Protein 3OS4 (pdb70)

Sequence (746 aa):
QDASPILTSLLDTDAYKLHQQAVFHHYRHITVAAEFRCRSDELLGVVYADEIRRHQVTLLGQLALTSSDEFIYLSSLPFFQDDYLHWLRDFRFKPEEQVSSVAVHHDGKLDDIRIAGLWCEVIWEVPLLAVISSEIVHRRRSTQVTTDDQAVQQQLRTKLEQFNALSADIDITTHFKLDFGTRRRRRFSRREEIQHTVVVSSTLKDEFPYLVGTSNYDLARTLALAPVGTTQQAHEWFQAHQQIISSPTLANNSQRRVALQVWLDEYPNNQQLGIALTDCIITDAFLRDFDLAFANRRYQGLRRHDSGDPIEEWGEKAIAHYEKKLGIDPKKVVLVFSDNNLDLEKALFLYRRHFYQQRIKLVFGIIGTTRRLTCDDIPDVKPLNIVIKLLVECNDKPVAKLLSDSSPGKTICQDPAFVDQLRRKAFALPDASPILTSLLDTDAYKKLHQQAVFHHYRHITVAAEFRCRRSSDEELLGVYADEEIRRHQVTLGQLALTSSDEFIYLSSSLLPFFQDDYLHWLRRDFRFKPEQVSSVAVHDGKLDDIRRIAGLWCEVVIWEVPLLAVISSEIVHRRRRSTQVTTTDQAVQQLRTKLEQQFNALSADIDITHFKLDFGTTRRRRRFSRREIQHTVVVSSTLKDEFPYLVGTSNYDLARTLALAPVGTTQAHEEWFQAHQQISPTTLANNSQRVALQVWLDEYPNQLGIALTDDCCITDAFLRRDDFDLAFANRYQGLRRHDDSGDPIEWGEKAIAHYEKLGIDPKKVVLVFSDNNLDLEKALFLYRHFYQRIKLVFGIIGTTRRLTCDIPDVKPLNIVIKKLVEECNDDKPVA

Nearest PDB structures (foldseek):
  3os4-assembly2_B  TM=1.002E+00  e=4.885E-74  Yersinia pestis CO92
  3os4-assembly1_A  TM=9.923E-01  e=3.503E-67  Yersinia pestis CO92
  4hl7-assembly1_A  TM=9.497E-01  e=8.855E-38  Vibrio cholerae O1 biovar El Tor str. N16961
  4hl7-assembly2_B  TM=9.315E-01  e=1.554E-36  Vibrio cholerae O1 biovar El Tor str. N16961
  2im5-assembly4_D  TM=9.355E-01  e=1.219E-33  Porphyromonas gingivalis

B-factor: mean 22.82, std 11.82, range [1.44, 87.6]

CATH classification: 3.20.140.10

Foldseek 3Di:
DLLDAQDAAPLQFFQQLLLLQLCVVPPQAWKFKKKKDFQDPDQLLVCQVVLLSNLVVLPHAQDPLNLVVVVPDPSDDPVSSVVRRVDTQDSVQWDWDADPRHIIIMGIDGCSRRSCWQVSLLSSLQSVLCVVPVPDDLVLLLVLLVVVVVVLCVVCVPDDCVLAAEAEARRQFNGPVNVLSLVLSCVVPPPRYQAYRRRVCCVPSVHDRDDAHDLVLLQLLCVVDPANLCSNLVSLVSSCVSVQQPSQEAEQFLPEVLSLVSCDLVSVVRGQYYEDAADDPVVVVVVRLVSCVVSVHQLNHEYEYEHQDASVVSVVVCVVPVVGHRYYYYHYCNRRPPGPPDDTTRMGMGIATMNRHGTWGCGPHPPPTPHPPVVVVVVSCVSSVHD/DDDAQDAAPLQFFQQLLLLQLCVVPVQAKKFKWKKDFPDDDQLLVCQVVLLVNLVVLPHAQDPLNLVVVVPDPSDDPVSSVVRRPQTQDSVQWDWDDDPRHIIIMGIDGCSRRSCWQVSLLVSLQSVCVPPNDDDDLVQLLVVLVVQVVVLCVVCVPDDCVLAAEEAARRQFNGPVLVLSLVLSCVVPPPRYQAYRRRVCCSVVVHDHDDAHDVQLLQQLVPPPPPPDDSLLVSLVSSCVSPVAPSQEAEDDPVCVVNLVSCALVSVVRGQYYEYADDDPLVVVVVRLVSCVVRVHQLNHEYEYEHQDDSVRSVVVCVVPVVRHRYYYYHYCCRRPPGPPGDTTRMGIGIQTMSRHGTD

Radius of gyration: 32.19 Å; Cα contacts (8 Å, |Δi|>4): 1440; chains: 2; bounding box: 58×78×98 Å

InterPro domains:
  IPR006406 Nicotinate phosphoribosyltransferase [MF_00570] (5-396)
  IPR006406 Nicotinate phosphoribosyltransferase [NF003704] (2-399)
  IPR006406 Nicotinate phosphoribosyltransferase [TIGR01514] (8-395)
  IPR006406 Nicotinate phosphoribosyltransferase [cd01401] (11-377)
  IPR007229 Nicotinate phosphoribosyltransferase family [PIRSF000484] (3-377)
  IPR007229 Nicotinate phosphoribosyltransferase family [PTHR11098] (7-390)
  IPR036068 Nicotinate phosphoribosyltransferase-like, C-terminal [SSF51690] (120-392)
  IPR040727 Nicotinate phosphoribosyltransferase, N-terminal domain [PF17767] (13-130)
  IPR041525 Nicotinate/nicotinamide phosphoribosyltransferase [PF04095] (169-395)

Organism: Yersinia pestis (NCBI:txid632)

Secondary structure (DSSP, 8-state):
-TTS-S---TTSSBHHHH--HHHHHH-TT-EEEEEEEE-SS---GGGHHHHHHHHH-------HHHHHHHHTSSS--HHHHHHHHH----GGGEEEEEETTEEEEEEEEEHHHH--HHHHHHHHHHHHHHHH-TT--HHHHHHHHHHHHHHHHHHTTTS--TT------STT-S-HHHHHHHHHHHHHH-TT---BSBHHHHHHHT--B-----HHHHHHHTTTSSSGGGHHHHHHHHHHHH-SSSS-EEE--S---HHHHH--HHHHHHS-EEEE-SS-HHHHHHHHHHHHHHTT-----EEEE-SS--HHHHHHHHHHHTTTSEEEE---HHHHS--TT-PPP-EEEEEEEETTEE-----SSTT------HHHHHHHHHHTT--/-PPPS---TTSSBHHHH--HHHHHH-TT-EEEEEEEE-SS---GGGHHHHHHHHH-------HHHHHHHHTSTT--HHHHHHHHT----GGGEEEEEETTEEEEEEEEEHHHH--HHHHHHHHHHHHHHHHSPP--HHHHHHHHHHHHHHHHHHHTTS--TT-----TTSS-S-HHHHHHHHHHHHHH-TT---BSBHHHHHHHT--B-----HHHHHHHHHHS-TTS-HHHHHHHHHHHH-TTSS-EEE--TT--HHHHH--HHHHHHS-EEEE-SS-HHHHHHHHHHHHHHHT-----EEEE-SS--HHHHHHHHHHHTTTSEEEE---HHHHS--TT-PPP-EEEEEEEETTEE--

Structure (mmCIF, N/CA/C/O backbone):
data_3OS4
#
_entry.id   3OS4
#
_cell.length_a   47.394
_cell.length_b   50.681
_cell.length_c   87.184
_cell.angle_alpha   81.95
_cell.angle_beta   83.39
_cell.angle_gamma   71.95
#
_symmetry.space_group_name_H-M   'P 1'
#
loop_
_entity.id
_entity.type
_entity.pdbx_description
1 polymer 'Nicotinate phosphoribosyltransferase'
2 non-polymer 'MAGNESIUM ION'
3 non-polymer GLYCEROL
4 non-polymer DI(HYDROXYETHYL)ETHER
5 non-polymer 'FORMIC ACID'
6 non-polymer 'ACETIC ACID'
7 non-polymer 'CHLORIDE ION'
8 water water
#
loop_
_atom_site.group_PDB
_atom_site.id
_atom_site.type_symbol
_atom_site.label_atom_id
_atom_site.label_alt_id
_atom_site.label_comp_id
_atom_site.label_asym_id
_atom_site.label_entity_id
_atom_site.label_seq_id
_atom_site.pdbx_PDB_ins_code
_atom_site.Cartn_x
_atom_site.Cartn_y
_atom_site.Cartn_z
_atom_site.occupancy
_atom_site.B_iso_or_equiv
_atom_site.auth_seq_id
_atom_site.auth_comp_id
_atom_site.auth_asym_id
_atom_site.auth_atom_id
_atom_site.pdbx_PDB_model_num
ATOM 1 N N . GLN A 1 3 ? 43.012 3.010 -17.520 1.00 43.03 3 GLN A N 1
ATOM 2 C CA . GLN A 1 3 ? 43.680 2.083 -16.594 1.00 39.50 3 GLN A CA 1
ATOM 3 C C . GLN A 1 3 ? 43.184 2.366 -15.156 1.00 43.84 3 GLN A C 1
ATOM 4 O O . GLN A 1 3 ? 43.214 3.516 -14.710 1.00 33.04 3 GLN A O 1
ATOM 10 N N . ASP A 1 4 ? 42.672 1.331 -14.475 1.00 45.55 4 ASP A N 1
ATOM 11 C CA . ASP A 1 4 ? 42.163 1.409 -13.084 1.00 38.07 4 ASP A CA 1
ATOM 12 C C . ASP A 1 4 ? 42.872 2.452 -12.206 1.00 27.80 4 ASP A C 1
ATOM 13 O O . ASP A 1 4 ? 42.273 3.415 -11.719 1.00 28.28 4 ASP A O 1
ATOM 18 N N . ALA A 1 5 ? 44.165 2.235 -11.994 1.00 19.72 5 ALA A N 1
ATOM 19 C CA . ALA A 1 5 ? 44.950 3.060 -11.077 1.00 16.49 5 ALA A CA 1
ATOM 20 C C . ALA A 1 5 ? 45.549 4.302 -11.714 1.00 15.54 5 ALA A C 1
ATOM 21 O O . ALA A 1 5 ? 46.280 5.029 -11.046 1.00 14.44 5 ALA A O 1
ATOM 23 N N . SER A 1 6 ? 45.285 4.542 -13.000 1.00 15.42 6 SER A N 1
ATOM 24 C CA . SER A 1 6 ? 45.899 5.682 -13.661 1.00 11.84 6 SER A CA 1
ATOM 25 C C . SER A 1 6 ? 45.266 7.005 -13.182 1.00 9.81 6 SER A C 1
ATOM 26 O O . SER A 1 6 ? 44.140 7.025 -12.695 1.00 14.09 6 SER A O 1
ATOM 29 N N . PRO A 1 7 ? 46.000 8.103 -13.342 1.00 12.72 7 PRO A N 1
ATOM 30 C CA . PRO A 1 7 ? 45.400 9.377 -12.888 1.00 13.77 7 PRO A CA 1
ATOM 31 C C . PRO A 1 7 ? 44.185 9.834 -13.699 1.00 10.80 7 PRO A C 1
ATOM 32 O O . PRO A 1 7 ? 44.174 9.801 -14.940 1.00 12.95 7 PRO A O 1
ATOM 36 N N . ILE A 1 8 ? 43.190 10.311 -12.962 1.00 10.90 8 ILE A N 1
ATOM 37 C CA . ILE A 1 8 ? 42.042 11.000 -13.540 1.00 9.24 8 ILE A CA 1
ATOM 38 C C . ILE A 1 8 ? 42.418 12.388 -14.067 1.00 11.30 8 ILE A C 1
ATOM 39 O O . ILE A 1 8 ? 42.003 12.739 -15.166 1.00 12.94 8 ILE A O 1
ATOM 44 N N . LEU A 1 9 ? 43.289 13.100 -13.331 1.00 8.89 9 LEU A N 1
ATOM 45 C CA . LEU A 1 9 ? 43.731 14.446 -13.704 1.00 11.42 9 LEU A CA 1
ATOM 46 C C . LEU A 1 9 ? 45.147 14.359 -14.228 1.00 11.94 9 LEU A C 1
ATOM 47 O O . LEU A 1 9 ? 45.993 13.691 -13.638 1.00 14.79 9 LEU A O 1
ATOM 52 N N . THR A 1 10 ? 45.401 15.070 -15.314 1.00 12.22 10 THR A N 1
ATOM 53 C CA . THR A 1 10 ? 46.740 15.163 -15.864 1.00 10.79 10 THR A CA 1
ATOM 54 C C . THR A 1 10 ? 47.253 16.603 -16.054 1.00 13.36 10 THR A C 1
ATOM 55 O O . THR A 1 10 ? 48.440 16.786 -16.339 1.00 15.08 10 THR A O 1
ATOM 59 N N . SER A 1 11 ? 46.390 17.604 -15.867 1.00 10.75 11 SER A N 1
ATOM 60 C CA . SER A 1 11 ? 46.783 19.018 -15.932 1.00 11.74 11 SER A CA 1
ATOM 61 C C . SER A 1 11 ? 46.494 19.789 -14.661 1.00 12.18 11 SER A C 1
ATOM 62 O O . SER A 1 11 ? 45.395 19.680 -14.107 1.00 10.20 11 SER A O 1
ATOM 65 N N . LEU A 1 12 ? 47.453 20.607 -14.218 1.00 10.49 12 LEU A N 1
ATOM 66 C CA . LEU A 1 12 ? 47.224 21.506 -13.086 1.00 9.29 12 LEU A CA 1
ATOM 67 C C . LEU A 1 12 ? 46.179 22.574 -13.445 1.00 9.27 12 LEU A C 1
ATOM 68 O O . LEU A 1 12 ? 45.567 23.155 -12.574 1.00 9.54 12 LEU A O 1
ATOM 73 N N . LEU A 1 13 ? 45.975 22.813 -14.751 1.00 11.29 13 LEU A N 1
ATOM 74 C CA . LEU A 1 13 ? 44.940 23.758 -15.187 1.00 7.93 13 LEU A CA 1
ATOM 75 C C . LEU A 1 13 ? 43.532 23.155 -15.323 1.00 10.14 13 LEU A C 1
ATOM 76 O O . LEU A 1 13 ? 42.598 23.906 -15.599 1.00 10.29 13 LEU A O 1
ATOM 81 N N . ASP A 1 14 ? 43.381 21.857 -15.088 1.00 10.17 14 ASP A N 1
ATOM 82 C CA . ASP A 1 14 ? 42.043 21.235 -15.133 1.00 9.30 14 ASP A CA 1
ATOM 83 C C . ASP A 1 14 ? 41.382 21.581 -13.801 1.00 10.75 14 ASP A C 1
ATOM 84 O O . ASP A 1 14 ? 41.315 20.763 -12.916 1.00 10.29 14 ASP A O 1
ATOM 89 N N . THR A 1 15 ? 40.916 22.836 -13.665 1.00 9.13 15 THR A N 1
ATOM 90 C CA . THR A 1 15 ? 40.340 23.384 -12.441 1.00 11.09 15 THR A CA 1
ATOM 91 C C . THR A 1 15 ? 39.686 24.677 -12.889 1.00 12.42 15 THR A C 1
ATOM 92 O O . THR A 1 15 ? 39.814 25.044 -14.075 1.00 11.07 15 THR A O 1
ATOM 96 N N . ASP A 1 16 ? 39.021 25.366 -11.968 1.00 9.70 16 ASP A N 1
ATOM 97 C CA . ASP A 1 16 ? 38.288 26.579 -12.331 1.00 8.52 16 ASP A CA 1
ATOM 98 C C . ASP A 1 16 ? 39.177 27.784 -12.188 1.00 10.96 16 ASP A C 1
ATOM 99 O O . ASP A 1 16 ? 40.020 27.851 -11.283 1.00 10.28 16 ASP A O 1
ATOM 104 N N . ALA A 1 17 ? 38.994 28.722 -13.117 1.00 10.24 17 ALA A N 1
ATOM 105 C CA . ALA A 1 17 ? 39.810 29.934 -13.158 1.00 10.97 17 ALA A CA 1
ATOM 106 C C . ALA A 1 17 ? 39.818 30.696 -11.822 1.00 10.73 17 ALA A C 1
ATOM 107 O O . ALA A 1 17 ? 40.866 31.192 -11.434 1.00 11.74 17 ALA A O 1
ATOM 109 N N . TYR A 1 18 ? 38.684 30.769 -11.132 1.00 11.39 18 TYR A N 1
ATOM 110 C CA . TYR A 1 18 ? 38.610 31.478 -9.867 1.00 13.32 18 TYR A CA 1
ATOM 111 C C . TYR A 1 18 ? 39.595 30.911 -8.849 1.00 12.53 18 TYR A C 1
ATOM 112 O O . TYR A 1 18 ? 39.980 31.619 -7.943 1.00 13.07 18 TYR A O 1
ATOM 121 N N . LYS A 1 19 ? 39.978 29.631 -8.976 1.00 8.92 19 LYS A N 1
ATOM 122 C CA . LYS A 1 19 ? 40.923 29.071 -8.007 1.00 9.37 19 LYS A CA 1
ATOM 123 C C . LYS A 1 19 ? 42.296 29.736 -8.180 1.00 9.13 19 LYS A C 1
ATOM 124 O O . LYS A 1 19 ? 42.914 30.089 -7.176 1.00 10.78 19 LYS A O 1
ATOM 130 N N . LEU A 1 20 ? 42.764 29.898 -9.421 1.00 9.32 20 LEU A N 1
ATOM 131 C CA . LEU A 1 20 ? 44.065 30.526 -9.688 1.00 8.83 20 LEU A CA 1
ATOM 132 C C . LEU A 1 20 ? 43.953 32.006 -9.396 1.00 8.94 20 LEU A C 1
ATOM 133 O O . LEU A 1 20 ? 44.865 32.590 -8.855 1.00 10.22 20 LEU A O 1
ATOM 138 N N . HIS A 1 21 ? 42.825 32.610 -9.746 1.00 10.17 21 HIS A N 1
ATOM 139 C CA . HIS A 1 21 ? 42.682 34.067 -9.521 1.00 12.48 21 HIS A CA 1
ATOM 140 C C . HIS A 1 21 ? 42.736 34.374 -8.039 1.00 11.47 21 HIS A C 1
ATOM 141 O O . HIS A 1 21 ? 43.402 35.316 -7.615 1.00 10.86 21 HIS A O 1
ATOM 164 N N . GLN A 1 23 ? 44.037 32.233 -5.794 1.00 8.40 23 GLN A N 1
ATOM 165 C CA . GLN A 1 23 ? 45.337 31.783 -5.295 1.00 7.57 23 GLN A CA 1
ATOM 166 C C . GLN A 1 23 ? 46.374 32.903 -5.412 1.00 8.87 23 GLN A C 1
ATOM 167 O O . GLN A 1 23 ? 47.144 33.124 -4.474 1.00 9.14 23 GLN A O 1
ATOM 173 N N . GLN A 1 24 ? 46.387 33.592 -6.548 1.00 10.13 24 GLN A N 1
ATOM 174 C CA . GLN A 1 24 ? 47.337 34.697 -6.750 1.00 7.78 24 GLN A CA 1
ATOM 175 C C . GLN A 1 24 ? 47.090 35.811 -5.731 1.00 12.30 24 GLN A C 1
ATOM 176 O O . GLN A 1 24 ? 48.053 36.349 -5.161 1.00 9.84 24 GLN A O 1
ATOM 182 N N . ALA A 1 25 ? 45.830 36.178 -5.511 1.00 10.32 25 ALA A N 1
ATOM 183 C CA . ALA A 1 25 ? 45.539 37.193 -4.486 1.00 10.44 25 ALA A CA 1
ATOM 184 C C . ALA A 1 25 ? 46.036 36.780 -3.103 1.00 9.67 25 ALA A C 1
ATOM 185 O O . ALA A 1 25 ? 46.631 37.568 -2.369 1.00 10.47 25 ALA A O 1
ATOM 187 N N . VAL A 1 26 ? 45.844 35.513 -2.752 1.00 9.16 26 VAL A N 1
ATOM 188 C CA . VAL A 1 26 ? 46.286 35.005 -1.469 1.00 9.72 26 VAL A CA 1
ATOM 189 C C . VAL A 1 26 ? 47.810 34.956 -1.393 1.00 11.65 26 VAL A C 1
ATOM 190 O O . VAL A 1 26 ? 48.383 35.288 -0.353 1.00 11.67 26 VAL A O 1
ATOM 194 N N . PHE A 1 27 ? 48.458 34.570 -2.497 1.00 12.39 27 PHE A N 1
ATOM 195 C CA . PHE A 1 27 ? 49.920 34.536 -2.559 1.00 9.71 27 PHE A CA 1
ATOM 196 C C . PHE A 1 27 ? 50.487 35.948 -2.341 1.00 11.74 27 PHE A C 1
ATOM 197 O O . PHE A 1 27 ? 51.487 36.119 -1.630 1.00 12.55 27 PHE A O 1
ATOM 205 N N . HIS A 1 28 ? 49.846 36.957 -2.931 1.00 10.84 28 HIS A N 1
ATOM 206 C CA . HIS A 1 28 ? 50.348 38.350 -2.781 1.00 12.90 28 HIS A CA 1
ATOM 207 C C . HIS A 1 28 ? 50.042 38.990 -1.421 1.00 14.54 28 HIS A C 1
ATOM 208 O O . HIS A 1 28 ? 50.882 39.715 -0.888 1.00 15.90 28 HIS A O 1
ATOM 215 N N . HIS A 1 29 ? 48.884 38.684 -0.831 1.00 11.25 29 HIS A N 1
ATOM 216 C CA . HIS A 1 29 ? 48.398 39.392 0.361 1.00 10.28 29 HIS A CA 1
ATOM 217 C C . HIS A 1 29 ? 48.450 38.601 1.643 1.00 12.73 29 HIS A C 1
ATOM 218 O O . HIS A 1 29 ? 48.608 39.195 2.727 1.00 14.76 29 HIS A O 1
ATOM 225 N N . TYR A 1 30 ? 48.295 37.276 1.546 1.00 9.94 30 TYR A N 1
ATOM 226 C CA . TYR A 1 30 ? 47.998 36.437 2.713 1.00 9.52 30 TYR A CA 1
ATOM 227 C C . TYR A 1 30 ? 48.789 35.136 2.689 1.00 13.18 30 TYR A C 1
ATOM 228 O O . TYR A 1 30 ? 48.268 34.063 3.013 1.00 12.88 30 TYR A O 1
ATOM 237 N N . ARG A 1 31 ? 50.064 35.267 2.324 1.00 13.57 31 ARG A N 1
ATOM 238 C CA . ARG A 1 31 ? 50.952 34.121 2.060 1.00 15.55 31 ARG A CA 1
ATOM 239 C C . ARG A 1 31 ? 51.125 33.161 3.253 1.00 15.98 31 ARG A C 1
ATOM 240 O O . ARG A 1 31 ? 51.446 31.980 3.066 1.00 18.96 31 ARG A O 1
ATOM 248 N N . HIS A 1 32 ? 50.913 33.648 4.469 1.00 15.35 32 HIS A N 1
ATOM 249 C CA . HIS A 1 32 ? 51.127 32.831 5.665 1.00 21.07 32 HIS A CA 1
ATOM 250 C C . HIS A 1 32 ? 49.856 32.433 6.419 1.00 17.03 32 HIS A C 1
ATOM 251 O O . HIS A 1 32 ? 49.928 31.743 7.428 1.00 18.04 32 HIS A O 1
ATOM 258 N N . ILE A 1 33 ? 48.692 32.817 5.905 1.00 14.29 33 ILE A N 1
ATOM 259 C CA . ILE A 1 33 ? 47.432 32.490 6.559 1.00 13.81 33 ILE A CA 1
ATOM 260 C C . ILE A 1 33 ? 47.112 31.027 6.332 1.00 14.87 33 ILE A C 1
ATOM 261 O O . ILE A 1 33 ? 47.302 30.521 5.224 1.00 14.25 33 ILE A O 1
ATOM 266 N N . THR A 1 34 ? 46.616 30.362 7.369 1.00 13.50 34 THR A N 1
ATOM 267 C CA . THR A 1 34 ? 46.169 28.978 7.229 1.00 15.18 34 THR A CA 1
ATOM 268 C C . THR A 1 34 ? 44.645 28.893 7.259 1.00 19.84 34 THR A C 1
ATOM 269 O O . THR A 1 34 ? 43.945 29.791 7.806 1.00 19.59 34 THR A O 1
ATOM 273 N N . VAL A 1 35 ? 44.133 27.798 6.696 1.00 13.78 35 VAL A N 1
ATOM 274 C CA . VAL A 1 35 ? 42.706 27.526 6.649 1.00 13.04 35 VAL A CA 1
ATOM 275 C C . VAL A 1 35 ? 42.431 26.038 6.876 1.00 11.57 35 VAL A C 1
ATOM 276 O O . VAL A 1 35 ? 43.368 25.213 6.882 1.00 14.44 35 VAL A O 1
ATOM 280 N N . ALA A 1 36 ? 41.153 25.707 7.085 1.00 11.18 36 ALA A N 1
ATOM 281 C CA . ALA A 1 36 ? 40.689 24.313 6.983 1.00 11.14 36 ALA A CA 1
ATOM 282 C C . ALA A 1 36 ? 39.399 24.296 6.207 1.00 15.11 36 ALA A C 1
ATOM 283 O O . ALA A 1 36 ? 38.591 25.241 6.274 1.00 14.92 36 ALA A O 1
ATOM 285 N N . ALA A 1 37 ? 39.218 23.229 5.438 1.00 14.63 37 ALA A N 1
ATOM 286 C CA . ALA A 1 37 ? 38.057 23.070 4.595 1.00 13.19 37 ALA A CA 1
ATOM 287 C C . ALA A 1 37 ? 37.546 21.655 4.782 1.00 16.20 37 ALA A C 1
ATOM 288 O O . ALA A 1 37 ? 38.316 20.766 5.147 1.00 14.83 37 ALA A O 1
ATOM 290 N N . GLU A 1 38 ? 36.258 21.450 4.531 1.00 12.02 38 GLU A N 1
ATOM 291 C CA . GLU A 1 38 ? 35.650 20.113 4.689 1.00 12.80 38 GLU A CA 1
ATOM 292 C C . GLU A 1 38 ? 34.718 19.763 3.547 1.00 13.27 38 GLU A C 1
ATOM 293 O O . GLU A 1 38 ? 34.065 20.621 2.959 1.00 14.14 38 GLU A O 1
ATOM 299 N N . PHE A 1 39 ? 34.691 18.472 3.233 1.00 14.36 39 PHE A N 1
ATOM 300 C CA . PHE A 1 39 ? 33.762 17.891 2.267 1.00 14.41 39 PHE A CA 1
ATOM 301 C C . PHE A 1 39 ? 32.386 17.700 2.886 1.00 17.93 39 PHE A C 1
ATOM 302 O O . PHE A 1 39 ? 32.270 17.315 4.047 1.00 17.95 39 PHE A O 1
ATOM 310 N N . ARG A 1 40 ? 31.343 17.940 2.098 1.00 13.29 40 ARG A N 1
ATOM 311 C CA . ARG A 1 40 ? 29.991 17.555 2.476 1.00 14.52 40 ARG A CA 1
ATOM 312 C C . ARG A 1 40 ? 29.322 16.959 1.271 1.00 14.65 40 ARG A C 1
ATOM 313 O O . ARG A 1 40 ? 29.472 17.461 0.155 1.00 15.15 40 ARG A O 1
ATOM 321 N N . CYS A 1 41 ? 28.570 15.871 1.486 1.00 16.09 41 CYS A N 1
ATOM 322 C CA . CYS A 1 41 ? 27.656 15.376 0.474 1.00 19.85 41 CYS A CA 1
ATOM 323 C C . CYS A 1 41 ? 26.258 15.862 0.851 1.00 30.55 41 CYS A C 1
ATOM 324 O O . CYS A 1 41 ? 25.717 15.481 1.886 1.00 29.73 41 CYS A O 1
ATOM 327 N N . ARG A 1 42 ? 25.707 16.751 0.032 1.00 37.85 42 ARG A N 1
ATOM 328 C CA . ARG A 1 42 ? 24.458 17.430 0.362 1.00 47.67 42 ARG A CA 1
ATOM 329 C C . ARG A 1 42 ? 23.258 16.496 0.339 1.00 54.38 42 ARG A C 1
ATOM 330 O O . ARG A 1 42 ? 22.275 16.731 1.032 1.00 59.80 42 ARG A O 1
ATOM 338 N N . SER A 1 43 ? 23.339 15.442 -0.461 1.00 56.02 43 SER A N 1
ATOM 339 C CA . SER A 1 43 ? 22.227 14.520 -0.603 1.00 60.61 43 SER A CA 1
ATOM 340 C C . SER A 1 43 ? 22.241 13.431 0.462 1.00 64.55 43 SER A C 1
ATOM 341 O O . SER A 1 43 ? 23.113 13.386 1.336 1.00 60.35 43 SER A O 1
ATOM 344 N N . ASP A 1 44 ? 21.238 12.565 0.369 1.00 71.23 44 ASP A N 1
ATOM 345 C CA . ASP A 1 44 ? 21.148 11.351 1.157 1.00 75.23 44 ASP A CA 1
ATOM 346 C C . ASP A 1 44 ? 21.929 10.299 0.395 1.00 72.17 44 ASP A C 1
ATOM 347 O O . ASP A 1 44 ? 21.368 9.378 -0.189 1.00 76.20 44 ASP A O 1
ATOM 352 N N . GLU A 1 45 ? 23.238 10.456 0.365 1.00 62.44 45 GLU A N 1
ATOM 353 C CA . GLU A 1 45 ? 24.045 9.515 -0.367 1.00 53.40 45 GLU A CA 1
ATOM 354 C C . GLU A 1 45 ? 25.144 9.075 0.534 1.00 44.47 45 GLU A C 1
ATOM 355 O O . GLU A 1 45 ? 25.649 9.871 1.325 1.00 46.62 45 GLU A O 1
ATOM 361 N N . LEU A 1 46 ? 25.528 7.811 0.433 1.00 36.34 46 LEU A N 1
ATOM 362 C CA . LEU A 1 46 ? 26.685 7.358 1.183 1.00 38.47 46 LEU A CA 1
ATOM 363 C C . LEU A 1 46 ? 27.813 7.044 0.212 1.00 32.85 46 LEU A C 1
ATOM 364 O O . LEU A 1 46 ? 27.665 6.202 -0.689 1.00 31.28 46 LEU A O 1
ATOM 369 N N . LEU A 1 47 ? 28.934 7.745 0.375 1.00 19.88 47 LEU A N 1
ATOM 370 C CA . LEU A 1 47 ? 30.058 7.582 -0.551 1.00 18.24 47 LEU A CA 1
ATOM 371 C C . LEU A 1 47 ? 31.285 6.924 0.090 1.00 20.60 47 LEU A C 1
ATOM 372 O O . LEU A 1 47 ? 32.362 6.871 -0.506 1.00 16.40 47 LEU A O 1
ATOM 377 N N . GLY A 1 48 ? 31.135 6.439 1.313 1.00 19.95 48 GLY A N 1
ATOM 378 C CA . GLY A 1 48 ? 32.256 5.811 1.987 1.00 17.85 48 GLY A CA 1
ATOM 379 C C . GLY A 1 48 ? 32.960 4.723 1.200 1.00 15.77 48 GLY A C 1
ATOM 380 O O . GLY A 1 48 ? 34.180 4.574 1.290 1.00 17.49 48 GLY A O 1
ATOM 381 N N A VAL A 1 49 ? 32.191 3.988 0.399 0.44 17.68 49 VAL A N 1
ATOM 382 N N B VAL A 1 49 ? 32.207 3.939 0.423 0.56 17.61 49 VAL A N 1
ATOM 383 C CA A VAL A 1 49 ? 32.711 2.864 -0.369 0.44 17.98 49 VAL A CA 1
ATOM 384 C CA B VAL A 1 49 ? 32.823 2.832 -0.305 0.56 16.78 49 VAL A CA 1
ATOM 385 C C A VAL A 1 49 ? 33.756 3.286 -1.410 0.44 15.04 49 VAL A C 1
ATOM 386 C C B VAL A 1 49 ? 33.900 3.319 -1.275 0.56 14.96 49 VAL A C 1
ATOM 387 O O A VAL A 1 49 ? 34.497 2.454 -1.946 0.44 15.38 49 VAL A O 1
ATOM 388 O O B VAL A 1 49 ? 34.807 2.568 -1.622 0.56 14.19 49 VAL A O 1
ATOM 395 N N . TYR A 1 50 ? 33.819 4.587 -1.689 1.00 15.18 50 TYR A N 1
ATOM 396 C CA . TYR A 1 50 ? 34.770 5.117 -2.673 1.00 16.09 50 TYR A CA 1
ATOM 397 C C . TYR A 1 50 ? 36.052 5.649 -2.047 1.00 12.14 50 TYR A C 1
ATOM 398 O O . TYR A 1 50 ? 36.949 6.095 -2.768 1.00 14.30 50 TYR A O 1
ATOM 407 N N . ALA A 1 51 ? 36.135 5.610 -0.722 1.00 12.27 51 ALA A N 1
ATOM 408 C CA . ALA A 1 51 ? 37.251 6.237 0.002 1.00 12.91 51 ALA A CA 1
ATOM 409 C C . ALA A 1 51 ? 38.645 5.812 -0.454 1.00 15.68 51 ALA A C 1
ATOM 410 O O . ALA A 1 51 ? 39.525 6.658 -0.667 1.00 13.90 51 ALA A O 1
ATOM 412 N N . ASP A 1 52 ? 38.872 4.513 -0.596 1.00 16.10 52 ASP A N 1
ATOM 413 C CA . ASP A 1 52 ? 40.210 4.061 -0.964 1.00 13.87 52 ASP A CA 1
ATOM 414 C C . ASP A 1 52 ? 40.629 4.566 -2.346 1.00 10.88 52 ASP A C 1
ATOM 415 O O . ASP A 1 52 ? 41.789 4.933 -2.554 1.00 14.26 52 ASP A O 1
ATOM 420 N N . GLU A 1 53 ? 39.700 4.565 -3.290 1.00 13.62 53 GLU A N 1
ATOM 421 C CA . GLU A 1 53 ? 40.037 5.050 -4.602 1.00 13.02 53 GLU A CA 1
ATOM 422 C C . GLU A 1 53 ? 40.276 6.587 -4.575 1.00 11.12 53 GLU A C 1
ATOM 423 O O . GLU A 1 53 ? 41.150 7.115 -5.277 1.00 11.49 53 GLU A O 1
ATOM 429 N N . ILE A 1 54 ? 39.465 7.288 -3.799 1.00 13.12 54 ILE A N 1
ATOM 430 C CA . ILE A 1 54 ? 39.679 8.737 -3.661 1.00 11.55 54 ILE A CA 1
ATOM 431 C C . ILE A 1 54 ? 41.082 9.017 -3.072 1.00 11.17 54 ILE A C 1
ATOM 432 O O . ILE A 1 54 ? 41.810 9.915 -3.543 1.00 12.28 54 ILE A O 1
ATOM 437 N N A ARG A 1 55 ? 41.445 8.264 -2.038 0.51 12.47 55 ARG A N 1
ATOM 438 N N B ARG A 1 55 ? 41.465 8.259 -2.054 0.49 12.39 55 ARG A N 1
ATOM 439 C CA A ARG A 1 55 ? 42.745 8.404 -1.385 0.51 13.10 55 ARG A CA 1
ATOM 440 C CA B ARG A 1 55 ? 42.754 8.472 -1.405 0.49 12.57 55 ARG A CA 1
ATOM 441 C C A ARG A 1 55 ? 43.884 8.222 -2.398 0.51 13.47 55 ARG A C 1
ATOM 442 C C B ARG A 1 55 ? 43.917 8.201 -2.376 0.49 13.31 55 ARG A C 1
ATOM 443 O O A ARG A 1 55 ? 44.855 8.990 -2.422 0.51 10.96 55 ARG A O 1
ATOM 444 O O B ARG A 1 55 ? 44.938 8.901 -2.355 0.49 11.06 55 ARG A O 1
ATOM 459 N N . HIS A 1 56 ? 43.752 7.201 -3.240 1.00 13.02 56 HIS A N 1
ATOM 460 C CA . HIS A 1 56 ? 44.763 6.915 -4.268 1.00 10.66 56 HIS A CA 1
ATOM 461 C C . HIS A 1 56 ? 44.878 8.085 -5.236 1.00 11.24 56 HIS A C 1
ATOM 462 O O . HIS A 1 56 ? 45.977 8.569 -5.478 1.00 10.97 56 HIS A O 1
ATOM 469 N N . GLN A 1 57 ? 43.750 8.639 -5.699 1.00 10.36 57 GLN A N 1
ATOM 470 C CA . GLN A 1 57 ? 43.802 9.789 -6.605 1.00 9.64 57 GLN A CA 1
ATOM 471 C C . GLN A 1 57 ? 44.376 11.041 -5.971 1.00 11.46 57 GLN A C 1
ATOM 472 O O . GLN A 1 57 ? 45.063 11.809 -6.656 1.00 9.71 57 GLN A O 1
ATOM 478 N N . VAL A 1 58 ? 44.103 11.241 -4.678 1.00 10.51 58 VAL A N 1
ATOM 479 C CA . VAL A 1 58 ? 44.686 12.363 -3.948 1.00 10.47 58 VAL A CA 1
ATOM 480 C C . VAL A 1 58 ? 46.211 12.291 -3.974 1.00 9.57 58 VAL A C 1
ATOM 481 O O . VAL A 1 58 ? 46.870 13.278 -4.235 1.00 9.42 58 VAL A O 1
ATOM 485 N N . THR A 1 59 ? 46.770 11.109 -3.740 1.00 11.23 59 THR A N 1
ATOM 486 C CA . THR A 1 59 ? 48.208 10.916 -3.854 1.00 10.29 59 THR A CA 1
ATOM 487 C C . THR A 1 59 ? 48.693 11.221 -5.271 1.00 7.81 59 THR A C 1
ATOM 488 O O . THR A 1 59 ? 49.702 11.905 -5.457 1.00 10.29 59 THR A O 1
ATOM 492 N N A LEU A 1 60 ? 47.968 10.745 -6.282 0.39 9.46 60 LEU A N 1
ATOM 493 N N B LEU A 1 60 ? 47.958 10.723 -6.261 0.61 9.48 60 LEU A N 1
ATOM 494 C CA A LEU A 1 60 ? 48.369 10.990 -7.673 0.39 9.66 60 LEU A CA 1
ATOM 495 C CA B LEU A 1 60 ? 48.328 10.959 -7.647 0.61 9.08 60 LEU A CA 1
ATOM 496 C C A LEU A 1 60 ? 48.311 12.469 -8.086 0.39 10.86 60 LEU A C 1
ATOM 497 C C B LEU A 1 60 ? 48.416 12.464 -7.964 0.61 10.46 60 LEU A C 1
ATOM 498 O O A LEU A 1 60 ? 48.929 12.881 -9.081 0.39 9.66 60 LEU A O 1
ATOM 499 O O B LEU A 1 60 ? 49.255 12.885 -8.768 0.61 10.79 60 LEU A O 1
ATOM 516 N N . GLY A 1 62 ? 49.589 14.704 -6.373 1.00 11.81 62 GLY A N 1
ATOM 517 C CA . GLY A 1 62 ? 50.944 15.139 -6.037 1.00 13.42 62 GLY A CA 1
ATOM 518 C C . GLY A 1 62 ? 51.881 15.229 -7.233 1.00 13.15 62 GLY A C 1
ATOM 519 O O . GLY A 1 62 ? 52.926 15.880 -7.138 1.00 16.10 62 GLY A O 1
ATOM 520 N N . GLN A 1 63 ? 51.524 14.609 -8.363 1.00 12.20 63 GLN A N 1
ATOM 521 C CA . GLN A 1 63 ? 52.365 14.647 -9.567 1.00 13.63 63 GLN A CA 1
ATOM 522 C C . GLN A 1 63 ? 52.022 15.784 -10.542 1.00 14.43 63 GLN A C 1
ATOM 523 O O . GLN A 1 63 ? 52.781 16.050 -11.478 1.00 16.55 63 GLN A O 1
ATOM 529 N N . LEU A 1 64 ? 50.873 16.436 -10.346 1.00 9.04 64 LEU A N 1
ATOM 530 C CA . LEU A 1 64 ? 50.453 17.476 -11.283 1.00 11.04 64 LEU A CA 1
ATOM 531 C C . LEU A 1 64 ? 51.468 18.609 -11.302 1.00 9.35 64 LEU A C 1
ATOM 532 O O . LEU A 1 64 ? 51.917 19.062 -10.254 1.00 13.09 64 LEU A O 1
ATOM 537 N N . ALA A 1 65 ? 51.800 19.101 -12.493 1.00 10.81 65 ALA A N 1
ATOM 538 C CA . ALA A 1 65 ? 52.764 20.200 -12.560 1.00 10.40 65 ALA A CA 1
ATOM 539 C C . ALA A 1 65 ? 52.528 21.046 -13.788 1.00 9.63 65 ALA A C 1
ATOM 540 O O . ALA A 1 65 ? 52.320 20.507 -14.880 1.00 12.20 65 ALA A O 1
ATOM 542 N N . LEU A 1 66 ? 52.560 22.376 -13.611 1.00 9.97 66 LEU A N 1
ATOM 543 C CA . LEU A 1 66 ? 52.363 23.301 -14.719 1.00 12.54 66 LEU A CA 1
ATOM 544 C C . LEU A 1 66 ? 53.356 23.010 -15.846 1.00 13.57 66 LEU A C 1
ATOM 545 O O . LEU A 1 66 ? 54.551 22.873 -15.593 1.00 16.60 66 LEU A O 1
ATOM 550 N N . THR A 1 67 ? 52.875 22.932 -17.081 1.00 11.63 67 THR A N 1
ATOM 551 C CA . THR A 1 67 ? 53.797 22.674 -18.196 1.00 10.78 67 THR A CA 1
ATOM 552 C C . THR A 1 67 ? 54.287 23.991 -18.766 1.00 14.49 67 THR A C 1
ATOM 553 O O . THR A 1 67 ? 53.754 25.044 -18.452 1.00 13.20 67 THR A O 1
ATOM 557 N N A SER A 1 68 ? 55.307 23.944 -19.615 0.58 15.38 68 SER A N 1
ATOM 558 N N B SER A 1 68 ? 55.315 23.934 -19.606 0.42 15.19 68 SER A N 1
ATOM 559 C CA A SER A 1 68 ? 55.817 25.185 -20.195 0.58 15.34 68 SER A CA 1
ATOM 560 C CA B SER A 1 68 ? 55.853 25.152 -20.205 0.42 15.62 68 SER A CA 1
ATOM 561 C C A SER A 1 68 ? 54.784 25.842 -21.098 0.58 14.44 68 SER A C 1
ATOM 562 C C B SER A 1 68 ? 54.799 25.828 -21.085 0.42 14.65 68 SER A C 1
ATOM 563 O O A SER A 1 68 ? 54.666 27.070 -21.122 0.58 13.84 68 SER A O 1
ATOM 564 O O B SER A 1 68 ? 54.679 27.056 -21.079 0.42 13.76 68 SER A O 1
ATOM 569 N N . ASP A 1 69 ? 54.051 25.030 -21.840 1.00 15.43 69 ASP A N 1
ATOM 570 C CA . ASP A 1 69 ? 52.989 25.579 -22.686 1.00 18.08 69 ASP A CA 1
ATOM 571 C C . ASP A 1 69 ? 51.911 26.263 -21.850 1.00 15.42 69 ASP A C 1
ATOM 572 O O . ASP A 1 69 ? 51.401 27.335 -22.221 1.00 14.19 69 ASP A O 1
ATOM 577 N N . GLU A 1 70 ? 51.612 25.658 -20.705 1.00 15.25 70 GLU A N 1
ATOM 578 C CA . GLU A 1 70 ? 50.658 26.257 -19.768 1.00 15.74 70 GLU A CA 1
ATOM 579 C C . GLU A 1 70 ? 51.166 27.587 -19.178 1.00 11.92 70 GLU A C 1
ATOM 580 O O . GLU A 1 70 ? 50.416 28.554 -19.067 1.00 12.11 70 GLU A O 1
ATOM 586 N N . PHE A 1 71 ? 52.446 27.617 -18.794 1.00 11.83 71 PHE A N 1
ATOM 587 C CA . PHE A 1 71 ? 53.065 28.844 -18.302 1.00 11.57 71 PHE A CA 1
ATOM 588 C C . PHE A 1 71 ? 52.951 29.957 -19.352 1.00 11.04 71 PHE A C 1
ATOM 589 O O . PHE A 1 71 ? 52.576 31.099 -19.034 1.00 13.25 71 PHE A O 1
ATOM 597 N N . ILE A 1 72 ? 53.296 29.623 -20.596 1.00 14.01 72 ILE A N 1
ATOM 598 C CA . ILE A 1 72 ? 53.306 30.624 -21.651 1.00 15.59 72 ILE A CA 1
ATOM 599 C C . ILE A 1 72 ? 51.879 31.134 -21.867 1.00 14.40 72 ILE A C 1
ATOM 600 O O . ILE A 1 72 ? 51.659 32.329 -22.016 1.00 16.24 72 ILE A O 1
ATOM 605 N N . TYR A 1 73 ? 50.925 30.205 -21.879 1.00 14.64 73 TYR A N 1
ATOM 606 C CA . TYR A 1 73 ? 49.515 30.580 -21.985 1.00 12.33 73 TYR A CA 1
ATOM 607 C C . TYR A 1 73 ? 49.076 31.542 -20.876 1.00 11.91 73 TYR A C 1
ATOM 608 O O . TYR A 1 73 ? 48.484 32.606 -21.141 1.00 14.17 73 TYR A O 1
ATOM 617 N N . LEU A 1 74 ? 49.368 31.200 -19.622 1.00 12.94 74 LEU A N 1
ATOM 618 C CA . LEU A 1 74 ? 48.951 32.060 -18.533 1.00 13.16 74 LEU A CA 1
ATOM 619 C C . LEU A 1 74 ? 49.628 33.433 -18.626 1.00 11.49 74 LEU A C 1
ATOM 620 O O . LEU A 1 74 ? 49.008 34.453 -18.303 1.00 14.16 74 LEU A O 1
ATOM 625 N N . SER A 1 75 ? 50.901 33.436 -19.069 1.00 13.39 75 SER A N 1
ATOM 626 C CA . SER A 1 75 ? 51.656 34.690 -19.217 1.00 14.83 75 SER A CA 1
ATOM 627 C C . SER A 1 75 ? 51.035 35.592 -20.270 1.00 17.75 75 SER A C 1
ATOM 628 O O . SER A 1 75 ? 51.190 36.816 -20.201 1.00 19.80 75 SER A O 1
ATOM 631 N N . SER A 1 76 ? 50.338 35.005 -21.238 1.00 15.17 76 SER A N 1
ATOM 632 C CA . SER A 1 76 ? 49.659 35.803 -22.263 1.00 16.35 76 SER A CA 1
ATOM 633 C C . SER A 1 76 ? 48.415 36.549 -21.795 1.00 18.58 76 SER A C 1
ATOM 634 O O . SER A 1 76 ? 47.943 37.453 -22.491 1.00 20.03 76 SER A O 1
ATOM 637 N N . LEU A 1 77 ? 47.895 36.198 -20.616 1.00 15.59 77 LEU A N 1
ATOM 638 C CA . LEU A 1 77 ? 46.620 36.747 -20.176 1.00 16.30 77 LEU A CA 1
ATOM 639 C C . LEU A 1 77 ? 46.868 38.014 -19.362 1.00 19.03 77 LEU A C 1
ATOM 640 O O . LEU A 1 77 ? 47.955 38.222 -18.850 1.00 23.68 77 LEU A O 1
ATOM 645 N N . PRO A 1 78 ? 45.845 38.851 -19.193 1.00 19.86 78 PRO A N 1
ATOM 646 C CA . PRO A 1 78 ? 46.089 40.062 -18.420 1.00 17.73 78 PRO A CA 1
ATOM 647 C C . PRO A 1 78 ? 46.062 39.864 -16.893 1.00 18.02 78 PRO A C 1
ATOM 648 O O . PRO A 1 78 ? 46.296 40.830 -16.181 1.00 27.20 78 PRO A O 1
ATOM 652 N N . PHE A 1 79 ? 45.841 38.643 -16.411 1.00 14.74 79 PHE A N 1
ATOM 653 C CA . PHE A 1 79 ? 45.509 38.457 -14.981 1.00 16.30 79 PHE A CA 1
ATOM 654 C C . PHE A 1 79 ? 46.713 38.315 -14.071 1.00 12.93 79 PHE A C 1
ATOM 655 O O . PHE A 1 79 ? 46.624 38.611 -12.876 1.00 12.43 79 PHE A O 1
ATOM 663 N N . PHE A 1 80 ? 47.816 37.798 -14.620 1.00 12.04 80 PHE A N 1
ATOM 664 C CA . PHE A 1 80 ? 48.846 37.214 -13.772 1.00 12.08 80 PHE A CA 1
ATOM 665 C C . PHE A 1 80 ? 50.148 37.994 -13.761 1.00 11.36 80 PHE A C 1
ATOM 666 O O . PHE A 1 80 ? 50.626 38.448 -14.814 1.00 16.10 80 PHE A O 1
ATOM 674 N N . GLN A 1 81 ? 50.706 38.146 -12.566 1.00 9.60 81 GLN A N 1
ATOM 675 C CA . GLN A 1 81 ? 52.054 38.660 -12.415 1.00 7.98 81 GLN A CA 1
ATOM 676 C C . GLN A 1 81 ? 53.065 37.517 -12.466 1.00 12.73 81 GLN A C 1
ATOM 677 O O . GLN A 1 81 ? 52.775 36.364 -12.074 1.00 11.54 81 GLN A O 1
ATOM 683 N N . ASP A 1 82 ? 54.277 37.844 -12.911 1.00 11.83 82 ASP A N 1
ATOM 684 C CA . ASP A 1 82 ? 55.308 36.815 -13.060 1.00 10.57 82 ASP A CA 1
ATOM 685 C C . ASP A 1 82 ? 55.824 36.234 -11.751 1.00 11.08 82 ASP A C 1
ATOM 686 O O . ASP A 1 82 ? 56.234 35.070 -11.732 1.00 11.13 82 ASP A O 1
ATOM 691 N N . ASP A 1 83 ? 55.830 36.999 -10.658 1.00 10.17 83 ASP A N 1
ATOM 692 C CA . ASP A 1 83 ? 56.242 36.377 -9.403 1.00 9.76 83 ASP A CA 1
ATOM 693 C C . ASP A 1 83 ? 55.344 35.194 -9.028 1.00 9.64 83 ASP A C 1
ATOM 694 O O . ASP A 1 83 ? 55.830 34.124 -8.681 1.00 12.38 83 ASP A O 1
ATOM 699 N N . TYR A 1 84 ? 54.043 35.378 -9.199 1.00 10.80 84 TYR A N 1
ATOM 700 C CA . TYR A 1 84 ? 53.094 34.305 -8.973 1.00 8.91 84 TYR A CA 1
ATOM 701 C C . TYR A 1 84 ? 53.282 33.161 -9.959 1.00 8.92 84 TYR A C 1
ATOM 702 O O . TYR A 1 84 ? 53.287 31.981 -9.548 1.00 9.77 84 TYR A O 1
ATOM 711 N N . LEU A 1 85 ? 53.428 33.474 -11.245 1.00 9.18 85 LEU A N 1
ATOM 712 C CA . LEU A 1 85 ? 53.556 32.403 -12.245 1.00 10.90 85 LEU A CA 1
ATOM 713 C C . LEU A 1 85 ? 54.808 31.569 -12.014 1.00 9.52 85 LEU A C 1
ATOM 714 O O . LEU A 1 85 ? 54.757 30.362 -12.177 1.00 10.39 85 LEU A O 1
ATOM 719 N N . HIS A 1 86 ? 55.912 32.203 -11.611 1.00 10.01 86 HIS A N 1
ATOM 720 C CA . HIS A 1 86 ? 57.117 31.429 -11.317 1.00 13.40 86 HIS A CA 1
ATOM 721 C C . HIS A 1 86 ? 56.907 30.506 -10.118 1.00 12.80 86 HIS A C 1
ATOM 722 O O . HIS A 1 86 ? 57.358 29.344 -10.124 1.00 13.45 86 HIS A O 1
ATOM 729 N N . TRP A 1 87 ? 56.190 30.987 -9.106 1.00 11.48 87 TRP A N 1
ATOM 730 C CA . TRP A 1 87 ? 55.871 30.182 -7.936 1.00 9.79 87 TRP A CA 1
ATOM 731 C C . TRP A 1 87 ? 54.903 29.045 -8.317 1.00 12.03 87 TRP A C 1
ATOM 732 O O . TRP A 1 87 ? 55.060 27.901 -7.881 1.00 12.79 87 TRP A O 1
ATOM 743 N N . LEU A 1 88 ? 53.916 29.352 -9.149 1.00 11.01 88 LEU A N 1
ATOM 744 C CA . LEU A 1 88 ? 52.978 28.324 -9.620 1.00 10.65 88 LEU A CA 1
ATOM 745 C C . LEU A 1 88 ? 53.669 27.180 -10.400 1.00 9.87 88 LEU A C 1
ATOM 746 O O . LEU A 1 88 ? 53.266 25.998 -10.297 1.00 10.40 88 LEU A O 1
ATOM 751 N N . ARG A 1 89 ? 54.708 27.513 -11.156 1.00 10.89 89 ARG A N 1
ATOM 752 C CA . ARG A 1 89 ? 55.444 26.517 -11.890 1.00 11.40 89 ARG A CA 1
ATOM 753 C C . ARG A 1 89 ? 56.077 25.502 -10.925 1.00 11.40 89 ARG A C 1
ATOM 754 O O . ARG A 1 89 ? 56.207 24.334 -11.259 1.00 13.28 89 ARG A O 1
ATOM 762 N N . ASP A 1 90 ? 56.418 25.930 -9.715 1.00 12.54 90 ASP A N 1
ATOM 763 C CA . ASP A 1 90 ? 56.976 25.023 -8.707 1.00 16.24 90 ASP A CA 1
ATOM 764 C C . ASP A 1 90 ? 55.935 24.356 -7.810 1.00 13.77 90 ASP A C 1
ATOM 765 O O . ASP A 1 90 ? 56.269 23.494 -6.986 1.00 15.78 90 ASP A O 1
ATOM 770 N N . PHE A 1 91 ? 54.676 24.799 -7.915 1.00 11.46 91 PHE A N 1
ATOM 771 C CA . PHE A 1 91 ? 53.634 24.303 -7.039 1.00 11.40 91 PHE A CA 1
ATOM 772 C C . PHE A 1 91 ? 53.383 22.804 -7.252 1.00 11.91 91 PHE A C 1
ATOM 773 O O . PHE A 1 91 ? 53.262 22.330 -8.391 1.00 11.71 91 PHE A O 1
ATOM 781 N N . ARG A 1 92 ? 53.277 22.071 -6.141 1.00 12.35 92 ARG A N 1
ATOM 782 C CA . ARG A 1 92 ? 52.762 20.699 -6.170 1.00 11.45 92 ARG A CA 1
ATOM 783 C C . ARG A 1 92 ? 51.805 20.525 -5.028 1.00 10.56 92 ARG A C 1
ATOM 784 O O . ARG A 1 92 ? 52.051 21.014 -3.916 1.00 13.92 92 ARG A O 1
ATOM 792 N N . PHE A 1 93 ? 50.692 19.856 -5.309 1.00 10.50 93 PHE A N 1
ATOM 793 C CA . PHE A 1 93 ? 49.791 19.424 -4.276 1.00 11.48 93 PHE A CA 1
ATOM 794 C C . PHE A 1 93 ? 50.549 18.584 -3.250 1.00 11.64 93 PHE A C 1
ATOM 795 O O . PHE A 1 93 ? 51.362 17.739 -3.608 1.00 12.92 93 PHE A O 1
ATOM 803 N N . LYS A 1 94 ? 50.227 18.796 -1.980 1.00 12.60 94 LYS A N 1
ATOM 804 C CA . LYS A 1 94 ? 50.811 18.039 -0.885 1.00 11.58 94 LYS A CA 1
ATOM 805 C C . LYS A 1 94 ? 49.690 17.156 -0.298 1.00 9.01 94 LYS A C 1
ATOM 806 O O . LYS A 1 94 ? 48.869 17.601 0.499 1.00 12.43 94 LYS A O 1
ATOM 812 N N . PRO A 1 95 ? 49.670 15.882 -0.723 1.00 12.59 95 PRO A N 1
ATOM 813 C CA . PRO A 1 95 ? 48.606 14.959 -0.299 1.00 13.16 95 PRO A CA 1
ATOM 814 C C . PRO A 1 95 ? 48.428 14.837 1.215 1.00 12.12 95 PRO A C 1
ATOM 815 O O . PRO A 1 95 ? 47.335 14.494 1.664 1.00 14.09 95 PRO A O 1
ATOM 819 N N A GLU A 1 96 ? 49.461 15.120 2.002 0.54 14.80 96 GLU A N 1
ATOM 820 N N B GLU A 1 96 ? 49.477 15.167 1.970 0.46 14.66 96 GLU A N 1
ATOM 821 C CA A GLU A 1 96 ? 49.323 15.014 3.454 0.54 14.85 96 GLU A CA 1
ATOM 822 C CA B GLU A 1 96 ? 49.467 15.116 3.433 0.46 16.07 96 GLU A CA 1
ATOM 823 C C A GLU A 1 96 ? 48.280 15.998 3.997 0.54 17.62 96 GLU A C 1
ATOM 824 C C B GLU A 1 96 ? 48.522 16.148 4.065 0.46 17.26 96 GLU A C 1
ATOM 825 O O A GLU A 1 96 ? 47.703 15.787 5.068 0.54 16.46 96 GLU A O 1
ATOM 826 O O B GLU A 1 96 ? 48.259 16.124 5.269 0.46 16.12 96 GLU A O 1
ATOM 837 N N . GLN A 1 97 ? 48.022 17.066 3.250 1.00 16.52 97 GLN A N 1
ATOM 838 C CA . GLN A 1 97 ? 47.076 18.080 3.698 1.00 14.52 97 GLN A CA 1
ATOM 839 C C . GLN A 1 97 ? 45.648 17.565 3.754 1.00 13.96 97 GLN A C 1
ATOM 840 O O . GLN A 1 97 ? 44.781 18.222 4.309 1.00 16.47 97 GLN A O 1
ATOM 846 N N . VAL A 1 98 ? 45.398 16.410 3.135 1.00 13.33 98 VAL A N 1
ATOM 847 C CA . VAL A 1 98 ? 44.049 15.928 2.925 1.00 12.36 98 VAL A CA 1
ATOM 848 C C . VAL A 1 98 ? 43.899 14.651 3.720 1.00 15.39 98 VAL A C 1
ATOM 849 O O . VAL A 1 98 ? 44.673 13.716 3.535 1.00 18.33 98 VAL A O 1
ATOM 853 N N A SER A 1 99 ? 42.913 14.627 4.609 0.68 14.11 99 SER A N 1
ATOM 854 N N B SER A 1 99 ? 42.915 14.604 4.606 0.32 15.50 99 SER A N 1
ATOM 855 C CA A SER A 1 99 ? 42.618 13.418 5.375 0.68 18.10 99 SER A CA 1
ATOM 856 C CA B SER A 1 99 ? 42.662 13.381 5.358 0.32 17.62 99 SER A CA 1
ATOM 857 C C A SER A 1 99 ? 41.295 12.839 4.903 0.68 18.38 99 SER A C 1
ATOM 858 C C B SER A 1 99 ? 41.307 12.812 4.967 0.32 18.45 99 SER A C 1
ATOM 859 O O A SER A 1 99 ? 40.277 13.525 4.943 0.68 18.42 99 SER A O 1
ATOM 860 O O B SER A 1 99 ? 40.281 13.477 5.119 0.32 18.14 99 SER A O 1
ATOM 865 N N . VAL A 1 100 ? 41.317 11.579 4.466 1.00 17.20 100 VAL A N 1
ATOM 866 C CA . VAL A 1 100 ? 40.111 10.910 3.988 1.00 18.45 100 VAL A CA 1
ATOM 867 C C . VAL A 1 100 ? 39.799 9.782 4.958 1.00 22.33 100 VAL A C 1
ATOM 868 O O . VAL A 1 100 ? 40.632 8.915 5.177 1.00 24.95 100 VAL A O 1
ATOM 872 N N . ALA A 1 101 ? 38.612 9.822 5.535 1.00 25.03 101 ALA A N 1
ATOM 873 C CA . ALA A 1 101 ? 38.170 8.824 6.502 1.00 26.35 101 ALA A CA 1
ATOM 874 C C . ALA A 1 101 ? 36.741 8.414 6.188 1.00 25.09 101 ALA A C 1
ATOM 875 O O . ALA A 1 101 ? 36.057 9.019 5.357 1.00 22.85 101 ALA A O 1
ATOM 877 N N . VAL A 1 102 ? 36.285 7.363 6.852 1.00 22.27 102 VAL A N 1
ATOM 878 C CA . VAL A 1 102 ? 34.924 6.907 6.679 1.00 24.19 102 VAL A CA 1
ATOM 879 C C . VAL A 1 102 ? 34.365 6.656 8.063 1.00 32.66 102 VAL A C 1
ATOM 880 O O . VAL A 1 102 ? 35.021 6.041 8.906 1.00 28.04 102 VAL A O 1
ATOM 884 N N A HIS A 1 103 ? 33.150 7.126 8.292 0.62 39.81 103 HIS A N 1
ATOM 885 N N B HIS A 1 103 ? 33.168 7.167 8.312 0.38 40.29 103 HIS A N 1
ATOM 886 C CA A HIS A 1 103 ? 32.480 6.894 9.560 0.62 46.58 103 HIS A CA 1
ATOM 887 C CA B HIS A 1 103 ? 32.473 6.874 9.555 0.38 44.95 103 HIS A CA 1
ATOM 888 C C A HIS A 1 103 ? 31.013 6.617 9.278 0.62 43.94 103 HIS A C 1
ATOM 889 C C B HIS A 1 103 ? 31.018 6.591 9.239 0.38 44.31 103 HIS A C 1
ATOM 890 O O A HIS A 1 103 ? 30.337 7.435 8.660 0.62 43.56 103 HIS A O 1
ATOM 891 O O B HIS A 1 103 ? 30.352 7.380 8.572 0.38 43.73 103 HIS A O 1
ATOM 904 N N . ASP A 1 104 ? 30.539 5.445 9.702 1.00 45.59 104 ASP A N 1
ATOM 905 C CA . ASP A 1 104 ? 29.161 5.033 9.461 1.00 51.04 104 ASP A CA 1
ATOM 906 C C . ASP A 1 104 ? 28.792 5.043 7.980 1.00 44.48 104 ASP A C 1
ATOM 907 O O . ASP A 1 104 ? 27.649 5.333 7.626 1.00 40.06 104 ASP A O 1
ATOM 912 N N . GLY A 1 105 ? 29.763 4.731 7.122 1.00 38.65 105 GLY A N 1
ATOM 913 C CA . GLY A 1 105 ? 29.519 4.653 5.693 1.00 35.84 105 GLY A CA 1
ATOM 914 C C . GLY A 1 105 ? 29.575 6.005 4.995 1.00 28.63 105 GLY A C 1
ATOM 915 O O . GLY A 1 105 ? 29.362 6.100 3.788 1.00 27.58 105 GLY A O 1
ATOM 916 N N . LYS A 1 106 ? 29.833 7.054 5.765 1.00 30.15 106 LYS A N 1
ATOM 917 C CA . LYS A 1 106 ? 29.891 8.399 5.225 1.00 30.48 106 LYS A CA 1
ATOM 918 C C . LYS A 1 106 ? 31.338 8.765 4.956 1.00 26.71 106 LYS A C 1
ATOM 919 O O . LYS A 1 106 ? 32.230 8.463 5.747 1.00 24.36 106 LYS A O 1
ATOM 925 N N . LEU A 1 107 ? 31.552 9.437 3.836 1.00 25.01 107 LEU A N 1
ATOM 926 C CA . LEU A 1 107 ? 32.866 9.936 3.481 1.00 23.63 107 LEU A CA 1
ATOM 927 C C . LEU A 1 107 ? 33.172 11.225 4.245 1.00 22.51 107 LEU A C 1
ATOM 928 O O . LEU A 1 107 ? 32.383 12.167 4.233 1.00 22.73 107 LEU A O 1
ATOM 933 N N A ASP A 1 108 ? 34.331 11.259 4.897 0.47 20.17 108 ASP A N 1
ATOM 934 N N B ASP A 1 108 ? 34.300 11.249 4.942 0.53 20.15 108 ASP A N 1
ATOM 935 C CA A ASP A 1 108 ? 34.769 12.413 5.674 0.47 23.92 108 ASP A CA 1
ATOM 936 C CA B ASP A 1 108 ? 34.728 12.457 5.628 0.53 23.12 108 ASP A CA 1
ATOM 937 C C A ASP A 1 108 ? 36.086 12.910 5.078 0.47 22.76 108 ASP A C 1
ATOM 938 C C B ASP A 1 108 ? 36.053 12.898 5.031 0.53 22.81 108 ASP A C 1
ATOM 939 O O A ASP A 1 108 ? 37.074 12.186 5.097 0.47 23.18 108 ASP A O 1
ATOM 940 O O B ASP A 1 108 ? 37.007 12.130 5.010 0.53 22.67 108 ASP A O 1
ATOM 949 N N . ILE A 1 109 ? 36.118 14.128 4.540 1.00 16.30 109 ILE A N 1
ATOM 950 C CA . ILE A 1 109 ? 37.382 14.646 4.030 1.00 13.91 109 ILE A CA 1
ATOM 951 C C . ILE A 1 109 ? 37.661 16.015 4.629 1.00 15.22 109 ILE A C 1
ATOM 952 O O . ILE A 1 109 ? 36.839 16.937 4.538 1.00 18.16 109 ILE A O 1
ATOM 957 N N . ARG A 1 110 ? 38.803 16.144 5.278 1.00 13.74 110 ARG A N 1
ATOM 958 C CA . ARG A 1 110 ? 39.209 17.431 5.795 1.00 15.96 110 ARG A CA 1
ATOM 959 C C . ARG A 1 110 ? 40.554 17.820 5.226 1.00 15.84 110 ARG A C 1
ATOM 960 O O . ARG A 1 110 ? 41.452 16.994 5.099 1.00 14.84 110 ARG A O 1
ATOM 968 N N . ILE A 1 111 ? 40.685 19.107 4.912 1.00 12.57 111 ILE A N 1
ATOM 969 C CA . ILE A 1 111 ? 41.894 19.629 4.290 1.00 13.10 111 ILE A CA 1
ATOM 970 C C . ILE A 1 111 ? 42.377 20.822 5.115 1.00 14.32 111 ILE A C 1
ATOM 971 O O . ILE A 1 111 ? 41.583 21.706 5.458 1.00 14.93 111 ILE A O 1
ATOM 976 N N . ALA A 1 112 ? 43.667 20.849 5.431 1.00 11.87 112 ALA A N 1
ATOM 977 C CA . ALA A 1 112 ? 44.199 21.932 6.259 1.00 15.70 112 ALA A CA 1
ATOM 978 C C . ALA A 1 112 ? 45.614 22.305 5.865 1.00 11.51 112 ALA A C 1
ATOM 979 O O . ALA A 1 112 ? 46.432 21.438 5.481 1.00 13.38 112 ALA A O 1
ATOM 981 N N . GLY A 1 113 ? 45.937 23.596 5.932 1.00 12.26 113 GLY A N 1
ATOM 982 C CA . GLY A 1 113 ? 47.293 24.054 5.652 1.00 13.02 113 GLY A CA 1
ATOM 983 C C . GLY A 1 113 ? 47.252 25.509 5.245 1.00 10.19 113 GLY A C 1
ATOM 984 O O . GLY A 1 113 ? 46.227 26.160 5.457 1.00 13.04 113 GLY A O 1
ATOM 985 N N . LEU A 1 114 ? 48.338 26.007 4.651 1.00 11.66 114 LEU A N 1
ATOM 986 C CA . LEU A 1 114 ? 48.382 27.383 4.168 1.00 11.73 114 LEU A CA 1
ATOM 987 C C . LEU A 1 114 ? 47.300 27.590 3.141 1.00 12.21 114 LEU A C 1
ATOM 988 O O . LEU A 1 114 ? 47.158 26.783 2.234 1.00 12.11 114 LEU A O 1
ATOM 993 N N . TRP A 1 115 ? 46.537 28.672 3.274 1.00 10.77 115 TRP A N 1
ATOM 994 C CA . TRP A 1 115 ? 45.473 28.955 2.319 1.00 8.64 115 TRP A CA 1
ATOM 995 C C . TRP A 1 115 ? 46.005 28.982 0.875 1.00 9.72 115 TRP A C 1
ATOM 996 O O . TRP A 1 115 ? 45.347 28.484 -0.044 1.00 11.70 115 TRP A O 1
ATOM 1007 N N . CYS A 1 116 ? 47.185 29.548 0.651 1.00 10.22 116 CYS A N 1
ATOM 1008 C CA . CYS A 1 116 ? 47.652 29.681 -0.732 1.00 10.92 116 CYS A CA 1
ATOM 1009 C C . CYS A 1 116 ? 47.940 28.303 -1.370 1.00 12.29 116 CYS A C 1
ATOM 1010 O O . CYS A 1 116 ? 48.025 28.181 -2.589 1.00 10.84 116 CYS A O 1
ATOM 1013 N N . GLU A 1 117 ? 48.046 27.277 -0.546 1.00 11.45 117 GLU A N 1
ATOM 1014 C CA . GLU A 1 117 ? 48.202 25.908 -1.053 1.00 15.17 117 GLU A CA 1
ATOM 1015 C C . GLU A 1 117 ? 46.879 25.157 -1.099 1.00 15.09 117 GLU A C 1
ATOM 1016 O O . GLU A 1 117 ? 46.477 24.622 -2.159 1.00 15.60 117 GLU A O 1
ATOM 1022 N N . VAL A 1 118 ? 46.192 25.143 0.044 1.00 11.01 118 VAL A N 1
ATOM 1023 C CA . VAL A 1 118 ? 44.955 24.407 0.245 1.00 11.74 118 VAL A CA 1
ATOM 1024 C C . VAL A 1 118 ? 43.877 24.864 -0.746 1.00 11.19 118 VAL A C 1
ATOM 1025 O O . VAL A 1 118 ? 43.018 24.075 -1.127 1.00 11.21 118 VAL A O 1
ATOM 1029 N N . ILE A 1 119 ? 43.912 26.146 -1.130 1.00 10.01 119 ILE A N 1
ATOM 1030 C CA . ILE A 1 119 ? 42.893 26.674 -2.020 1.00 8.93 119 ILE A CA 1
ATOM 1031 C C . ILE A 1 119 ? 42.747 25.877 -3.347 1.00 9.35 119 ILE A C 1
ATOM 1032 O O . ILE A 1 119 ? 41.682 25.900 -3.968 1.00 11.06 119 ILE A O 1
ATOM 1053 N N . TRP A 1 121 ? 42.768 22.613 -3.865 1.00 8.58 121 TRP A N 1
ATOM 1054 C CA . TRP A 1 121 ? 42.140 21.274 -3.810 1.00 8.30 121 TRP A CA 1
ATOM 1055 C C . TRP A 1 121 ? 40.691 21.214 -4.276 1.00 9.19 121 TRP A C 1
ATOM 1056 O O . TRP A 1 121 ? 40.296 20.230 -4.906 1.00 10.08 121 TRP A O 1
ATOM 1067 N N . GLU A 1 122 ? 39.884 22.207 -3.895 1.00 8.82 122 GLU A N 1
ATOM 1068 C CA . GLU A 1 122 ? 38.414 22.075 -3.969 1.00 8.86 122 GLU A CA 1
ATOM 1069 C C . GLU A 1 122 ? 37.909 21.523 -5.303 1.00 9.28 122 GLU A C 1
ATOM 1070 O O . GLU A 1 122 ? 37.212 20.502 -5.351 1.00 10.03 122 GLU A O 1
ATOM 1076 N N . VAL A 1 123 ? 38.236 22.218 -6.378 1.00 7.75 123 VAL A N 1
ATOM 1077 C CA . VAL A 1 123 ? 37.616 21.880 -7.666 1.00 5.79 123 VAL A CA 1
ATOM 1078 C C . VAL A 1 123 ? 38.129 20.530 -8.228 1.00 7.98 123 VAL A C 1
ATOM 1079 O O . VAL A 1 123 ? 37.335 19.657 -8.524 1.00 9.01 123 VAL A O 1
ATOM 1083 N N . PRO A 1 124 ? 39.455 20.359 -8.345 1.00 9.02 124 PRO A N 1
ATOM 1084 C CA . PRO A 1 124 ? 39.940 19.082 -8.882 1.00 11.42 124 PRO A CA 1
ATOM 1085 C C . PRO A 1 124 ? 39.572 17.907 -7.999 1.00 10.18 124 PRO A C 1
ATOM 1086 O O . PRO A 1 124 ? 39.244 16.829 -8.533 1.00 9.53 124 PRO A O 1
ATOM 1090 N N . LEU A 1 125 ? 39.594 18.076 -6.681 1.00 8.93 125 LEU A N 1
ATOM 1091 C CA . LEU A 1 125 ? 39.191 16.944 -5.821 1.00 9.28 125 LEU A CA 1
ATOM 1092 C C . LEU A 1 125 ? 37.707 16.580 -5.988 1.00 10.03 125 LEU A C 1
ATOM 1093 O O . LEU A 1 125 ? 37.354 15.407 -6.077 1.00 9.32 125 LEU A O 1
ATOM 1098 N N . LEU A 1 126 ? 36.834 17.578 -6.039 1.00 9.39 126 LEU A N 1
ATOM 1099 C CA . LEU A 1 126 ? 35.438 17.306 -6.368 1.00 8.45 126 LEU A CA 1
ATOM 1100 C C . LEU A 1 126 ? 35.277 16.615 -7.757 1.00 8.23 126 LEU A C 1
ATOM 1101 O O . LEU A 1 126 ? 34.497 15.675 -7.916 1.00 9.18 126 LEU A O 1
ATOM 1106 N N . ALA A 1 127 ? 36.023 17.077 -8.749 1.00 10.75 127 ALA A N 1
ATOM 1107 C CA . ALA A 1 127 ? 35.913 16.500 -10.077 1.00 10.49 127 ALA A CA 1
ATOM 1108 C C . ALA A 1 127 ? 36.396 15.033 -10.066 1.00 9.39 127 ALA A C 1
ATOM 1109 O O . ALA A 1 127 ? 35.824 14.164 -10.720 1.00 9.71 127 ALA A O 1
ATOM 1111 N N . VAL A 1 128 ? 37.400 14.765 -9.250 1.00 9.01 128 VAL A N 1
ATOM 1112 C CA . VAL A 1 128 ? 37.924 13.393 -9.126 1.00 8.61 128 VAL A CA 1
ATOM 1113 C C . VAL A 1 128 ? 36.887 12.506 -8.423 1.00 12.56 128 VAL A C 1
ATOM 1114 O O . VAL A 1 128 ? 36.630 11.382 -8.860 1.00 10.02 128 VAL A O 1
ATOM 1118 N N . ILE A 1 129 ? 36.272 13.011 -7.354 1.00 9.88 129 ILE A N 1
ATOM 1119 C CA . ILE A 1 129 ? 35.245 12.232 -6.651 1.00 10.78 129 ILE A CA 1
ATOM 1120 C C . ILE A 1 129 ? 34.074 11.959 -7.613 1.00 12.00 129 ILE A C 1
ATOM 1121 O O . ILE A 1 129 ? 33.612 10.835 -7.751 1.00 10.86 129 ILE A O 1
ATOM 1126 N N A SER A 1 130 ? 33.606 13.007 -8.278 0.61 10.85 130 SER A N 1
ATOM 1127 N N B SER A 1 130 ? 33.603 13.004 -8.288 0.39 11.38 130 SER A N 1
ATOM 1128 C CA A SER A 1 130 ? 32.553 12.855 -9.286 0.61 12.22 130 SER A CA 1
ATOM 1129 C CA B SER A 1 130 ? 32.554 12.841 -9.302 0.39 12.11 130 SER A CA 1
ATOM 1130 C C A SER A 1 130 ? 32.869 11.798 -10.355 0.61 11.34 130 SER A C 1
ATOM 1131 C C B SER A 1 130 ? 32.888 11.758 -10.323 0.39 11.78 130 SER A C 1
ATOM 1132 O O A SER A 1 130 ? 32.053 10.924 -10.644 0.61 12.22 130 SER A O 1
ATOM 1133 O O B SER A 1 130 ? 32.098 10.843 -10.557 0.39 11.80 130 SER A O 1
ATOM 1138 N N . GLU A 1 131 ? 34.072 11.850 -10.919 1.00 10.42 131 GLU A N 1
ATOM 1139 C CA . GLU A 1 131 ? 34.443 10.912 -11.964 1.00 9.51 131 GLU A CA 1
ATOM 1140 C C . GLU A 1 131 ? 34.541 9.475 -11.440 1.00 10.50 131 GLU A C 1
ATOM 1141 O O . GLU A 1 131 ? 34.106 8.543 -12.118 1.00 12.11 131 GLU A O 1
ATOM 1147 N N . ILE A 1 132 ? 35.047 9.314 -10.224 1.00 12.22 132 ILE A N 1
ATOM 1148 C CA . ILE A 1 132 ? 35.162 7.988 -9.609 1.00 16.17 132 ILE A CA 1
ATOM 1149 C C . ILE A 1 132 ? 33.794 7.361 -9.390 1.00 15.42 132 ILE A C 1
ATOM 1150 O O . ILE A 1 132 ? 33.581 6.181 -9.712 1.00 16.39 132 ILE A O 1
ATOM 1155 N N . VAL A 1 133 ? 32.876 8.157 -8.859 1.00 13.35 133 VAL A N 1
ATOM 1156 C CA . VAL A 1 133 ? 31.548 7.651 -8.526 1.00 15.42 133 VAL A CA 1
ATOM 1157 C C . VAL A 1 133 ? 30.789 7.333 -9.810 1.00 15.12 133 VAL A C 1
ATOM 1158 O O . VAL A 1 133 ? 30.236 6.241 -9.951 1.00 14.54 133 VAL A O 1
ATOM 1162 N N . HIS A 1 134 ? 30.776 8.260 -10.766 1.00 12.58 134 HIS A N 1
ATOM 1163 C CA . HIS A 1 134 ? 30.036 8.025 -12.017 1.00 11.82 134 HIS A CA 1
ATOM 1164 C C . HIS A 1 134 ? 30.571 6.867 -12.886 1.00 15.04 134 HIS A C 1
ATOM 1165 O O . HIS A 1 134 ? 29.792 6.143 -13.554 1.00 14.67 134 HIS A O 1
ATOM 1172 N N . ARG A 1 135 ? 31.884 6.659 -12.901 1.00 12.88 135 ARG A N 1
ATOM 1173 C CA . ARG A 1 135 ? 32.412 5.677 -13.840 1.00 15.99 135 ARG A CA 1
ATOM 1174 C C . ARG A 1 135 ? 32.177 4.310 -13.254 1.00 18.10 135 ARG A C 1
ATOM 1175 O O . ARG A 1 135 ? 32.169 3.318 -13.983 1.00 18.23 135 ARG A O 1
ATOM 1183 N N . ARG A 1 136 ? 31.957 4.266 -11.947 1.00 18.61 136 ARG A N 1
ATOM 1184 C CA . ARG A 1 136 ? 31.570 3.001 -11.310 1.00 23.35 136 ARG A CA 1
ATOM 1185 C C . ARG A 1 136 ? 30.093 2.702 -11.474 1.00 22.85 136 ARG A C 1
ATOM 1186 O O . ARG A 1 136 ? 29.745 1.595 -11.890 1.00 24.90 136 ARG A O 1
ATOM 1194 N N . ARG A 1 137 ? 29.234 3.684 -11.162 1.00 17.95 137 ARG A N 1
ATOM 1195 C CA . ARG A 1 137 ? 27.758 3.505 -11.208 1.00 18.19 137 ARG A CA 1
ATOM 1196 C C . ARG A 1 137 ? 27.121 3.497 -12.584 1.00 20.57 137 ARG A C 1
ATOM 1197 O O . ARG A 1 137 ? 26.042 2.916 -12.765 1.00 23.95 137 ARG A O 1
ATOM 1205 N N . SER A 1 138 ? 27.750 4.155 -13.549 1.00 15.52 138 SER A N 1
ATOM 1206 C CA . SER A 1 138 ? 27.116 4.395 -14.831 1.00 12.85 138 SER A CA 1
ATOM 1207 C C . SER A 1 138 ? 28.062 3.996 -15.945 1.00 19.05 138 SER A C 1
ATOM 1208 O O . SER A 1 138 ? 28.533 4.829 -16.733 1.00 22.00 138 SER A O 1
ATOM 1211 N N . THR A 1 139 ? 28.325 2.698 -16.014 1.00 21.07 139 THR A N 1
ATOM 1212 C CA . THR A 1 139 ? 29.335 2.163 -16.904 1.00 22.71 139 THR A CA 1
ATOM 1213 C C . THR A 1 139 ? 28.936 2.193 -18.390 1.00 24.84 139 THR A C 1
ATOM 1214 O O . THR A 1 139 ? 29.786 2.034 -19.263 1.00 28.72 139 THR A O 1
ATOM 1218 N N . GLN A 1 140 ? 27.661 2.415 -18.685 1.00 28.19 140 GLN A N 1
ATOM 1219 C CA . GLN A 1 140 ? 27.200 2.395 -20.078 1.00 36.09 140 GLN A CA 1
ATOM 1220 C C . GLN A 1 140 ? 27.147 3.759 -20.789 1.00 33.01 140 GLN A C 1
ATOM 1221 O O . GLN A 1 140 ? 26.805 3.843 -21.966 1.00 29.12 140 GLN A O 1
ATOM 1227 N N . VAL A 1 141 ? 27.521 4.823 -20.089 1.00 26.23 141 VAL A N 1
ATOM 1228 C CA . VAL A 1 141 ? 27.451 6.157 -20.672 1.00 24.30 141 VAL A CA 1
ATOM 1229 C C . VAL A 1 141 ? 28.461 6.440 -21.788 1.00 24.42 141 VAL A C 1
ATOM 1230 O O . VAL A 1 141 ? 29.653 6.185 -21.644 1.00 28.20 141 VAL A O 1
ATOM 1234 N N . THR A 1 142 ? 27.982 7.015 -22.887 1.00 20.72 142 THR A N 1
ATOM 1235 C CA . THR A 1 142 ? 28.860 7.368 -24.003 1.00 22.34 142 THR A CA 1
ATOM 1236 C C . THR A 1 142 ? 28.877 8.879 -24.192 1.00 20.62 142 THR A C 1
ATOM 1237 O O . THR A 1 142 ? 27.926 9.582 -23.794 1.00 21.66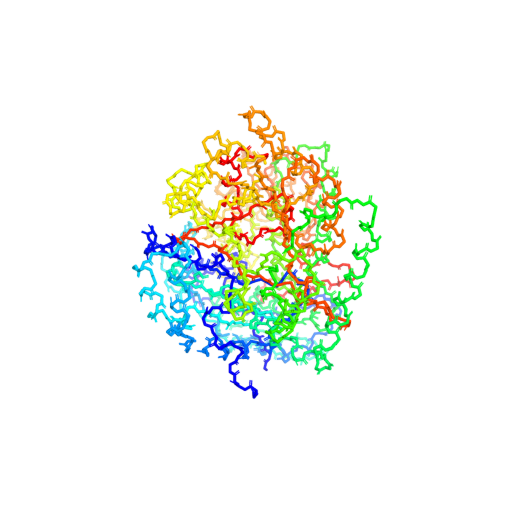 142 THR A O 1
ATOM 1241 N N . THR A 1 143 ? 29.932 9.368 -24.832 1.00 20.42 143 THR A N 1
ATOM 1242 C CA . THR A 1 143 ? 29.969 10.769 -25.223 1.00 23.48 143 THR A CA 1
ATOM 1243 C C . THR A 1 143 ? 28.784 11.126 -26.117 1.00 24.94 143 THR A C 1
ATOM 1244 O O . THR A 1 143 ? 28.240 12.239 -26.042 1.00 22.96 143 THR A O 1
ATOM 1248 N N A ASP A 1 144 ? 28.350 10.200 -26.966 0.45 24.30 144 ASP A N 1
ATOM 1249 N N B ASP A 1 144 ? 28.373 10.177 -26.952 0.55 24.28 144 ASP A N 1
ATOM 1250 C CA A ASP A 1 144 ? 27.234 10.539 -27.843 0.45 23.33 144 ASP A CA 1
ATOM 1251 C CA B ASP A 1 144 ? 27.243 10.400 -27.845 0.55 24.60 144 ASP A CA 1
ATOM 1252 C C A ASP A 1 144 ? 25.929 10.767 -27.090 0.45 19.95 144 ASP A C 1
ATOM 1253 C C B ASP A 1 144 ? 25.963 10.737 -27.102 0.55 20.29 144 ASP A C 1
ATOM 1254 O O A ASP A 1 144 ? 25.114 11.594 -27.497 0.45 21.98 144 ASP A O 1
ATOM 1255 O O B ASP A 1 144 ? 25.209 11.613 -27.519 0.55 22.00 144 ASP A O 1
ATOM 1264 N N . GLN A 1 145 ? 25.720 10.046 -25.994 1.00 16.61 145 GLN A N 1
ATOM 1265 C CA . GLN A 1 145 ? 24.512 10.251 -25.212 1.00 17.87 145 GLN A CA 1
ATOM 1266 C C . GLN A 1 145 ? 24.510 11.678 -24.657 1.00 20.25 145 GLN A C 1
ATOM 1267 O O . GLN A 1 145 ? 23.472 12.335 -24.610 1.00 18.73 145 GLN A O 1
ATOM 1273 N N . ALA A 1 146 ? 25.691 12.137 -24.244 1.00 22.30 146 ALA A N 1
ATOM 1274 C CA . ALA A 1 146 ? 25.831 13.456 -23.660 1.00 17.30 146 ALA A CA 1
ATOM 1275 C C . ALA A 1 146 ? 25.590 14.525 -24.713 1.00 14.07 146 ALA A C 1
ATOM 1276 O O . ALA A 1 146 ? 24.868 15.505 -24.473 1.00 17.53 146 ALA A O 1
ATOM 1278 N N . VAL A 1 147 ? 26.173 14.315 -25.886 1.00 16.39 147 VAL A N 1
ATOM 1279 C CA . VAL A 1 147 ? 26.025 15.234 -27.010 1.00 19.02 147 VAL A CA 1
ATOM 1280 C C . VAL A 1 147 ? 24.568 15.326 -27.470 1.00 19.46 147 VAL A C 1
ATOM 1281 O O . VAL A 1 147 ? 24.064 16.416 -27.725 1.00 19.36 147 VAL A O 1
ATOM 1285 N N . GLN A 1 148 ? 23.890 14.191 -27.579 1.00 20.32 148 GLN A N 1
ATOM 1286 C CA . GLN A 1 148 ? 22.503 14.229 -28.014 1.00 23.39 148 GLN A CA 1
ATOM 1287 C C . GLN A 1 148 ? 21.600 14.962 -27.021 1.00 24.83 148 GLN A C 1
ATOM 1288 O O . GLN A 1 148 ? 20.693 15.688 -27.422 1.00 23.55 148 GLN A O 1
ATOM 1294 N N A GLN A 1 149 ? 21.812 14.752 -25.725 0.62 20.83 149 GLN A N 1
ATOM 1295 N N B GLN A 1 149 ? 21.853 14.756 -25.732 0.38 21.31 149 GLN A N 1
ATOM 1296 C CA A GLN A 1 149 ? 21.022 15.476 -24.733 0.62 20.74 149 GLN A CA 1
ATOM 1297 C CA B GLN A 1 149 ? 21.101 15.431 -24.681 0.38 20.67 149 GLN A CA 1
ATOM 1298 C C A GLN A 1 149 ? 21.264 16.970 -24.905 0.62 18.70 149 GLN A C 1
ATOM 1299 C C B GLN A 1 149 ? 21.287 16.939 -24.802 0.38 19.24 149 GLN A C 1
ATOM 1300 O O A GLN A 1 149 ? 20.327 17.758 -24.947 0.62 18.32 149 GLN A O 1
ATOM 1301 O O B GLN A 1 149 ? 20.331 17.704 -24.692 0.38 18.25 149 GLN A O 1
ATOM 1312 N N . LEU A 1 150 ? 22.527 17.358 -25.030 1.00 16.83 150 LEU A N 1
ATOM 1313 C CA . LEU A 1 150 ? 22.853 18.771 -25.225 1.00 17.33 150 LEU A CA 1
ATOM 1314 C C . LEU A 1 150 ? 22.163 19.327 -26.466 1.00 18.93 150 LEU A C 1
ATOM 1315 O O . LEU A 1 150 ? 21.545 20.384 -26.413 1.00 17.97 150 LEU A O 1
ATOM 1320 N N . ARG A 1 151 ? 22.257 18.613 -27.583 1.00 18.66 151 ARG A N 1
ATOM 1321 C CA . ARG A 1 151 ? 21.588 19.079 -28.795 1.00 19.32 151 ARG A CA 1
ATOM 1322 C C . ARG A 1 151 ? 20.070 19.237 -28.628 1.00 22.11 151 ARG A C 1
ATOM 1323 O O . ARG A 1 151 ? 19.489 20.212 -29.126 1.00 23.11 151 ARG A O 1
ATOM 1331 N N . THR A 1 152 ? 19.418 18.317 -27.915 1.00 22.08 152 THR A N 1
ATOM 1332 C CA . THR A 1 152 ? 17.986 18.477 -27.645 1.00 18.84 152 THR A CA 1
ATOM 1333 C C . THR A 1 152 ? 17.684 19.742 -26.863 1.00 25.26 152 THR A C 1
ATOM 1334 O O . THR A 1 152 ? 16.706 20.456 -27.140 1.00 24.92 152 THR A O 1
ATOM 1338 N N . LYS A 1 153 ? 18.520 20.042 -25.875 1.00 19.67 153 LYS A N 1
ATOM 1339 C CA . LYS A 1 153 ? 18.303 21.250 -25.111 1.00 20.51 153 LYS A CA 1
ATOM 1340 C C . LYS A 1 153 ? 18.558 22.488 -25.948 1.00 17.28 153 LYS A C 1
ATOM 1341 O O . LYS A 1 153 ? 17.927 23.532 -25.727 1.00 19.90 153 LYS A O 1
ATOM 1347 N N . LEU A 1 154 ? 19.498 22.415 -26.884 1.00 15.62 154 LEU A N 1
ATOM 1348 C CA . LEU A 1 154 ? 19.798 23.607 -27.666 1.00 16.13 154 LEU A CA 1
ATOM 1349 C C . LEU A 1 154 ? 18.634 23.853 -28.605 1.00 20.62 154 LEU A C 1
ATOM 1350 O O . LEU A 1 154 ? 18.297 24.999 -28.883 1.00 22.65 154 LEU A O 1
ATOM 1355 N N . GLU A 1 155 ? 18.012 22.771 -29.071 1.00 22.45 155 GLU A N 1
ATOM 1356 C CA . GLU A 1 155 ? 16.804 22.914 -29.905 1.00 24.59 155 GLU A CA 1
ATOM 1357 C C . GLU A 1 155 ? 15.655 23.523 -29.117 1.00 23.20 155 GLU A C 1
ATOM 1358 O O . GLU A 1 155 ? 14.950 24.403 -29.613 1.00 24.71 155 GLU A O 1
ATOM 1364 N N . GLN A 1 156 ? 15.446 23.054 -27.892 1.00 23.63 156 GLN A N 1
ATOM 1365 C CA . GLN A 1 156 ? 14.406 23.625 -27.054 1.00 20.92 156 GLN A CA 1
ATOM 1366 C C . GLN A 1 156 ? 14.688 25.111 -26.804 1.00 25.30 156 GLN A C 1
ATOM 1367 O O . GLN A 1 156 ? 13.776 25.948 -26.854 1.00 22.38 156 GLN A O 1
ATOM 1373 N N . PHE A 1 157 ? 15.959 25.447 -26.569 1.00 21.58 157 PHE A N 1
ATOM 1374 C CA . PHE A 1 157 ? 16.324 26.847 -26.361 1.00 19.75 157 PHE A CA 1
ATOM 1375 C C . PHE A 1 157 ? 15.979 27.719 -27.564 1.00 24.28 157 PHE A C 1
ATOM 1376 O O . PHE A 1 157 ? 15.449 28.825 -27.415 1.00 23.46 157 PHE A O 1
ATOM 1384 N N . ASN A 1 158 ? 16.280 27.221 -28.759 1.00 28.34 158 ASN A N 1
ATOM 1385 C CA . ASN A 1 158 ? 16.069 28.001 -29.969 1.00 30.97 158 ASN A CA 1
ATOM 1386 C C . ASN A 1 158 ? 14.591 28.216 -30.207 1.00 27.99 158 ASN A C 1
ATOM 1387 O O . ASN A 1 158 ? 14.158 29.304 -30.588 1.00 26.97 158 ASN A O 1
ATOM 1392 N N . ALA A 1 159 ? 13.821 27.169 -29.959 1.00 25.17 159 ALA A N 1
ATOM 1393 C CA . ALA A 1 159 ? 12.371 27.248 -30.084 1.00 28.91 159 ALA A CA 1
ATOM 1394 C C . ALA A 1 159 ? 11.747 28.286 -29.143 1.00 34.33 159 ALA A C 1
ATOM 1395 O O . ALA A 1 159 ? 10.870 29.049 -29.553 1.00 32.33 159 ALA A O 1
ATOM 1397 N N . LEU A 1 160 ? 12.196 28.316 -27.886 1.00 25.95 160 LEU A N 1
ATOM 1398 C CA . LEU A 1 160 ? 11.610 29.194 -26.875 1.00 24.46 160 LEU A CA 1
ATOM 1399 C C . LEU A 1 160 ? 12.084 30.651 -26.975 1.00 24.50 160 LEU A C 1
ATOM 1400 O O . LEU A 1 160 ? 11.526 31.515 -26.314 1.00 29.44 160 LEU A O 1
ATOM 1405 N N . SER A 1 161 ? 13.086 30.907 -27.811 1.00 21.66 161 SER A N 1
ATOM 1406 C CA . SER A 1 161 ? 13.659 32.247 -27.969 1.00 25.12 161 SER A CA 1
ATOM 1407 C C . SER A 1 161 ? 13.415 32.862 -29.348 1.00 27.40 161 SER A C 1
ATOM 1408 O O . SER A 1 161 ? 13.950 33.926 -29.662 1.00 29.24 161 SER A O 1
ATOM 1411 N N . ALA A 1 162 ? 12.628 32.191 -30.180 1.00 32.73 162 ALA A N 1
ATOM 1412 C CA . ALA A 1 162 ? 12.458 32.629 -31.566 1.00 32.73 162 ALA A CA 1
ATOM 1413 C C . ALA A 1 162 ? 11.808 34.009 -31.672 1.00 31.91 162 ALA A C 1
ATOM 1414 O O . ALA A 1 162 ? 12.011 34.721 -32.661 1.00 39.16 162 ALA A O 1
ATOM 1416 N N . ASP A 1 163 ? 11.035 34.378 -30.658 1.00 26.77 163 ASP A N 1
ATOM 1417 C CA . ASP A 1 163 ? 10.281 35.632 -30.683 1.00 31.74 163 ASP A CA 1
ATOM 1418 C C . ASP A 1 163 ? 10.973 36.840 -30.031 1.00 33.49 163 ASP A C 1
ATOM 1419 O O . ASP A 1 163 ? 10.341 37.890 -29.847 1.00 33.64 163 ASP A O 1
ATOM 1424 N N . ILE A 1 164 ? 12.247 36.704 -29.660 1.00 27.12 164 ILE A N 1
ATOM 1425 C CA . ILE A 1 164 ? 12.964 37.817 -29.022 1.00 31.47 164 ILE A CA 1
ATOM 1426 C C . ILE A 1 164 ? 14.372 38.005 -29.578 1.00 29.17 164 ILE A C 1
ATOM 1427 O O . ILE A 1 164 ? 14.899 37.117 -30.256 1.00 27.60 164 ILE A O 1
ATOM 1432 N N . ASP A 1 165 ? 14.975 39.162 -29.281 1.00 24.49 165 ASP A N 1
ATOM 1433 C CA . ASP A 1 165 ? 16.348 39.431 -29.656 1.00 20.61 165 ASP A CA 1
ATOM 1434 C C . ASP A 1 165 ? 17.157 38.638 -28.621 1.00 21.61 165 ASP A C 1
ATOM 1435 O O . ASP A 1 165 ? 17.294 39.042 -27.471 1.00 17.52 165 ASP A O 1
ATOM 1440 N N . ILE A 1 166 ? 17.623 37.461 -29.031 1.00 22.32 166 ILE A N 1
ATOM 1441 C CA . ILE A 1 166 ? 18.387 36.585 -28.157 1.00 19.38 166 ILE A CA 1
ATOM 1442 C C . ILE A 1 166 ? 19.875 36.888 -28.306 1.00 17.62 166 ILE A C 1
ATOM 1443 O O . ILE A 1 166 ? 20.712 36.230 -27.686 1.00 15.71 166 ILE A O 1
ATOM 1448 N N A THR A 1 167 ? 20.207 37.873 -29.133 0.10 18.05 167 THR A N 1
ATOM 1449 N N B THR A 1 167 ? 20.219 37.891 -29.120 0.90 17.55 167 THR A N 1
ATOM 1450 C CA A THR A 1 167 ? 21.598 38.106 -29.509 0.10 18.33 167 THR A CA 1
ATOM 1451 C CA B THR A 1 167 ? 21.615 38.087 -29.488 0.90 18.41 167 THR A CA 1
ATOM 1452 C C A THR A 1 167 ? 22.496 38.563 -28.350 0.10 16.89 167 THR A C 1
ATOM 1453 C C B THR A 1 167 ? 22.496 38.564 -28.351 0.90 15.55 167 THR A C 1
ATOM 1454 O O A THR A 1 167 ? 23.719 38.551 -28.468 0.10 17.80 167 THR A O 1
ATOM 1455 O O B THR A 1 167 ? 23.705 38.588 -28.496 0.90 19.70 167 THR A O 1
ATOM 1462 N N . HIS A 1 168 ? 21.892 38.941 -27.227 1.00 12.79 168 HIS A N 1
ATOM 1463 C CA . HIS A 1 168 ? 22.669 39.379 -26.053 1.00 11.83 168 HIS A CA 1
ATOM 1464 C C . HIS A 1 168 ? 22.787 38.279 -24.998 1.00 12.02 168 HIS A C 1
ATOM 1465 O O . HIS A 1 168 ? 23.246 38.523 -23.874 1.00 11.51 168 HIS A O 1
ATOM 1472 N N . PHE A 1 169 ? 22.362 37.072 -25.357 1.00 11.91 169 PHE A N 1
ATOM 1473 C CA . PHE A 1 169 ? 22.480 35.924 -24.475 1.00 11.72 169 PHE A CA 1
ATOM 1474 C C . PHE A 1 169 ? 23.939 35.479 -24.369 1.00 11.70 169 PHE A C 1
ATOM 1475 O O . PHE A 1 169 ? 24.648 35.405 -25.369 1.00 12.77 169 PHE A O 1
ATOM 1483 N N . LYS A 1 170 ? 24.391 35.238 -23.128 1.00 10.23 170 LYS A N 1
ATOM 1484 C CA . LYS A 1 170 ? 25.770 34.828 -22.854 1.00 10.70 170 LYS A CA 1
ATOM 1485 C C . LYS A 1 170 ? 25.797 33.643 -21.897 1.00 12.60 170 LYS A C 1
ATOM 1486 O O . LYS A 1 170 ? 25.234 33.725 -20.807 1.00 12.07 170 LYS A O 1
ATOM 1492 N N . LEU A 1 171 ? 26.468 32.556 -22.291 1.00 9.25 171 LEU A N 1
ATOM 1493 C CA . LEU A 1 171 ? 26.509 31.352 -21.474 1.00 8.83 171 LEU A CA 1
ATOM 1494 C C . LEU A 1 171 ? 27.945 31.072 -21.115 1.00 10.71 171 LEU A C 1
ATOM 1495 O O . LEU A 1 171 ? 28.798 31.122 -21.979 1.00 12.59 171 LEU A O 1
ATOM 1516 N N . ASP A 1 173 ? 30.391 28.040 -19.203 1.00 8.48 173 ASP A N 1
ATOM 1517 C CA . ASP A 1 173 ? 30.476 26.734 -18.604 1.00 8.03 173 ASP A CA 1
ATOM 1518 C C . ASP A 1 173 ? 31.149 26.897 -17.256 1.00 9.96 173 ASP A C 1
ATOM 1519 O O . ASP A 1 173 ? 32.277 27.365 -17.199 1.00 12.63 173 ASP A O 1
ATOM 1524 N N . PHE A 1 174 ? 30.461 26.475 -16.201 1.00 8.90 174 PHE A N 1
ATOM 1525 C CA . PHE A 1 174 ? 30.966 26.493 -14.808 1.00 7.76 174 PHE A CA 1
ATOM 1526 C C . PHE A 1 174 ? 30.950 25.084 -14.182 1.00 11.01 174 PHE A C 1
ATOM 1527 O O . PHE A 1 174 ? 30.943 24.939 -12.956 1.00 14.61 174 PHE A O 1
ATOM 1535 N N . GLY A 1 175 ? 30.951 24.057 -15.006 1.00 9.88 175 GLY A N 1
ATOM 1536 C CA . GLY A 1 175 ? 30.607 22.709 -14.560 1.00 9.75 175 GLY A CA 1
ATOM 1537 C C . GLY A 1 175 ? 31.749 21.739 -14.278 1.00 10.34 175 GLY A C 1
ATOM 1538 O O . GLY A 1 175 ? 31.545 20.535 -14.238 1.00 11.62 175 GLY A O 1
ATOM 1539 N N . THR A 1 176 ? 32.957 22.229 -14.020 1.00 9.90 176 THR A N 1
ATOM 1540 C CA . THR A 1 176 ? 34.063 21.303 -13.739 1.00 8.93 176 THR A CA 1
ATOM 1541 C C . THR A 1 176 ? 33.836 20.411 -12.513 1.00 10.42 176 THR A C 1
ATOM 1542 O O . THR A 1 176 ? 34.081 19.190 -12.576 1.00 8.61 176 THR A O 1
ATOM 1546 N N A ARG A 1 177 ? 33.405 21.022 -11.411 0.56 9.39 177 ARG A N 1
ATOM 1547 N N B ARG A 1 177 ? 33.410 21.017 -11.408 0.44 9.42 177 ARG A N 1
ATOM 1548 C CA A ARG A 1 177 ? 33.394 20.369 -10.106 0.56 9.14 177 ARG A CA 1
ATOM 1549 C CA B ARG A 1 177 ? 33.452 20.358 -10.107 0.44 9.36 177 ARG A CA 1
ATOM 1550 C C A ARG A 1 177 ? 32.614 19.058 -10.045 0.56 9.27 177 ARG A C 1
ATOM 1551 C C B ARG A 1 177 ? 32.507 19.160 -9.973 0.44 8.85 177 ARG A C 1
ATOM 1552 O O A ARG A 1 177 ? 33.097 18.081 -9.489 0.56 10.02 177 ARG A O 1
ATOM 1553 O O B ARG A 1 177 ? 32.791 18.221 -9.226 0.44 10.46 177 ARG A O 1
ATOM 1568 N N A ARG A 1 178 ? 31.422 19.042 -10.624 0.56 9.18 178 ARG A N 1
ATOM 1569 N N B ARG A 1 178 ? 31.403 19.184 -10.713 0.44 7.87 178 ARG A N 1
ATOM 1570 C CA A ARG A 1 178 ? 30.552 17.861 -10.532 0.56 7.54 178 ARG A CA 1
ATOM 1571 C CA B ARG A 1 178 ? 30.427 18.087 -10.646 0.44 9.96 178 ARG A CA 1
ATOM 1572 C C A ARG A 1 178 ? 30.260 17.284 -11.946 0.56 9.87 178 ARG A C 1
ATOM 1573 C C B ARG A 1 178 ? 30.184 17.485 -12.027 0.44 8.90 178 ARG A C 1
ATOM 1574 O O A ARG A 1 178 ? 29.220 16.623 -12.202 0.56 8.18 178 ARG A O 1
ATOM 1575 O O B ARG A 1 178 ? 29.079 17.000 -12.359 0.44 12.16 178 ARG A O 1
ATOM 1590 N N . ARG A 1 179 ? 31.221 17.490 -12.851 1.00 9.78 179 ARG A N 1
ATOM 1591 C CA . ARG A 1 179 ? 31.126 16.910 -14.186 1.00 8.52 179 ARG A CA 1
ATOM 1592 C C . ARG A 1 179 ? 30.973 15.376 -14.115 1.00 9.31 179 ARG A C 1
ATOM 1593 O O . ARG A 1 179 ? 31.449 14.731 -13.191 1.00 11.17 179 ARG A O 1
ATOM 1601 N N . PHE A 1 180 ? 30.306 14.785 -15.105 1.00 9.11 180 PHE A N 1
ATOM 1602 C CA . PHE A 1 180 ? 30.236 13.321 -15.136 1.00 9.26 180 PHE A CA 1
ATOM 1603 C C . PHE A 1 180 ? 31.652 12.740 -15.242 1.00 10.02 180 PHE A C 1
ATOM 1604 O O . PHE A 1 180 ? 31.991 11.782 -14.543 1.00 10.92 180 PHE A O 1
ATOM 1612 N N . SER A 1 181 ? 32.465 13.359 -16.100 1.00 10.06 181 SER A N 1
ATOM 1613 C CA . SER A 1 181 ? 33.871 13.006 -16.232 1.00 10.91 181 SER A CA 1
ATOM 1614 C C . SER A 1 181 ? 34.585 14.107 -16.998 1.00 12.60 181 SER A C 1
ATOM 1615 O O . SER A 1 181 ? 33.950 14.980 -17.581 1.00 10.75 181 SER A O 1
ATOM 1618 N N A ARG A 1 182 ? 35.910 14.033 -17.032 0.67 9.31 182 ARG A N 1
ATOM 1619 N N B ARG A 1 182 ? 35.909 14.072 -16.982 0.33 10.09 182 ARG A N 1
ATOM 1620 C CA A ARG A 1 182 ? 36.716 15.001 -17.769 0.67 9.97 182 ARG A CA 1
ATOM 1621 C CA B ARG A 1 182 ? 36.699 15.045 -17.720 0.33 9.83 182 ARG A CA 1
ATOM 1622 C C A ARG A 1 182 ? 36.328 14.970 -19.256 0.67 10.80 182 ARG A C 1
ATOM 1623 C C B ARG A 1 182 ? 36.335 14.950 -19.201 0.33 10.83 182 ARG A C 1
ATOM 1624 O O A ARG A 1 182 ? 36.135 16.014 -19.890 0.67 11.34 182 ARG A O 1
ATOM 1625 O O B ARG A 1 182 ? 36.180 15.959 -19.895 0.33 11.19 182 ARG A O 1
ATOM 1640 N N A GLU A 1 183 ? 36.200 13.764 -19.800 0.67 11.33 183 GLU A N 1
ATOM 1641 N N B GLU A 1 183 ? 36.187 13.716 -19.665 0.33 10.31 183 GLU A N 1
ATOM 1642 C CA A GLU A 1 183 ? 35.870 13.580 -21.226 0.67 10.96 183 GLU A CA 1
ATOM 1643 C CA B GLU A 1 183 ? 35.830 13.416 -21.051 0.33 10.75 183 GLU A CA 1
ATOM 1644 C C A GLU A 1 183 ? 34.475 14.115 -21.584 0.67 12.84 183 GLU A C 1
ATOM 1645 C C B GLU A 1 183 ? 34.546 14.114 -21.492 0.33 12.21 183 GLU A C 1
ATOM 1646 O O A GLU A 1 183 ? 34.290 14.731 -22.637 0.67 13.12 183 GLU A O 1
ATOM 1647 O O B GLU A 1 183 ? 34.511 14.815 -22.507 0.33 12.71 183 GLU A O 1
ATOM 1658 N N . ILE A 1 184 ? 33.499 13.910 -20.702 1.00 10.19 184 ILE A N 1
ATOM 1659 C CA . ILE A 1 184 ? 32.173 14.443 -20.951 1.00 12.66 184 ILE A CA 1
ATOM 1660 C C . ILE A 1 184 ? 32.214 15.966 -20.938 1.00 11.51 184 ILE A C 1
ATOM 1661 O O . ILE A 1 184 ? 31.628 16.610 -21.811 1.00 11.73 184 ILE A O 1
ATOM 1666 N N . GLN A 1 185 ? 32.930 16.566 -19.988 1.00 10.12 185 GLN A N 1
ATOM 1667 C CA . GLN A 1 185 ? 32.991 18.027 -20.009 1.00 9.70 185 GLN A CA 1
ATOM 1668 C C . GLN A 1 185 ? 33.637 18.523 -21.296 1.00 12.03 185 GLN A C 1
ATOM 1669 O O . GLN A 1 185 ? 33.181 19.502 -21.906 1.00 13.04 185 GLN A O 1
ATOM 1675 N N . HIS A 1 186 ? 34.728 17.872 -21.696 1.00 10.50 186 HIS A N 1
ATOM 1676 C CA . HIS A 1 186 ? 35.427 18.294 -22.896 1.00 12.20 186 HIS A CA 1
ATOM 1677 C C . HIS A 1 186 ? 34.490 18.249 -24.101 1.00 12.75 186 HIS A C 1
ATOM 1678 O O . HIS A 1 186 ? 34.432 19.180 -24.911 1.00 16.00 186 HIS A O 1
ATOM 1685 N N . THR A 1 187 ? 33.774 17.146 -24.209 1.00 12.76 187 THR A N 1
ATOM 1686 C CA . THR A 1 187 ? 32.842 16.914 -25.310 1.00 17.29 187 THR A CA 1
ATOM 1687 C C . THR A 1 187 ? 31.740 17.964 -25.336 1.00 16.90 187 THR A C 1
ATOM 1688 O O . THR A 1 187 ? 31.472 18.573 -26.374 1.00 17.08 187 THR A O 1
ATOM 1692 N N A VAL A 1 188 ? 31.096 18.210 -24.201 0.62 13.52 188 VAL A N 1
ATOM 1693 N N B VAL A 1 188 ? 31.129 18.181 -24.183 0.38 13.38 188 VAL A N 1
ATOM 1694 C CA A VAL A 1 188 ? 29.983 19.177 -24.237 0.62 13.85 188 VAL A CA 1
ATOM 1695 C CA B VAL A 1 188 ? 30.025 19.128 -24.073 0.38 14.45 188 VAL A CA 1
ATOM 1696 C C A VAL A 1 188 ? 30.451 20.617 -24.453 0.62 13.15 188 VAL A C 1
ATOM 1697 C C B VAL A 1 188 ? 30.444 20.564 -24.401 0.38 13.39 188 VAL A C 1
ATOM 1698 O O A VAL A 1 188 ? 29.810 21.380 -25.168 0.62 13.71 188 VAL A O 1
ATOM 1699 O O B VAL A 1 188 ? 29.754 21.269 -25.131 0.38 14.38 188 VAL A O 1
ATOM 1706 N N . VAL A 1 189 ? 31.582 20.996 -23.861 1.00 11.00 189 VAL A N 1
ATOM 1707 C CA . VAL A 1 189 ? 32.062 22.348 -24.083 1.00 11.48 189 VAL A CA 1
ATOM 1708 C C . VAL A 1 189 ? 32.523 22.570 -25.529 1.00 11.06 189 VAL A C 1
ATOM 1709 O O . VAL A 1 189 ? 32.287 23.617 -26.119 1.00 13.70 189 VAL A O 1
ATOM 1713 N N A SER A 1 190 ? 33.190 21.572 -26.098 0.68 11.24 190 SER A N 1
ATOM 1714 N N B SER A 1 190 ? 33.179 21.567 -26.096 0.32 11.62 190 SER A N 1
ATOM 1715 C CA A SER A 1 190 ? 33.609 21.680 -27.490 0.68 12.73 190 SER A CA 1
ATOM 1716 C CA B SER A 1 190 ? 33.610 21.673 -27.481 0.32 13.09 190 SER A CA 1
ATOM 1717 C C A SER A 1 190 ? 32.379 21.717 -28.405 0.68 13.83 190 SER A C 1
ATOM 1718 C C B SER A 1 190 ? 32.395 21.694 -28.415 0.32 13.97 190 SER A C 1
ATOM 1719 O O A SER A 1 190 ? 32.344 22.476 -29.370 0.68 16.43 190 SER A O 1
ATOM 1720 O O B SER A 1 190 ? 32.392 22.409 -29.415 0.32 16.00 190 SER A O 1
ATOM 1725 N N . THR A 1 191 ? 31.355 20.941 -28.070 1.00 12.73 191 THR A N 1
ATOM 1726 C CA . THR A 1 191 ? 30.112 20.950 -28.867 1.00 12.99 191 THR A CA 1
ATOM 1727 C C . THR A 1 191 ? 29.464 22.331 -28.779 1.00 16.77 191 THR A C 1
ATOM 1728 O O . THR A 1 191 ? 29.031 22.898 -29.775 1.00 16.77 191 THR A O 1
ATOM 1732 N N . LEU A 1 192 ? 29.428 22.898 -27.577 1.00 14.22 192 LEU A N 1
ATOM 1733 C CA . LEU A 1 192 ? 28.895 24.250 -27.427 1.00 13.57 192 LEU A CA 1
ATOM 1734 C C . LEU A 1 192 ? 29.693 25.263 -28.252 1.00 12.22 192 LEU A C 1
ATOM 1735 O O . LEU A 1 192 ? 29.114 26.155 -28.881 1.00 14.33 192 LEU A O 1
ATOM 1740 N N . LYS A 1 193 ? 31.023 25.168 -28.242 1.00 10.90 193 LYS A N 1
ATOM 1741 C CA . LYS A 1 193 ? 31.790 26.176 -28.973 1.00 10.48 193 LYS A CA 1
ATOM 1742 C C . LYS A 1 193 ? 31.460 26.115 -30.466 1.00 15.23 193 LYS A C 1
ATOM 1743 O O . LYS A 1 193 ? 31.373 27.127 -31.127 1.00 16.77 193 LYS A O 1
ATOM 1749 N N . ASP A 1 194 ? 31.285 24.913 -30.967 1.00 15.01 194 ASP A N 1
ATOM 1750 C CA . ASP A 1 194 ? 31.080 24.718 -32.401 1.00 17.53 194 ASP A CA 1
ATOM 1751 C C . ASP A 1 194 ? 29.646 24.988 -32.834 1.00 18.18 194 ASP A C 1
ATOM 1752 O O . ASP A 1 194 ? 29.406 25.378 -33.982 1.00 19.97 194 ASP A O 1
ATOM 1757 N N . GLU A 1 195 ? 28.692 24.777 -31.939 1.00 15.24 195 GLU A N 1
ATOM 1758 C CA . GLU A 1 195 ? 27.288 24.800 -32.325 1.00 15.82 195 GLU A CA 1
ATOM 1759 C C . GLU A 1 195 ? 26.425 25.891 -31.688 1.00 18.26 195 GLU A C 1
ATOM 1760 O O . GLU A 1 195 ? 25.337 26.178 -32.181 1.00 20.37 195 GLU A O 1
ATOM 1766 N N . PHE A 1 196 ? 26.905 26.515 -30.614 1.00 14.23 196 PHE A N 1
ATOM 1767 C CA . PHE A 1 196 ? 26.088 27.498 -29.883 1.00 13.70 196 PHE A CA 1
ATOM 1768 C C . PHE A 1 196 ? 26.751 28.867 -29.869 1.00 15.68 196 PHE A C 1
ATOM 1769 O O . PHE A 1 196 ? 27.757 29.072 -29.197 1.00 13.99 196 PHE A O 1
ATOM 1777 N N . PRO A 1 197 ? 26.212 29.832 -30.618 1.00 13.56 197 PRO A N 1
ATOM 1778 C CA . PRO A 1 197 ? 26.898 31.115 -30.780 1.00 13.17 197 PRO A CA 1
ATOM 1779 C C . PRO A 1 197 ? 27.180 31.805 -29.454 1.00 13.10 197 PRO A C 1
ATOM 1780 O O . PRO A 1 197 ? 28.144 32.562 -29.334 1.00 17.54 197 PRO A O 1
ATOM 1784 N N . TYR A 1 198 ? 26.337 31.518 -28.469 1.00 12.98 198 TYR A N 1
ATOM 1785 C CA . TYR A 1 198 ? 26.279 32.348 -27.281 1.00 11.19 198 TYR A CA 1
ATOM 1786 C C . TYR A 1 198 ? 27.166 31.874 -26.160 1.00 13.45 198 TYR A C 1
ATOM 1787 O O . TYR A 1 198 ? 27.178 32.483 -25.094 1.00 11.65 198 TYR A O 1
ATOM 1796 N N . LEU A 1 199 ? 27.962 30.841 -26.404 1.00 12.76 199 LEU A N 1
ATOM 1797 C CA . LEU A 1 199 ? 28.976 30.453 -25.432 1.00 13.19 199 LEU A CA 1
ATOM 1798 C C . LEU A 1 199 ? 30.045 31.549 -25.342 1.00 13.19 199 LEU A C 1
ATOM 1799 O O . LEU A 1 199 ? 30.684 31.887 -26.345 1.00 14.51 199 LEU A O 1
ATOM 1804 N N . VAL A 1 200 ? 30.291 32.107 -24.148 1.00 10.20 200 VAL A N 1
ATOM 1805 C CA . VAL A 1 200 ? 31.293 33.157 -24.042 1.00 11.16 200 VAL A CA 1
ATOM 1806 C C . VAL A 1 200 ? 32.557 32.704 -23.338 1.00 9.95 200 VAL A C 1
ATOM 1807 O O . VAL A 1 200 ? 33.558 33.420 -23.349 1.00 11.69 200 VAL A O 1
ATOM 1811 N N . GLY A 1 201 ? 32.525 31.512 -22.739 1.00 9.69 201 GLY A N 1
ATOM 1812 C CA . GLY A 1 201 ? 33.750 31.018 -22.120 1.00 11.06 201 GLY A CA 1
ATOM 1813 C C . GLY A 1 201 ? 33.532 29.860 -21.181 1.00 10.32 201 GLY A C 1
ATOM 1814 O O . GLY A 1 201 ? 32.400 29.392 -21.042 1.00 10.06 201 GLY A O 1
ATOM 1815 N N . THR A 1 202 ? 34.626 29.403 -20.554 1.00 10.97 202 THR A N 1
ATOM 1816 C CA . THR A 1 202 ? 34.555 28.298 -19.624 1.00 9.25 202 THR A CA 1
ATOM 1817 C C . THR A 1 202 ? 35.397 28.661 -18.421 1.00 10.93 202 THR A C 1
ATOM 1818 O O . THR A 1 202 ? 36.412 29.353 -18.557 1.00 11.74 202 THR A O 1
ATOM 1822 N N . SER A 1 203 ? 34.963 28.220 -17.258 1.00 7.90 203 SER A N 1
ATOM 1823 C CA . SER A 1 203 ? 35.784 28.399 -16.080 1.00 8.46 203 SER A CA 1
ATOM 1824 C C . SER A 1 203 ? 36.989 27.463 -16.097 1.00 8.00 203 SER A C 1
ATOM 1825 O O . SER A 1 203 ? 37.945 27.677 -15.345 1.00 10.31 203 SER A O 1
ATOM 1828 N N . ASN A 1 204 ? 36.954 26.416 -16.893 1.00 8.01 204 ASN A N 1
ATOM 1829 C CA . ASN A 1 204 ? 38.029 25.443 -16.814 1.00 9.04 204 ASN A CA 1
ATOM 1830 C C . ASN A 1 204 ? 39.240 25.934 -17.580 1.00 10.34 204 ASN A C 1
ATOM 1831 O O . ASN A 1 204 ? 39.179 26.098 -18.799 1.00 10.29 204 ASN A O 1
ATOM 1836 N N . TYR A 1 205 ? 40.357 26.142 -16.868 1.00 6.83 205 TYR A N 1
ATOM 1837 C CA . TYR A 1 205 ? 41.533 26.744 -17.504 1.00 10.49 205 TYR A CA 1
ATOM 1838 C C . TYR A 1 205 ? 42.155 25.864 -18.606 1.00 9.00 205 TYR A C 1
ATOM 1839 O O . TYR A 1 205 ? 42.605 26.375 -19.642 1.00 10.41 205 TYR A O 1
ATOM 1848 N N . ASP A 1 206 ? 42.136 24.544 -18.396 1.00 7.76 206 ASP A N 1
ATOM 1849 C CA . ASP A 1 206 ? 42.705 23.601 -19.340 1.00 8.84 206 ASP A CA 1
ATOM 1850 C C . ASP A 1 206 ? 41.867 23.662 -20.625 1.00 11.88 206 ASP A C 1
ATOM 1851 O O . ASP A 1 206 ? 42.422 23.730 -21.736 1.00 11.10 206 ASP A O 1
ATOM 1856 N N . LEU A 1 207 ? 40.529 23.678 -20.487 1.00 10.84 207 LEU A N 1
ATOM 1857 C CA . LEU A 1 207 ? 39.679 23.800 -21.682 1.00 11.75 207 LEU A CA 1
ATOM 1858 C C . LEU A 1 207 ? 39.734 25.186 -22.321 1.00 12.83 207 LEU A C 1
ATOM 1859 O O . LEU A 1 207 ? 39.658 25.315 -23.547 1.00 12.91 207 LEU A O 1
ATOM 1864 N N . ALA A 1 208 ? 39.890 26.230 -21.511 1.00 10.20 208 ALA A N 1
ATOM 1865 C CA . ALA A 1 208 ? 40.068 27.574 -22.068 1.00 10.90 208 ALA A CA 1
ATOM 1866 C C . ALA A 1 208 ? 41.310 27.593 -22.970 1.00 12.67 208 ALA A C 1
ATOM 1867 O O . ALA A 1 208 ? 41.257 28.109 -24.101 1.00 11.97 208 ALA A O 1
ATOM 1869 N N . ARG A 1 209 ? 42.424 27.027 -22.492 1.00 10.80 209 ARG A N 1
ATOM 1870 C CA . ARG A 1 209 ? 43.621 26.944 -23.311 1.00 12.51 209 ARG A CA 1
ATOM 1871 C C . ARG A 1 209 ? 43.441 26.058 -24.556 1.00 15.23 209 ARG A C 1
ATOM 1872 O O . ARG A 1 209 ? 43.698 26.506 -25.685 1.00 14.73 209 ARG A O 1
ATOM 1880 N N . THR A 1 210 ? 42.975 24.826 -24.351 1.00 10.85 210 THR A N 1
ATOM 1881 C CA . THR A 1 210 ? 43.003 23.807 -25.401 1.00 14.63 210 THR A CA 1
ATOM 1882 C C . THR A 1 210 ? 41.862 23.970 -26.421 1.00 16.40 210 THR A C 1
ATOM 1883 O O . THR A 1 210 ? 42.017 23.600 -27.593 1.00 16.04 210 THR A O 1
ATOM 1887 N N . LEU A 1 211 ? 40.744 24.549 -25.988 1.00 16.18 211 LEU A N 1
ATOM 1888 C CA . LEU A 1 211 ? 39.633 24.810 -26.911 1.00 15.26 211 LEU A CA 1
ATOM 1889 C C . LEU A 1 211 ? 39.611 26.232 -27.427 1.00 16.69 211 LEU A C 1
ATOM 1890 O O . LEU A 1 211 ? 38.781 26.559 -28.265 1.00 17.10 211 LEU A O 1
ATOM 1895 N N . ALA A 1 212 ? 40.534 27.061 -26.950 1.00 11.61 212 ALA A N 1
ATOM 1896 C CA . ALA A 1 212 ? 40.624 28.483 -27.281 1.00 14.58 212 ALA A CA 1
ATOM 1897 C C . ALA A 1 212 ? 39.324 29.230 -26.938 1.00 15.15 212 ALA A C 1
ATOM 1898 O O . ALA A 1 212 ? 38.599 29.721 -27.804 1.00 16.25 212 ALA A O 1
ATOM 1900 N N . LEU A 1 213 ? 39.027 29.270 -25.646 1.00 13.46 213 LEU A N 1
ATOM 1901 C CA . LEU A 1 213 ? 37.862 29.969 -25.115 1.00 13.11 213 LEU A CA 1
ATOM 1902 C C . LEU A 1 213 ? 38.313 30.894 -23.997 1.00 12.97 213 LEU A C 1
ATOM 1903 O O . LEU A 1 213 ? 39.349 30.659 -23.374 1.00 12.52 213 LEU A O 1
ATOM 1908 N N . ALA A 1 214 ? 37.568 31.962 -23.767 1.00 12.56 214 ALA A N 1
ATOM 1909 C CA . ALA A 1 214 ? 37.899 32.862 -22.682 1.00 12.15 214 ALA A CA 1
ATOM 1910 C C . ALA A 1 214 ? 37.754 32.145 -21.340 1.00 9.47 214 ALA A C 1
ATOM 1911 O O . ALA A 1 214 ? 36.748 31.472 -21.104 1.00 12.10 214 ALA A O 1
ATOM 1913 N N . PRO A 1 215 ? 38.771 32.271 -20.457 1.00 10.45 215 PRO A N 1
ATOM 1914 C CA . PRO A 1 215 ? 38.613 31.713 -19.102 1.00 12.73 215 PRO A CA 1
ATOM 1915 C C . PRO A 1 215 ? 37.783 32.669 -18.252 1.00 14.09 215 PRO A C 1
ATOM 1916 O O . PRO A 1 215 ? 38.058 33.872 -18.214 1.00 17.66 215 PRO A O 1
ATOM 1920 N N . VAL A 1 216 ? 36.741 32.163 -17.607 1.00 10.08 216 VAL A N 1
ATOM 1921 C CA . VAL A 1 216 ? 35.813 33.023 -16.911 1.00 8.80 216 VAL A CA 1
ATOM 1922 C C . VAL A 1 216 ? 35.714 32.666 -15.419 1.00 12.10 216 VAL A C 1
ATOM 1923 O O . VAL A 1 216 ? 35.962 31.541 -14.999 1.00 13.65 216 VAL A O 1
ATOM 1927 N N . GLY A 1 217 ? 35.280 33.630 -14.643 1.00 21.66 217 GLY A N 1
ATOM 1928 C CA . GLY A 1 217 ? 35.076 33.400 -13.231 1.00 25.97 217 GLY A CA 1
ATOM 1929 C C . GLY A 1 217 ? 35.930 34.368 -12.464 1.00 23.80 217 GLY A C 1
ATOM 1930 O O . GLY A 1 217 ? 37.055 34.683 -12.846 1.00 21.01 217 GLY A O 1
ATOM 1931 N N A THR A 1 218 ? 35.395 34.840 -11.351 0.50 25.41 218 THR A N 1
ATOM 1932 N N B THR A 1 218 ? 35.410 34.853 -11.344 0.50 25.38 218 THR A N 1
ATOM 1933 C CA A THR A 1 218 ? 36.099 35.880 -10.620 0.50 24.80 218 THR A CA 1
ATOM 1934 C CA B THR A 1 218 ? 36.134 35.862 -10.573 0.50 24.94 218 THR A CA 1
ATOM 1935 C C A THR A 1 218 ? 36.510 35.368 -9.258 0.50 24.51 218 THR A C 1
ATOM 1936 C C B THR A 1 218 ? 36.404 35.393 -9.150 0.50 24.71 218 THR A C 1
ATOM 1937 O O A THR A 1 218 ? 37.614 34.853 -9.148 0.50 17.64 218 THR A O 1
ATOM 1938 O O B THR A 1 218 ? 37.489 34.895 -8.872 0.50 22.03 218 THR A O 1
ATOM 1945 N N A GLN A 1 219 ? 35.593 35.469 -8.281 0.50 25.32 219 GLN A N 1
ATOM 1946 N N B GLN A 1 219 ? 35.395 35.541 -8.283 0.50 24.69 219 GLN A N 1
ATOM 1947 C CA A GLN A 1 219 ? 35.814 35.008 -6.897 0.50 24.13 219 GLN A CA 1
ATOM 1948 C CA B GLN A 1 219 ? 35.514 35.242 -6.853 0.50 24.45 219 GLN A CA 1
ATOM 1949 C C A GLN A 1 219 ? 34.666 34.138 -6.389 0.50 19.52 219 GLN A C 1
ATOM 1950 C C B GLN A 1 219 ? 34.717 33.987 -6.462 0.50 18.97 219 GLN A C 1
ATOM 1951 O O A GLN A 1 219 ? 33.628 34.013 -7.019 0.50 16.20 219 GLN A O 1
ATOM 1952 O O B GLN A 1 219 ? 34.027 33.385 -7.283 0.50 16.15 219 GLN A O 1
ATOM 1963 N N . ALA A 1 220 ? 34.833 33.564 -5.209 1.00 13.08 220 ALA A N 1
ATOM 1964 C CA . ALA A 1 220 ? 33.932 32.587 -4.635 1.00 12.41 220 ALA A CA 1
ATOM 1965 C C . ALA A 1 220 ? 33.741 32.949 -3.146 1.00 12.67 220 ALA A C 1
ATOM 1966 O O . ALA A 1 220 ? 34.399 33.864 -2.636 1.00 10.40 220 ALA A O 1
ATOM 1968 N N . HIS A 1 221 ? 32.863 32.216 -2.457 1.00 9.64 221 HIS A N 1
ATOM 1969 C CA . HIS A 1 221 ? 32.566 32.635 -1.074 1.00 10.05 221 HIS A CA 1
ATOM 1970 C C . HIS A 1 221 ? 33.765 32.582 -0.179 1.00 10.94 221 HIS A C 1
ATOM 1971 O O . HIS A 1 221 ? 33.862 33.391 0.722 1.00 11.11 221 HIS A O 1
ATOM 1978 N N . GLU A 1 222 ? 34.674 31.634 -0.394 1.00 9.53 222 GLU A N 1
ATOM 1979 C CA . GLU A 1 222 ? 35.805 31.535 0.549 1.00 10.03 222 GLU A CA 1
ATOM 1980 C C . GLU A 1 222 ? 36.604 32.833 0.672 1.00 10.79 222 GLU A C 1
ATOM 1981 O O . GLU A 1 222 ? 37.158 33.089 1.715 1.00 10.44 222 GLU A O 1
ATOM 1987 N N . TRP A 1 223 ? 36.652 33.652 -0.380 1.00 8.32 223 TRP A N 1
ATOM 1988 C CA . TRP A 1 223 ? 37.389 34.923 -0.319 1.00 10.93 223 TRP A CA 1
ATOM 1989 C C . TRP A 1 223 ? 36.762 35.822 0.755 1.00 13.95 223 TRP A C 1
ATOM 1990 O O . TRP A 1 223 ? 37.456 36.395 1.609 1.00 11.15 223 TRP A O 1
ATOM 2001 N N . PHE A 1 224 ? 35.438 35.913 0.744 1.00 9.54 224 PHE A N 1
ATOM 2002 C CA . PHE A 1 224 ? 34.713 36.687 1.761 1.00 9.25 224 PHE A CA 1
ATOM 2003 C C . PHE A 1 224 ? 34.773 36.031 3.125 1.00 10.86 224 PHE A C 1
ATOM 2004 O O . PHE A 1 224 ? 34.949 36.699 4.137 1.00 13.36 224 PHE A O 1
ATOM 2012 N N . GLN A 1 225 ? 34.637 34.713 3.162 1.00 10.09 225 GLN A N 1
ATOM 2013 C CA . GLN A 1 225 ? 34.606 34.042 4.441 1.00 11.33 225 GLN A CA 1
ATOM 2014 C C . GLN A 1 225 ? 35.920 34.213 5.164 1.00 10.39 225 GLN A C 1
ATOM 2015 O O . GLN A 1 225 ? 35.944 34.495 6.368 1.00 13.75 225 GLN A O 1
ATOM 2021 N N . ALA A 1 226 ? 37.021 33.982 4.460 1.00 9.51 226 ALA A N 1
ATOM 2022 C CA . ALA A 1 226 ? 38.333 34.082 5.098 1.00 12.07 226 ALA A CA 1
ATOM 2023 C C . ALA A 1 226 ? 38.525 35.466 5.715 1.00 12.98 226 ALA A C 1
ATOM 2024 O O . ALA A 1 226 ? 39.141 35.599 6.773 1.00 12.44 226 ALA A O 1
ATOM 2026 N N . HIS A 1 227 ? 37.977 36.499 5.088 1.00 12.31 227 HIS A N 1
ATOM 2027 C CA . HIS A 1 227 ? 38.160 37.840 5.628 1.00 10.73 227 HIS A CA 1
ATOM 2028 C C . HIS A 1 227 ? 37.475 38.083 6.980 1.00 14.48 227 HIS A C 1
ATOM 2029 O O . HIS A 1 227 ? 37.805 39.060 7.665 1.00 13.80 227 HIS A O 1
ATOM 2036 N N . GLN A 1 228 ? 36.548 37.208 7.361 1.00 13.65 228 GLN A N 1
ATOM 2037 C CA . GLN A 1 228 ? 35.913 37.284 8.679 1.00 12.49 228 GLN A CA 1
ATOM 2038 C C . GLN A 1 228 ? 36.941 37.049 9.786 1.00 15.19 228 GLN A C 1
ATOM 2039 O O . GLN A 1 228 ? 36.722 37.471 10.907 1.00 16.04 228 GLN A O 1
ATOM 2045 N N . GLN A 1 229 ? 38.039 36.347 9.478 1.00 11.34 229 GLN A N 1
ATOM 2046 C CA . GLN A 1 229 ? 39.136 36.189 10.449 1.00 12.54 229 GLN A CA 1
ATOM 2047 C C . GLN A 1 229 ? 40.407 36.934 10.056 1.00 19.26 229 GLN A C 1
ATOM 2048 O O . GLN A 1 229 ? 41.480 36.699 10.619 1.00 23.09 229 GLN A O 1
ATOM 2054 N N . ILE A 1 230 ? 40.296 37.844 9.101 1.00 16.32 230 ILE A N 1
ATOM 2055 C CA A ILE A 1 230 ? 41.426 38.663 8.686 0.09 17.00 230 ILE A CA 1
ATOM 2056 C CA B ILE A 1 230 ? 41.431 38.670 8.702 0.91 15.81 230 ILE A CA 1
ATOM 2057 C C . ILE A 1 230 ? 41.246 40.119 9.103 1.00 19.37 230 ILE A C 1
ATOM 2058 O O . ILE A 1 230 ? 42.131 40.708 9.733 1.00 21.01 230 ILE A O 1
ATOM 2067 N N A SER A 1 231 ? 40.119 40.719 8.751 0.58 18.20 231 SER A N 1
ATOM 2068 N N B SER A 1 231 ? 40.114 40.700 8.723 0.42 18.52 231 SER A N 1
ATOM 2069 C CA A SER A 1 231 ? 39.919 42.125 9.059 0.58 18.05 231 SER A CA 1
ATOM 2070 C CA B SER A 1 231 ? 39.779 42.069 9.087 0.42 18.55 231 SER A CA 1
ATOM 2071 C C A SER A 1 231 ? 39.574 42.267 10.542 0.58 17.21 231 SER A C 1
ATOM 2072 C C B SER A 1 231 ? 39.710 42.133 10.615 0.42 16.49 231 SER A C 1
ATOM 2073 O O A SER A 1 231 ? 38.760 41.525 11.073 0.58 14.97 231 SER A O 1
ATOM 2074 O O B SER A 1 231 ? 39.262 41.185 11.249 0.42 14.06 231 SER A O 1
ATOM 2079 N N . PRO A 1 232 ? 40.205 43.228 11.207 1.00 17.90 232 PRO A N 1
ATOM 2080 C CA . PRO A 1 232 ? 39.975 43.440 12.647 1.00 17.55 232 PRO A CA 1
ATOM 2081 C C . PRO A 1 232 ? 38.477 43.585 13.001 1.00 19.10 232 PRO A C 1
ATOM 2082 O O . PRO A 1 232 ? 38.020 43.031 14.010 1.00 16.99 232 PRO A O 1
ATOM 2086 N N . THR A 1 233 ? 37.715 44.283 12.153 1.00 16.55 233 THR A N 1
ATOM 2087 C CA . THR A 1 233 ? 36.294 44.508 12.409 1.00 13.30 233 THR A CA 1
ATOM 2088 C C . THR A 1 233 ? 35.411 43.590 11.578 1.00 13.32 233 THR A C 1
ATOM 2089 O O . THR A 1 233 ? 35.453 43.637 10.348 1.00 14.13 233 THR A O 1
ATOM 2093 N N . LEU A 1 234 ? 34.628 42.763 12.251 1.00 12.66 234 LEU A N 1
ATOM 2094 C CA . LEU A 1 234 ? 33.875 41.717 11.558 1.00 15.31 234 LEU A CA 1
ATOM 2095 C C . LEU A 1 234 ? 32.868 42.342 10.606 1.00 16.20 234 LEU A C 1
ATOM 2096 O O . LEU A 1 234 ? 32.728 41.881 9.460 1.00 14.70 234 LEU A O 1
ATOM 2101 N N . ALA A 1 235 ? 32.202 43.410 11.054 1.00 15.99 235 ALA A N 1
ATOM 2102 C CA . ALA A 1 235 ? 31.190 44.077 10.229 1.00 14.86 235 ALA A CA 1
ATOM 2103 C C . ALA A 1 235 ? 31.804 44.663 8.949 1.00 14.86 235 ALA A C 1
ATOM 2104 O O . ALA A 1 235 ? 31.083 44.985 7.992 1.00 16.37 235 ALA A O 1
ATOM 2106 N N A ASN A 1 236 ? 33.127 44.783 8.941 0.41 13.50 236 ASN A N 1
ATOM 2107 N N B ASN A 1 236 ? 33.123 44.843 8.934 0.59 13.14 236 ASN A N 1
ATOM 2108 C CA A ASN A 1 236 ? 33.857 45.364 7.821 0.41 13.60 236 ASN A CA 1
ATOM 2109 C CA B ASN A 1 236 ? 33.802 45.359 7.739 0.59 12.91 236 ASN A CA 1
ATOM 2110 C C A ASN A 1 236 ? 34.475 44.315 6.892 0.41 12.87 236 ASN A C 1
ATOM 2111 C C B ASN A 1 236 ? 34.440 44.303 6.849 0.59 12.08 236 ASN A C 1
ATOM 2112 O O A ASN A 1 236 ? 35.122 44.667 5.917 0.41 13.17 236 ASN A O 1
ATOM 2113 O O B ASN A 1 236 ? 35.092 44.640 5.879 0.59 13.71 236 ASN A O 1
ATOM 2122 N N . SER A 1 237 ? 34.292 43.035 7.211 1.00 13.80 237 SER A N 1
ATOM 2123 C CA . SER A 1 237 ? 35.028 41.979 6.549 1.00 14.65 237 SER A CA 1
ATOM 2124 C C . SER A 1 237 ? 34.703 41.893 5.052 1.00 10.20 237 SER A C 1
ATOM 2125 O O . SER A 1 237 ? 35.564 41.552 4.234 1.00 11.82 237 SER A O 1
ATOM 2128 N N . GLN A 1 238 ? 33.466 42.216 4.703 1.00 10.84 238 GLN A N 1
ATOM 2129 C CA . GLN A 1 238 ? 33.069 42.110 3.318 1.00 11.21 238 GLN A CA 1
ATOM 2130 C C . GLN A 1 238 ? 33.565 43.332 2.543 1.00 11.85 238 GLN A C 1
ATOM 2131 O O . GLN A 1 238 ? 33.986 43.198 1.383 1.00 10.80 238 GLN A O 1
ATOM 2137 N N A ARG A 1 239 ? 33.543 44.521 3.153 0.57 10.69 239 ARG A N 1
ATOM 2138 N N B ARG A 1 239 ? 33.546 44.503 3.181 0.43 10.85 239 ARG A N 1
ATOM 2139 C CA A ARG A 1 239 ? 34.123 45.683 2.491 0.57 10.45 239 ARG A CA 1
ATOM 2140 C CA B ARG A 1 239 ? 34.107 45.710 2.588 0.43 11.50 239 ARG A CA 1
ATOM 2141 C C A ARG A 1 239 ? 35.622 45.457 2.276 0.57 11.86 239 ARG A C 1
ATOM 2142 C C B ARG A 1 239 ? 35.616 45.557 2.338 0.43 11.55 239 ARG A C 1
ATOM 2143 O O A ARG A 1 239 ? 36.142 45.728 1.201 0.57 9.81 239 ARG A O 1
ATOM 2144 O O B ARG A 1 239 ? 36.132 45.977 1.300 0.43 11.18 239 ARG A O 1
ATOM 2159 N N . VAL A 1 240 ? 36.328 44.956 3.289 1.00 12.12 240 VAL A N 1
ATOM 2160 C CA . VAL A 1 240 ? 37.755 44.679 3.104 1.00 11.95 240 VAL A CA 1
ATOM 2161 C C . VAL A 1 240 ? 37.999 43.678 1.961 1.00 9.55 240 VAL A C 1
ATOM 2162 O O . VAL A 1 240 ? 38.835 43.891 1.093 1.00 10.81 240 VAL A O 1
ATOM 2166 N N . ALA A 1 241 ? 37.201 42.610 1.933 1.00 12.07 241 ALA A N 1
ATOM 2167 C CA . ALA A 1 241 ? 37.328 41.625 0.858 1.00 11.12 241 ALA A CA 1
ATOM 2168 C C . ALA A 1 241 ? 37.104 42.274 -0.506 1.00 8.75 241 ALA A C 1
ATOM 2169 O O . ALA A 1 241 ? 37.833 42.011 -1.440 1.00 8.36 241 ALA A O 1
ATOM 2171 N N . LEU A 1 242 ? 36.128 43.188 -0.606 1.00 8.74 242 LEU A N 1
ATOM 2172 C CA . LEU A 1 242 ? 35.863 43.863 -1.895 1.00 10.16 242 LEU A CA 1
ATOM 2173 C C . LEU A 1 242 ? 37.017 44.794 -2.291 1.00 10.01 242 LEU A C 1
ATOM 2174 O O . LEU A 1 242 ? 37.376 44.875 -3.478 1.00 9.34 242 LEU A O 1
ATOM 2179 N N . GLN A 1 243 ? 37.615 45.460 -1.289 1.00 10.17 243 GLN A N 1
ATOM 2180 C CA . GLN A 1 243 ? 38.715 46.388 -1.539 1.00 10.78 243 GLN A CA 1
ATOM 2181 C C . GLN A 1 243 ? 40.008 45.680 -1.901 1.00 11.33 243 GLN A C 1
ATOM 2182 O O . GLN A 1 243 ? 40.631 46.032 -2.894 1.00 10.96 243 GLN A O 1
ATOM 2188 N N . VAL A 1 244 ? 40.349 44.628 -1.162 1.00 9.70 244 VAL A N 1
ATOM 2189 C CA . VAL A 1 244 ? 41.584 43.875 -1.442 1.00 9.72 244 VAL A CA 1
ATOM 2190 C C . VAL A 1 244 ? 41.514 43.209 -2.814 1.00 10.47 244 VAL A C 1
ATOM 2191 O O . VAL A 1 244 ? 42.521 43.147 -3.533 1.00 12.42 244 VAL A O 1
ATOM 2195 N N . TRP A 1 245 ? 40.320 42.721 -3.211 1.00 8.63 245 TRP A N 1
ATOM 2196 C CA . TRP A 1 245 ? 40.152 42.232 -4.584 1.00 9.53 245 TRP A CA 1
ATOM 2197 C C . TRP A 1 245 ? 40.471 43.273 -5.664 1.00 10.85 245 TRP A C 1
ATOM 2198 O O . TRP A 1 245 ? 41.141 42.949 -6.643 1.00 10.51 245 TRP A O 1
ATOM 2209 N N . LEU A 1 246 ? 39.956 44.497 -5.502 1.00 10.72 246 LEU A N 1
ATOM 2210 C CA . LEU A 1 246 ? 40.285 45.580 -6.427 1.00 10.26 246 LEU A CA 1
ATOM 2211 C C . LEU A 1 246 ? 41.776 45.971 -6.380 1.00 9.99 246 LEU A C 1
ATOM 2212 O O . LEU A 1 246 ? 42.356 46.333 -7.409 1.00 13.23 246 LEU A O 1
ATOM 2217 N N . ASP A 1 247 ? 42.352 45.918 -5.190 1.00 9.65 247 ASP A N 1
ATOM 2218 C CA . ASP A 1 247 ? 43.787 46.188 -5.027 1.00 11.81 247 ASP A CA 1
ATOM 2219 C C . ASP A 1 247 ? 44.582 45.205 -5.883 1.00 15.94 247 ASP A C 1
ATOM 2220 O O . ASP A 1 247 ? 45.543 45.585 -6.570 1.00 15.98 247 ASP A O 1
ATOM 2225 N N . GLU A 1 248 ? 44.193 43.930 -5.845 1.00 12.68 248 GLU A N 1
ATOM 2226 C CA . GLU A 1 248 ? 44.854 42.907 -6.646 1.00 13.95 248 GLU A CA 1
ATOM 2227 C C . GLU A 1 248 ? 44.550 43.006 -8.141 1.00 14.07 248 GLU A C 1
ATOM 2228 O O . GLU A 1 248 ? 45.444 42.867 -8.981 1.00 15.00 248 GLU A O 1
ATOM 2234 N N . TYR A 1 249 ? 43.274 43.273 -8.466 1.00 11.17 249 TYR A N 1
ATOM 2235 C CA . TYR A 1 249 ? 42.738 43.279 -9.820 1.00 9.57 249 TYR A CA 1
ATOM 2236 C C . TYR A 1 249 ? 41.967 44.595 -10.030 1.00 13.02 249 TYR A C 1
ATOM 2237 O O . TYR A 1 249 ? 40.726 44.647 -9.924 1.00 14.50 249 TYR A O 1
ATOM 2246 N N . PRO A 1 250 ? 42.721 45.675 -10.322 1.00 17.17 250 PRO A N 1
ATOM 2247 C CA . PRO A 1 250 ? 42.010 46.955 -10.356 1.00 16.56 250 PRO A CA 1
ATOM 2248 C C . PRO A 1 250 ? 41.042 47.081 -11.534 1.00 19.93 250 PRO A C 1
ATOM 2249 O O . PRO A 1 250 ? 40.023 47.781 -11.381 1.00 23.78 250 PRO A O 1
ATOM 2253 N N . ASN A 1 251 ? 41.293 46.393 -12.647 1.00 18.82 251 ASN A N 1
ATOM 2254 C CA A ASN A 1 251 ? 40.497 46.540 -13.885 0.46 22.08 251 ASN A CA 1
ATOM 2255 C CA B ASN A 1 251 ? 40.528 46.576 -13.874 0.54 23.11 251 ASN A CA 1
ATOM 2256 C C . ASN A 1 251 ? 40.205 45.269 -14.606 1.00 22.65 251 ASN A C 1
ATOM 2257 O O . ASN A 1 251 ? 39.965 45.276 -15.811 1.00 28.92 251 ASN A O 1
ATOM 2266 N N A GLN A 1 252 ? 40.211 44.157 -13.898 0.44 19.20 252 GLN A N 1
ATOM 2267 N N B GLN A 1 252 ? 40.303 44.148 -13.898 0.56 19.34 252 GLN A N 1
ATOM 2268 C CA A GLN A 1 252 ? 39.821 42.913 -14.512 0.44 15.48 252 GLN A CA 1
ATOM 2269 C CA B GLN A 1 252 ? 40.028 42.838 -14.464 0.56 16.21 252 GLN A CA 1
ATOM 2270 C C A GLN A 1 252 ? 39.202 42.101 -13.406 0.44 14.15 252 GLN A C 1
ATOM 2271 C C B GLN A 1 252 ? 39.219 42.100 -13.401 0.56 14.13 252 GLN A C 1
ATOM 2272 O O A GLN A 1 252 ? 39.374 42.410 -12.227 0.44 16.01 252 GLN A O 1
ATOM 2273 O O B GLN A 1 252 ? 39.268 42.477 -12.232 0.56 16.33 252 GLN A O 1
ATOM 2284 N N . LEU A 1 253 ? 38.519 41.042 -13.797 1.00 12.39 253 LEU A N 1
ATOM 2285 C CA . LEU A 1 253 ? 37.829 40.178 -12.837 1.00 10.05 253 LEU A CA 1
ATOM 2286 C C . LEU A 1 253 ? 36.846 40.917 -11.955 1.00 15.51 253 LEU A C 1
ATOM 2287 O O . LEU A 1 253 ? 36.710 40.604 -10.763 1.00 15.21 253 LEU A O 1
ATOM 2292 N N . GLY A 1 254 ? 36.140 41.881 -12.534 1.00 11.67 254 GLY A N 1
ATOM 2293 C CA . GLY A 1 254 ? 35.331 42.770 -11.739 1.00 13.48 254 GLY A CA 1
ATOM 2294 C C . GLY A 1 254 ? 33.902 42.369 -11.481 1.00 10.88 254 GLY A C 1
ATOM 2295 O O . GLY A 1 254 ? 33.032 43.204 -11.603 1.00 11.78 254 GLY A O 1
ATOM 2296 N N . ILE A 1 255 ? 33.657 41.098 -11.118 1.00 12.13 255 ILE A N 1
ATOM 2297 C CA . ILE A 1 255 ? 32.337 40.681 -10.681 1.00 10.43 255 ILE A CA 1
ATOM 2298 C C . ILE A 1 255 ? 32.399 40.362 -9.190 1.00 9.65 255 ILE A C 1
ATOM 2299 O O . ILE A 1 255 ? 33.276 39.629 -8.748 1.00 16.34 255 ILE A O 1
ATOM 2304 N N . ALA A 1 256 ? 31.509 40.966 -8.428 1.00 8.34 256 ALA A N 1
ATOM 2305 C CA . ALA A 1 256 ? 31.499 40.712 -6.989 1.00 11.18 256 ALA A CA 1
ATOM 2306 C C . ALA A 1 256 ? 30.402 39.749 -6.639 1.00 10.40 256 ALA A C 1
ATOM 2307 O O . ALA A 1 256 ? 29.246 39.970 -7.010 1.00 10.33 256 ALA A O 1
ATOM 2309 N N . LEU A 1 257 ? 30.746 38.702 -5.889 1.00 9.64 257 LEU A N 1
ATOM 2310 C CA . LEU A 1 257 ? 29.752 37.735 -5.401 1.00 7.39 257 LEU A CA 1
ATOM 2311 C C . LEU A 1 257 ? 29.011 38.360 -4.218 1.00 10.93 257 LEU A C 1
ATOM 2312 O O . LEU A 1 257 ? 29.651 38.985 -3.360 1.00 10.29 257 LEU A O 1
ATOM 2317 N N . THR A 1 258 ? 27.682 38.202 -4.152 1.00 8.65 258 THR A N 1
ATOM 2318 C CA . THR A 1 258 ? 26.872 39.067 -3.279 1.00 8.09 258 THR A CA 1
ATOM 2319 C C . THR A 1 258 ? 26.312 38.440 -2.005 1.00 9.02 258 THR A C 1
ATOM 2320 O O . THR A 1 258 ? 25.712 39.149 -1.192 1.00 11.75 258 THR A O 1
ATOM 2324 N N . ASP A 1 259 ? 26.416 37.128 -1.853 1.00 11.42 259 ASP A N 1
ATOM 2325 C CA . ASP A 1 259 ? 25.657 36.480 -0.796 1.00 11.11 259 ASP A CA 1
ATOM 2326 C C . ASP A 1 259 ? 26.470 35.693 0.231 1.00 12.56 259 ASP A C 1
ATOM 2327 O O . ASP A 1 259 ? 25.978 34.740 0.808 1.00 12.61 259 ASP A O 1
ATOM 2332 N N . CYS A 1 260 ? 27.711 36.082 0.498 1.00 11.61 260 CYS A N 1
ATOM 2333 C CA . CYS A 1 260 ? 28.387 35.487 1.642 1.00 15.30 260 CYS A CA 1
ATOM 2334 C C . CYS A 1 260 ? 27.593 35.791 2.919 1.00 11.65 260 CYS A C 1
ATOM 2335 O O . CYS A 1 260 ? 27.484 34.943 3.794 1.00 13.35 260 CYS A O 1
ATOM 2338 N N A ILE A 1 261 ? 27.019 36.985 2.980 0.91 9.92 261 ILE A N 1
ATOM 2339 N N B ILE A 1 261 ? 27.039 36.996 3.014 0.09 11.76 261 ILE A N 1
ATOM 2340 C CA A ILE A 1 261 ? 26.181 37.384 4.114 0.91 12.58 261 ILE A CA 1
ATOM 2341 C CA B ILE A 1 261 ? 26.133 37.329 4.111 0.09 12.57 261 ILE A CA 1
ATOM 2342 C C A ILE A 1 261 ? 24.736 37.332 3.595 0.91 12.78 261 ILE A C 1
ATOM 2343 C C B ILE A 1 261 ? 24.703 37.315 3.583 0.09 13.50 261 ILE A C 1
ATOM 2344 O O A ILE A 1 261 ? 24.132 36.261 3.569 0.91 14.62 261 ILE A O 1
ATOM 2345 O O B ILE A 1 261 ? 24.064 36.264 3.550 0.09 14.13 261 ILE A O 1
ATOM 2354 N N . THR A 1 262 ? 24.201 38.476 3.167 1.00 12.98 262 THR A N 1
ATOM 2355 C CA . THR A 1 262 ? 22.924 38.519 2.429 1.00 13.50 262 THR A CA 1
ATOM 2356 C C . THR A 1 262 ? 23.017 39.637 1.387 1.00 9.98 262 THR A C 1
ATOM 2357 O O . THR A 1 262 ? 23.844 40.547 1.518 1.00 11.03 262 THR A O 1
ATOM 2369 N N . ASP A 1 264 ? 20.971 42.079 1.040 1.00 12.26 264 ASP A N 1
ATOM 2370 C CA . ASP A 1 264 ? 20.700 43.353 1.695 1.00 14.81 264 ASP A CA 1
ATOM 2371 C C . ASP A 1 264 ? 21.949 43.859 2.405 1.00 11.95 264 ASP A C 1
ATOM 2372 O O . ASP A 1 264 ? 22.253 45.055 2.314 1.00 11.66 264 ASP A O 1
ATOM 2377 N N . ALA A 1 265 ? 22.679 42.960 3.073 1.00 11.02 265 ALA A N 1
ATOM 2378 C CA . ALA A 1 265 ? 23.908 43.367 3.753 1.00 13.78 265 ALA A CA 1
ATOM 2379 C C . ALA A 1 265 ? 24.946 43.795 2.735 1.00 14.08 265 ALA A C 1
ATOM 2380 O O . ALA A 1 265 ? 25.691 44.761 2.968 1.00 14.00 265 ALA A O 1
ATOM 2382 N N . PHE A 1 266 ? 24.995 43.068 1.618 1.00 8.97 266 PHE A N 1
ATOM 2383 C CA . PHE A 1 266 ? 25.934 43.407 0.569 1.00 7.99 266 PHE A CA 1
ATOM 2384 C C . PHE A 1 266 ? 25.681 44.825 0.039 1.00 10.83 266 PHE A C 1
ATOM 2385 O O . PHE A 1 266 ? 26.612 45.601 -0.121 1.00 10.12 266 PHE A O 1
ATOM 2393 N N . LEU A 1 267 ? 24.421 45.176 -0.209 1.00 10.00 267 LEU A N 1
ATOM 2394 C CA . LEU A 1 267 ? 24.114 46.479 -0.766 1.00 10.45 267 LEU A CA 1
ATOM 2395 C C . LEU A 1 267 ? 24.455 47.595 0.232 1.00 12.35 267 LEU A C 1
ATOM 2396 O O . LEU A 1 267 ? 24.859 48.671 -0.183 1.00 12.12 267 LEU A O 1
ATOM 2401 N N . ARG A 1 268 ? 24.364 47.307 1.535 1.00 12.28 268 ARG A N 1
ATOM 2402 C CA . ARG A 1 268 ? 24.802 48.314 2.505 1.00 14.26 268 ARG A CA 1
ATOM 2403 C C . ARG A 1 268 ? 26.303 48.588 2.390 1.00 16.59 268 ARG A C 1
ATOM 2404 O O . ARG A 1 268 ? 26.753 49.692 2.689 1.00 20.02 268 ARG A O 1
ATOM 2412 N N . ASP A 1 269 ? 27.070 47.579 1.982 1.00 11.66 269 ASP A N 1
ATOM 2413 C CA . ASP A 1 269 ? 28.517 47.736 1.825 1.00 12.47 269 ASP A CA 1
ATOM 2414 C C . ASP A 1 269 ? 28.884 48.285 0.440 1.00 15.08 269 ASP A C 1
ATOM 2415 O O . ASP A 1 269 ? 30.015 48.726 0.212 1.00 15.26 269 ASP A O 1
ATOM 2420 N N . PHE A 1 270 ? 27.971 48.182 -0.529 1.00 12.86 270 PHE A N 1
ATOM 2421 C CA . PHE A 1 270 ? 28.371 48.389 -1.922 1.00 12.23 270 PHE A CA 1
ATOM 2422 C C . PHE A 1 270 ? 28.184 49.866 -2.285 1.00 13.60 270 PHE A C 1
ATOM 2423 O O . PHE A 1 270 ? 27.198 50.255 -2.894 1.00 14.27 270 PHE A O 1
ATOM 2431 N N . ASP A 1 271 ? 29.155 50.683 -1.907 1.00 12.35 271 ASP A N 1
ATOM 2432 C CA . ASP A 1 271 ? 29.030 52.114 -2.105 1.00 13.12 271 ASP A CA 1
ATOM 2433 C C . ASP A 1 271 ? 29.336 52.573 -3.521 1.00 15.12 271 ASP A C 1
ATOM 2434 O O . ASP A 1 271 ? 29.637 51.794 -4.401 1.00 12.75 271 ASP A O 1
ATOM 2439 N N . LEU A 1 272 ? 29.237 53.871 -3.734 1.00 12.12 272 LEU A N 1
ATOM 2440 C CA . LEU A 1 272 ? 29.468 54.426 -5.040 1.00 11.26 272 LEU A CA 1
ATOM 2441 C C . LEU A 1 272 ? 30.796 53.998 -5.656 1.00 10.51 272 LEU A C 1
ATOM 2442 O O . LEU A 1 272 ? 30.836 53.638 -6.818 1.00 12.43 272 LEU A O 1
ATOM 2447 N N . ALA A 1 273 ? 31.884 54.041 -4.886 1.00 13.48 273 ALA A N 1
ATOM 2448 C CA . ALA A 1 273 ? 33.174 53.690 -5.452 1.00 12.07 273 ALA A CA 1
ATOM 2449 C C . ALA A 1 273 ? 33.217 52.221 -5.867 1.00 10.85 273 ALA A C 1
ATOM 2450 O O . ALA A 1 273 ? 33.688 51.927 -6.937 1.00 12.13 273 ALA A O 1
ATOM 2452 N N . PHE A 1 274 ? 32.748 51.313 -5.012 1.00 11.71 274 PHE A N 1
ATOM 2453 C CA . PHE A 1 274 ? 32.708 49.903 -5.395 1.00 10.53 274 PHE A CA 1
ATOM 2454 C C . PHE A 1 274 ? 31.804 49.713 -6.596 1.00 10.75 274 PHE A C 1
ATOM 2455 O O . PHE A 1 274 ? 32.134 48.971 -7.529 1.00 10.47 274 PHE A O 1
ATOM 2463 N N . ALA A 1 275 ? 30.639 50.358 -6.584 1.00 9.66 275 ALA A N 1
ATOM 2464 C CA . ALA A 1 275 ? 29.706 50.143 -7.677 1.00 9.74 275 ALA A CA 1
ATOM 2465 C C . ALA A 1 275 ? 30.240 50.655 -8.998 1.00 13.15 275 ALA A C 1
ATOM 2466 O O . ALA A 1 275 ? 29.944 50.101 -10.054 1.00 9.08 275 ALA A O 1
ATOM 2468 N N . ASN A 1 276 ? 31.061 51.712 -8.970 1.00 8.75 276 ASN A N 1
ATOM 2469 C CA . ASN A 1 276 ? 31.700 52.153 -10.196 1.00 11.44 276 ASN A CA 1
ATOM 2470 C C . ASN A 1 276 ? 32.883 51.274 -10.648 1.00 11.10 276 ASN A C 1
ATOM 2471 O O . ASN A 1 276 ? 33.059 51.053 -11.842 1.00 12.99 276 ASN A O 1
ATOM 2476 N N A ARG A 1 277 ? 33.704 50.814 -9.719 0.56 12.35 277 ARG A N 1
ATOM 2477 N N B ARG A 1 277 ? 33.670 50.804 -9.673 0.44 11.82 277 ARG A N 1
ATOM 2478 C CA A ARG A 1 277 ? 34.911 50.103 -10.138 0.56 9.40 277 ARG A CA 1
ATOM 2479 C CA B ARG A 1 277 ? 34.932 50.070 -9.905 0.44 9.91 277 ARG A CA 1
ATOM 2480 C C A ARG A 1 277 ? 34.598 48.652 -10.573 0.56 10.55 277 ARG A C 1
ATOM 2481 C C B ARG A 1 277 ? 34.722 48.615 -10.378 0.44 10.29 277 ARG A C 1
ATOM 2482 O O A ARG A 1 277 ? 35.193 48.145 -11.529 0.56 9.61 277 ARG A O 1
ATOM 2483 O O B ARG A 1 277 ? 35.537 48.051 -11.113 0.44 11.21 277 ARG A O 1
ATOM 2498 N N . TYR A 1 278 ? 33.645 48.007 -9.895 1.00 10.72 278 TYR A N 1
ATOM 2499 C CA . TYR A 1 278 ? 33.241 46.660 -10.292 1.00 9.17 278 TYR A CA 1
ATOM 2500 C C . TYR A 1 278 ? 32.377 46.749 -11.542 1.00 9.01 278 TYR A C 1
ATOM 2501 O O . TYR A 1 278 ? 31.595 47.697 -11.685 1.00 9.99 278 TYR A O 1
ATOM 2510 N N . GLN A 1 279 ? 32.493 45.738 -12.400 1.00 9.80 279 GLN A N 1
ATOM 2511 C CA . GLN A 1 279 ? 31.668 45.643 -13.611 1.00 12.19 279 GLN A CA 1
ATOM 2512 C C . GLN A 1 279 ? 30.275 45.153 -13.320 1.00 11.98 279 GLN A C 1
ATOM 2513 O O . GLN A 1 279 ? 29.358 45.419 -14.088 1.00 13.08 279 GLN A O 1
ATOM 2519 N N . GLY A 1 280 ? 30.094 44.449 -12.206 1.00 9.42 280 GLY A N 1
ATOM 2520 C CA . GLY A 1 280 ? 28.828 43.752 -11.984 1.00 9.39 280 GLY A CA 1
ATOM 2521 C C . GLY A 1 280 ? 28.830 42.858 -10.752 1.00 10.00 280 GLY A C 1
ATOM 2522 O O . GLY A 1 280 ? 29.786 42.861 -9.964 1.00 9.08 280 GLY A O 1
ATOM 2523 N N . LEU A 1 281 ? 27.766 42.064 -10.630 1.00 9.13 281 LEU A N 1
ATOM 2524 C CA . LEU A 1 281 ? 27.415 41.354 -9.412 1.00 9.14 281 LEU A CA 1
ATOM 2525 C C . LEU A 1 281 ? 27.018 39.940 -9.769 1.00 10.77 281 LEU A C 1
ATOM 2526 O O . LEU A 1 281 ? 26.423 39.718 -10.827 1.00 10.87 281 LEU A O 1
ATOM 2531 N N A ARG A 1 282 ? 27.313 38.995 -8.883 0.69 9.56 282 ARG A N 1
ATOM 2532 N N B ARG A 1 282 ? 27.296 38.999 -8.871 0.31 8.98 282 ARG A N 1
ATOM 2533 C CA A ARG A 1 282 ? 26.889 37.607 -9.110 0.69 6.21 282 ARG A CA 1
ATOM 2534 C CA B ARG A 1 282 ? 26.925 37.599 -9.083 0.31 7.77 282 ARG A CA 1
ATOM 2535 C C A ARG A 1 282 ? 25.871 37.150 -8.082 0.69 9.41 282 ARG A C 1
ATOM 2536 C C B ARG A 1 282 ? 25.886 37.121 -8.071 0.31 8.88 282 ARG A C 1
ATOM 2537 O O A ARG A 1 282 ? 26.029 37.375 -6.878 0.69 8.36 282 ARG A O 1
ATOM 2538 O O B ARG A 1 282 ? 26.038 37.318 -6.863 0.31 8.45 282 ARG A O 1
ATOM 2553 N N . HIS A 1 283 ? 24.838 36.481 -8.586 1.00 8.96 283 HIS A N 1
ATOM 2554 C CA . HIS A 1 283 ? 23.762 35.908 -7.775 1.00 5.98 283 HIS A CA 1
ATOM 2555 C C . HIS A 1 283 ? 24.037 34.434 -7.493 1.00 7.20 283 HIS A C 1
ATOM 2556 O O . HIS A 1 283 ? 24.368 33.685 -8.420 1.00 9.86 283 HIS A O 1
ATOM 2563 N N . ASP A 1 284 ? 23.860 33.995 -6.242 1.00 9.94 284 ASP A N 1
ATOM 2564 C CA . ASP A 1 284 ? 24.058 32.577 -5.927 1.00 10.55 284 ASP A CA 1
ATOM 2565 C C . ASP A 1 284 ? 23.015 31.985 -4.960 1.00 12.04 284 ASP A C 1
ATOM 2566 O O . ASP A 1 284 ? 23.115 30.805 -4.614 1.00 14.31 284 ASP A O 1
ATOM 2571 N N . SER A 1 285 ? 22.039 32.780 -4.529 1.00 11.14 285 SER A N 1
ATOM 2572 C CA . SER A 1 285 ? 21.023 32.306 -3.563 1.00 11.81 285 SER A CA 1
ATOM 2573 C C . SER A 1 285 ? 19.805 33.206 -3.554 1.00 13.71 285 SER A C 1
ATOM 2574 O O . SER A 1 285 ? 19.884 34.382 -3.907 1.00 13.00 285 SER A O 1
ATOM 2577 N N . GLY A 1 286 ? 18.671 32.674 -3.099 1.00 13.49 286 GLY A N 1
ATOM 2578 C CA . GLY A 1 286 ? 17.459 33.478 -3.053 1.00 10.79 286 GLY A CA 1
ATOM 2579 C C . GLY A 1 286 ? 16.806 33.640 -4.417 1.00 9.86 286 GLY A C 1
ATOM 2580 O O . GLY A 1 286 ? 17.368 33.273 -5.439 1.00 12.51 286 GLY A O 1
ATOM 2581 N N . ASP A 1 287 ? 15.614 34.233 -4.429 1.00 13.72 287 ASP A N 1
ATOM 2582 C CA . ASP A 1 287 ? 14.905 34.477 -5.678 1.00 12.56 287 ASP A CA 1
ATOM 2583 C C . ASP A 1 287 ? 15.739 35.353 -6.607 1.00 10.05 287 ASP A C 1
ATOM 2584 O O . ASP A 1 287 ? 16.101 36.488 -6.233 1.00 12.03 287 ASP A O 1
ATOM 2589 N N . PRO A 1 288 ? 16.048 34.838 -7.810 1.00 10.15 288 PRO A N 1
ATOM 2590 C CA . PRO A 1 288 ? 16.861 35.634 -8.751 1.00 9.34 288 PRO A CA 1
ATOM 2591 C C . PRO A 1 288 ? 16.133 36.857 -9.269 1.00 10.87 288 PRO A C 1
ATOM 2592 O O . PRO A 1 288 ? 16.803 37.830 -9.601 1.00 11.45 288 PRO A O 1
ATOM 2596 N N . ILE A 1 289 ? 14.803 36.822 -9.361 1.00 10.26 289 ILE A N 1
ATOM 2597 C CA . ILE A 1 289 ? 14.068 38.001 -9.840 1.00 10.57 289 ILE A CA 1
ATOM 2598 C C . ILE A 1 289 ? 14.192 39.137 -8.850 1.00 10.24 289 ILE A C 1
ATOM 2599 O O . ILE A 1 289 ? 14.604 40.245 -9.214 1.00 9.46 289 ILE A O 1
ATOM 2604 N N A GLU A 1 290 ? 13.865 38.856 -7.596 0.67 9.09 290 GLU A N 1
ATOM 2605 N N B GLU A 1 290 ? 13.870 38.909 -7.579 0.33 9.52 290 GLU A N 1
ATOM 2606 C CA A GLU A 1 290 ? 13.983 39.839 -6.543 0.67 10.79 290 GLU A CA 1
ATOM 2607 C CA B GLU A 1 290 ? 13.994 39.995 -6.601 0.33 10.52 290 GLU A CA 1
ATOM 2608 C C A GLU A 1 290 ? 15.418 40.392 -6.490 0.67 8.25 290 GLU A C 1
ATOM 2609 C C B GLU A 1 290 ? 15.452 40.431 -6.403 0.33 7.98 290 GLU A C 1
ATOM 2610 O O A GLU A 1 290 ? 15.626 41.602 -6.468 0.67 8.77 290 GLU A O 1
ATOM 2611 O O B GLU A 1 290 ? 15.718 41.613 -6.177 0.33 8.39 290 GLU A O 1
ATOM 2622 N N . TRP A 1 291 ? 16.392 39.494 -6.490 1.00 7.92 291 TRP A N 1
ATOM 2623 C CA . TRP A 1 291 ? 17.802 39.893 -6.426 1.00 7.13 291 TRP A CA 1
ATOM 2624 C C . TRP A 1 291 ? 18.168 40.850 -7.578 1.00 8.26 291 TRP A C 1
ATOM 2625 O O . TRP A 1 291 ? 18.803 41.886 -7.362 1.00 9.49 291 TRP A O 1
ATOM 2636 N N . GLY A 1 292 ? 17.798 40.491 -8.804 1.00 6.71 292 GLY A N 1
ATOM 2637 C CA . GLY A 1 292 ? 18.183 41.320 -9.946 1.00 7.92 292 GLY A CA 1
ATOM 2638 C C . GLY A 1 292 ? 17.546 42.704 -9.862 1.00 8.78 292 GLY A C 1
ATOM 2639 O O . GLY A 1 292 ? 18.156 43.700 -10.232 1.00 8.76 292 GLY A O 1
ATOM 2640 N N . GLU A 1 293 ? 16.282 42.745 -9.450 1.00 10.06 293 GLU A N 1
ATOM 2641 C CA . GLU A 1 293 ? 15.575 44.018 -9.270 1.00 9.45 293 GLU A CA 1
ATOM 2642 C C . GLU A 1 293 ? 16.241 44.873 -8.202 1.00 9.93 293 GLU A C 1
ATOM 2643 O O . GLU A 1 293 ? 16.419 46.088 -8.409 1.00 11.59 293 GLU A O 1
ATOM 2649 N N . LYS A 1 294 ? 16.647 44.264 -7.100 1.00 10.48 294 LYS A N 1
ATOM 2650 C CA . LYS A 1 294 ? 17.409 44.974 -6.071 1.00 9.10 294 LYS A CA 1
ATOM 2651 C C . LYS A 1 294 ? 18.718 45.542 -6.636 1.00 10.00 294 LYS A C 1
ATOM 2652 O O . LYS A 1 294 ? 19.086 46.692 -6.370 1.00 9.62 294 LYS A O 1
ATOM 2658 N N . ALA A 1 295 ? 19.409 44.741 -7.430 1.00 8.16 295 ALA A N 1
ATOM 2659 C CA . ALA A 1 295 ? 20.667 45.211 -8.017 1.00 8.47 295 ALA A CA 1
ATOM 2660 C C . ALA A 1 295 ? 20.454 46.434 -8.945 1.00 12.06 295 ALA A C 1
ATOM 2661 O O . ALA A 1 295 ? 21.169 47.450 -8.840 1.00 11.25 295 ALA A O 1
ATOM 2663 N N . ILE A 1 296 ? 19.505 46.314 -9.866 1.00 11.24 296 ILE A N 1
ATOM 2664 C CA . ILE A 1 296 ? 19.189 47.393 -10.811 1.00 8.99 296 ILE A CA 1
ATOM 2665 C C . ILE A 1 296 ? 18.782 48.663 -10.044 1.00 11.58 296 ILE A C 1
ATOM 2666 O O . ILE A 1 296 ? 19.290 49.750 -10.332 1.00 10.13 296 ILE A O 1
ATOM 2671 N N . ALA A 1 297 ? 17.922 48.522 -9.032 1.00 10.89 297 ALA A N 1
ATOM 2672 C CA . ALA A 1 297 ? 17.448 49.689 -8.284 1.00 10.68 297 ALA A CA 1
ATOM 2673 C C . ALA A 1 297 ? 18.622 50.362 -7.550 1.00 9.19 297 ALA A C 1
ATOM 2674 O O . ALA A 1 297 ? 18.670 51.590 -7.457 1.00 10.83 297 ALA A O 1
ATOM 2676 N N . HIS A 1 298 ? 19.565 49.547 -7.056 1.00 8.96 298 HIS A N 1
ATOM 2677 C CA . HIS A 1 298 ? 20.760 50.074 -6.373 1.00 10.98 298 HIS A CA 1
ATOM 2678 C C . HIS A 1 298 ? 21.602 50.920 -7.319 1.00 11.60 298 HIS A C 1
ATOM 2679 O O . HIS A 1 298 ? 22.017 52.053 -6.964 1.00 11.44 298 HIS A O 1
ATOM 2686 N N . TYR A 1 299 ? 21.845 50.411 -8.522 1.00 10.31 299 TYR A N 1
ATOM 2687 C CA . TYR A 1 299 ? 22.582 51.170 -9.519 1.00 9.59 299 TYR A CA 1
ATOM 2688 C C . TYR A 1 299 ? 21.835 52.485 -9.790 1.00 12.35 299 TYR A C 1
ATOM 2689 O O . TYR A 1 299 ? 22.456 53.548 -9.827 1.00 13.68 299 TYR A O 1
ATOM 2698 N N . GLU A 1 300 ? 20.522 52.412 -9.989 1.00 9.73 300 GLU A N 1
ATOM 2699 C CA . GLU A 1 300 ? 19.768 53.668 -10.223 1.00 11.71 300 GLU A CA 1
ATOM 2700 C C . GLU A 1 300 ? 19.923 54.682 -9.080 1.00 12.17 300 GLU A C 1
ATOM 2701 O O . GLU A 1 300 ? 20.101 55.901 -9.308 1.00 12.55 300 GLU A O 1
ATOM 2707 N N . LYS A 1 301 ? 19.860 54.220 -7.847 1.00 10.52 301 LYS A N 1
ATOM 2708 C CA A LYS A 1 301 ? 20.001 55.133 -6.722 0.42 10.29 301 LYS A CA 1
ATOM 2709 C CA B LYS A 1 301 ? 20.016 55.076 -6.669 0.58 10.08 301 LYS A CA 1
ATOM 2710 C C . LYS A 1 301 ? 21.371 55.782 -6.645 1.00 12.27 301 LYS A C 1
ATOM 2711 O O . LYS A 1 301 ? 21.505 56.879 -6.089 1.00 13.70 301 LYS A O 1
ATOM 2722 N N . LEU A 1 302 ? 22.388 55.122 -7.209 1.00 13.61 302 LEU A N 1
ATOM 2723 C CA . LEU A 1 302 ? 23.730 55.699 -7.223 1.00 13.05 302 LEU A CA 1
ATOM 2724 C C . LEU A 1 302 ? 23.988 56.545 -8.468 1.00 16.50 302 LEU A C 1
ATOM 2725 O O . LEU A 1 302 ? 25.088 57.089 -8.648 1.00 19.47 302 LEU A O 1
ATOM 2730 N N . GLY A 1 303 ? 23.013 56.628 -9.364 1.00 14.44 303 GLY A N 1
ATOM 2731 C CA . GLY A 1 303 ? 23.218 57.339 -10.617 1.00 14.75 303 GLY A CA 1
ATOM 2732 C C . GLY A 1 303 ? 23.970 56.604 -11.718 1.00 20.34 303 GLY A C 1
ATOM 2733 O O . GLY A 1 303 ? 24.437 57.214 -12.686 1.00 21.29 303 GLY A O 1
ATOM 2734 N N . ILE A 1 304 ? 24.092 55.288 -11.582 1.00 15.67 304 ILE A N 1
ATOM 2735 C CA . ILE A 1 304 ? 24.827 54.469 -12.535 1.00 12.05 304 ILE A CA 1
ATOM 2736 C C . ILE A 1 304 ? 23.837 53.891 -13.537 1.00 14.66 304 ILE A C 1
ATOM 2737 O O . ILE A 1 304 ? 22.756 53.454 -13.132 1.00 15.61 304 ILE A O 1
ATOM 2742 N N . ASP A 1 305 ? 24.155 53.953 -14.824 1.00 13.38 305 ASP A N 1
ATOM 2743 C CA . ASP A 1 305 ? 23.279 53.419 -15.858 1.00 17.83 305 ASP A CA 1
ATOM 2744 C C . ASP A 1 305 ? 23.348 51.895 -15.782 1.00 15.35 305 ASP A C 1
ATOM 2745 O O . ASP A 1 305 ? 24.415 51.331 -16.008 1.00 16.23 305 ASP A O 1
ATOM 2750 N N . PRO A 1 306 ? 22.236 51.229 -15.455 1.00 14.73 306 PRO A N 1
ATOM 2751 C CA . PRO A 1 306 ? 22.346 49.761 -15.333 1.00 15.83 306 PRO A CA 1
ATOM 2752 C C . PRO A 1 306 ? 22.783 49.030 -16.601 1.00 14.38 306 PRO A C 1
ATOM 2753 O O . PRO A 1 306 ? 23.348 47.922 -16.519 1.00 12.11 306 PRO A O 1
ATOM 2773 N N . LYS A 1 308 ? 25.181 49.665 -18.355 1.00 13.71 308 LYS A N 1
ATOM 2774 C CA . LYS A 1 308 ? 26.632 49.631 -18.360 1.00 14.27 308 LYS A CA 1
ATOM 2775 C C . LYS A 1 308 ? 27.217 48.661 -17.313 1.00 13.74 308 LYS A C 1
ATOM 2776 O O . LYS A 1 308 ? 28.429 48.602 -17.126 1.00 13.09 308 LYS A O 1
ATOM 2782 N N . LYS A 1 309 ? 26.359 47.887 -16.647 1.00 12.87 309 LYS A N 1
ATOM 2783 C CA . LYS A 1 309 ? 26.803 46.924 -15.629 1.00 10.16 309 LYS A CA 1
ATOM 2784 C C . LYS A 1 309 ? 26.300 45.539 -15.989 1.00 10.81 309 LYS A C 1
ATOM 2785 O O . LYS A 1 309 ? 25.510 45.396 -16.948 1.00 11.30 309 LYS A O 1
ATOM 2791 N N A VAL A 1 310 ? 26.745 44.539 -15.241 0.70 10.50 310 VAL A N 1
ATOM 2792 N N B VAL A 1 310 ? 26.740 44.518 -15.256 0.30 10.16 310 VAL A N 1
ATOM 2793 C CA A VAL A 1 310 ? 26.419 43.136 -15.537 0.70 8.69 310 VAL A CA 1
ATOM 2794 C CA B VAL A 1 310 ? 26.418 43.123 -15.598 0.30 9.28 310 VAL A CA 1
ATOM 2795 C C A VAL A 1 310 ? 25.815 42.447 -14.312 0.70 8.27 310 VAL A C 1
ATOM 2796 C C B VAL A 1 310 ? 25.980 42.269 -14.402 0.30 8.33 310 VAL A C 1
ATOM 2797 O O A VAL A 1 310 ? 26.194 42.736 -13.169 0.70 9.13 310 VAL A O 1
ATOM 2798 O O B VAL A 1 310 ? 26.640 42.260 -13.364 0.30 6.91 310 VAL A O 1
ATOM 2805 N N . LEU A 1 311 ? 24.880 41.533 -14.564 1.00 9.15 311 LEU A N 1
ATOM 2806 C CA . LEU A 1 311 ? 24.439 40.582 -13.555 1.00 9.75 311 LEU A CA 1
ATOM 2807 C C . LEU A 1 311 ? 24.851 39.197 -14.037 1.00 11.83 311 LEU A C 1
ATOM 2808 O O . LEU A 1 311 ? 24.529 38.794 -15.176 1.00 10.42 311 LEU A O 1
ATOM 2813 N N . VAL A 1 312 ? 25.566 38.485 -13.179 1.00 8.26 312 VAL A N 1
ATOM 2814 C CA . VAL A 1 312 ? 25.884 37.095 -13.429 1.00 9.97 312 VAL A CA 1
ATOM 2815 C C . VAL A 1 312 ? 24.997 36.170 -12.595 1.00 11.66 312 VAL A C 1
ATOM 2816 O O . VAL A 1 312 ? 24.937 36.280 -11.398 1.00 11.39 312 VAL A O 1
ATOM 2820 N N . PHE A 1 313 ? 24.290 35.256 -13.249 1.00 7.17 313 PHE A N 1
ATOM 2821 C CA . PHE A 1 313 ? 23.437 34.313 -12.509 1.00 7.36 313 PHE A CA 1
ATOM 2822 C C . PHE A 1 313 ? 24.037 32.934 -12.619 1.00 10.64 313 PHE A C 1
ATOM 2823 O O . PHE A 1 313 ? 24.283 32.474 -13.724 1.00 12.19 313 PHE A O 1
ATOM 2831 N N . SER A 1 314 ? 24.238 32.244 -11.508 1.00 8.23 314 SER A N 1
ATOM 2832 C CA . SER A 1 314 ? 24.731 30.855 -11.623 1.00 10.86 314 SER A CA 1
ATOM 2833 C C . SER A 1 314 ? 24.337 29.918 -10.481 1.00 12.05 314 SER A C 1
ATOM 2834 O O . SER A 1 314 ? 25.089 28.976 -10.163 1.00 14.65 314 SER A O 1
ATOM 2837 N N . ASP A 1 315 ? 23.144 30.122 -9.930 1.00 12.73 315 ASP A N 1
ATOM 2838 C CA . ASP A 1 315 ? 22.639 29.245 -8.866 1.00 13.25 315 ASP A CA 1
ATOM 2839 C C . ASP A 1 315 ? 21.961 28.002 -9.437 1.00 19.38 315 ASP A C 1
ATOM 2840 O O . ASP A 1 315 ? 20.752 28.011 -9.673 1.00 18.75 315 ASP A O 1
ATOM 2845 N N A ASN A 1 316 ? 22.774 26.960 -9.623 0.53 17.85 316 ASN A N 1
ATOM 2846 N N B ASN A 1 316 ? 22.713 26.935 -9.667 0.47 18.36 316 ASN A N 1
ATOM 2847 C CA A ASN A 1 316 ? 22.352 25.693 -10.216 0.53 21.71 316 ASN A CA 1
ATOM 2848 C CA B ASN A 1 316 ? 22.071 25.711 -10.126 0.47 22.72 316 ASN A CA 1
ATOM 2849 C C A ASN A 1 316 ? 21.298 25.882 -11.318 0.53 21.49 316 ASN A C 1
ATOM 2850 C C B ASN A 1 316 ? 21.140 25.990 -11.315 0.47 21.84 316 ASN A C 1
ATOM 2851 O O A ASN A 1 316 ? 20.189 25.371 -11.225 0.53 25.28 316 ASN A O 1
ATOM 2852 O O B ASN A 1 316 ? 19.948 25.652 -11.291 0.47 25.25 316 ASN A O 1
ATOM 2861 N N . LEU A 1 317 ? 21.663 26.634 -12.357 1.00 15.00 317 LEU A N 1
ATOM 2862 C CA . LEU A 1 317 ? 20.796 26.958 -13.477 1.00 13.87 317 LEU A CA 1
ATOM 2863 C C . LEU A 1 317 ? 20.706 25.828 -14.499 1.00 14.79 317 LEU A C 1
ATOM 2864 O O . LEU A 1 317 ? 21.631 25.006 -14.647 1.00 15.06 317 LEU A O 1
ATOM 2869 N N . ASP A 1 318 ? 19.592 25.795 -15.204 1.00 15.81 318 ASP A N 1
ATOM 2870 C CA . ASP A 1 318 ? 19.529 25.108 -16.480 1.00 16.34 318 ASP A CA 1
ATOM 2871 C C . ASP A 1 318 ? 19.330 26.123 -17.580 1.00 13.15 318 ASP A C 1
ATOM 2872 O O . ASP A 1 318 ? 19.043 27.309 -17.311 1.00 15.00 318 ASP A O 1
ATOM 2877 N N . LEU A 1 319 ? 19.433 25.671 -18.824 1.00 14.47 319 LEU A N 1
ATOM 2878 C CA . LEU A 1 319 ? 19.344 26.565 -19.966 1.00 13.26 319 LEU A CA 1
ATOM 2879 C C . LEU A 1 319 ? 17.953 27.223 -20.076 1.00 13.24 319 LEU A C 1
ATOM 2880 O O . LEU A 1 319 ? 17.835 28.374 -20.474 1.00 15.50 319 LEU A O 1
ATOM 2885 N N . GLU A 1 320 ? 16.900 26.480 -19.745 1.00 17.27 320 GLU A N 1
ATOM 2886 C CA . GLU A 1 320 ? 15.565 27.071 -19.769 1.00 16.29 320 GLU A CA 1
ATOM 2887 C C . GLU A 1 320 ? 15.371 28.176 -18.730 1.00 10.27 320 GLU A C 1
ATOM 2888 O O . GLU A 1 320 ? 14.876 29.274 -19.044 1.00 13.54 320 GLU A O 1
ATOM 2894 N N . LYS A 1 321 ? 15.797 27.920 -17.492 1.00 12.96 321 LYS A N 1
ATOM 2895 C CA . LYS A 1 321 ? 15.720 28.956 -16.455 1.00 13.11 321 LYS A CA 1
ATOM 2896 C C . LYS A 1 321 ? 16.554 30.182 -16.846 1.00 10.05 321 LYS A C 1
ATOM 2897 O O . LYS A 1 321 ? 16.121 31.307 -16.626 1.00 11.55 321 LYS A O 1
ATOM 2903 N N . ALA A 1 322 ? 17.738 29.952 -17.435 1.00 12.59 322 ALA A N 1
ATOM 2904 C CA . ALA A 1 322 ? 18.580 31.065 -17.891 1.00 11.48 322 ALA A CA 1
ATOM 2905 C C . ALA A 1 322 ? 17.864 31.896 -18.959 1.00 9.47 322 ALA A C 1
ATOM 2906 O O . ALA A 1 322 ? 17.856 33.117 -18.916 1.00 9.91 322 ALA A O 1
ATOM 2908 N N . LEU A 1 323 ? 17.230 31.231 -19.920 1.00 10.63 323 LEU A N 1
ATOM 2909 C CA . LEU A 1 323 ? 16.457 31.962 -20.904 1.00 12.94 323 LEU A CA 1
ATOM 2910 C C . LEU A 1 323 ? 15.328 32.778 -20.260 1.00 10.14 323 LEU A C 1
ATOM 2911 O O . LEU A 1 323 ? 15.104 33.922 -20.629 1.00 10.94 323 LEU A O 1
ATOM 2916 N N . PHE A 1 324 ? 14.626 32.202 -19.282 1.00 10.77 324 PHE A N 1
ATOM 2917 C CA . PHE A 1 324 ? 13.531 32.946 -18.614 1.00 11.81 324 PHE A CA 1
ATOM 2918 C C . PHE A 1 324 ? 14.071 34.201 -17.889 1.00 13.34 324 PHE A C 1
ATOM 2919 O O . PHE A 1 324 ? 13.514 35.310 -17.950 1.00 12.30 324 PHE A O 1
ATOM 2927 N N . LEU A 1 325 ? 15.209 34.040 -17.226 1.00 11.33 325 LEU A N 1
ATOM 2928 C CA . LEU A 1 325 ? 15.819 35.186 -16.573 1.00 12.06 325 LEU A CA 1
ATOM 2929 C C . LEU A 1 325 ? 16.248 36.241 -17.578 1.00 10.68 325 LEU A C 1
ATOM 2930 O O . LEU A 1 325 ? 16.078 37.441 -17.349 1.00 12.52 325 LEU A O 1
ATOM 2935 N N . TYR A 1 326 ? 16.815 35.799 -18.703 1.00 10.60 326 TYR A N 1
ATOM 2936 C CA . TYR A 1 326 ? 17.177 36.706 -19.775 1.00 9.20 326 TYR A CA 1
ATOM 2937 C C . TYR A 1 326 ? 15.948 37.525 -20.239 1.00 10.15 326 TYR A C 1
ATOM 2938 O O . TYR A 1 326 ? 16.037 38.745 -20.393 1.00 10.95 326 TYR A O 1
ATOM 2947 N N A ARG A 1 327 ? 14.829 36.862 -20.488 0.51 12.20 327 ARG A N 1
ATOM 2948 N N B ARG A 1 327 ? 14.833 36.829 -20.447 0.49 11.96 327 ARG A N 1
ATOM 2949 C CA A ARG A 1 327 ? 13.648 37.595 -20.947 0.51 12.73 327 ARG A CA 1
ATOM 2950 C CA B ARG A 1 327 ? 13.593 37.458 -20.906 0.49 12.66 327 ARG A CA 1
ATOM 2951 C C A ARG A 1 327 ? 13.347 38.709 -19.951 0.51 15.26 327 ARG A C 1
ATOM 2952 C C B ARG A 1 327 ? 13.127 38.541 -19.955 0.49 14.29 327 ARG A C 1
ATOM 2953 O O A ARG A 1 327 ? 13.087 39.872 -20.322 0.51 12.63 327 ARG A O 1
ATOM 2954 O O B ARG A 1 327 ? 12.503 39.509 -20.381 0.49 14.35 327 ARG A O 1
ATOM 2969 N N . HIS A 1 328 ? 13.432 38.378 -18.666 1.00 11.44 328 HIS A N 1
ATOM 2970 C CA . HIS A 1 328 ? 13.044 39.355 -17.663 1.00 10.63 328 HIS A CA 1
ATOM 2971 C C . HIS A 1 328 ? 13.952 40.581 -17.595 1.00 10.89 328 HIS A C 1
ATOM 2972 O O . HIS A 1 328 ? 13.475 41.707 -17.360 1.00 12.82 328 HIS A O 1
ATOM 2979 N N . PHE A 1 329 ? 15.263 40.365 -17.803 1.00 8.78 329 PHE A N 1
ATOM 2980 C CA . PHE A 1 329 ? 16.262 41.405 -17.547 1.00 7.98 329 PHE A CA 1
ATOM 2981 C C . PHE A 1 329 ? 16.986 42.035 -18.732 1.00 10.62 329 PHE A C 1
ATOM 2982 O O . PHE A 1 329 ? 17.594 43.100 -18.571 1.00 10.64 329 PHE A O 1
ATOM 2990 N N . TYR A 1 330 ? 16.920 41.405 -19.915 1.00 12.07 330 TYR A N 1
ATOM 2991 C CA . TYR A 1 330 ? 17.879 41.769 -20.971 1.00 11.36 330 TYR A CA 1
ATOM 2992 C C . TYR A 1 330 ? 17.728 43.186 -21.537 1.00 11.93 330 TYR A C 1
ATOM 2993 O O . TYR A 1 330 ? 18.682 43.728 -22.099 1.00 13.47 330 TYR A O 1
ATOM 3002 N N A GLN A 1 331 ? 16.526 43.761 -21.429 0.61 12.02 331 GLN A N 1
ATOM 3003 N N B GLN A 1 331 ? 16.534 43.764 -21.410 0.39 12.37 331 GLN A N 1
ATOM 3004 C CA A GLN A 1 331 ? 16.317 45.135 -21.895 0.61 12.97 331 GLN A CA 1
ATOM 3005 C CA B GLN A 1 331 ? 16.319 45.124 -21.893 0.39 12.98 331 GLN A CA 1
ATOM 3006 C C A GLN A 1 331 ? 16.913 46.191 -20.963 0.61 14.17 331 GLN A C 1
ATOM 3007 C C B GLN A 1 331 ? 16.786 46.188 -20.909 0.39 14.45 331 GLN A C 1
ATOM 3008 O O A GLN A 1 331 ? 16.972 47.381 -21.309 0.61 16.76 331 GLN A O 1
ATOM 3009 O O B GLN A 1 331 ? 16.614 47.384 -21.165 0.39 15.44 331 GLN A O 1
ATOM 3020 N N . ARG A 1 332 ? 17.366 45.771 -19.780 1.00 14.08 332 ARG A N 1
ATOM 3021 C CA . ARG A 1 332 ? 17.775 46.720 -18.759 1.00 12.49 332 ARG A CA 1
ATOM 3022 C C . ARG A 1 332 ? 19.221 46.649 -18.276 1.00 16.37 332 ARG A C 1
ATOM 3023 O O . ARG A 1 332 ? 19.787 47.665 -17.840 1.00 17.66 332 ARG A O 1
ATOM 3031 N N . ILE A 1 333 ? 19.828 45.475 -18.361 1.00 10.91 333 ILE A N 1
ATOM 3032 C CA . ILE A 1 333 ? 21.191 45.323 -17.828 1.00 10.31 333 ILE A CA 1
ATOM 3033 C C . ILE A 1 333 ? 21.867 44.179 -18.604 1.00 10.45 333 ILE A C 1
ATOM 3034 O O . ILE A 1 333 ? 21.190 43.324 -19.205 1.00 10.71 333 ILE A O 1
ATOM 3039 N N . LYS A 1 334 ? 23.204 44.145 -18.591 1.00 9.69 334 LYS A N 1
ATOM 3040 C CA . LYS A 1 334 ? 23.926 43.078 -19.261 1.00 9.59 334 LYS A CA 1
ATOM 3041 C C . LYS A 1 334 ? 23.866 41.839 -18.377 1.00 11.53 334 LYS A C 1
ATOM 3042 O O . LYS A 1 334 ? 23.741 41.955 -17.157 1.00 11.87 334 LYS A O 1
ATOM 3048 N N . LEU A 1 335 ? 23.960 40.664 -18.988 1.00 9.90 335 LEU A N 1
ATOM 3049 C CA . LEU A 1 335 ? 23.684 39.398 -18.312 1.00 9.72 335 LEU A CA 1
ATOM 3050 C C . LEU A 1 335 ? 24.664 38.320 -18.709 1.00 9.57 335 LEU A C 1
ATOM 3051 O O . LEU A 1 335 ? 25.019 38.203 -19.901 1.00 9.98 335 LEU A O 1
ATOM 3056 N N . VAL A 1 336 ? 25.082 37.504 -17.748 1.00 9.08 336 VAL A N 1
ATOM 3057 C CA . VAL A 1 336 ? 25.832 36.306 -18.097 1.00 7.88 336 VAL A CA 1
ATOM 3058 C C . VAL A 1 336 ? 25.253 35.163 -17.273 1.00 9.24 336 VAL A C 1
ATOM 3059 O O . VAL A 1 336 ? 24.884 35.347 -16.115 1.00 11.23 336 VAL A O 1
ATOM 3063 N N . PHE A 1 337 ? 25.173 33.974 -17.868 1.00 9.02 337 PHE A N 1
ATOM 3064 C CA . PHE A 1 337 ? 24.579 32.833 -17.177 1.00 6.87 337 PHE A CA 1
ATOM 3065 C C . PHE A 1 337 ? 25.578 31.714 -17.091 1.00 8.58 337 PHE A C 1
ATOM 3066 O O . PHE A 1 337 ? 26.102 31.258 -18.106 1.00 11.69 337 PHE A O 1
ATOM 3074 N N . GLY A 1 338 ? 25.907 31.325 -15.870 1.00 10.64 338 GLY A N 1
ATOM 3075 C CA . GLY A 1 338 ? 26.843 30.230 -15.692 1.00 9.99 338 GLY A CA 1
ATOM 3076 C C . GLY A 1 338 ? 26.097 28.970 -15.370 1.00 13.45 338 GLY A C 1
ATOM 3077 O O . GLY A 1 338 ? 25.301 28.929 -14.412 1.00 15.66 338 GLY A O 1
ATOM 3078 N N A ILE A 1 339 ? 26.322 27.921 -16.151 0.55 11.21 339 ILE A N 1
ATOM 3079 N N B ILE A 1 339 ? 26.357 27.937 -16.166 0.45 11.10 339 ILE A N 1
ATOM 3080 C CA A ILE A 1 339 ? 25.602 26.681 -15.923 0.55 10.29 339 ILE A CA 1
ATOM 3081 C CA B ILE A 1 339 ? 25.705 26.652 -16.016 0.45 10.48 339 ILE A CA 1
ATOM 3082 C C A ILE A 1 339 ? 26.633 25.601 -15.588 0.55 10.25 339 ILE A C 1
ATOM 3083 C C B ILE A 1 339 ? 26.743 25.674 -15.474 0.45 9.68 339 ILE A C 1
ATOM 3084 O O A ILE A 1 339 ? 27.681 25.502 -16.252 0.55 11.47 339 ILE A O 1
ATOM 3085 O O B ILE A 1 339 ? 27.905 25.706 -15.880 0.45 10.12 339 ILE A O 1
ATOM 3094 N N . GLY A 1 340 ? 26.347 24.804 -14.549 1.00 11.04 340 GLY A N 1
ATOM 3095 C CA . GLY A 1 340 ? 27.301 23.836 -14.045 1.00 11.64 340 GLY A CA 1
ATOM 3096 C C . GLY A 1 340 ? 26.891 22.421 -14.415 1.00 12.77 340 GLY A C 1
ATOM 3097 O O . GLY A 1 340 ? 26.997 22.016 -15.583 1.00 12.71 340 GLY A O 1
ATOM 3098 N N A THR A 1 341 ? 26.407 21.707 -13.409 0.33 15.77 341 THR A N 1
ATOM 3099 N N B THR A 1 341 ? 26.403 21.658 -13.441 0.67 15.69 341 THR A N 1
ATOM 3100 C CA A THR A 1 341 ? 26.069 20.303 -13.520 0.33 17.62 341 THR A CA 1
ATOM 3101 C CA B THR A 1 341 ? 26.071 20.251 -13.672 0.67 17.32 341 THR A CA 1
ATOM 3102 C C A THR A 1 341 ? 24.983 20.038 -14.575 0.33 16.01 341 THR A C 1
ATOM 3103 C C B THR A 1 341 ? 25.023 20.038 -14.766 0.67 15.50 341 THR A C 1
ATOM 3104 O O A THR A 1 341 ? 24.922 18.955 -15.134 0.33 15.13 341 THR A O 1
ATOM 3105 O O B THR A 1 341 ? 25.045 19.036 -15.477 0.67 17.22 341 THR A O 1
ATOM 3112 N N A ARG A 1 342 ? 24.124 21.015 -14.863 0.33 12.80 342 ARG A N 1
ATOM 3113 N N B ARG A 1 342 ? 24.082 20.967 -14.904 0.67 12.08 342 ARG A N 1
ATOM 3114 C CA A ARG A 1 342 ? 23.124 20.815 -15.918 0.33 13.23 342 ARG A CA 1
ATOM 3115 C CA B ARG A 1 342 ? 23.078 20.837 -15.953 0.67 12.94 342 ARG A CA 1
ATOM 3116 C C A ARG A 1 342 ? 23.734 20.808 -17.315 0.33 14.25 342 ARG A C 1
ATOM 3117 C C B ARG A 1 342 ? 23.728 20.824 -17.340 0.67 14.14 342 ARG A C 1
ATOM 3118 O O A ARG A 1 342 ? 23.101 20.367 -18.274 0.33 16.36 342 ARG A O 1
ATOM 3119 O O B ARG A 1 342 ? 23.105 20.399 -18.314 0.67 16.73 342 ARG A O 1
ATOM 3134 N N . LEU A 1 343 ? 24.979 21.266 -17.431 1.00 12.30 343 LEU A N 1
ATOM 3135 C CA . LEU A 1 343 ? 25.720 21.133 -18.680 1.00 12.03 343 LEU A CA 1
ATOM 3136 C C . LEU A 1 343 ? 26.653 19.898 -18.667 1.00 10.09 343 LEU A C 1
ATOM 3137 O O . LEU A 1 343 ? 26.684 19.126 -19.617 1.00 13.56 343 LEU A O 1
ATOM 3142 N N . THR A 1 344 ? 27.431 19.748 -17.594 1.00 11.21 344 THR A N 1
ATOM 3143 C CA . THR A 1 344 ? 28.508 18.754 -17.621 1.00 9.90 344 THR A CA 1
ATOM 3144 C C . THR A 1 344 ? 28.115 17.408 -17.012 1.00 8.53 344 THR A C 1
ATOM 3145 O O . THR A 1 344 ? 28.914 16.472 -17.038 1.00 11.21 344 THR A O 1
ATOM 3149 N N . CYS A 1 345 ? 26.899 17.293 -16.488 1.00 12.02 345 CYS A N 1
ATOM 3150 C CA . CYS A 1 345 ? 26.423 16.017 -15.958 1.00 9.83 345 CYS A CA 1
ATOM 3151 C C . CYS A 1 345 ? 24.923 15.874 -16.210 1.00 12.65 345 CYS A C 1
ATOM 3152 O O . CYS A 1 345 ? 24.125 15.716 -15.284 1.00 16.10 345 CYS A O 1
ATOM 3155 N N A ASP A 1 346 ? 24.547 15.964 -17.476 0.72 11.12 346 ASP A N 1
ATOM 3156 N N B ASP A 1 346 ? 24.578 15.967 -17.490 0.28 12.58 346 ASP A N 1
ATOM 3157 C CA A ASP A 1 346 ? 23.133 15.816 -17.872 0.72 15.47 346 ASP A CA 1
ATOM 3158 C CA B ASP A 1 346 ? 23.205 15.840 -17.970 0.28 14.57 346 ASP A CA 1
ATOM 3159 C C A ASP A 1 346 ? 22.968 14.709 -18.909 0.72 13.49 346 ASP A C 1
ATOM 3160 C C B ASP A 1 346 ? 23.114 14.668 -18.938 0.28 14.70 346 ASP A C 1
ATOM 3161 O O A ASP A 1 346 ? 23.000 14.945 -20.120 0.72 15.50 346 ASP A O 1
ATOM 3162 O O B ASP A 1 346 ? 23.320 14.821 -20.147 0.28 14.43 346 ASP A O 1
ATOM 3171 N N . ILE A 1 347 ? 22.827 13.492 -18.393 1.00 14.93 347 ILE A N 1
ATOM 3172 C CA . ILE A 1 347 ? 22.803 12.280 -19.184 1.00 18.73 347 ILE A CA 1
ATOM 3173 C C . ILE A 1 347 ? 21.617 11.448 -18.689 1.00 14.75 347 ILE A C 1
ATOM 3174 O O . ILE A 1 347 ? 21.402 11.286 -17.484 1.00 17.57 347 ILE A O 1
ATOM 3179 N N . PRO A 1 348 ? 20.830 10.906 -19.623 1.00 21.31 348 PRO A N 1
ATOM 3180 C CA . PRO A 1 348 ? 19.718 10.037 -19.224 1.00 23.94 348 PRO A CA 1
ATOM 3181 C C . PRO A 1 348 ? 20.168 8.944 -18.257 1.00 16.09 348 PRO A C 1
ATOM 3182 O O . PRO A 1 348 ? 21.209 8.290 -18.446 1.00 17.65 348 PRO A O 1
ATOM 3186 N N . ASP A 1 349 ? 19.364 8.769 -17.210 1.00 20.32 349 ASP A N 1
ATOM 3187 C CA . ASP A 1 349 ? 19.558 7.713 -16.227 1.00 20.82 349 ASP A CA 1
ATOM 3188 C C . ASP A 1 349 ? 20.777 7.914 -15.337 1.00 18.94 349 ASP A C 1
ATOM 3189 O O . ASP A 1 349 ? 21.206 6.986 -14.655 1.00 20.18 349 ASP A O 1
ATOM 3194 N N . VAL A 1 350 ? 21.315 9.136 -15.329 1.00 15.18 350 VAL A N 1
ATOM 3195 C CA . VAL A 1 350 ? 22.405 9.474 -14.421 1.00 15.94 350 VAL A CA 1
ATOM 3196 C C . VAL A 1 350 ? 21.980 10.595 -13.471 1.00 14.42 350 VAL A C 1
ATOM 3197 O O . VAL A 1 350 ? 21.462 11.628 -13.894 1.00 15.79 350 VAL A O 1
ATOM 3201 N N . LYS A 1 351 ? 22.191 10.380 -12.182 1.00 18.77 351 LYS A N 1
ATOM 3202 C CA . LYS A 1 351 ? 21.910 11.387 -11.165 1.00 22.08 351 LYS A CA 1
ATOM 3203 C C . LYS A 1 351 ? 23.207 12.154 -10.833 1.00 18.07 351 LYS A C 1
ATOM 3204 O O . LYS A 1 351 ? 24.191 11.543 -10.483 1.00 16.55 351 LYS A O 1
ATOM 3210 N N . PRO A 1 352 ? 23.211 13.490 -10.952 1.00 20.78 352 PRO A N 1
ATOM 3211 C CA . PRO A 1 352 ? 24.394 14.251 -10.532 1.00 17.26 352 PRO A CA 1
ATOM 3212 C C . PRO A 1 352 ? 24.647 14.126 -9.033 1.00 20.07 352 PRO A C 1
ATOM 3213 O O . PRO A 1 352 ? 23.694 13.911 -8.276 1.00 19.45 352 PRO A O 1
ATOM 3217 N N . LEU A 1 353 ? 25.903 14.266 -8.607 1.00 13.01 353 LEU A N 1
ATOM 3218 C CA . LEU A 1 353 ? 26.227 14.224 -7.185 1.00 13.72 353 LEU A CA 1
ATOM 3219 C C . LEU A 1 353 ? 26.129 15.643 -6.664 1.00 21.81 353 LEU A C 1
ATOM 3220 O O . LEU A 1 353 ? 26.441 16.575 -7.376 1.00 28.04 353 LEU A O 1
ATOM 3225 N N . ASN A 1 354 ? 25.675 15.792 -5.433 1.00 20.12 354 ASN A N 1
ATOM 3226 C CA . ASN A 1 354 ? 25.574 17.097 -4.819 1.00 20.57 354 ASN A CA 1
ATOM 3227 C C . ASN A 1 354 ? 26.611 17.098 -3.726 1.00 21.42 354 ASN A C 1
ATOM 3228 O O . ASN A 1 354 ? 26.326 16.741 -2.583 1.00 21.37 354 ASN A O 1
ATOM 3233 N N . ILE A 1 355 ? 27.840 17.409 -4.118 1.00 14.38 355 ILE A N 1
ATOM 3234 C CA . ILE A 1 355 ? 28.973 17.383 -3.198 1.00 14.39 355 ILE A CA 1
ATOM 3235 C C . ILE A 1 355 ? 29.670 18.720 -3.235 1.00 13.56 355 ILE A C 1
ATOM 3236 O O . ILE A 1 355 ? 29.684 19.397 -4.281 1.00 13.60 355 ILE A O 1
ATOM 3241 N N . VAL A 1 356 ? 30.234 19.122 -2.089 1.00 11.24 356 VAL A N 1
ATOM 3242 C CA . VAL A 1 356 ? 30.935 20.387 -1.976 1.00 9.10 356 VAL A CA 1
ATOM 3243 C C . VAL A 1 356 ? 32.177 20.229 -1.090 1.00 11.06 356 VAL A C 1
ATOM 3244 O O . VAL A 1 356 ? 32.292 19.272 -0.306 1.00 13.96 356 VAL A O 1
ATOM 3248 N N . ILE A 1 357 ? 33.114 21.169 -1.211 1.00 9.82 357 ILE A N 1
ATOM 3249 C CA . ILE A 1 357 ? 34.210 21.303 -0.257 1.00 11.35 357 ILE A CA 1
ATOM 3250 C C . ILE A 1 357 ? 34.241 22.780 0.080 1.00 14.82 357 ILE A C 1
ATOM 3251 O O . ILE A 1 357 ? 34.466 23.632 -0.800 1.00 16.31 357 ILE A O 1
ATOM 3256 N N . LYS A 1 358 ? 34.004 23.090 1.348 1.00 13.65 358 LYS A N 1
ATOM 3257 C CA . LYS A 1 358 ? 33.860 24.494 1.743 1.00 13.28 358 LYS A CA 1
ATOM 3258 C C . LYS A 1 358 ? 34.771 24.879 2.896 1.00 12.87 358 LYS A C 1
ATOM 3259 O O . LYS A 1 358 ? 35.157 24.052 3.712 1.00 16.81 358 LYS A O 1
ATOM 3265 N N A LEU A 1 359 ? 35.091 26.160 2.962 0.70 12.89 359 LEU A N 1
ATOM 3266 N N B LEU A 1 359 ? 35.132 26.157 2.951 0.30 13.65 359 LEU A N 1
ATOM 3267 C CA A LEU A 1 359 ? 35.918 26.671 4.039 0.70 15.24 359 LEU A CA 1
ATOM 3268 C CA B LEU A 1 359 ? 35.922 26.654 4.071 0.30 14.96 359 LEU A CA 1
ATOM 3269 C C A LEU A 1 359 ? 35.177 26.629 5.373 0.70 15.86 359 LEU A C 1
ATOM 3270 C C B LEU A 1 359 ? 35.146 26.521 5.367 0.30 15.73 359 LEU A C 1
ATOM 3271 O O A LEU A 1 359 ? 34.010 27.051 5.452 0.70 15.39 359 LEU A O 1
ATOM 3272 O O B LEU A 1 359 ? 33.936 26.757 5.415 0.30 16.89 359 LEU A O 1
ATOM 3281 N N . VAL A 1 360 ? 35.856 26.156 6.425 1.00 15.37 360 VAL A N 1
ATOM 3282 C CA . VAL A 1 360 ? 35.253 26.094 7.753 1.00 16.02 360 VAL A CA 1
ATOM 3283 C C . VAL A 1 360 ? 36.040 26.878 8.784 1.00 15.14 360 VAL A C 1
ATOM 3284 O O . VAL A 1 360 ? 35.451 27.284 9.785 1.00 15.42 360 VAL A O 1
ATOM 3288 N N . GLU A 1 361 ? 37.352 27.058 8.573 1.00 14.22 361 GLU A N 1
ATOM 3289 C CA . GLU A 1 361 ? 38.191 27.856 9.497 1.00 15.82 361 GLU A CA 1
ATOM 3290 C C . GLU A 1 361 ? 39.218 28.670 8.735 1.00 18.48 361 GLU A C 1
ATOM 3291 O O . GLU A 1 361 ? 39.670 28.278 7.662 1.00 14.46 361 GLU A O 1
ATOM 3297 N N . CYS A 1 362 ? 39.598 29.807 9.303 1.00 11.99 362 CYS A N 1
ATOM 3298 C CA . CYS A 1 362 ? 40.708 30.598 8.806 1.00 12.72 362 CYS A CA 1
ATOM 3299 C C . CYS A 1 362 ? 41.431 31.070 10.062 1.00 16.57 362 CYS A C 1
ATOM 3300 O O . CYS A 1 362 ? 40.782 31.521 11.009 1.00 15.48 362 CYS A O 1
ATOM 3303 N N . ASN A 1 363 ? 42.757 30.947 10.083 1.00 14.71 363 ASN A N 1
ATOM 3304 C CA . ASN A 1 363 ? 43.541 31.373 11.256 1.00 16.79 363 ASN A CA 1
ATOM 3305 C C . ASN A 1 363 ? 43.061 30.669 12.510 1.00 17.43 363 ASN A C 1
ATOM 3306 O O . ASN A 1 363 ? 43.059 31.261 13.614 1.00 20.68 363 ASN A O 1
ATOM 3311 N N . ASP A 1 364 ? 42.632 29.423 12.347 1.00 17.65 364 ASP A N 1
ATOM 3312 C CA . ASP A 1 364 ? 42.157 28.594 13.454 1.00 18.00 364 ASP A CA 1
ATOM 3313 C C . ASP A 1 364 ? 40.872 29.093 14.125 1.00 23.42 364 ASP A C 1
ATOM 3314 O O . ASP A 1 364 ? 40.574 28.733 15.273 1.00 25.79 364 ASP A O 1
ATOM 3319 N N . LYS A 1 365 ? 40.094 29.894 13.407 1.00 15.67 365 LYS A N 1
ATOM 3320 C CA . LYS A 1 365 ? 38.834 30.391 13.939 1.00 14.48 365 LYS A CA 1
ATOM 3321 C C . LYS A 1 365 ? 37.713 30.162 12.934 1.00 17.25 365 LYS A C 1
ATOM 3322 O O . LYS A 1 365 ? 37.974 30.035 11.739 1.00 15.84 365 LYS A O 1
ATOM 3328 N N . PRO A 1 366 ? 36.463 30.103 13.401 1.00 17.05 366 PRO A N 1
ATOM 3329 C CA . PRO A 1 366 ? 35.384 29.759 12.465 1.00 14.94 366 PRO A CA 1
ATOM 3330 C C . PRO A 1 366 ? 35.085 30.853 11.429 1.00 15.08 366 PRO A C 1
ATOM 3331 O O . PRO A 1 366 ? 35.283 32.047 11.672 1.00 14.84 366 PRO A O 1
ATOM 3335 N N . VAL A 1 367 ? 34.589 30.415 10.268 1.00 15.73 367 VAL A N 1
ATOM 3336 C CA . VAL A 1 367 ? 34.065 31.346 9.253 1.00 14.66 367 VAL A CA 1
ATOM 3337 C C . VAL A 1 367 ? 32.752 30.754 8.775 1.00 16.10 367 VAL A C 1
ATOM 3338 O O . VAL A 1 367 ? 32.472 29.575 9.007 1.00 18.96 367 VAL A O 1
ATOM 3342 N N . ALA A 1 368 ? 31.932 31.569 8.124 1.00 13.74 368 ALA A N 1
ATOM 3343 C CA . ALA A 1 368 ? 30.627 31.076 7.715 1.00 17.49 368 ALA A CA 1
ATOM 3344 C C . ALA A 1 368 ? 30.068 31.835 6.529 1.00 14.12 368 ALA A C 1
ATOM 3345 O O . ALA A 1 368 ? 30.371 33.014 6.325 1.00 15.43 368 ALA A O 1
ATOM 3347 N N . LYS A 1 369 ? 29.245 31.123 5.758 1.00 16.54 369 LYS A N 1
ATOM 3348 C CA . LYS A 1 369 ? 28.414 31.715 4.726 1.00 16.14 369 LYS A CA 1
ATOM 3349 C C . LYS A 1 369 ? 26.982 31.588 5.213 1.00 14.94 369 LYS A C 1
ATOM 3350 O O . LYS A 1 369 ? 26.553 30.500 5.646 1.00 19.10 369 LYS A O 1
ATOM 3356 N N A LEU A 1 370 ? 26.262 32.701 5.171 0.81 12.99 370 LEU A N 1
ATOM 3357 N N B LEU A 1 370 ? 26.238 32.688 5.151 0.19 14.57 370 LEU A N 1
ATOM 3358 C CA A LEU A 1 370 ? 24.850 32.691 5.496 0.81 15.20 370 LEU A CA 1
ATOM 3359 C CA B LEU A 1 370 ? 24.816 32.662 5.475 0.19 15.84 370 LEU A CA 1
ATOM 3360 C C A LEU A 1 370 ? 24.018 32.495 4.212 0.81 17.50 370 LEU A C 1
ATOM 3361 C C B LEU A 1 370 ? 24.001 32.481 4.200 0.19 17.52 370 LEU A C 1
ATOM 3362 O O A LEU A 1 370 ? 23.409 31.442 4.007 0.81 19.54 370 LEU A O 1
ATOM 3363 O O B LEU A 1 370 ? 23.363 31.447 3.997 0.19 19.06 370 LEU A O 1
ATOM 3372 N N . SER A 1 371 ? 24.031 33.502 3.350 1.00 13.62 371 SER A N 1
ATOM 3373 C CA . SER A 1 371 ? 23.291 33.495 2.067 1.00 13.30 371 SER A CA 1
ATOM 3374 C C . SER A 1 371 ? 21.803 33.823 2.231 1.00 16.02 371 SER A C 1
ATOM 3375 O O . SER A 1 371 ? 21.275 33.974 3.341 1.00 15.50 371 SER A O 1
ATOM 3378 N N . ASP A 1 372 ? 21.124 33.910 1.095 1.00 14.39 372 ASP A N 1
ATOM 3379 C CA . ASP A 1 372 ? 19.696 34.221 1.098 1.00 17.13 372 ASP A CA 1
ATOM 3380 C C . ASP A 1 372 ? 18.875 32.955 0.902 1.00 19.84 372 ASP A C 1
ATOM 3381 O O . ASP A 1 372 ? 17.676 33.013 0.642 1.00 19.97 372 ASP A O 1
ATOM 3386 N N A SER A 1 373 ? 19.511 31.803 1.053 0.33 21.14 373 SER A N 1
ATOM 3387 N N B SER A 1 373 ? 19.539 31.810 1.013 0.67 19.38 373 SER A N 1
ATOM 3388 C CA A SER A 1 373 ? 18.763 30.557 0.993 0.33 25.88 373 SER A CA 1
ATOM 3389 C CA B SER A 1 373 ? 18.838 30.531 0.980 0.67 25.58 373 SER A CA 1
ATOM 3390 C C A SER A 1 373 ? 19.084 29.690 2.195 0.33 32.37 373 SER A C 1
ATOM 3391 C C B SER A 1 373 ? 19.123 29.787 2.283 0.67 32.65 373 SER A C 1
ATOM 3392 O O A SER A 1 373 ? 20.233 29.277 2.380 0.33 30.73 373 SER A O 1
ATOM 3393 O O B SER A 1 373 ? 20.285 29.576 2.639 0.67 30.48 373 SER A O 1
ATOM 3398 N N . PRO A 1 374 ? 18.062 29.405 3.015 1.00 46.74 374 PRO A N 1
ATOM 3399 C CA . PRO A 1 374 ? 18.229 28.615 4.243 1.00 57.66 374 PRO A CA 1
ATOM 3400 C C . PRO A 1 374 ? 18.865 27.256 3.952 1.00 61.67 374 PRO A C 1
ATOM 3401 O O . PRO A 1 374 ? 18.704 26.730 2.847 1.00 63.77 374 PRO A O 1
ATOM 3405 N N . GLY A 1 375 ? 19.595 26.705 4.917 1.00 63.28 375 GLY A N 1
ATOM 3406 C CA . GLY A 1 375 ? 20.174 25.378 4.774 1.00 64.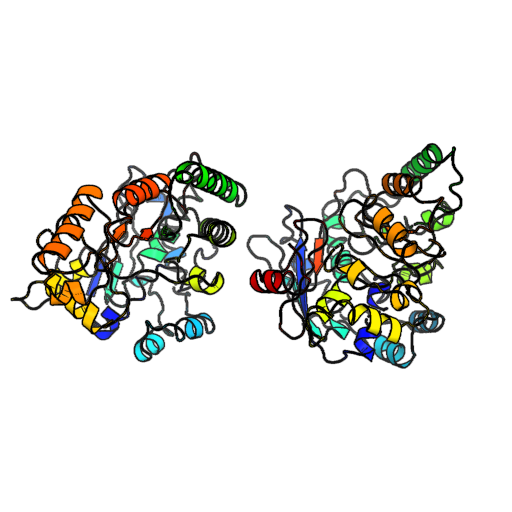84 375 GLY A CA 1
ATOM 3407 C C . GLY A 1 375 ? 21.423 25.287 3.910 1.00 66.90 375 GLY A C 1
ATOM 3408 O O . GLY A 1 375 ? 21.778 24.212 3.428 1.00 66.47 375 GLY A O 1
ATOM 3409 N N . LYS A 1 376 ? 22.098 26.414 3.716 1.00 67.29 376 LYS A N 1
ATOM 3410 C CA . LYS A 1 376 ? 23.347 26.439 2.963 1.00 65.47 376 LYS A CA 1
ATOM 3411 C C . LYS A 1 376 ? 24.573 26.593 3.867 1.00 68.15 376 LYS A C 1
ATOM 3412 O O . LYS A 1 376 ? 25.700 26.692 3.376 1.00 70.41 376 LYS A O 1
ATOM 3418 N N . THR A 1 377 ? 24.360 26.631 5.181 1.00 68.29 377 THR A N 1
ATOM 3419 C CA . THR A 1 377 ? 25.465 26.840 6.121 1.00 66.96 377 THR A CA 1
ATOM 3420 C C . THR A 1 377 ? 26.113 25.530 6.577 1.00 64.52 377 THR A C 1
ATOM 3421 O O . THR A 1 377 ? 25.468 24.660 7.169 1.00 59.81 377 THR A O 1
ATOM 3425 N N . ILE A 1 378 ? 27.401 25.411 6.281 1.00 65.19 378 ILE A N 1
ATOM 3426 C CA . ILE A 1 378 ? 28.202 24.275 6.709 1.00 63.95 378 ILE A CA 1
ATOM 3427 C C . ILE A 1 378 ? 28.806 24.555 8.095 1.00 62.43 378 ILE A C 1
ATOM 3428 O O . ILE A 1 378 ? 29.252 23.630 8.777 1.00 60.47 378 ILE A O 1
ATOM 3433 N N . CYS A 1 379 ? 28.807 25.827 8.511 1.00 59.80 379 CYS A N 1
ATOM 3434 C CA . CYS A 1 379 ? 29.427 26.211 9.784 1.00 57.59 379 CYS A CA 1
ATOM 3435 C C . CYS A 1 379 ? 28.855 25.428 10.953 1.00 53.31 379 CYS A C 1
ATOM 3436 O O . CYS A 1 379 ? 27.649 25.425 11.174 1.00 47.12 379 CYS A O 1
ATOM 3439 N N . GLN A 1 380 ? 29.732 24.766 11.699 1.00 56.00 380 GLN A N 1
ATOM 3440 C CA . GLN A 1 380 ? 29.311 24.031 12.881 1.00 59.29 380 GLN A CA 1
ATOM 3441 C C . GLN A 1 380 ? 29.673 24.794 14.146 1.00 55.79 380 GLN A C 1
ATOM 3442 O O . GLN A 1 380 ? 29.896 24.197 15.203 1.00 56.50 380 GLN A O 1
ATOM 3448 N N . ASP A 1 381 ? 29.744 26.118 14.025 1.00 48.54 381 ASP A N 1
ATOM 3449 C CA . ASP A 1 381 ? 29.837 26.975 15.198 1.00 41.85 381 ASP A CA 1
ATOM 3450 C C . ASP A 1 381 ? 28.641 27.924 15.260 1.00 38.12 381 ASP A C 1
ATOM 3451 O O . ASP A 1 381 ? 28.685 29.041 14.735 1.00 32.83 381 ASP A O 1
ATOM 3456 N N . PRO A 1 382 ? 27.565 27.481 15.921 1.00 36.50 382 PRO A N 1
ATOM 3457 C CA . PRO A 1 382 ? 26.364 28.308 16.040 1.00 37.85 382 PRO A CA 1
ATOM 3458 C C . PRO A 1 382 ? 26.671 29.636 16.721 1.00 31.74 382 PRO A C 1
ATOM 3459 O O . PRO A 1 382 ? 26.037 30.642 16.385 1.00 28.92 382 PRO A O 1
ATOM 3463 N N . ALA A 1 383 ? 27.631 29.653 17.649 1.00 25.17 383 ALA A N 1
ATOM 3464 C CA . ALA A 1 383 ? 27.971 30.893 18.338 1.00 27.04 383 ALA A CA 1
ATOM 3465 C C . ALA A 1 383 ? 28.537 31.898 17.346 1.00 24.88 383 ALA A C 1
ATOM 3466 O O . ALA A 1 383 ? 28.187 33.080 17.376 1.00 24.47 383 ALA A O 1
ATOM 3468 N N . PHE A 1 384 ? 29.407 31.424 16.458 1.00 24.77 384 PHE A N 1
ATOM 3469 C CA . PHE A 1 384 ? 29.989 32.323 15.466 1.00 26.24 384 PHE A CA 1
ATOM 3470 C C . PHE A 1 384 ? 28.938 32.863 14.494 1.00 20.19 384 PHE A C 1
ATOM 3471 O O . PHE A 1 384 ? 28.968 34.043 14.138 1.00 21.41 384 PHE A O 1
ATOM 3479 N N . VAL A 1 385 ? 28.053 31.985 14.046 1.00 23.69 385 VAL A N 1
ATOM 3480 C CA . VAL A 1 385 ? 26.976 32.371 13.131 1.00 24.33 385 VAL A CA 1
ATOM 3481 C C . VAL A 1 385 ? 26.151 33.475 13.783 1.00 23.33 385 VAL A C 1
ATOM 3482 O O . VAL A 1 385 ? 25.795 34.483 13.164 1.00 21.08 385 VAL A O 1
ATOM 3486 N N . ASP A 1 386 ? 25.888 33.303 15.072 1.00 25.91 386 ASP A N 1
ATOM 3487 C CA . ASP A 1 386 ? 25.220 34.344 15.822 1.00 29.24 386 ASP A CA 1
ATOM 3488 C C . ASP A 1 386 ? 25.999 35.654 15.824 1.00 25.50 386 ASP A C 1
ATOM 3489 O O . ASP A 1 386 ? 25.434 36.720 15.626 1.00 23.56 386 ASP A O 1
ATOM 3494 N N . GLN A 1 387 ? 27.302 35.572 16.081 1.00 23.42 387 GLN A N 1
ATOM 3495 C CA . GLN A 1 387 ? 28.159 36.747 16.124 1.00 21.38 387 GLN A CA 1
ATOM 3496 C C . GLN A 1 387 ? 28.138 37.480 14.779 1.00 19.90 387 GLN A C 1
ATOM 3497 O O . GLN A 1 387 ? 28.081 38.720 14.703 1.00 22.25 387 GLN A O 1
ATOM 3503 N N . LEU A 1 388 ? 28.189 36.687 13.713 1.00 20.85 388 LEU A N 1
ATOM 3504 C CA . LEU A 1 388 ? 28.246 37.225 12.362 1.00 20.10 388 LEU A CA 1
ATOM 3505 C C . LEU A 1 388 ? 26.949 37.949 12.017 1.00 21.31 388 LEU A C 1
ATOM 3506 O O . LEU A 1 388 ? 26.976 39.034 11.440 1.00 17.35 388 LEU A O 1
ATOM 3511 N N A ARG A 1 389 ? 25.822 37.340 12.372 0.51 21.88 389 ARG A N 1
ATOM 3512 N N B ARG A 1 389 ? 25.818 37.345 12.368 0.49 21.93 389 ARG A N 1
ATOM 3513 C CA A ARG A 1 389 ? 24.521 37.976 12.190 0.51 24.12 389 ARG A CA 1
ATOM 3514 C CA B ARG A 1 389 ? 24.524 37.992 12.175 0.49 24.13 389 ARG A CA 1
ATOM 3515 C C A ARG A 1 389 ? 24.456 39.318 12.920 0.51 22.59 389 ARG A C 1
ATOM 3516 C C B ARG A 1 389 ? 24.441 39.321 12.926 0.49 22.60 389 ARG A C 1
ATOM 3517 O O A ARG A 1 389 ? 24.011 40.312 12.360 0.51 22.33 389 ARG A O 1
ATOM 3518 O O B ARG A 1 389 ? 23.973 40.314 12.382 0.49 22.43 389 ARG A O 1
ATOM 3533 N N . LYS A 1 390 ? 24.923 39.353 14.166 1.00 23.52 390 LYS A N 1
ATOM 3534 C CA . LYS A 1 390 ? 24.897 40.592 14.945 1.00 31.19 390 LYS A CA 1
ATOM 3535 C C . LYS A 1 390 ? 25.734 41.680 14.290 1.00 28.86 390 LYS A C 1
ATOM 3536 O O . LYS A 1 390 ? 25.267 42.811 14.128 1.00 26.99 390 LYS A O 1
ATOM 3542 N N . ALA A 1 391 ? 26.961 41.325 13.895 1.00 19.49 391 ALA A N 1
ATOM 3543 C CA . ALA A 1 391 ? 27.885 42.273 13.302 1.00 17.39 391 ALA A CA 1
ATOM 3544 C C . ALA A 1 391 ? 27.315 42.874 12.027 1.00 17.10 391 ALA A C 1
ATOM 3545 O O . ALA A 1 391 ? 27.557 44.030 11.722 1.00 17.96 391 ALA A O 1
ATOM 3547 N N . PHE A 1 392 ? 26.554 42.088 11.270 1.00 18.96 392 PHE A N 1
ATOM 3548 C CA . PHE A 1 392 ? 25.984 42.594 10.016 1.00 18.05 392 PHE A CA 1
ATOM 3549 C C . PHE A 1 392 ? 24.567 43.126 10.159 1.00 26.57 392 PHE A C 1
ATOM 3550 O O . PHE A 1 392 ? 23.899 43.399 9.156 1.00 25.61 392 PHE A O 1
ATOM 3558 N N . ALA A 1 393 ? 24.114 43.256 11.404 1.00 26.54 393 ALA A N 1
ATOM 3559 C CA . ALA A 1 393 ? 22.816 43.886 11.669 1.00 29.81 393 ALA A CA 1
ATOM 3560 C C . ALA A 1 393 ? 21.661 43.120 11.038 1.00 30.11 393 ALA A C 1
ATOM 3561 O O . ALA A 1 393 ? 20.697 43.722 10.556 1.00 31.84 393 ALA A O 1
ATOM 3563 N N . LEU A 1 394 ? 21.757 41.795 11.033 1.00 23.38 394 LEU A N 1
ATOM 3564 C CA . LEU A 1 394 ? 20.709 40.985 10.432 1.00 27.19 394 LEU A CA 1
ATOM 3565 C C . LEU A 1 394 ? 19.672 40.699 11.504 1.00 41.56 394 LEU A C 1
ATOM 3566 O O . LEU A 1 394 ? 19.985 40.746 12.691 1.00 44.64 394 LEU A O 1
ATOM 3571 N N . PRO A 1 395 ? 18.439 40.385 11.085 1.00 53.06 395 PRO A N 1
ATOM 3572 C CA . PRO A 1 395 ? 17.352 40.034 12.003 1.00 58.75 395 PRO A CA 1
ATOM 3573 C C . PRO A 1 395 ? 17.800 39.020 13.046 1.00 64.88 395 PRO A C 1
ATOM 3574 O O . PRO A 1 395 ? 17.047 38.786 13.993 1.00 69.95 395 PRO A O 1
ATOM 3578 N N . ASP B 1 4 ? 33.603 -9.225 15.343 1.00 55.81 4 ASP B N 1
ATOM 3579 C CA . ASP B 1 4 ? 34.057 -8.218 14.383 1.00 58.37 4 ASP B CA 1
ATOM 3580 C C . ASP B 1 4 ? 33.229 -6.930 14.412 1.00 51.28 4 ASP B C 1
ATOM 3581 O O . ASP B 1 4 ? 33.564 -5.952 13.742 1.00 47.62 4 ASP B O 1
ATOM 3586 N N . ALA B 1 5 ? 32.150 -6.927 15.185 1.00 45.80 5 ALA B N 1
ATOM 3587 C CA . ALA B 1 5 ? 31.331 -5.731 15.299 1.00 39.96 5 ALA B CA 1
ATOM 3588 C C . ALA B 1 5 ? 32.166 -4.555 15.833 1.00 34.46 5 ALA B C 1
ATOM 3589 O O . ALA B 1 5 ? 33.074 -4.748 16.651 1.00 34.91 5 ALA B O 1
ATOM 3591 N N . SER B 1 6 ? 31.869 -3.350 15.339 1.00 26.77 6 SER B N 1
ATOM 3592 C CA . SER B 1 6 ? 32.510 -2.112 15.802 1.00 23.54 6 SER B CA 1
ATOM 3593 C C . SER B 1 6 ? 32.126 -1.775 17.258 1.00 21.95 6 SER B C 1
ATOM 3594 O O . SER B 1 6 ? 31.056 -2.156 17.707 1.00 23.20 6 SER B O 1
ATOM 3597 N N . PRO B 1 7 ? 32.975 -1.025 17.967 1.00 24.68 7 PRO B N 1
ATOM 3598 C CA . PRO B 1 7 ? 32.584 -0.619 19.331 1.00 19.20 7 PRO B CA 1
ATOM 3599 C C . PRO B 1 7 ? 31.387 0.328 19.327 1.00 20.45 7 PRO B C 1
ATOM 3600 O O . PRO B 1 7 ? 31.355 1.309 18.570 1.00 22.53 7 PRO B O 1
ATOM 3604 N N . ILE B 1 8 ? 30.409 0.039 20.188 1.00 18.31 8 ILE B N 1
ATOM 3605 C CA . ILE B 1 8 ? 29.275 0.929 20.381 1.00 17.02 8 ILE B CA 1
ATOM 3606 C C . ILE B 1 8 ? 29.706 2.189 21.123 1.00 20.27 8 ILE B C 1
ATOM 3607 O O . ILE B 1 8 ? 29.231 3.278 20.818 1.00 18.68 8 ILE B O 1
ATOM 3612 N N . LEU B 1 9 ? 30.599 2.037 22.103 1.00 17.00 9 LEU B N 1
ATOM 3613 C CA . LEU B 1 9 ? 31.099 3.181 22.849 1.00 18.85 9 LEU B CA 1
ATOM 3614 C C . LEU B 1 9 ? 32.507 3.514 22.427 1.00 17.94 9 LEU B C 1
ATOM 3615 O O . LEU B 1 9 ? 33.349 2.617 22.259 1.00 19.21 9 LEU B O 1
ATOM 3620 N N . THR B 1 10 ? 32.790 4.808 22.321 1.00 18.10 10 THR B N 1
ATOM 3621 C CA . THR B 1 10 ? 34.125 5.254 21.956 1.00 16.86 10 THR B CA 1
ATOM 3622 C C . THR B 1 10 ? 34.691 6.245 22.979 1.00 20.32 10 THR B C 1
ATOM 3623 O O . THR B 1 10 ? 35.861 6.597 22.902 1.00 20.24 10 THR B O 1
ATOM 3627 N N . SER B 1 11 ? 33.872 6.667 23.948 1.00 20.26 11 SER B N 1
ATOM 3628 C CA . SER B 1 11 ? 34.329 7.608 24.979 1.00 20.08 11 SER B CA 1
ATOM 3629 C C . SER B 1 11 ? 34.041 7.142 26.398 1.00 17.23 11 SER B C 1
ATOM 3630 O O . SER B 1 11 ? 32.946 6.692 26.710 1.00 20.56 11 SER B O 1
ATOM 3633 N N . LEU B 1 12 ? 35.034 7.296 27.263 1.00 19.53 12 LEU B N 1
ATOM 3634 C CA . LEU B 1 12 ? 34.848 7.084 28.692 1.00 19.51 12 LEU B CA 1
ATOM 3635 C C . LEU B 1 12 ? 33.862 8.085 29.297 1.00 21.32 12 LEU B C 1
ATOM 3636 O O . LEU B 1 12 ? 33.293 7.828 30.355 1.00 20.33 12 LEU B O 1
ATOM 3641 N N . LEU B 1 13 ? 33.663 9.231 28.646 1.00 19.16 13 LEU B N 1
ATOM 3642 C CA . LEU B 1 13 ? 32.694 10.199 29.151 1.00 17.54 13 LEU B CA 1
ATOM 3643 C C . LEU B 1 13 ? 31.258 9.927 28.704 1.00 15.19 13 LEU B C 1
ATOM 3644 O O . LEU B 1 13 ? 30.362 10.627 29.148 1.00 18.60 13 LEU B O 1
ATOM 3649 N N . ASP B 1 14 ? 31.050 8.920 27.851 1.00 18.01 14 ASP B N 1
ATOM 3650 C CA . ASP B 1 14 ? 29.700 8.574 27.367 1.00 17.86 14 ASP B CA 1
ATOM 3651 C C . ASP B 1 14 ? 29.039 7.801 28.485 1.00 15.68 14 ASP B C 1
ATOM 3652 O O . ASP B 1 14 ? 28.955 6.568 28.455 1.00 17.19 14 ASP B O 1
ATOM 3657 N N . THR B 1 15 ? 28.618 8.550 29.491 1.00 16.00 15 THR B N 1
ATOM 3658 C CA . THR B 1 15 ? 28.068 7.991 30.722 1.00 14.42 15 THR B CA 1
ATOM 3659 C C . THR B 1 15 ? 27.405 9.128 31.466 1.00 16.03 15 THR B C 1
ATOM 3660 O O . THR B 1 15 ? 27.497 10.281 31.035 1.00 17.27 15 THR B O 1
ATOM 3664 N N . ASP B 1 16 ? 26.735 8.828 32.582 1.00 17.03 16 ASP B N 1
ATOM 3665 C CA . ASP B 1 16 ? 26.044 9.869 33.366 1.00 15.89 16 ASP B CA 1
ATOM 3666 C C . ASP B 1 16 ? 27.016 10.530 34.354 1.00 18.46 16 ASP B C 1
ATOM 3667 O O . ASP B 1 16 ? 27.850 9.856 34.949 1.00 15.92 16 ASP B O 1
ATOM 3672 N N . ALA B 1 17 ? 26.914 11.849 34.490 1.00 14.32 17 ALA B N 1
ATOM 3673 C CA . ALA B 1 17 ? 27.840 12.615 35.330 1.00 16.02 17 ALA B CA 1
ATOM 3674 C C . ALA B 1 17 ? 27.847 12.129 36.770 1.00 18.85 17 ALA B C 1
ATOM 3675 O O . ALA B 1 17 ? 28.899 12.153 37.411 1.00 18.31 17 ALA B O 1
ATOM 3677 N N . TYR B 1 18 ? 26.696 11.669 37.274 1.00 19.15 18 TYR B N 1
ATOM 3678 C CA . TYR B 1 18 ? 26.647 11.262 38.681 1.00 17.63 18 TYR B CA 1
ATOM 3679 C C . TYR B 1 18 ? 27.578 10.075 38.928 1.00 20.26 18 TYR B C 1
ATOM 3680 O O . TYR B 1 18 ? 28.024 9.875 40.060 1.00 17.98 18 TYR B O 1
ATOM 3689 N N A LYS B 1 19 ? 27.878 9.311 37.874 0.54 16.44 19 LYS B N 1
ATOM 3690 N N B LYS B 1 19 ? 27.878 9.315 37.874 0.46 16.45 19 LYS B N 1
ATOM 3691 C CA A LYS B 1 19 ? 28.765 8.151 38.005 0.54 14.84 19 LYS B CA 1
ATOM 3692 C CA B LYS B 1 19 ? 28.771 8.163 37.999 0.46 15.04 19 LYS B CA 1
ATOM 3693 C C A LYS B 1 19 ? 30.185 8.602 38.370 0.54 18.07 19 LYS B C 1
ATOM 3694 C C B LYS B 1 19 ? 30.190 8.599 38.361 0.46 17.91 19 LYS B C 1
ATOM 3695 O O A LYS B 1 19 ? 30.831 8.002 39.226 0.54 18.37 19 LYS B O 1
ATOM 3696 O O B LYS B 1 19 ? 30.844 7.981 39.198 0.46 18.43 19 LYS B O 1
ATOM 3707 N N . LEU B 1 20 ? 30.641 9.691 37.750 1.00 17.31 20 LEU B N 1
ATOM 3708 C CA . LEU B 1 20 ? 31.962 10.233 38.035 1.00 17.74 20 LEU B CA 1
ATOM 3709 C C . LEU B 1 20 ? 31.958 10.966 39.369 1.00 18.32 20 LEU B C 1
ATOM 3710 O O . LEU B 1 20 ? 32.919 10.864 40.124 1.00 18.21 20 LEU B O 1
ATOM 3715 N N . HIS B 1 21 ? 30.865 11.670 39.656 1.00 17.19 21 HIS B N 1
ATOM 3716 C CA . HIS B 1 21 ? 30.765 12.420 40.903 1.00 17.22 21 HIS B CA 1
ATOM 3717 C C . HIS B 1 21 ? 30.768 11.449 42.067 1.00 17.72 21 HIS B C 1
ATOM 3718 O O . HIS B 1 21 ? 31.446 11.675 43.071 1.00 15.83 21 HIS B O 1
ATOM 3741 N N . GLN B 1 23 ? 32.006 8.296 41.795 1.00 14.36 23 GLN B N 1
ATOM 3742 C CA . GLN B 1 23 ? 33.250 7.550 41.726 1.00 15.47 23 GLN B CA 1
ATOM 3743 C C . GLN B 1 23 ? 34.288 8.319 42.529 1.00 16.92 23 GLN B C 1
ATOM 3744 O O . GLN B 1 23 ? 35.092 7.728 43.259 1.00 17.58 23 GLN B O 1
ATOM 3750 N N . GLN B 1 24 ? 34.278 9.646 42.385 1.00 15.56 24 GLN B N 1
ATOM 3751 C CA . GLN B 1 24 ? 35.271 10.443 43.126 1.00 18.41 24 GLN B CA 1
ATOM 3752 C C . GLN B 1 24 ? 35.090 10.343 44.644 1.00 16.67 24 GLN B C 1
ATOM 3753 O O . GLN B 1 24 ? 36.091 10.206 45.374 1.00 15.99 24 GLN B O 1
ATOM 3759 N N . ALA B 1 25 ? 33.842 10.411 45.106 1.00 15.70 25 ALA B N 1
ATOM 3760 C CA . ALA B 1 25 ? 33.537 10.280 46.534 1.00 16.07 25 ALA B CA 1
ATOM 3761 C C . ALA B 1 25 ? 33.983 8.921 47.029 1.00 18.04 25 ALA B C 1
ATOM 3762 O O . ALA B 1 25 ? 34.567 8.812 48.110 1.00 17.80 25 ALA B O 1
ATOM 3764 N N . VAL B 1 26 ? 33.754 7.881 46.224 1.00 14.02 26 VAL B N 1
ATOM 3765 C CA . VAL B 1 26 ? 34.145 6.522 46.593 1.00 15.57 26 VAL B CA 1
ATOM 3766 C C . VAL B 1 26 ? 35.670 6.419 46.642 1.00 19.26 26 VAL B C 1
ATOM 3767 O O . VAL B 1 26 ? 36.233 5.831 47.573 1.00 18.39 26 VAL B O 1
ATOM 3771 N N . PHE B 1 27 ? 36.339 7.023 45.652 1.00 16.50 27 PHE B N 1
ATOM 3772 C CA . PHE B 1 27 ? 37.790 7.048 45.578 1.00 18.26 27 PHE B CA 1
ATOM 3773 C C . PHE B 1 27 ? 38.393 7.689 46.838 1.00 20.44 27 PHE B C 1
ATOM 3774 O O . PHE B 1 27 ? 39.379 7.188 47.389 1.00 20.50 27 PHE B O 1
ATOM 3782 N N . HIS B 1 28 ? 37.782 8.767 47.309 1.00 18.92 28 HIS B N 1
ATOM 3783 C CA . HIS B 1 28 ? 38.315 9.481 48.476 1.00 18.72 28 HIS B CA 1
ATOM 3784 C C . HIS B 1 28 ? 37.974 8.844 49.823 1.00 22.21 28 HIS B C 1
ATOM 3785 O O . HIS B 1 28 ? 38.742 8.983 50.781 1.00 25.90 28 HIS B O 1
ATOM 3792 N N . HIS B 1 29 ? 36.850 8.147 49.923 1.00 19.56 29 HIS B N 1
ATOM 3793 C CA . HIS B 1 29 ? 36.369 7.712 51.238 1.00 20.29 29 HIS B CA 1
ATOM 3794 C C . HIS B 1 29 ? 36.261 6.207 51.435 1.00 23.08 29 HIS B C 1
ATOM 3795 O O . HIS B 1 29 ? 36.292 5.716 52.569 1.00 20.90 29 HIS B O 1
ATOM 3802 N N . TYR B 1 30 ? 36.101 5.478 50.336 1.00 16.99 30 TYR B N 1
ATOM 3803 C CA . TYR B 1 30 ? 35.814 4.050 50.394 1.00 16.88 30 TYR B CA 1
ATOM 3804 C C . TYR B 1 30 ? 36.617 3.297 49.326 1.00 21.10 30 TYR B C 1
ATOM 3805 O O . TYR B 1 30 ? 36.088 2.415 48.620 1.00 16.49 30 TYR B O 1
ATOM 3814 N N . ARG B 1 31 ? 37.901 3.630 49.231 1.00 20.10 31 ARG B N 1
ATOM 3815 C CA . ARG B 1 31 ? 38.780 3.127 48.194 1.00 24.69 31 ARG B CA 1
ATOM 3816 C C . ARG B 1 31 ? 38.886 1.603 48.181 1.00 20.51 31 ARG B C 1
ATOM 3817 O O . ARG B 1 31 ? 39.209 1.006 47.155 1.00 21.84 31 ARG B O 1
ATOM 3825 N N . HIS B 1 32 ? 38.586 0.961 49.308 1.00 19.92 32 HIS B N 1
ATOM 3826 C CA . HIS B 1 32 ? 38.801 -0.478 49.389 1.00 21.77 32 HIS B CA 1
ATOM 3827 C C . HIS B 1 32 ? 37.548 -1.317 49.563 1.00 16.82 32 HIS B C 1
ATOM 3828 O O . HIS B 1 32 ? 37.631 -2.541 49.697 1.00 20.18 32 HIS B O 1
ATOM 3835 N N . ILE B 1 33 ? 36.388 -0.669 49.518 1.00 15.63 33 ILE B N 1
ATOM 3836 C CA . ILE B 1 33 ? 35.099 -1.335 49.671 1.00 14.84 33 ILE B CA 1
ATOM 3837 C C . ILE B 1 33 ? 34.782 -2.086 48.383 1.00 17.75 33 ILE B C 1
ATOM 3838 O O . ILE B 1 33 ? 34.999 -1.559 47.281 1.00 17.69 33 ILE B O 1
ATOM 3843 N N . THR B 1 34 ? 34.300 -3.321 48.511 1.00 16.66 34 THR B N 1
ATOM 3844 C CA . THR B 1 34 ? 33.877 -4.076 47.325 1.00 14.77 34 THR B CA 1
ATOM 3845 C C . THR B 1 34 ? 32.363 -4.068 47.167 1.00 16.00 34 THR B C 1
ATOM 3846 O O . THR B 1 34 ? 31.618 -3.791 48.110 1.00 16.72 34 THR B O 1
ATOM 3850 N N . VAL B 1 35 ? 31.892 -4.372 45.953 1.00 15.01 35 VAL B N 1
ATOM 3851 C CA . VAL B 1 35 ? 30.455 -4.524 45.706 1.00 14.13 35 VAL B CA 1
ATOM 3852 C C . VAL 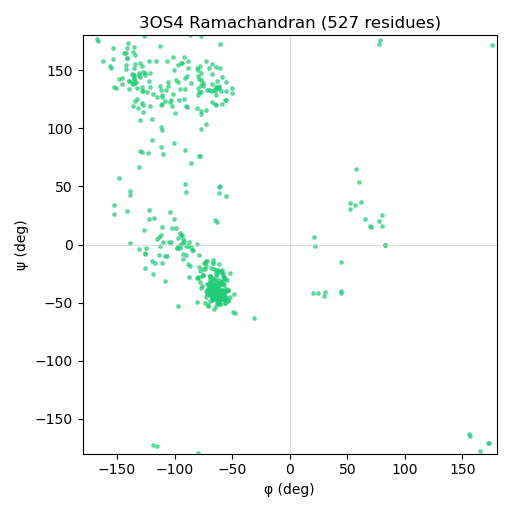B 1 35 ? 30.204 -5.649 44.683 1.00 14.71 35 VAL B C 1
ATOM 3853 O O . VAL B 1 35 ? 31.138 -6.120 44.036 1.00 17.76 35 VAL B O 1
ATOM 3857 N N . ALA B 1 36 ? 28.956 -6.107 44.589 1.00 18.21 36 ALA B N 1
ATOM 3858 C CA . ALA B 1 36 ? 28.511 -6.910 43.439 1.00 16.26 36 ALA B CA 1
ATOM 3859 C C . ALA B 1 36 ? 27.207 -6.298 42.964 1.00 14.60 36 ALA B C 1
ATOM 3860 O O . ALA B 1 36 ? 26.399 -5.829 43.766 1.00 16.77 36 ALA B O 1
ATOM 3862 N N . ALA B 1 37 ? 26.991 -6.335 41.646 1.00 16.73 37 ALA B N 1
ATOM 3863 C CA . ALA B 1 37 ? 25.808 -5.760 41.045 1.00 15.71 37 ALA B CA 1
ATOM 3864 C C . ALA B 1 37 ? 25.308 -6.761 40.035 1.00 14.72 37 ALA B C 1
ATOM 3865 O O . ALA B 1 37 ? 26.095 -7.554 39.545 1.00 15.98 37 ALA B O 1
ATOM 3867 N N . GLU B 1 38 ? 24.006 -6.755 39.773 1.00 16.89 38 GLU B N 1
ATOM 3868 C CA . GLU B 1 38 ? 23.418 -7.697 38.835 1.00 17.59 38 GLU B CA 1
ATOM 3869 C C 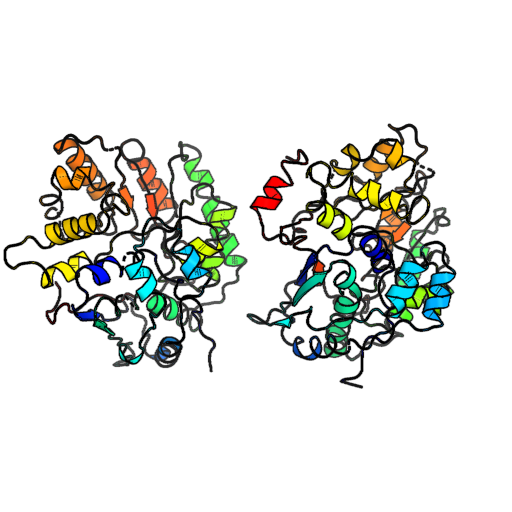. GLU B 1 38 ? 22.452 -7.019 37.911 1.00 15.15 38 GLU B C 1
ATOM 3870 O O . GLU B 1 38 ? 21.735 -6.101 38.291 1.00 17.47 38 GLU B O 1
ATOM 3876 N N . PHE B 1 39 ? 22.422 -7.511 36.679 1.00 19.80 39 PHE B N 1
ATOM 3877 C CA . PHE B 1 39 ? 21.455 -7.067 35.697 1.00 19.25 39 PHE B CA 1
ATOM 3878 C C . PHE B 1 39 ? 20.072 -7.691 35.948 1.00 18.48 39 PHE B C 1
ATOM 3879 O O . PHE B 1 39 ? 19.970 -8.855 36.317 1.00 18.78 39 PHE B O 1
ATOM 3887 N N . ARG B 1 40 ? 19.012 -6.907 35.738 1.00 17.57 40 ARG B N 1
ATOM 3888 C CA . ARG B 1 40 ? 17.642 -7.416 35.748 1.00 20.34 40 ARG B CA 1
ATOM 3889 C C . ARG B 1 40 ? 16.887 -6.894 34.526 1.00 21.49 40 ARG B C 1
ATOM 3890 O O . ARG B 1 40 ? 16.972 -5.716 34.193 1.00 18.60 40 ARG B O 1
ATOM 3898 N N . CYS B 1 41 ? 16.158 -7.780 33.863 1.00 24.15 41 CYS B N 1
ATOM 3899 C CA . CYS B 1 41 ? 15.235 -7.344 32.822 1.00 28.80 41 CYS B CA 1
ATOM 3900 C C . CYS B 1 41 ? 13.863 -7.367 33.465 1.00 33.34 41 CYS B C 1
ATOM 3901 O O . CYS B 1 41 ? 13.439 -8.389 34.002 1.00 32.58 41 CYS B O 1
ATOM 3904 N N A ARG B 1 42 ? 13.187 -6.224 33.443 0.52 34.81 42 ARG B N 1
ATOM 3905 N N B ARG B 1 42 ? 13.166 -6.239 33.408 0.48 34.94 42 ARG B N 1
ATOM 3906 C CA A ARG B 1 42 ? 11.900 -6.090 34.112 0.52 39.62 42 ARG B CA 1
ATOM 3907 C CA B ARG B 1 42 ? 11.932 -6.085 34.166 0.48 39.18 42 ARG B CA 1
ATOM 3908 C C A ARG B 1 42 ? 10.751 -6.210 33.112 0.52 44.17 42 ARG B C 1
ATOM 3909 C C B ARG B 1 42 ? 10.677 -6.248 33.318 0.48 43.66 42 ARG B C 1
ATOM 3910 O O A ARG B 1 42 ? 9.609 -5.884 33.420 0.52 46.44 42 ARG B O 1
ATOM 3911 O O B ARG B 1 42 ? 9.572 -5.968 33.777 0.48 46.39 42 ARG B O 1
ATOM 3926 N N A SER B 1 43 ? 11.071 -6.693 31.916 0.52 44.74 43 SER B N 1
ATOM 3927 N N B SER B 1 43 ? 10.853 -6.711 32.086 0.48 44.63 43 SER B N 1
ATOM 3928 C CA A SER B 1 43 ? 10.065 -6.995 30.904 0.52 45.21 43 SER B CA 1
ATOM 3929 C CA B SER B 1 43 ? 9.720 -7.042 31.237 0.48 45.57 43 SER B CA 1
ATOM 3930 C C A SER B 1 43 ? 9.871 -8.509 30.789 0.52 47.47 43 SER B C 1
ATOM 3931 C C B SER B 1 43 ? 9.699 -8.538 30.945 0.48 47.80 43 SER B C 1
ATOM 3932 O O A SER B 1 43 ? 10.525 -9.287 31.489 0.52 46.88 43 SER B O 1
ATOM 3933 O O B SER B 1 43 ? 10.345 -9.327 31.638 0.48 47.04 43 SER B O 1
ATOM 3938 N N . ASP B 1 44 ? 8.966 -8.913 29.901 1.00 50.76 44 ASP B N 1
ATOM 3939 C CA . ASP B 1 44 ? 8.723 -10.319 29.596 1.00 57.39 44 ASP B CA 1
ATOM 3940 C C . ASP B 1 44 ? 9.711 -10.826 28.534 1.00 51.82 44 ASP B C 1
ATOM 3941 O O . ASP B 1 44 ? 9.808 -12.033 28.265 1.00 49.15 44 ASP B O 1
ATOM 3946 N N A GLU B 1 45 ? 10.456 -9.887 27.960 0.77 46.09 45 GLU B N 1
ATOM 3947 N N B GLU B 1 45 ? 10.435 -9.891 27.928 0.23 45.81 45 GLU B N 1
ATOM 3948 C CA A GLU B 1 45 ? 11.371 -10.156 26.859 0.77 41.91 45 GLU B CA 1
ATOM 3949 C CA B GLU B 1 45 ? 11.336 -10.212 26.828 0.23 42.42 45 GLU B CA 1
ATOM 3950 C C A GLU B 1 45 ? 12.572 -11.000 27.292 0.77 40.31 45 GLU B C 1
ATOM 3951 C C B GLU B 1 45 ? 12.548 -11.011 27.290 0.23 40.46 45 GLU B C 1
ATOM 3952 O O A GLU B 1 45 ? 13.143 -10.773 28.353 0.77 39.91 45 GLU B O 1
ATOM 3953 O O B GLU B 1 45 ? 13.106 -10.760 28.356 0.23 40.30 45 GLU B O 1
ATOM 3964 N N . LEU B 1 46 ? 12.944 -11.977 26.472 1.00 37.25 46 LEU B N 1
ATOM 3965 C CA . LEU B 1 46 ? 14.107 -12.808 26.758 1.00 38.67 46 LEU B CA 1
ATOM 3966 C C . LEU B 1 46 ? 15.330 -12.287 26.003 1.00 33.39 46 LEU B C 1
ATOM 3967 O O . LEU B 1 46 ? 15.352 -12.264 24.760 1.00 28.72 46 LEU B O 1
ATOM 3972 N N . LEU B 1 47 ? 16.350 -11.875 26.753 1.00 23.67 47 LEU B N 1
ATOM 3973 C CA . LEU B 1 47 ? 17.509 -11.221 26.159 1.00 23.81 47 LEU B CA 1
ATOM 3974 C C . LEU B 1 47 ? 18.740 -12.118 26.029 1.00 21.00 47 LEU B C 1
ATOM 3975 O O . LEU B 1 47 ? 19.783 -11.673 25.557 1.00 23.51 47 LEU B O 1
ATOM 3980 N N . GLY B 1 48 ? 18.626 -13.384 26.422 1.00 23.67 48 GLY B N 1
ATOM 3981 C CA . GLY B 1 48 ? 19.750 -14.305 26.353 1.00 26.65 48 GLY B CA 1
ATOM 3982 C C . GLY B 1 48 ? 20.377 -14.452 24.970 1.00 21.31 48 GLY B C 1
ATOM 3983 O O . GLY B 1 48 ? 21.590 -14.681 24.826 1.00 21.43 48 GLY B O 1
ATOM 3984 N N . VAL B 1 49 ? 19.561 -14.278 23.938 1.00 21.43 49 VAL B N 1
ATOM 3985 C CA . VAL B 1 49 ? 20.051 -14.382 22.571 1.00 22.33 49 VAL B CA 1
ATOM 3986 C C . VAL B 1 49 ? 21.107 -13.334 22.236 1.00 24.13 49 VAL B C 1
ATOM 3987 O O . VAL B 1 49 ? 21.913 -13.515 21.313 1.00 25.41 49 VAL B O 1
ATOM 3991 N N . TYR B 1 50 ? 21.108 -12.241 22.998 1.00 23.73 50 TYR B N 1
ATOM 3992 C CA . TYR B 1 50 ? 22.071 -11.174 22.771 1.00 20.37 50 TYR B CA 1
ATOM 3993 C C . TYR B 1 50 ? 23.360 -11.306 23.582 1.00 19.50 50 TYR B C 1
ATOM 3994 O O . TYR B 1 50 ? 24.219 -10.452 23.477 1.00 19.09 50 TYR B O 1
ATOM 4003 N N . ALA B 1 51 ? 23.513 -12.378 24.354 1.00 18.80 51 ALA B N 1
ATOM 4004 C CA . ALA B 1 51 ? 24.730 -12.544 25.174 1.00 21.01 51 ALA B CA 1
ATOM 4005 C C . ALA B 1 51 ? 26.049 -12.438 24.409 1.00 23.37 51 ALA B C 1
ATOM 4006 O O . ALA B 1 51 ? 26.950 -11.729 24.842 1.00 20.05 51 ALA B O 1
ATOM 4008 N N . ASP B 1 52 ? 26.193 -13.129 23.278 1.00 22.15 52 ASP B N 1
ATOM 4009 C CA . ASP B 1 52 ? 27.455 -13.047 22.555 1.00 24.10 52 ASP B CA 1
ATOM 4010 C C . ASP B 1 52 ? 27.859 -11.626 22.173 1.00 18.22 52 ASP B C 1
ATOM 4011 O O . ASP B 1 52 ? 29.034 -11.252 22.310 1.00 19.19 52 ASP B O 1
ATOM 4016 N N A GLU B 1 53 ? 26.884 -10.851 21.691 0.47 18.37 53 GLU B N 1
ATOM 4017 N N B GLU B 1 53 ? 26.926 -10.830 21.669 0.53 18.59 53 GLU B N 1
ATOM 4018 C CA A GLU B 1 53 ? 27.119 -9.485 21.208 0.47 20.02 53 GLU B CA 1
ATOM 4019 C CA B GLU B 1 53 ? 27.331 -9.496 21.260 0.53 20.25 53 GLU B CA 1
ATOM 4020 C C A GLU B 1 53 ? 27.476 -8.590 22.403 0.47 18.05 53 GLU B C 1
ATOM 4021 C C B GLU B 1 53 ? 27.641 -8.678 22.498 0.53 17.89 53 GLU B C 1
ATOM 4022 O O A GLU B 1 53 ? 28.342 -7.712 22.315 0.47 18.33 53 GLU B O 1
ATOM 4023 O O B GLU B 1 53 ? 28.609 -7.909 22.523 0.53 17.51 53 GLU B O 1
ATOM 4034 N N . ILE B 1 54 ? 26.819 -8.853 23.525 1.00 18.91 54 ILE B N 1
ATOM 4035 C CA . ILE B 1 54 ? 27.068 -8.140 24.776 1.00 17.74 54 ILE B CA 1
ATOM 4036 C C . ILE B 1 54 ? 28.485 -8.418 25.276 1.00 20.16 54 ILE B C 1
ATOM 4037 O O . ILE B 1 54 ? 29.220 -7.486 25.580 1.00 18.64 54 ILE B O 1
ATOM 4042 N N A ARG B 1 55 ? 28.861 -9.694 25.342 0.52 20.96 55 ARG B N 1
ATOM 4043 N N B ARG B 1 55 ? 28.855 -9.697 25.340 0.48 20.92 55 ARG B N 1
ATOM 4044 C CA A ARG B 1 55 ? 30.197 -10.088 25.783 0.52 19.53 55 ARG B CA 1
ATOM 4045 C CA B ARG B 1 55 ? 30.191 -10.106 25.764 0.48 20.12 55 ARG B CA 1
ATOM 4046 C C A ARG B 1 55 ? 31.274 -9.427 24.940 0.52 17.49 55 ARG B C 1
ATOM 4047 C C B ARG B 1 55 ? 31.252 -9.401 24.944 0.48 17.61 55 ARG B C 1
ATOM 4048 O O A ARG B 1 55 ? 32.293 -8.970 25.462 0.52 19.95 55 ARG B O 1
ATOM 4049 O O B ARG B 1 55 ? 32.237 -8.894 25.482 0.48 20.18 55 ARG B O 1
ATOM 4064 N N . HIS B 1 56 ? 31.061 -9.396 23.625 1.00 16.82 56 HIS B N 1
ATOM 4065 C CA . HIS B 1 56 ? 32.026 -8.800 22.736 1.00 18.64 56 HIS B CA 1
ATOM 4066 C C . HIS B 1 56 ? 32.196 -7.311 23.068 1.00 19.75 56 HIS B C 1
ATOM 4067 O O . HIS B 1 56 ? 33.319 -6.813 23.159 1.00 18.42 56 HIS B O 1
ATOM 4074 N N . GLN B 1 57 ? 31.090 -6.606 23.283 1.00 20.59 57 GLN B N 1
ATOM 4075 C CA . GLN B 1 57 ? 31.179 -5.188 23.612 1.00 16.29 57 GLN B CA 1
ATOM 4076 C C . GLN B 1 57 ? 31.827 -4.946 24.971 1.00 17.02 57 GLN B C 1
ATOM 4077 O O . GLN B 1 57 ? 32.572 -3.989 25.132 1.00 17.52 57 GLN B O 1
ATOM 4083 N N . VAL B 1 58 ? 31.541 -5.795 25.949 1.00 16.44 58 VAL B N 1
ATOM 4084 C CA . VAL B 1 58 ? 32.228 -5.666 27.245 1.00 17.36 58 VAL B CA 1
ATOM 4085 C C . VAL B 1 58 ? 33.747 -5.744 27.052 1.00 20.09 58 VAL B C 1
ATOM 4086 O O . VAL B 1 58 ? 34.512 -4.993 27.684 1.00 17.71 58 VAL B O 1
ATOM 4090 N N . THR B 1 59 ? 34.201 -6.648 26.179 1.00 17.46 59 THR B N 1
ATOM 4091 C CA . THR B 1 59 ? 35.627 -6.750 25.882 1.00 19.63 59 THR B CA 1
ATOM 4092 C C . THR B 1 59 ? 36.146 -5.435 25.292 1.00 19.40 59 THR B C 1
ATOM 4093 O O . THR B 1 59 ? 37.188 -4.912 25.710 1.00 20.84 59 THR B O 1
ATOM 4097 N N . LEU B 1 60 ? 35.406 -4.914 24.320 1.00 18.66 60 LEU B N 1
ATOM 4098 C CA . LEU B 1 60 ? 35.784 -3.686 23.644 1.00 18.33 60 LEU B CA 1
ATOM 4099 C C . LEU B 1 60 ? 35.839 -2.489 24.602 1.00 19.25 60 LEU B C 1
ATOM 4100 O O . LEU B 1 60 ? 36.653 -1.591 24.413 1.00 20.21 60 LEU B O 1
ATOM 4113 N N . GLY B 1 62 ? 37.061 -2.450 27.355 1.00 17.55 62 GLY B N 1
ATOM 4114 C CA . GLY B 1 62 ? 38.397 -2.479 27.946 1.00 19.08 62 GLY B CA 1
ATOM 4115 C C . GLY B 1 62 ? 39.413 -1.569 27.277 1.00 19.66 62 GLY B C 1
ATOM 4116 O O . GLY B 1 62 ? 40.488 -1.306 27.829 1.00 24.71 62 GLY B O 1
ATOM 4117 N N . GLN B 1 63 ? 39.089 -1.096 26.080 1.00 20.45 63 GLN B N 1
ATOM 4118 C CA . GLN B 1 63 ? 39.948 -0.169 25.343 1.00 22.13 63 GLN B CA 1
ATOM 4119 C C . GLN B 1 63 ? 39.609 1.304 25.580 1.00 24.52 63 GLN B C 1
ATOM 4120 O O . GLN B 1 63 ? 40.349 2.182 25.146 1.00 26.98 63 GLN B O 1
ATOM 4126 N N . LEU B 1 64 ? 38.506 1.588 26.275 1.00 20.96 64 LEU B N 1
ATOM 4127 C CA . LEU B 1 64 ? 38.127 2.981 26.557 1.00 20.12 64 LEU B CA 1
ATOM 4128 C C . LEU B 1 64 ? 39.154 3.688 27.439 1.00 24.76 64 LEU B C 1
ATOM 4129 O O . LEU B 1 64 ? 39.635 3.124 28.425 1.00 25.49 64 LEU B O 1
ATOM 4134 N N . ALA B 1 65 ? 39.491 4.925 27.080 1.00 25.70 65 ALA B N 1
ATOM 4135 C CA . ALA B 1 65 ? 40.508 5.659 27.830 1.00 24.13 65 ALA B CA 1
ATOM 4136 C C . ALA B 1 65 ? 40.244 7.156 27.747 1.00 22.90 65 ALA B C 1
ATOM 4137 O O . ALA B 1 65 ? 39.948 7.669 26.666 1.00 24.05 65 ALA B O 1
ATOM 4139 N N . LEU B 1 66 ? 40.326 7.842 28.886 1.00 24.31 66 LEU B N 1
ATOM 4140 C CA . LEU B 1 66 ? 40.160 9.298 28.921 1.00 24.56 66 LEU B CA 1
ATOM 4141 C C . LEU B 1 66 ? 41.149 9.969 27.952 1.00 29.24 66 LEU B C 1
ATOM 4142 O O . LEU B 1 66 ? 42.373 9.748 28.046 1.00 27.41 66 LEU B O 1
ATOM 4147 N N . THR B 1 67 ? 40.638 10.778 27.027 1.00 24.45 67 THR B N 1
ATOM 4148 C CA . THR B 1 67 ? 41.507 11.509 26.098 1.00 24.16 67 THR B CA 1
ATOM 4149 C C . THR B 1 67 ? 42.057 12.766 26.748 1.00 26.25 67 THR B C 1
ATOM 4150 O O . THR B 1 67 ? 41.624 13.169 27.838 1.00 24.16 67 THR B O 1
ATOM 4154 N N A SER B 1 68 ? 43.011 13.396 26.070 0.53 27.52 68 SER B N 1
ATOM 4155 N N B SER B 1 68 ? 43.023 13.398 26.083 0.47 27.43 68 SER B N 1
ATOM 4156 C CA A SER B 1 68 ? 43.581 14.644 26.547 0.53 27.52 68 SER B CA 1
ATOM 4157 C CA B SER B 1 68 ? 43.566 14.652 26.584 0.47 27.48 68 SER B CA 1
ATOM 4158 C C A SER B 1 68 ? 42.544 15.753 26.610 0.53 26.50 68 SER B C 1
ATOM 4159 C C B SER B 1 68 ? 42.512 15.744 26.632 0.47 26.65 68 SER B C 1
ATOM 4160 O O A SER B 1 68 ? 42.441 16.448 27.612 0.53 27.83 68 SER B O 1
ATOM 4161 O O B SER B 1 68 ? 42.373 16.426 27.639 0.47 27.90 68 SER B O 1
ATOM 4166 N N . ASP B 1 69 ? 41.775 15.919 25.540 1.00 27.75 69 ASP B N 1
ATOM 4167 C CA . ASP B 1 69 ? 40.692 16.902 25.519 1.00 26.28 69 ASP B CA 1
ATOM 4168 C C . ASP B 1 69 ? 39.671 16.662 26.657 1.00 22.48 69 ASP B C 1
ATOM 4169 O O . ASP B 1 69 ? 39.182 17.603 27.276 1.00 26.49 69 ASP B O 1
ATOM 4174 N N . GLU B 1 70 ? 39.365 15.398 26.930 1.00 22.27 70 GLU B N 1
ATOM 4175 C CA . GLU B 1 70 ? 38.427 15.057 28.005 1.00 19.55 70 GLU B CA 1
ATOM 4176 C C . GLU B 1 70 ? 39.003 15.360 29.373 1.00 17.86 70 GLU B C 1
ATOM 4177 O O . GLU B 1 70 ? 38.318 15.898 30.220 1.00 19.90 70 GLU B O 1
ATOM 4183 N N . PHE B 1 71 ? 40.279 15.034 29.573 1.00 22.36 71 PHE B N 1
ATOM 4184 C CA . PHE B 1 71 ? 40.943 15.289 30.837 1.00 22.55 71 PHE B CA 1
ATOM 4185 C C . PHE B 1 71 ? 40.969 16.778 31.126 1.00 23.02 71 PHE B C 1
ATOM 4186 O O . PHE B 1 71 ? 40.623 17.213 32.224 1.00 24.83 71 PHE B O 1
ATOM 4194 N N . ILE B 1 72 ? 41.370 17.562 30.126 1.00 24.83 72 ILE B N 1
ATOM 4195 C CA . ILE B 1 72 ? 41.405 19.005 30.264 1.00 25.38 72 ILE B CA 1
ATOM 4196 C C . ILE B 1 72 ? 40.020 19.546 30.591 1.00 25.22 72 ILE B C 1
ATOM 4197 O O . ILE B 1 72 ? 39.873 20.374 31.485 1.00 28.45 72 ILE B O 1
ATOM 4202 N N . TYR B 1 73 ? 39.004 19.073 29.866 1.00 25.80 73 TYR B N 1
ATOM 4203 C CA . TYR B 1 73 ? 37.633 19.482 30.124 1.00 19.97 73 TYR B CA 1
ATOM 4204 C C . TYR B 1 73 ? 37.212 19.214 31.571 1.00 19.60 73 TYR B C 1
ATOM 4205 O O . TYR B 1 73 ? 36.717 20.107 32.248 1.00 23.33 73 TYR B O 1
ATOM 4214 N N . LEU B 1 74 ? 37.427 18.003 32.071 1.00 23.01 74 LEU B N 1
ATOM 4215 C CA . LEU B 1 74 ? 37.055 17.719 33.457 1.00 21.07 74 LEU B CA 1
ATOM 4216 C C . LEU B 1 74 ? 37.807 18.609 34.447 1.00 20.34 74 LEU B C 1
ATOM 4217 O O . LEU B 1 74 ? 37.226 19.044 35.451 1.00 22.01 74 LEU B O 1
ATOM 4222 N N A SER B 1 75 ? 39.083 18.879 34.156 0.45 24.77 75 SER B N 1
ATOM 4223 N N B SER B 1 75 ? 39.083 18.891 34.169 0.55 24.97 75 SER B N 1
ATOM 4224 C CA A SER B 1 75 ? 39.928 19.719 35.019 0.45 25.60 75 SER B CA 1
ATOM 4225 C CA B SER B 1 75 ? 39.892 19.709 35.085 0.55 25.37 75 SER B CA 1
ATOM 4226 C C A SER B 1 75 ? 39.371 21.129 35.161 0.45 26.18 75 SER B C 1
ATOM 4227 C C B SER B 1 75 ? 39.424 21.160 35.135 0.55 26.16 75 SER B C 1
ATOM 4228 O O A SER B 1 75 ? 39.622 21.815 36.155 0.45 29.15 75 SER B O 1
ATOM 4229 O O B SER B 1 75 ? 39.790 21.908 36.044 0.55 29.43 75 SER B O 1
ATOM 4234 N N . SER B 1 76 ? 38.612 21.554 34.161 1.00 23.53 76 SER B N 1
ATOM 4235 C CA . SER B 1 76 ? 38.057 22.903 34.123 1.00 27.02 76 SER B CA 1
ATOM 4236 C C . SER B 1 76 ? 36.785 23.073 34.963 1.00 28.04 76 SER B C 1
ATOM 4237 O O . SER B 1 76 ? 36.300 24.196 35.159 1.00 28.15 76 SER B O 1
ATOM 4240 N N A LEU B 1 77 ? 36.259 21.963 35.478 0.76 27.57 77 LEU B N 1
ATOM 4241 N N B LEU B 1 77 ? 36.236 21.956 35.431 0.24 27.43 77 LEU B N 1
ATOM 4242 C CA A LEU B 1 77 ? 34.993 21.984 36.199 0.76 27.66 77 LEU B CA 1
ATOM 4243 C CA B LEU B 1 77 ? 35.001 21.978 36.205 0.24 26.84 77 LEU B CA 1
ATOM 4244 C C A LEU B 1 77 ? 35.238 22.041 37.694 0.76 28.74 77 LEU B C 1
ATOM 4245 C C B LEU B 1 77 ? 35.299 22.145 37.684 0.24 28.42 77 LEU B C 1
ATOM 4246 O O A LEU B 1 77 ? 36.209 21.472 38.179 0.76 31.48 77 LEU B O 1
ATOM 4247 O O B LEU B 1 77 ? 36.372 21.771 38.148 0.24 30.56 77 LEU B O 1
ATOM 4256 N N . PRO B 1 78 ? 34.347 22.716 38.432 1.00 26.64 78 PRO B N 1
ATOM 4257 C CA . PRO B 1 78 ? 34.543 22.895 39.871 1.00 27.02 78 PRO B CA 1
ATOM 4258 C C . PRO B 1 78 ? 34.432 21.593 40.677 1.00 28.30 78 PRO B C 1
ATOM 4259 O O . PRO B 1 78 ? 34.769 21.588 41.854 1.00 32.85 78 PRO B O 1
ATOM 4263 N N . PHE B 1 79 ? 33.982 20.507 40.058 1.00 26.87 79 PHE B N 1
ATOM 4264 C CA . PHE B 1 79 ? 33.657 19.280 40.794 1.00 25.62 79 PHE B CA 1
ATOM 4265 C C . PHE B 1 79 ? 34.864 18.459 41.235 1.00 19.37 79 PHE B C 1
ATOM 4266 O O . PHE B 1 79 ? 34.779 17.689 42.198 1.00 19.86 79 PHE B O 1
ATOM 4274 N N . PHE B 1 80 ? 35.972 18.557 40.510 1.00 19.39 80 PHE B N 1
ATOM 4275 C CA . PHE B 1 80 ? 36.966 17.500 40.627 1.00 18.94 80 PHE B CA 1
ATOM 4276 C C . PHE B 1 80 ? 38.256 17.945 41.293 1.00 20.24 80 PHE B C 1
ATOM 4277 O O . PHE B 1 80 ? 38.812 18.995 40.950 1.00 22.43 80 PHE B O 1
ATOM 4285 N N . GLN B 1 81 ? 38.716 17.127 42.238 1.00 17.79 81 GLN B N 1
ATOM 4286 C CA . GLN B 1 81 ? 40.036 17.300 42.844 1.00 18.56 81 GLN B CA 1
ATOM 4287 C C . GLN B 1 81 ? 41.117 16.722 41.939 1.00 22.20 81 GLN B C 1
ATOM 4288 O O . GLN B 1 81 ? 40.868 15.781 41.178 1.00 18.97 81 GLN B O 1
ATOM 4294 N N . ASP B 1 82 ? 42.322 17.271 42.035 1.00 20.38 82 ASP B N 1
ATOM 4295 C CA . ASP B 1 82 ? 43.388 16.868 41.128 1.00 20.95 82 ASP B CA 1
ATOM 4296 C C . ASP B 1 82 ? 43.883 15.460 41.364 1.00 22.36 82 ASP B C 1
ATOM 4297 O O . ASP B 1 82 ? 44.298 14.783 40.413 1.00 21.15 82 ASP B O 1
ATOM 4302 N N . ASP B 1 83 ? 43.852 15.000 42.604 1.00 18.99 83 ASP B N 1
ATOM 4303 C CA . ASP B 1 83 ? 44.278 13.618 42.854 1.00 17.24 83 ASP B CA 1
ATOM 4304 C C . ASP B 1 83 ? 43.375 12.579 42.194 1.00 21.36 83 ASP B C 1
ATOM 4305 O O . ASP B 1 83 ? 43.852 11.551 41.695 1.00 20.28 83 ASP B O 1
ATOM 4310 N N . TYR B 1 84 ? 42.073 12.852 42.203 1.00 21.92 84 TYR B N 1
ATOM 4311 C CA . TYR B 1 84 ? 41.118 12.001 41.513 1.00 19.55 84 TYR B CA 1
ATOM 4312 C C . TYR B 1 84 ? 41.313 12.065 39.990 1.00 20.87 84 TYR B C 1
ATOM 4313 O O . TYR B 1 84 ? 41.307 11.038 39.322 1.00 19.88 84 TYR B O 1
ATOM 4322 N N . LEU B 1 85 ? 41.520 13.254 39.432 1.00 18.33 85 LEU B N 1
ATOM 4323 C CA . LEU B 1 85 ? 41.723 13.334 37.989 1.00 18.82 85 LEU B CA 1
ATOM 4324 C C . LEU B 1 85 ? 42.986 12.587 37.560 1.00 22.57 85 LEU B C 1
ATOM 4325 O O . LEU B 1 85 ? 43.012 11.922 36.521 1.00 24.05 85 LEU B O 1
ATOM 4330 N N . HIS B 1 86 ? 44.029 12.687 38.383 1.00 20.42 86 HIS B N 1
ATOM 43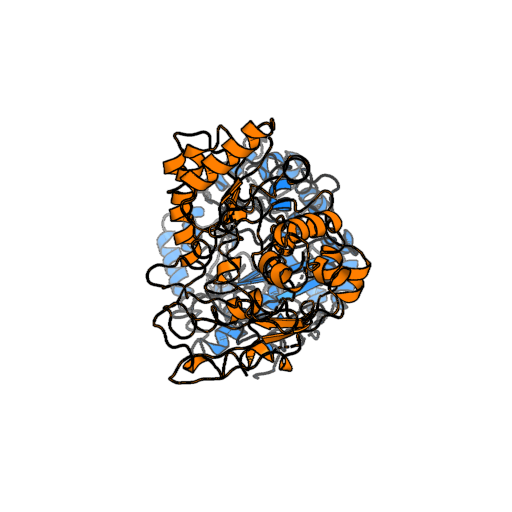31 C CA . HIS B 1 86 ? 45.285 12.012 38.083 1.00 24.33 86 HIS B CA 1
ATOM 4332 C C . HIS B 1 86 ? 45.022 10.508 37.966 1.00 22.92 86 HIS B C 1
ATOM 4333 O O . HIS B 1 86 ? 45.488 9.849 37.035 1.00 24.76 86 HIS B O 1
ATOM 4340 N N . TRP B 1 87 ? 44.251 9.979 38.910 1.00 20.67 87 TRP B N 1
ATOM 4341 C CA . TRP B 1 87 ? 43.915 8.557 38.942 1.00 22.46 87 TRP B CA 1
ATOM 4342 C C . TRP B 1 87 ? 42.981 8.174 37.785 1.00 25.31 87 TRP B C 1
ATOM 4343 O O . TRP B 1 87 ? 43.146 7.113 37.181 1.00 24.16 87 TRP B O 1
ATOM 4354 N N . LEU B 1 88 ? 42.009 9.036 37.478 1.00 22.57 88 LEU B N 1
ATOM 4355 C CA . LEU B 1 88 ? 41.064 8.754 36.397 1.00 21.66 88 LEU B CA 1
ATOM 4356 C C . LEU B 1 88 ? 41.733 8.645 35.017 1.00 20.69 88 LEU B C 1
ATOM 4357 O O . LEU B 1 88 ? 41.267 7.901 34.157 1.00 18.18 88 LEU B O 1
ATOM 4362 N N A ARG B 1 89 ? 42.819 9.382 34.797 0.49 21.53 89 ARG B N 1
ATOM 4363 N N B ARG B 1 89 ? 42.804 9.407 34.812 0.51 21.52 89 ARG B N 1
ATOM 4364 C CA A ARG B 1 89 ? 43.477 9.337 33.491 0.49 22.38 89 ARG B CA 1
ATOM 4365 C CA B ARG B 1 89 ? 43.541 9.375 33.550 0.51 22.20 89 ARG B CA 1
ATOM 4366 C C A ARG B 1 89 ? 43.895 7.913 33.140 0.49 22.01 89 ARG B C 1
ATOM 4367 C C B ARG B 1 89 ? 43.902 7.939 33.162 0.51 21.98 89 ARG B C 1
ATOM 4368 O O A ARG B 1 89 ? 43.904 7.527 31.973 0.49 26.42 89 ARG B O 1
ATOM 4369 O O B ARG B 1 89 ? 43.864 7.576 31.991 0.51 26.56 89 ARG B O 1
ATOM 4384 N N . ASP B 1 90 ? 44.220 7.118 34.156 1.00 19.46 90 ASP B N 1
ATOM 4385 C CA . ASP B 1 90 ? 44.667 5.748 33.921 1.00 26.21 90 ASP B CA 1
ATOM 4386 C C . ASP B 1 90 ? 43.581 4.695 34.114 1.00 25.38 90 ASP B C 1
ATOM 4387 O O . ASP B 1 90 ? 43.852 3.489 34.040 1.00 27.57 90 ASP B O 1
ATOM 4392 N N . PHE B 1 91 ? 42.356 5.145 34.375 1.00 20.94 91 PHE B N 1
ATOM 4393 C CA . PHE B 1 91 ? 41.255 4.218 34.570 1.00 21.68 91 PHE B CA 1
ATOM 4394 C C . PHE B 1 91 ? 41.007 3.416 33.311 1.00 18.70 91 PHE B C 1
ATOM 4395 O O . PHE B 1 91 ? 40.984 3.966 32.205 1.00 21.13 91 PHE B O 1
ATOM 4403 N N . ARG B 1 92 ? 40.830 2.104 33.474 1.00 17.24 92 ARG B N 1
ATOM 4404 C CA . ARG B 1 92 ? 40.385 1.253 32.367 1.00 20.76 92 ARG B CA 1
ATOM 4405 C C . ARG B 1 92 ? 39.390 0.260 32.911 1.00 22.42 92 ARG B C 1
ATOM 4406 O O . ARG B 1 92 ? 39.557 -0.261 34.010 1.00 22.68 92 ARG B O 1
ATOM 4414 N N . PHE B 1 93 ? 38.342 -0.008 32.136 1.00 17.76 93 PHE B N 1
ATOM 4415 C CA . PHE B 1 93 ? 37.437 -1.092 32.474 1.00 22.82 93 PHE B CA 1
ATOM 4416 C C . PHE B 1 93 ? 38.183 -2.424 32.437 1.00 24.86 93 PHE B C 1
ATOM 4417 O O . PHE B 1 93 ? 39.016 -2.665 31.541 1.00 24.97 93 PHE B O 1
ATOM 4425 N N . LYS B 1 94 ? 37.864 -3.294 33.399 1.00 19.13 94 LYS B N 1
ATOM 4426 C CA . LYS B 1 94 ? 38.440 -4.638 33.425 1.00 18.80 94 LYS B CA 1
ATOM 4427 C C . LYS B 1 94 ? 37.330 -5.633 33.131 1.00 20.18 94 LYS B C 1
ATOM 4428 O O . LYS B 1 94 ? 36.500 -5.926 34.003 1.00 20.59 94 LYS B O 1
ATOM 4434 N N . PRO B 1 95 ? 37.277 -6.120 31.887 1.00 21.93 95 PRO B N 1
ATOM 4435 C CA . PRO B 1 95 ? 36.162 -6.978 31.476 1.00 21.74 95 PRO B CA 1
ATOM 4436 C C . PRO B 1 95 ? 36.010 -8.225 32.340 1.00 23.77 95 PRO B C 1
ATOM 4437 O O . PRO B 1 95 ? 34.900 -8.732 32.476 1.00 19.81 95 PRO B O 1
ATOM 4441 N N . GLU B 1 96 ? 37.105 -8.698 32.933 1.00 23.33 96 GLU B N 1
ATOM 4442 C CA . GLU B 1 96 ? 37.020 -9.871 33.799 1.00 27.06 96 GLU B CA 1
ATOM 4443 C C . GLU B 1 96 ? 36.104 -9.652 35.009 1.00 26.08 96 GLU B C 1
ATOM 4444 O O . GLU B 1 96 ? 35.668 -10.612 35.639 1.00 24.32 96 GLU B O 1
ATOM 4450 N N . GLN B 1 97 ? 35.781 -8.399 35.322 1.00 20.01 97 GLN B N 1
ATOM 4451 C CA . GLN B 1 97 ? 34.853 -8.132 36.416 1.00 23.60 97 GLN B CA 1
ATOM 4452 C C . GLN B 1 97 ? 33.404 -8.466 36.072 1.00 21.74 97 GLN B C 1
ATOM 4453 O O . GLN B 1 97 ? 32.562 -8.578 36.960 1.00 21.71 97 GLN B O 1
ATOM 4459 N N . VAL B 1 98 ? 33.117 -8.621 34.781 1.00 18.19 98 VAL B N 1
ATOM 4460 C CA . VAL B 1 98 ? 31.759 -8.845 34.319 1.00 19.73 98 VAL B CA 1
ATOM 4461 C C . VAL B 1 98 ? 31.588 -10.280 33.826 1.00 19.36 98 VAL B C 1
ATOM 4462 O O . VAL B 1 98 ? 32.354 -10.742 32.964 1.00 23.05 98 VAL B O 1
ATOM 4466 N N A SER B 1 99 ? 30.643 -11.008 34.401 0.56 17.79 99 SER B N 1
ATOM 4467 N N B SER B 1 99 ? 30.580 -10.970 34.353 0.44 18.34 99 SER B N 1
ATOM 4468 C CA A SER B 1 99 ? 30.290 -12.304 33.837 0.56 20.28 99 SER B CA 1
ATOM 4469 C CA B SER B 1 99 ? 30.243 -12.328 33.912 0.44 20.81 99 SER B CA 1
ATOM 4470 C C A SER B 1 99 ? 28.978 -12.149 33.088 0.56 19.12 99 SER B C 1
ATOM 4471 C C B SER B 1 99 ? 28.899 -12.362 33.187 0.44 19.51 99 SER B C 1
ATOM 4472 O O A SER B 1 99 ? 28.057 -11.478 33.553 0.56 19.97 99 SER B O 1
ATOM 4473 O O B SER B 1 99 ? 27.864 -12.057 33.787 0.44 20.06 99 SER B O 1
ATOM 4478 N N . VAL B 1 100 ? 28.912 -12.756 31.912 1.00 18.88 100 VAL B N 1
ATOM 4479 C CA . VAL B 1 100 ? 27.700 -12.745 31.095 1.00 21.61 100 VAL B CA 1
ATOM 4480 C C . VAL B 1 100 ? 27.337 -14.192 30.793 1.00 20.41 100 VAL B C 1
ATOM 4481 O O . VAL B 1 100 ? 28.126 -14.922 30.213 1.00 23.48 100 VAL B O 1
ATOM 4485 N N . ALA B 1 101 ? 26.164 -14.607 31.216 1.00 22.30 101 ALA B N 1
ATOM 4486 C CA . ALA B 1 101 ? 25.737 -15.984 31.036 1.00 26.69 101 ALA B CA 1
ATOM 4487 C C . ALA B 1 101 ? 24.252 -16.037 30.663 1.00 24.06 101 ALA B C 1
ATOM 4488 O O . ALA B 1 101 ? 23.554 -15.014 30.667 1.00 22.80 101 ALA B O 1
ATOM 4490 N N . VAL B 1 102 ? 23.765 -17.225 30.333 1.00 24.16 102 VAL B N 1
ATOM 4491 C CA . VAL B 1 102 ? 22.363 -17.389 29.961 1.00 23.92 102 VAL B CA 1
ATOM 4492 C C . VAL B 1 102 ? 21.764 -18.594 30.666 1.00 32.22 102 VAL B C 1
ATOM 4493 O O . VAL B 1 102 ? 22.403 -19.637 30.786 1.00 31.71 102 VAL B O 1
ATOM 4497 N N . HIS B 1 103 ? 20.533 -18.458 31.138 1.00 38.17 103 HIS B N 1
ATOM 4498 C CA . HIS B 1 103 ? 19.791 -19.624 31.597 1.00 41.32 103 HIS B CA 1
ATOM 4499 C C . HIS B 1 103 ? 18.310 -19.445 31.278 1.00 39.40 103 HIS B C 1
ATOM 4500 O O . HIS B 1 103 ? 17.754 -18.358 31.429 1.00 33.66 103 HIS B O 1
ATOM 4507 N N . ASP B 1 104 ? 17.674 -20.507 30.810 1.00 45.01 104 ASP B N 1
ATOM 4508 C CA . ASP B 1 104 ? 16.259 -20.430 30.469 1.00 46.97 104 ASP B CA 1
ATOM 4509 C C . ASP B 1 104 ? 15.989 -19.256 29.535 1.00 42.09 104 ASP B C 1
ATOM 4510 O O . ASP B 1 104 ? 14.910 -18.664 29.572 1.00 39.54 104 ASP B O 1
ATOM 4515 N N . GLY B 1 105 ? 16.973 -18.906 28.713 1.00 36.08 105 GLY B N 1
ATOM 4516 C CA . GLY B 1 105 ? 16.776 -17.903 27.684 1.00 31.94 105 GLY B CA 1
ATOM 4517 C C . GLY B 1 105 ? 16.917 -16.489 28.195 1.00 29.21 105 GLY B C 1
ATOM 4518 O O . GLY B 1 105 ? 16.782 -15.532 27.431 1.00 25.47 105 GLY B O 1
ATOM 4519 N N . LYS B 1 106 ? 17.184 -16.368 29.492 1.00 27.41 106 LYS B N 1
ATOM 4520 C CA . LYS B 1 106 ? 17.376 -15.072 30.135 1.00 32.99 106 LYS B CA 1
ATOM 4521 C C . LYS B 1 106 ? 18.856 -14.732 30.340 1.00 28.99 106 LYS B C 1
ATOM 4522 O O . LYS B 1 106 ? 19.704 -15.593 30.551 1.00 27.20 106 LYS B O 1
ATOM 4528 N N . LEU B 1 107 ? 19.128 -13.440 30.308 1.00 24.32 107 LEU B N 1
ATOM 4529 C CA . LEU B 1 107 ? 20.463 -12.908 30.444 1.00 25.04 107 LEU B CA 1
ATOM 4530 C C . LEU B 1 107 ? 20.845 -12.805 31.921 1.00 25.05 107 LEU B C 1
ATOM 4531 O O . LEU B 1 107 ? 20.086 -12.269 32.731 1.00 25.61 107 LEU B O 1
ATOM 4536 N N A ASP B 1 108 ? 22.013 -13.340 32.256 0.49 22.98 108 ASP B N 1
ATOM 4537 N N B ASP B 1 108 ? 22.018 -13.322 32.274 0.51 22.98 108 ASP B N 1
ATOM 4538 C CA A ASP B 1 108 ? 22.562 -13.211 33.595 0.49 25.38 108 ASP B CA 1
ATOM 4539 C CA B ASP B 1 108 ? 22.522 -13.205 33.643 0.51 25.26 108 ASP B CA 1
ATOM 4540 C C A ASP B 1 108 ? 23.838 -12.397 33.488 0.49 25.33 108 ASP B C 1
ATOM 4541 C C B ASP B 1 108 ? 23.868 -12.492 33.654 0.51 25.27 108 ASP B C 1
ATOM 4542 O O A ASP B 1 108 ? 24.761 -12.763 32.774 0.49 25.86 108 ASP B O 1
ATOM 4543 O O B ASP B 1 108 ? 24.872 -13.035 33.198 0.51 26.42 108 ASP B O 1
ATOM 4552 N N . ILE B 1 109 ? 23.888 -11.275 34.182 1.00 20.43 109 ILE B N 1
ATOM 4553 C CA . ILE B 1 109 ? 25.095 -10.489 34.191 1.00 18.09 109 ILE B CA 1
ATOM 4554 C C . ILE B 1 109 ? 25.408 -10.116 35.629 1.00 19.61 109 ILE B C 1
ATOM 4555 O O . ILE B 1 109 ? 24.556 -9.557 36.315 1.00 19.39 109 ILE B O 1
ATOM 4560 N N . ARG B 1 110 ? 26.611 -10.463 36.070 1.00 20.00 110 ARG B N 1
ATOM 4561 C CA A ARG B 1 110 ? 27.055 -10.077 37.410 0.69 19.79 110 ARG B CA 1
ATOM 4562 C CA B ARG B 1 110 ? 27.090 -10.152 37.416 0.31 20.65 110 ARG B CA 1
ATOM 4563 C C . ARG B 1 110 ? 28.371 -9.342 37.312 1.00 20.66 110 ARG B C 1
ATOM 4564 O O . ARG B 1 110 ? 29.248 -9.696 36.516 1.00 19.21 110 ARG B O 1
ATOM 4579 N N . ILE B 1 111 ? 28.497 -8.298 38.126 1.00 16.27 111 ILE B N 1
ATOM 4580 C CA . ILE B 1 111 ? 29.683 -7.452 38.119 1.00 13.64 111 ILE B CA 1
ATOM 4581 C C . ILE B 1 111 ? 30.161 -7.376 39.556 1.00 15.00 111 ILE B C 1
ATOM 4582 O O . ILE B 1 111 ? 29.363 -7.137 40.466 1.00 18.98 111 ILE B O 1
ATOM 4587 N N . ALA B 1 112 ? 31.451 -7.591 39.748 1.00 16.08 112 ALA B N 1
ATOM 4588 C CA . ALA B 1 112 ? 32.011 -7.611 41.094 1.00 19.76 112 ALA B CA 1
ATOM 4589 C C . ALA B 1 112 ? 33.445 -7.099 41.117 1.00 20.38 112 ALA B C 1
ATOM 4590 O O . ALA B 1 112 ? 34.239 -7.385 40.210 1.00 20.07 112 ALA B O 1
ATOM 4592 N N . GLY B 1 113 ? 33.782 -6.364 42.177 1.00 15.16 113 GLY B N 1
ATOM 4593 C CA . GLY B 1 113 ? 35.133 -5.857 42.377 1.00 15.74 113 GLY B CA 1
ATOM 4594 C C . GLY B 1 113 ? 35.085 -4.626 43.268 1.00 15.68 113 GLY B C 1
ATOM 4595 O O . GLY B 1 113 ? 34.069 -4.388 43.932 1.00 16.55 113 GLY B O 1
ATOM 4596 N N . LEU B 1 114 ? 36.151 -3.833 43.277 1.00 17.36 114 LEU B N 1
ATOM 4597 C CA . LEU B 1 114 ? 36.160 -2.606 44.066 1.00 17.88 114 LEU B CA 1
ATOM 4598 C C . LEU B 1 114 ? 35.075 -1.660 43.593 1.00 18.28 114 LEU B C 1
ATOM 4599 O O . LEU B 1 114 ? 34.909 -1.446 42.393 1.00 16.71 114 LEU B O 1
ATOM 4604 N N . TRP B 1 115 ? 34.343 -1.086 44.533 1.00 14.24 115 TRP B N 1
ATOM 4605 C CA . TRP B 1 115 ? 33.260 -0.158 44.196 1.00 12.84 115 TRP B CA 1
ATOM 4606 C C . TRP B 1 115 ? 33.786 0.976 43.308 1.00 15.27 115 TRP B C 1
ATOM 4607 O O . TRP B 1 115 ? 33.122 1.394 42.370 1.00 17.33 115 TRP B O 1
ATOM 4618 N N . CYS B 1 116 ? 34.989 1.463 43.591 1.00 16.52 116 CYS B N 1
ATOM 4619 C CA . CYS B 1 116 ? 35.485 2.642 42.871 1.00 17.78 116 CYS B CA 1
ATOM 4620 C C . CYS B 1 116 ? 35.755 2.320 41.401 1.00 17.64 116 CYS B C 1
ATOM 4621 O O . CYS B 1 116 ? 35.804 3.224 40.563 1.00 19.32 116 CYS B O 1
ATOM 4624 N N . GLU B 1 117 ? 35.923 1.039 41.105 1.00 16.57 117 GLU B N 1
ATOM 4625 C CA . GLU B 1 117 ? 36.066 0.601 39.721 1.00 20.15 117 GLU B CA 1
ATOM 4626 C C . GLU B 1 117 ? 34.739 0.188 39.097 1.00 20.25 117 GLU B C 1
ATOM 4627 O O . GLU B 1 117 ? 34.380 0.628 37.990 1.00 22.54 117 GLU B O 1
ATOM 4633 N N A VAL B 1 118 ? 34.020 -0.674 39.821 0.47 17.54 118 VAL B N 1
ATOM 4634 N N B VAL B 1 118 ? 33.979 -0.648 39.777 0.53 17.79 118 VAL B N 1
ATOM 4635 C CA A VAL B 1 118 ? 32.777 -1.305 39.358 0.47 15.75 118 VAL B CA 1
ATOM 4636 C CA B VAL B 1 118 ? 32.836 -1.233 39.097 0.53 15.67 118 VAL B CA 1
ATOM 4637 C C A VAL B 1 118 ? 31.705 -0.271 39.034 0.47 16.95 118 VAL B C 1
ATOM 4638 C C B VAL B 1 118 ? 31.619 -0.292 39.057 0.53 17.35 118 VAL B C 1
ATOM 4639 O O A VAL B 1 118 ? 30.905 -0.451 38.126 0.47 15.92 118 VAL B O 1
ATOM 4640 O O B VAL B 1 118 ? 30.636 -0.551 38.353 0.53 14.80 118 VAL B O 1
ATOM 4647 N N . ILE B 1 119 ? 31.688 0.808 39.805 1.00 13.89 119 ILE B N 1
ATOM 4648 C CA . ILE B 1 119 ? 30.647 1.819 39.717 1.00 15.35 119 ILE B CA 1
ATOM 4649 C C . ILE B 1 119 ? 30.502 2.319 38.280 1.00 18.26 119 ILE B C 1
ATOM 4650 O O . ILE B 1 119 ? 29.437 2.751 37.882 1.00 13.89 119 ILE B O 1
ATOM 4663 N N . TRP B 1 121 ? 30.491 0.694 35.462 1.00 13.31 121 TRP B N 1
ATOM 4664 C CA . TRP B 1 121 ? 29.866 -0.184 34.443 1.00 15.66 121 TRP B CA 1
ATOM 4665 C C . TRP B 1 121 ? 28.408 0.149 34.114 1.00 15.49 121 TRP B C 1
ATOM 4666 O O . TRP B 1 121 ? 27.983 0.034 32.942 1.00 15.67 121 TRP B O 1
ATOM 4677 N N . GLU B 1 122 ? 27.635 0.498 35.146 1.00 13.67 122 GLU B N 1
ATOM 4678 C CA . GLU B 1 122 ? 26.177 0.482 35.054 1.00 12.36 122 GLU B CA 1
ATOM 4679 C C . GLU B 1 122 ? 25.639 1.193 33.831 1.00 14.85 122 GLU B C 1
ATOM 4680 O O . GLU B 1 122 ? 24.892 0.608 33.046 1.00 14.49 122 GLU B O 1
ATOM 4686 N N . VAL B 1 123 ? 25.970 2.470 33.689 1.00 14.40 123 VAL B N 1
ATOM 4687 C CA . VAL B 1 123 ? 25.300 3.279 32.670 1.00 12.51 123 VAL B CA 1
ATOM 4688 C C . VAL B 1 123 ? 25.774 2.925 31.242 1.00 13.98 123 VAL B C 1
ATOM 4689 O O . VAL B 1 123 ? 24.944 2.660 30.356 1.00 13.75 123 VAL B O 1
ATOM 4693 N N . PRO B 1 124 ? 27.089 2.882 31.012 1.00 14.16 124 PRO B N 1
ATOM 4694 C CA . PRO B 1 124 ? 27.549 2.491 29.665 1.00 17.07 124 PRO B CA 1
ATOM 4695 C C . PRO B 1 124 ? 27.073 1.091 29.289 1.00 17.71 124 PRO B C 1
ATOM 4696 O O . PRO B 1 124 ? 26.687 0.906 28.138 1.00 14.19 124 PRO B O 1
ATOM 4700 N N . LEU B 1 125 ? 27.072 0.137 30.225 1.00 14.97 125 LEU B N 1
ATOM 4701 C CA . LEU B 1 125 ? 26.666 -1.231 29.881 1.00 15.33 125 LEU B CA 1
ATOM 4702 C C . LEU B 1 125 ? 25.180 -1.298 29.539 1.00 16.46 125 LEU B C 1
ATOM 4703 O O . LEU B 1 125 ? 24.783 -1.976 28.588 1.00 18.12 125 LEU B O 1
ATOM 4708 N N . LEU B 1 126 ? 24.348 -0.594 30.305 1.00 12.50 126 LEU B N 1
ATOM 4709 C CA . LEU B 1 126 ? 22.931 -0.506 29.999 1.00 13.38 126 LEU B CA 1
ATOM 4710 C C . LEU B 1 126 ? 22.749 0.125 28.635 1.00 16.18 126 LEU B C 1
ATOM 4711 O O . LEU B 1 126 ? 21.902 -0.326 27.868 1.00 15.60 126 LEU B O 1
ATOM 4716 N N . ALA B 1 127 ? 23.508 1.182 28.346 1.00 14.61 127 ALA B N 1
ATOM 4717 C CA . ALA B 1 127 ? 23.358 1.857 27.048 1.00 13.01 127 ALA B CA 1
ATOM 4718 C C . ALA B 1 127 ? 23.765 0.937 25.902 1.00 13.77 127 ALA B C 1
ATOM 4719 O O . ALA B 1 127 ? 23.160 0.972 24.823 1.00 16.10 127 ALA B O 1
ATOM 4721 N N . VAL B 1 128 ? 24.790 0.127 26.133 1.00 12.55 128 VAL B N 1
ATOM 4722 C CA . VAL B 1 128 ? 25.245 -0.829 25.123 1.00 14.04 128 VAL B CA 1
ATOM 4723 C C . VAL B 1 128 ? 24.180 -1.897 24.925 1.00 20.40 128 VAL B C 1
ATOM 4724 O O . VAL B 1 128 ? 23.798 -2.220 23.809 1.00 16.63 128 VAL B O 1
ATOM 4728 N N . ILE B 1 129 ? 23.655 -2.430 26.017 1.00 15.53 129 ILE B N 1
ATOM 4729 C CA . ILE B 1 129 ? 22.611 -3.436 25.872 1.00 17.18 129 ILE B CA 1
ATOM 4730 C C . ILE B 1 129 ? 21.389 -2.860 25.144 1.00 17.49 129 ILE B C 1
ATOM 4731 O O . ILE B 1 129 ? 20.806 -3.518 24.274 1.00 16.68 129 ILE B O 1
ATOM 4736 N N A SER B 1 130 ? 20.995 -1.638 25.506 0.68 14.17 130 SER B N 1
ATOM 4737 N N B SER B 1 130 ? 20.991 -1.638 25.492 0.32 14.55 130 SER B N 1
ATOM 4738 C CA A SER B 1 130 ? 19.848 -1.003 24.868 0.68 14.34 130 SER B CA 1
ATOM 4739 C CA B SER B 1 130 ? 19.824 -1.035 24.853 0.32 14.48 130 SER B CA 1
ATOM 4740 C C A SER B 1 130 ? 20.086 -0.918 23.363 0.68 16.31 130 SER B C 1
ATOM 4741 C C B SER B 1 130 ? 20.049 -0.839 23.355 0.32 16.26 130 SER B C 1
ATOM 4742 O O A SER B 1 130 ? 19.235 -1.322 22.559 0.68 18.81 130 SER B O 1
ATOM 4743 O O B SER B 1 130 ? 19.150 -1.089 22.548 0.32 18.00 130 SER B O 1
ATOM 4748 N N . GLU B 1 131 ? 21.241 -0.381 22.986 1.00 15.03 131 GLU B N 1
ATOM 4749 C CA . GLU B 1 131 ? 21.567 -0.188 21.558 1.00 12.22 131 GLU B CA 1
ATOM 4750 C C . GLU B 1 131 ? 21.554 -1.527 20.799 1.00 17.36 131 GLU B C 1
ATOM 4751 O O . GLU B 1 131 ? 20.989 -1.607 19.696 1.00 16.52 131 GLU B O 1
ATOM 4757 N N . ILE B 1 132 ? 22.147 -2.566 21.381 1.00 16.21 132 ILE B N 1
ATOM 4758 C CA . ILE B 1 132 ? 22.142 -3.910 20.775 1.00 16.88 132 ILE B CA 1
ATOM 4759 C C . ILE B 1 132 ? 20.720 -4.429 20.619 1.00 18.11 132 ILE B C 1
ATOM 4760 O O . ILE B 1 132 ? 20.319 -4.848 19.516 1.00 19.49 132 ILE B O 1
ATOM 4765 N N . VAL B 1 133 ? 19.927 -4.387 21.687 1.00 15.75 133 VAL B N 1
ATOM 4766 C CA . VAL B 1 133 ? 18.588 -4.959 21.597 1.00 18.22 133 VAL B CA 1
ATOM 4767 C C . VAL B 1 133 ? 17.735 -4.224 20.562 1.00 18.75 133 VAL B C 1
ATOM 4768 O O . VAL B 1 133 ? 17.051 -4.853 19.738 1.00 18.57 133 VAL B O 1
ATOM 4772 N N . HIS B 1 134 ? 17.773 -2.891 20.577 1.00 13.27 134 HIS B N 1
ATOM 4773 C CA . HIS B 1 134 ? 17.027 -2.158 19.555 1.00 15.98 134 HIS B CA 1
ATOM 4774 C C . HIS B 1 134 ? 17.492 -2.457 18.132 1.00 18.76 134 HIS B C 1
ATOM 4775 O O . HIS B 1 134 ? 16.650 -2.536 17.232 1.00 17.38 134 HIS B O 1
ATOM 4782 N N A ARG B 1 135 ? 18.791 -2.624 17.911 0.54 15.99 135 ARG B N 1
ATOM 4783 N N B ARG B 1 135 ? 18.808 -2.601 17.931 0.46 15.88 135 ARG B N 1
ATOM 4784 C CA A ARG B 1 135 ? 19.228 -2.834 16.528 0.54 16.74 135 ARG B CA 1
ATOM 4785 C CA B ARG B 1 135 ? 19.383 -2.909 16.608 0.46 16.40 135 ARG B CA 1
ATOM 4786 C C A ARG B 1 135 ? 18.924 -4.253 16.079 0.54 15.93 135 ARG B C 1
ATOM 4787 C C B ARG B 1 135 ? 18.764 -4.196 16.112 0.46 16.35 135 ARG B C 1
ATOM 4788 O O A ARG B 1 135 ? 18.873 -4.518 14.880 0.54 15.78 135 ARG B O 1
ATOM 4789 O O B ARG B 1 135 ? 18.406 -4.341 14.933 0.46 14.88 135 ARG B O 1
ATOM 4804 N N . ARG B 1 136 ? 18.663 -5.144 17.035 1.00 18.93 136 ARG B N 1
ATOM 4805 C CA . ARG B 1 136 ? 18.250 -6.519 16.694 1.00 17.98 136 ARG B CA 1
ATOM 4806 C C . ARG B 1 136 ? 16.760 -6.815 16.630 1.00 18.43 136 ARG B C 1
ATOM 4807 O O . ARG B 1 136 ? 16.366 -7.767 15.959 1.00 21.91 136 ARG B O 1
ATOM 4815 N N . ARG B 1 137 ? 15.925 -6.064 17.351 1.00 16.87 137 ARG B N 1
ATOM 4816 C CA . ARG B 1 137 ? 14.502 -6.334 17.300 1.00 17.74 137 ARG B CA 1
ATOM 4817 C C . ARG B 1 137 ? 13.570 -5.152 17.054 1.00 18.45 137 ARG B C 1
ATOM 4818 O O . ARG B 1 137 ? 12.378 -5.355 16.918 1.00 22.30 137 ARG B O 1
ATOM 4826 N N . SER B 1 138 ? 14.097 -3.930 16.970 1.00 18.33 138 SER B N 1
ATOM 4827 C CA . SER B 1 138 ? 13.216 -2.778 16.739 1.00 21.34 138 SER B CA 1
ATOM 4828 C C . SER B 1 138 ? 13.160 -2.383 15.268 1.00 20.71 138 SER B C 1
ATOM 4829 O O . SER B 1 138 ? 14.100 -2.615 14.514 1.00 21.18 138 SER B O 1
ATOM 4832 N N . THR B 1 139 ? 12.070 -1.745 14.862 1.00 23.71 139 THR B N 1
ATOM 4833 C CA . THR B 1 139 ? 12.027 -1.188 13.515 1.00 25.95 139 THR B CA 1
ATOM 4834 C C . THR B 1 139 ? 13.116 -0.145 13.326 1.00 31.03 139 THR B C 1
ATOM 4835 O O . THR B 1 139 ? 13.818 0.217 14.273 1.00 31.39 139 THR B O 1
ATOM 4839 N N . GLN B 1 140 ? 13.289 0.332 12.099 1.00 36.82 140 GLN B N 1
ATOM 4840 C CA . GLN B 1 140 ? 14.338 1.312 11.831 1.00 38.51 140 GLN B CA 1
ATOM 4841 C C . GLN B 1 140 ? 13.925 2.720 12.235 1.00 38.32 140 GLN B C 1
ATOM 4842 O O . GLN B 1 140 ? 12.745 3.078 12.207 1.00 38.81 140 GLN B O 1
ATOM 4848 N N . VAL B 1 141 ? 14.915 3.515 12.606 1.00 41.35 141 VAL B N 1
ATOM 4849 C CA . VAL B 1 141 ? 14.671 4.866 13.054 1.00 37.95 141 VAL B CA 1
ATOM 4850 C C . VAL B 1 141 ? 15.690 5.790 12.421 1.00 39.98 141 VAL B C 1
ATOM 4851 O O . VAL B 1 141 ? 16.895 5.627 12.618 1.00 46.90 141 VAL B O 1
ATOM 4855 N N . THR B 1 142 ? 15.220 6.755 11.644 1.00 32.32 142 THR B N 1
ATOM 4856 C CA . THR B 1 142 ? 16.128 7.712 11.041 1.00 32.88 142 THR B CA 1
ATOM 4857 C C . THR B 1 142 ? 16.260 8.928 11.947 1.00 36.61 142 THR B C 1
ATOM 4858 O O . THR B 1 142 ? 15.356 9.235 12.733 1.00 34.51 142 THR B O 1
ATOM 4862 N N A THR B 1 143 ? 17.407 9.590 11.849 0.67 38.07 143 THR B N 1
ATOM 4863 N N B THR B 1 143 ? 17.380 9.631 11.832 0.33 38.28 143 THR B N 1
ATOM 4864 C CA A THR B 1 143 ? 17.629 10.878 12.485 0.67 40.09 143 THR B CA 1
ATOM 4865 C CA B THR B 1 143 ? 17.570 10.872 12.569 0.33 39.80 143 THR B CA 1
ATOM 4866 C C A THR B 1 143 ? 16.429 11.791 12.245 0.67 41.01 143 THR B C 1
ATOM 4867 C C B THR B 1 143 ? 16.455 11.865 12.241 0.33 40.60 143 THR B C 1
ATOM 4868 O O A THR B 1 143 ? 15.900 12.407 13.168 0.67 38.62 143 THR B O 1
ATOM 4869 O O B THR B 1 143 ? 16.015 12.626 13.102 0.33 39.27 143 THR B O 1
ATOM 4876 N N . ASP B 1 144 ? 16.000 11.852 10.990 1.00 41.75 144 ASP B N 1
ATOM 4877 C CA . ASP B 1 144 ? 14.900 12.714 10.572 1.00 46.79 144 ASP B CA 1
ATOM 4878 C C . ASP B 1 144 ? 13.615 12.427 11.327 1.00 40.89 144 ASP B C 1
ATOM 4879 O O . ASP B 1 144 ? 12.940 13.351 11.764 1.00 38.02 144 ASP B O 1
ATOM 4884 N N . GLN B 1 145 ? 13.279 11.151 11.480 1.00 36.48 145 GLN B N 1
ATOM 4885 C CA . GLN B 1 145 ? 12.060 10.776 12.184 1.00 35.28 145 GLN B CA 1
ATOM 4886 C C . GLN B 1 145 ? 12.136 11.162 13.650 1.00 35.04 145 GLN B C 1
ATOM 4887 O O . GLN B 1 145 ? 11.137 11.569 14.241 1.00 31.46 145 GLN B O 1
ATOM 4893 N N . ALA B 1 146 ? 13.324 11.029 14.237 1.00 31.29 146 ALA B N 1
ATOM 4894 C CA . ALA B 1 146 ? 13.486 11.332 15.649 1.00 30.46 146 ALA B CA 1
ATOM 4895 C C . ALA B 1 146 ? 13.346 12.833 15.894 1.00 26.82 146 ALA B C 1
ATOM 4896 O O . ALA B 1 146 ? 12.765 13.242 16.888 1.00 25.58 146 ALA B O 1
ATOM 4898 N N . VAL B 1 147 ? 13.869 13.646 14.975 1.00 29.65 147 VAL B N 1
ATOM 4899 C CA . VAL B 1 147 ? 13.711 15.100 15.056 1.00 29.17 147 VAL B CA 1
ATOM 4900 C C . VAL B 1 147 ? 12.246 15.521 14.921 1.00 34.18 147 VAL B C 1
ATOM 4901 O O . VAL B 1 147 ? 11.783 16.408 15.639 1.00 32.05 147 VAL B O 1
ATOM 4905 N N . GLN B 1 148 ? 11.519 14.879 14.010 1.00 36.56 148 GLN B N 1
ATOM 4906 C CA . GLN B 1 148 ? 10.112 15.213 13.806 1.00 37.80 148 GLN B CA 1
ATOM 4907 C C . GLN B 1 148 ? 9.250 14.888 15.017 1.00 34.19 148 GLN B C 1
ATOM 4908 O O . GLN B 1 148 ? 8.412 15.691 15.415 1.00 32.32 148 GLN B O 1
ATOM 4914 N N . GLN B 1 149 ? 9.431 13.703 15.593 1.00 33.05 149 GLN B N 1
ATOM 4915 C CA . GLN B 1 149 ? 8.689 13.344 16.796 1.00 30.56 149 GLN B CA 1
ATOM 4916 C C . GLN B 1 149 ? 8.960 14.373 17.882 1.00 29.77 149 GLN B C 1
ATOM 4917 O O . GLN B 1 149 ? 8.039 14.840 18.555 1.00 32.47 149 GLN B O 1
ATOM 4923 N N . LEU B 1 150 ? 10.226 14.748 18.033 1.00 26.65 150 LEU B N 1
ATOM 4924 C CA . LEU B 1 150 ? 10.601 15.693 19.066 1.00 24.94 150 LEU B CA 1
ATOM 4925 C C . LEU B 1 150 ? 9.961 17.067 18.834 1.00 26.34 150 LEU B C 1
ATOM 4926 O O . LEU B 1 150 ? 9.444 17.688 19.762 1.00 26.02 150 LEU B O 1
ATOM 4931 N N . ARG B 1 151 ? 10.016 17.540 17.593 1.00 30.50 151 ARG B N 1
ATOM 4932 C CA . ARG B 1 151 ? 9.488 18.856 17.248 1.00 32.31 151 ARG B CA 1
ATOM 4933 C C . ARG B 1 151 ? 7.984 18.911 17.492 1.00 30.30 151 ARG B C 1
ATOM 4934 O O . ARG B 1 151 ? 7.473 19.900 18.011 1.00 33.37 151 ARG B O 1
ATOM 4942 N N . THR B 1 152 ? 7.290 17.834 17.144 1.00 33.07 152 THR B N 1
ATOM 4943 C CA . THR B 1 152 ? 5.864 17.706 17.446 1.00 34.18 152 THR B CA 1
ATOM 4944 C C . THR B 1 152 ? 5.616 17.847 18.945 1.00 33.26 152 THR B C 1
ATOM 4945 O O . THR B 1 152 ? 4.695 18.531 19.367 1.00 32.15 152 THR B O 1
ATOM 4949 N N . LYS B 1 153 ? 6.451 17.212 19.762 1.00 30.95 153 LYS B N 1
ATOM 4950 C CA . LYS B 1 153 ? 6.252 17.266 21.206 1.00 29.02 153 LYS B CA 1
ATOM 4951 C C . LYS B 1 153 ? 6.545 18.660 21.753 1.00 27.93 153 LYS B C 1
ATOM 4952 O O . LYS B 1 153 ? 5.878 19.124 22.678 1.00 28.31 153 LYS B O 1
ATOM 4958 N N . LEU B 1 154 ? 7.547 19.316 21.162 1.00 28.37 154 LEU B N 1
ATOM 4959 C CA . LEU B 1 154 ? 7.934 20.672 21.542 1.00 27.12 154 LEU B CA 1
ATOM 4960 C C . LEU B 1 154 ? 6.833 21.664 21.176 1.00 28.97 154 LEU B C 1
ATOM 4961 O O . LEU B 1 154 ? 6.467 22.516 21.981 1.00 28.44 154 LEU B O 1
ATOM 4966 N N . GLU B 1 155 ? 6.336 21.550 19.949 1.00 30.78 155 GLU B N 1
ATOM 4967 C CA . GLU B 1 155 ? 5.174 22.316 19.494 1.00 35.66 155 GLU B CA 1
ATOM 4968 C C . GLU B 1 155 ? 3.983 22.125 20.444 1.00 35.20 155 GLU B C 1
ATOM 4969 O O . GLU B 1 155 ? 3.380 23.099 20.893 1.00 34.17 155 GLU B O 1
ATOM 4975 N N A GLN B 1 156 ? 3.657 20.872 20.761 0.52 32.64 156 GLN B N 1
ATOM 4976 N N B GLN B 1 156 ? 3.651 20.875 20.749 0.48 32.64 156 GLN B N 1
ATOM 4977 C CA A GLN B 1 156 ? 2.603 20.590 21.739 0.52 32.42 156 GLN B CA 1
ATOM 4978 C CA B GLN B 1 156 ? 2.595 20.597 21.718 0.48 32.45 156 GLN B CA 1
ATOM 4979 C C A GLN B 1 156 ? 2.863 21.313 23.052 0.52 31.64 156 GLN B C 1
ATOM 4980 C C B GLN B 1 156 ? 2.849 21.267 23.074 0.48 31.61 156 GLN B C 1
ATOM 4981 O O A GLN B 1 156 ? 1.992 22.002 23.581 0.52 31.92 156 GLN B O 1
ATOM 4982 O O B GLN B 1 156 ? 1.950 21.880 23.649 0.48 31.75 156 GLN B O 1
ATOM 4993 N N . PHE B 1 157 ? 4.068 21.151 23.591 1.00 27.59 157 PHE B N 1
ATOM 4994 C CA . PHE B 1 157 ? 4.423 21.796 24.845 1.00 23.03 157 PHE B CA 1
ATOM 4995 C C . PHE B 1 157 ? 4.271 23.317 24.819 1.00 23.72 157 PHE B C 1
ATOM 4996 O O . PHE B 1 157 ? 3.848 23.914 25.795 1.00 25.12 157 PHE B O 1
ATOM 5004 N N . ASN B 1 158 ? 4.650 23.948 23.712 1.00 28.63 158 ASN B N 1
ATOM 5005 C CA . ASN B 1 158 ? 4.508 25.391 23.608 1.00 33.61 158 ASN B CA 1
ATOM 5006 C C . ASN B 1 158 ? 3.027 25.808 23.577 1.00 32.40 158 ASN B C 1
ATOM 5007 O O . ASN B 1 158 ? 2.643 26.781 24.210 1.00 36.32 158 ASN B O 1
ATOM 5012 N N . ALA B 1 159 ? 2.201 25.050 22.866 1.00 33.15 159 ALA B N 1
ATOM 5013 C CA . ALA B 1 159 ? 0.756 25.304 22.839 1.00 30.08 159 ALA B CA 1
ATOM 5014 C C . ALA B 1 159 ? 0.154 25.158 24.242 1.00 36.61 159 ALA B C 1
ATOM 5015 O O . ALA B 1 159 ? -0.571 26.031 24.709 1.00 37.04 159 ALA B O 1
ATOM 5017 N N . LEU B 1 160 ? 0.475 24.055 24.917 1.00 36.23 160 LEU B N 1
ATOM 5018 C CA . LEU B 1 160 ? -0.048 23.775 26.251 1.00 34.94 160 LEU B CA 1
ATOM 5019 C C . LEU B 1 160 ? 0.331 24.845 27.274 1.00 36.32 160 LEU B C 1
ATOM 5020 O O . LEU B 1 160 ? -0.483 25.221 28.109 1.00 41.06 160 LEU B O 1
ATOM 5025 N N . SER B 1 161 ? 1.570 25.333 27.214 1.00 32.27 161 SER B N 1
ATOM 5026 C CA . SER B 1 161 ? 2.056 26.277 28.218 1.00 30.08 161 SER B CA 1
ATOM 5027 C C . SER B 1 161 ? 1.765 27.731 27.864 1.00 35.93 161 SER B C 1
ATOM 5028 O O . SER B 1 161 ? 2.085 28.634 28.634 1.00 35.18 161 SER B O 1
ATOM 5031 N N . ALA B 1 162 ? 1.143 27.954 26.708 1.00 37.35 162 ALA B N 1
ATOM 5032 C CA . ALA B 1 162 ? 0.864 29.318 26.244 1.00 40.80 162 ALA B CA 1
ATOM 5033 C C . ALA B 1 162 ? 0.142 30.168 27.284 1.00 37.32 162 ALA B C 1
ATOM 5034 O O . ALA B 1 162 ? 0.229 31.387 27.255 1.00 40.90 162 ALA B O 1
ATOM 5036 N N . ASP B 1 163 ? -0.566 29.518 28.203 1.00 37.16 163 ASP B N 1
ATOM 5037 C CA . ASP B 1 163 ? -1.385 30.234 29.185 1.00 36.94 163 ASP B CA 1
ATOM 5038 C C . ASP B 1 163 ? -0.718 30.383 30.535 1.00 37.07 163 ASP B C 1
ATOM 5039 O O . ASP B 1 163 ? -1.372 30.713 31.523 1.00 37.62 163 ASP B O 1
ATOM 5044 N N . ILE B 1 164 ? 0.585 30.126 30.589 1.00 39.63 164 ILE B N 1
ATOM 5045 C CA . ILE B 1 164 ? 1.297 30.223 31.856 1.00 36.93 164 ILE B CA 1
ATOM 5046 C C . ILE B 1 164 ? 2.697 30.810 31.651 1.00 33.40 164 ILE B C 1
ATOM 5047 O O . ILE B 1 164 ? 3.272 30.731 30.557 1.00 35.26 164 ILE B O 1
ATOM 5052 N N . ASP B 1 165 ? 3.220 31.431 32.698 1.00 29.98 165 ASP B N 1
ATOM 5053 C CA . ASP B 1 165 ? 4.617 31.862 32.686 1.00 32.57 165 ASP B CA 1
ATOM 5054 C C . ASP B 1 165 ? 5.535 30.651 32.813 1.00 25.30 165 ASP B C 1
ATOM 5055 O O . ASP B 1 165 ? 5.735 30.117 33.908 1.00 32.06 165 ASP B O 1
ATOM 5060 N N . ILE B 1 166 ? 6.122 30.272 31.693 1.00 33.35 166 ILE B N 1
ATOM 5061 C CA . ILE B 1 166 ? 6.928 29.070 31.615 1.00 33.85 166 ILE B CA 1
ATOM 5062 C C . ILE B 1 166 ? 8.428 29.399 31.627 1.00 36.52 166 ILE B C 1
ATOM 5063 O O . ILE B 1 166 ? 9.265 28.547 31.321 1.00 35.13 166 ILE B O 1
ATOM 5068 N N . THR B 1 167 ? 8.772 30.633 31.996 1.00 33.59 167 THR B N 1
ATOM 5069 C CA . THR B 1 167 ? 10.171 31.066 31.945 1.00 32.32 167 THR B CA 1
ATOM 5070 C C . THR B 1 167 ? 11.027 30.464 33.067 1.00 34.13 167 THR B C 1
ATOM 5071 O O . THR B 1 167 ? 12.263 30.499 33.001 1.00 32.48 167 THR B O 1
ATOM 5075 N N . HIS B 1 168 ? 10.373 29.923 34.092 1.00 27.74 168 HIS B N 1
ATOM 5076 C CA . HIS B 1 168 ? 11.075 29.270 35.193 1.00 26.68 168 HIS B CA 1
ATOM 5077 C C . HIS B 1 168 ? 11.162 27.754 34.950 1.00 22.68 168 HIS B C 1
ATOM 5078 O O . HIS B 1 168 ? 11.567 27.000 35.832 1.00 23.12 168 HIS B O 1
ATOM 5085 N N . PHE B 1 169 ? 10.765 27.324 33.752 1.00 21.31 169 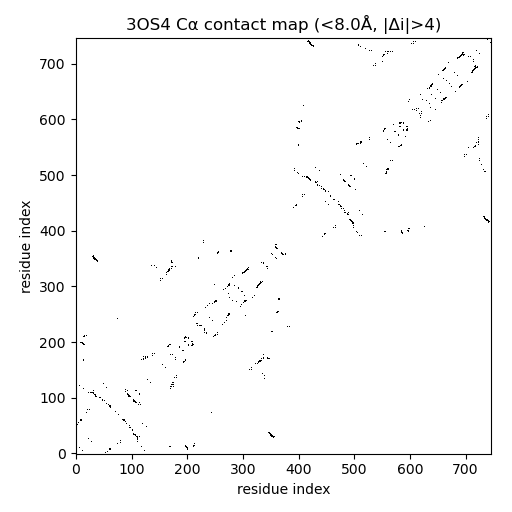PHE B N 1
ATOM 5086 C CA . PHE B 1 169 ? 10.803 25.907 33.394 1.00 20.91 169 PHE B CA 1
ATOM 5087 C C . PHE B 1 169 ? 12.217 25.471 33.056 1.00 21.22 169 PHE B C 1
ATOM 5088 O O . PHE B 1 169 ? 12.885 26.115 32.255 1.00 24.45 169 PHE B O 1
ATOM 5096 N N . LYS B 1 170 ? 12.654 24.356 33.650 1.00 18.55 170 LYS B N 1
ATOM 5097 C CA . LYS B 1 170 ? 14.015 23.854 33.472 1.00 19.77 170 LYS B CA 1
ATOM 5098 C C . LYS B 1 170 ? 14.002 22.350 33.205 1.00 18.69 170 LYS B C 1
ATOM 5099 O O . LYS B 1 170 ? 13.452 21.588 34.000 1.00 21.53 170 LYS B O 1
ATOM 5105 N N . LEU B 1 171 ? 14.590 21.952 32.081 1.00 18.50 171 LEU B N 1
ATOM 5106 C CA . LEU B 1 171 ? 14.641 20.557 31.631 1.00 17.86 171 LEU B CA 1
ATOM 5107 C C . LEU B 1 171 ? 16.076 20.040 31.607 1.00 21.53 171 LEU B C 1
ATOM 5108 O O . LEU B 1 171 ? 16.969 20.741 31.130 1.00 20.28 171 LEU B O 1
ATOM 5121 N N . ASP B 1 173 ? 18.375 16.482 30.330 1.00 16.07 173 ASP B N 1
ATOM 5122 C CA . ASP B 1 173 ? 18.393 15.172 29.684 1.00 17.91 173 ASP B CA 1
ATOM 5123 C C . ASP B 1 173 ? 19.057 14.139 30.615 1.00 17.60 173 ASP B C 1
ATOM 5124 O O . ASP B 1 173 ? 20.223 14.297 30.973 1.00 17.89 173 ASP B O 1
ATOM 5129 N N . PHE B 1 174 ? 18.321 13.086 30.983 1.00 15.70 174 PHE B N 1
ATOM 5130 C CA . PHE B 1 174 ? 18.868 11.979 31.799 1.00 16.11 174 PHE B CA 1
ATOM 5131 C C . PHE B 1 174 ? 18.798 10.663 31.002 1.00 18.65 174 PHE B C 1
ATOM 5132 O O . PHE B 1 174 ? 18.757 9.562 31.571 1.00 21.68 174 PHE B O 1
ATOM 5140 N N . GLY B 1 175 ? 18.737 10.770 29.678 1.00 16.08 175 GLY B N 1
ATOM 5141 C CA . GLY B 1 175 ? 18.345 9.632 28.856 1.00 17.39 175 GLY B CA 1
ATOM 5142 C C . GLY B 1 175 ? 19.415 8.686 28.316 1.00 18.20 175 GLY B C 1
ATOM 5143 O O . GLY B 1 175 ? 19.127 7.900 27.409 1.00 19.15 175 GLY B O 1
ATOM 5144 N N A THR B 1 176 ? 20.655 8.773 28.791 0.27 14.86 176 THR B N 1
ATOM 5145 N N B THR B 1 176 ? 20.602 8.694 28.919 0.73 14.35 176 THR B N 1
ATOM 5146 C CA A THR B 1 176 ? 21.711 7.987 28.131 0.27 14.24 176 THR B CA 1
ATOM 5147 C CA B THR B 1 176 ? 21.669 7.815 28.428 0.73 13.58 176 THR B CA 1
ATOM 5148 C C A THR B 1 176 ? 21.609 6.488 28.385 0.27 15.52 176 THR B C 1
ATOM 5149 C C B THR B 1 176 ? 21.362 6.306 28.500 0.73 16.38 176 THR B C 1
ATOM 5150 O O A THR B 1 176 ? 22.084 5.683 27.585 0.27 14.71 176 THR B O 1
ATOM 5151 O O B THR B 1 176 ? 21.436 5.596 27.503 0.73 13.65 176 THR B O 1
ATOM 5158 N N A ARG B 1 177 ? 20.972 6.120 29.491 0.27 14.71 177 ARG B N 1
ATOM 5159 N N B ARG B 1 177 ? 21.052 5.805 29.688 0.73 13.41 177 ARG B N 1
ATOM 5160 C CA A ARG B 1 177 ? 20.935 4.732 29.934 0.27 15.04 177 ARG B CA 1
ATOM 5161 C CA B ARG B 1 177 ? 21.044 4.355 29.893 0.73 15.91 177 ARG B CA 1
ATOM 5162 C C A ARG B 1 177 ? 20.152 3.796 29.018 0.27 16.05 177 ARG B C 1
ATOM 5163 C C B ARG B 1 177 ? 20.043 3.568 29.035 0.73 16.17 177 ARG B C 1
ATOM 5164 O O A ARG B 1 177 ? 20.624 2.703 28.694 0.27 15.91 177 ARG B O 1
ATOM 5165 O O B ARG B 1 177 ? 20.253 2.388 28.764 0.73 15.82 177 ARG B O 1
ATOM 5180 N N A ARG B 1 178 ? 18.957 4.224 28.629 0.27 15.88 178 ARG B N 1
ATOM 5181 N N B ARG B 1 178 ? 18.959 4.206 28.637 0.73 15.92 178 ARG B N 1
ATOM 5182 C CA A ARG B 1 178 ? 18.059 3.395 27.823 0.27 16.26 178 ARG B CA 1
ATOM 5183 C CA B ARG B 1 178 ? 17.943 3.502 27.840 0.73 15.88 178 ARG B CA 1
ATOM 5184 C C A ARG B 1 178 ? 17.798 4.016 26.457 0.27 15.40 178 ARG B C 1
ATOM 5185 C C B ARG B 1 178 ? 17.698 4.164 26.503 0.73 15.13 178 ARG B C 1
ATOM 5186 O O A ARG B 1 178 ? 16.786 3.722 25.818 0.27 13.25 178 ARG B O 1
ATOM 5187 O O B ARG B 1 178 ? 16.625 4.013 25.906 0.73 14.93 178 ARG B O 1
ATOM 5202 N N . ARG B 1 179 ? 18.714 4.876 26.014 1.00 17.54 179 ARG B N 1
ATOM 5203 C CA . ARG B 1 179 ? 18.615 5.480 24.689 1.00 17.69 179 ARG B CA 1
ATOM 5204 C C . ARG B 1 179 ? 18.413 4.401 23.638 1.00 14.74 179 ARG B C 1
ATOM 5205 O O . ARG B 1 179 ? 18.942 3.273 23.748 1.00 14.75 179 ARG B O 1
ATOM 5213 N N . PHE B 1 180 ? 17.657 4.760 22.602 1.00 14.54 180 PHE B N 1
ATOM 5214 C CA . PHE B 1 180 ? 17.562 3.912 21.430 1.00 17.46 180 PHE B CA 1
ATOM 5215 C C . PHE B 1 180 ? 18.949 3.601 20.884 1.00 14.35 180 PHE B C 1
ATOM 5216 O O . PHE B 1 180 ? 19.258 2.458 20.584 1.00 19.05 180 PHE B O 1
ATOM 5224 N N . SER B 1 181 ? 19.788 4.628 20.781 1.00 15.69 181 SER B N 1
ATOM 5225 C CA . SER B 1 181 ? 21.153 4.468 20.320 1.00 16.03 181 SER B CA 1
ATOM 5226 C C . SER B 1 181 ? 21.902 5.731 20.684 1.00 13.19 181 SER B C 1
ATOM 5227 O O . SER B 1 181 ? 21.288 6.760 20.941 1.00 16.04 181 SER B O 1
ATOM 5230 N N A ARG B 1 182 ? 23.226 5.648 20.686 0.49 14.24 182 ARG B N 1
ATOM 5231 N N B ARG B 1 182 ? 23.224 5.652 20.703 0.51 14.18 182 ARG B N 1
ATOM 5232 C CA A ARG B 1 182 ? 24.080 6.805 20.922 0.49 16.38 182 ARG B CA 1
ATOM 5233 C CA B ARG B 1 182 ? 24.049 6.828 20.927 0.51 16.34 182 ARG B CA 1
ATOM 5234 C C A ARG B 1 182 ? 23.779 7.933 19.928 0.49 18.11 182 ARG B C 1
ATOM 5235 C C B ARG B 1 182 ? 23.669 7.930 19.940 0.51 18.09 182 ARG B C 1
ATOM 5236 O O A ARG B 1 182 ? 23.731 9.107 20.295 0.49 17.27 182 ARG B O 1
ATOM 5237 O O B ARG B 1 182 ? 23.461 9.080 20.320 0.51 17.36 182 ARG B O 1
ATOM 5252 N N . GLU B 1 183 ? 23.583 7.565 18.663 1.00 18.26 183 GLU B N 1
ATOM 5253 C CA . GLU B 1 183 ? 23.307 8.548 17.609 1.00 22.96 183 GLU B CA 1
ATOM 5254 C C . GLU B 1 183 ? 21.985 9.275 17.829 1.00 21.85 183 GLU B C 1
ATOM 5255 O O . GLU B 1 183 ? 21.915 10.497 17.732 1.00 20.05 183 GLU B O 1
ATOM 5261 N N . ILE B 1 184 ? 20.941 8.518 18.150 1.00 19.21 184 ILE B N 1
ATOM 5262 C CA . ILE B 1 184 ? 19.631 9.101 18.440 1.00 20.82 184 ILE B CA 1
ATOM 5263 C C . ILE B 1 184 ? 19.669 10.024 19.674 1.00 18.56 184 ILE B C 1
ATOM 5264 O O . ILE B 1 184 ? 19.091 11.103 19.661 1.00 18.90 184 ILE B O 1
ATOM 5269 N N . GLN B 1 185 ? 20.389 9.648 20.722 1.00 17.66 185 GLN B N 1
ATOM 5270 C CA . GLN B 1 185 ? 20.531 10.585 21.825 1.00 18.14 185 GLN B CA 1
ATOM 5271 C C . GLN B 1 185 ? 21.211 11.894 21.408 1.00 19.07 185 GLN B C 1
ATOM 5272 O O . GLN B 1 185 ? 20.779 12.983 21.790 1.00 20.06 185 GLN B O 1
ATOM 5278 N N . HIS B 1 186 ? 22.281 11.779 20.635 1.00 17.71 186 HIS B N 1
ATOM 5279 C CA . HIS B 1 186 ? 22.963 12.961 20.132 1.00 20.81 186 HIS B CA 1
ATOM 5280 C C . HIS B 1 186 ? 21.992 13.825 19.318 1.00 20.81 186 HIS B C 1
ATOM 5281 O O . HIS B 1 186 ? 21.936 15.040 19.501 1.00 24.10 186 HIS B O 1
ATOM 5288 N N . THR B 1 187 ? 21.219 13.190 18.442 1.00 20.22 187 THR B N 1
ATOM 5289 C CA . THR B 1 187 ? 20.259 13.908 17.608 1.00 24.62 187 THR B CA 1
ATOM 5290 C C . THR B 1 187 ? 19.242 14.654 18.447 1.00 26.42 187 THR B C 1
ATOM 5291 O O . THR B 1 187 ? 19.009 15.855 18.266 1.00 25.92 187 THR B O 1
ATOM 5295 N N A VAL B 1 188 ? 18.623 13.968 19.403 0.66 23.03 188 VAL B N 1
ATOM 5296 N N B VAL B 1 188 ? 18.639 13.916 19.369 0.34 22.97 188 VAL B N 1
ATOM 5297 C CA A VAL B 1 188 ? 17.577 14.633 20.172 0.66 21.09 188 VAL B CA 1
ATOM 5298 C CA B VAL B 1 188 ? 17.639 14.457 20.265 0.34 21.92 188 VAL B CA 1
ATOM 5299 C C A VAL B 1 188 ? 18.133 15.670 21.164 0.66 19.59 188 VAL B C 1
ATOM 5300 C C B VAL B 1 188 ? 18.185 15.636 21.066 0.34 20.05 188 VAL B C 1
ATOM 5301 O O A VAL B 1 188 ? 17.522 16.727 21.366 0.66 20.98 188 VAL B O 1
ATOM 5302 O O B VAL B 1 188 ? 17.614 16.728 21.054 0.34 21.24 188 VAL B O 1
ATOM 5309 N N . VAL B 1 189 ? 19.298 15.418 21.757 1.00 19.14 189 VAL B N 1
ATOM 5310 C CA . VAL B 1 189 ? 19.839 16.437 22.644 1.00 17.63 189 VAL B CA 1
ATOM 5311 C C . VAL B 1 189 ? 20.315 17.677 21.866 1.00 17.08 189 VAL B C 1
ATOM 5312 O O . VAL B 1 189 ? 20.096 18.813 22.311 1.00 23.06 189 VAL B O 1
ATOM 5316 N N A SER B 1 190 ? 20.947 17.447 20.714 0.58 23.29 190 SER B N 1
ATOM 5317 N N B SER B 1 190 ? 20.954 17.451 20.718 0.42 23.11 190 SER B N 1
ATOM 5318 C CA A SER B 1 190 ? 21.396 18.531 19.842 0.58 25.48 190 SER B CA 1
ATOM 5319 C CA B SER B 1 190 ? 21.392 18.541 19.845 0.42 25.34 190 SER B CA 1
ATOM 5320 C C A SER B 1 190 ? 20.209 19.391 19.413 0.58 25.65 190 SER B C 1
ATOM 5321 C C B SER B 1 190 ? 20.205 19.394 19.416 0.42 25.51 190 SER B C 1
ATOM 5322 O O A SER B 1 190 ? 20.267 20.621 19.464 0.58 26.25 190 SER B O 1
ATOM 5323 O O B SER B 1 190 ? 20.259 20.624 19.467 0.42 26.05 190 SER B O 1
ATOM 5328 N N . THR B 1 191 ? 19.128 18.732 19.007 1.00 23.39 191 THR B N 1
ATOM 5329 C CA . THR B 1 191 ? 17.891 19.435 18.654 1.00 29.19 191 THR B CA 1
ATOM 5330 C C . THR B 1 191 ? 17.319 20.245 19.830 1.00 28.82 191 THR B C 1
ATOM 5331 O O . THR B 1 191 ? 16.928 21.406 19.667 1.00 26.99 191 THR B O 1
ATOM 5335 N N . LEU B 1 192 ? 17.253 19.646 21.018 1.00 23.73 192 LEU B N 1
ATOM 5336 C CA . LEU B 1 192 ? 16.801 20.390 22.191 1.00 25.98 192 LEU B CA 1
ATOM 5337 C C . LEU B 1 192 ? 17.652 21.639 22.419 1.00 27.92 192 LEU B C 1
ATOM 5338 O O . LEU B 1 192 ? 17.116 22.708 22.698 1.00 26.14 192 LEU B O 1
ATOM 5343 N N . LYS B 1 193 ? 18.974 21.502 22.321 1.00 25.43 193 LYS B N 1
ATOM 5344 C CA . LYS B 1 193 ? 19.860 22.654 22.517 1.00 26.40 193 LYS B CA 1
ATOM 5345 C C . LYS B 1 193 ? 19.519 23.749 21.500 1.00 28.31 193 LYS B C 1
ATOM 5346 O O . LYS B 1 193 ? 19.379 24.924 21.855 1.00 31.98 193 LYS B O 1
ATOM 5352 N N . ASP B 1 194 ? 19.339 23.343 20.248 1.00 28.24 194 ASP B N 1
ATOM 5353 C CA . ASP B 1 194 ? 19.067 24.286 19.165 1.00 33.16 194 ASP B CA 1
ATOM 5354 C C . ASP B 1 194 ? 17.707 24.966 19.260 1.00 38.20 194 ASP B C 1
ATOM 5355 O O . ASP B 1 194 ? 17.574 26.131 18.891 1.00 40.23 194 ASP B O 1
ATOM 5360 N N . GLU B 1 195 ? 16.705 24.247 19.769 1.00 35.40 195 GLU B N 1
ATOM 5361 C CA . GLU B 1 195 ? 15.309 24.643 19.573 1.00 33.14 195 GLU B CA 1
ATOM 5362 C C . GLU B 1 195 ? 14.454 24.810 20.830 1.00 33.60 195 GLU B C 1
ATOM 5363 O O . GLU B 1 195 ? 13.291 25.208 20.744 1.00 34.23 195 GLU B O 1
ATOM 5369 N N . PHE B 1 196 ? 15.020 24.521 21.994 1.00 30.68 196 PHE B N 1
ATOM 5370 C CA . PHE B 1 196 ? 14.255 24.552 23.232 1.00 27.90 196 PHE B CA 1
ATOM 5371 C C . PHE B 1 196 ? 14.996 25.372 24.288 1.00 28.75 196 PHE B C 1
ATOM 5372 O O . PHE B 1 196 ? 15.998 24.928 24.838 1.00 29.19 196 PHE B O 1
ATOM 5380 N N . PRO B 1 197 ? 14.490 26.579 24.587 1.00 32.74 197 PRO B N 1
ATOM 5381 C CA . PRO B 1 197 ? 15.165 27.515 25.496 1.00 30.13 197 PRO B CA 1
ATOM 5382 C C . PRO B 1 197 ? 15.389 26.988 26.917 1.00 30.79 197 PRO B C 1
ATOM 5383 O O . PRO B 1 197 ? 16.297 27.482 27.595 1.00 33.83 197 PRO B O 1
ATOM 5387 N N . TYR B 1 198 ? 14.587 26.019 27.356 1.00 25.45 198 TYR B N 1
ATOM 5388 C CA . TYR B 1 198 ? 14.598 25.599 28.759 1.00 23.33 198 TYR B CA 1
ATOM 5389 C C . TYR B 1 198 ? 15.438 24.359 29.082 1.00 22.26 198 TYR B C 1
ATOM 5390 O O . TYR B 1 198 ? 15.444 23.900 30.222 1.00 23.52 198 TYR B O 1
ATOM 5399 N N . LEU B 1 199 ? 16.160 23.846 28.096 1.00 23.54 199 LEU B N 1
ATOM 5400 C CA . LEU B 1 199 ? 17.214 22.858 28.372 1.00 20.39 199 LEU B CA 1
ATOM 5401 C C . LEU B 1 199 ? 18.335 23.485 29.208 1.00 26.34 199 LEU B C 1
ATOM 5402 O O . LEU B 1 199 ? 18.962 24.457 28.790 1.00 26.49 199 LEU B O 1
ATOM 5407 N N . VAL B 1 200 ? 18.590 22.933 30.385 1.00 21.89 200 VAL B N 1
ATOM 5408 C CA . VAL B 1 200 ? 19.603 23.513 31.252 1.00 21.33 200 VAL B CA 1
ATOM 5409 C C . VAL B 1 200 ? 20.797 22.597 31.430 1.00 21.25 200 VAL B C 1
ATOM 5410 O O . VAL B 1 200 ? 21.790 22.993 32.034 1.00 24.85 200 VAL B O 1
ATOM 5414 N N . GLY B 1 201 ? 20.704 21.364 30.951 1.00 17.38 201 GLY B N 1
ATOM 5415 C CA . GLY B 1 201 ? 21.853 20.479 31.070 1.00 17.46 201 GLY B CA 1
ATOM 5416 C C . GLY B 1 201 ? 21.608 19.066 30.586 1.00 15.09 201 GLY B C 1
ATOM 5417 O O . GLY B 1 201 ? 20.483 18.694 30.238 1.00 17.22 201 GLY B O 1
ATOM 5418 N N . THR B 1 202 ? 22.672 18.275 30.524 1.00 13.53 202 THR B N 1
ATOM 5419 C CA . THR B 1 202 ? 22.541 16.856 30.233 1.00 15.02 202 THR B CA 1
ATOM 5420 C C . THR B 1 202 ? 23.349 16.081 31.277 1.00 15.32 202 THR B C 1
ATOM 5421 O O . THR B 1 202 ? 24.380 16.551 31.732 1.00 17.31 202 THR B O 1
ATOM 5425 N N . SER B 1 203 ? 22.892 14.882 31.636 1.00 16.43 203 SER B N 1
ATOM 5426 C CA . SER B 1 203 ? 23.716 14.008 32.459 1.00 14.08 203 SER B CA 1
ATOM 5427 C C . SER B 1 203 ? 24.876 13.380 31.702 1.00 16.11 203 SER B C 1
ATOM 5428 O O . SER B 1 203 ? 25.838 12.939 32.294 1.00 16.32 203 SER B O 1
ATOM 5431 N N . ASN B 1 204 ? 24.796 13.324 30.377 1.00 15.85 204 ASN B N 1
ATOM 5432 C CA . ASN B 1 204 ? 25.848 12.669 29.621 1.00 12.44 204 ASN B CA 1
ATOM 5433 C C . ASN B 1 204 ? 27.088 13.545 29.494 1.00 15.73 204 ASN B C 1
ATOM 5434 O O . ASN B 1 204 ? 27.044 14.587 28.828 1.00 14.61 204 ASN B O 1
ATOM 5439 N N . TYR B 1 205 ? 28.198 13.105 30.094 1.00 15.02 205 TYR B N 1
ATOM 5440 C CA . TYR B 1 205 ? 29.410 13.934 30.112 1.00 16.36 205 TYR B CA 1
ATOM 5441 C C . TYR B 1 205 ? 29.957 14.223 28.711 1.00 19.91 205 TYR B C 1
ATOM 5442 O O . TYR B 1 205 ? 30.433 15.341 28.435 1.00 20.57 205 TYR B O 1
ATOM 5451 N N . ASP B 1 206 ? 29.890 13.221 27.836 1.00 18.01 206 ASP B N 1
ATOM 5452 C CA . ASP B 1 206 ? 30.402 13.353 26.484 1.00 18.93 206 ASP B CA 1
ATOM 5453 C C . ASP B 1 206 ? 29.623 14.427 25.733 1.00 18.93 206 ASP B C 1
ATOM 5454 O O . ASP B 1 206 ? 30.214 15.273 25.067 1.00 21.86 206 ASP B O 1
ATOM 5459 N N . LEU B 1 207 ? 28.292 14.406 25.845 1.00 17.17 207 LEU B N 1
ATOM 5460 C CA . LEU B 1 207 ? 27.465 15.454 25.230 1.00 19.55 207 LEU B CA 1
ATOM 5461 C C . LEU B 1 207 ? 27.618 16.811 25.918 1.00 19.93 207 LEU B C 1
ATOM 5462 O O . LEU B 1 207 ? 27.513 17.842 25.273 1.00 22.62 207 LEU B O 1
ATOM 5467 N N . ALA B 1 208 ? 27.836 16.823 27.234 1.00 18.61 208 ALA B N 1
ATOM 5468 C CA . ALA B 1 208 ? 27.996 18.086 27.931 1.00 18.81 208 ALA B CA 1
ATOM 5469 C C . ALA B 1 208 ? 29.221 18.779 27.338 1.00 21.88 208 ALA B C 1
ATOM 5470 O O . ALA B 1 208 ? 29.187 19.971 27.017 1.00 24.44 208 ALA B O 1
ATOM 5472 N N . ARG B 1 209 ? 30.283 18.014 27.161 1.00 17.77 209 ARG B N 1
ATOM 5473 C CA . ARG B 1 209 ? 31.519 18.569 26.615 1.00 19.20 209 ARG B CA 1
ATOM 5474 C C . ARG B 1 209 ? 31.329 19.011 25.166 1.00 23.11 209 ARG B C 1
ATOM 5475 O O . ARG B 1 209 ? 31.572 20.167 24.819 1.00 27.60 209 ARG B O 1
ATOM 5483 N N . THR B 1 210 ? 30.884 18.099 24.315 1.00 21.62 210 THR B N 1
ATOM 5484 C CA . THR B 1 210 ? 30.880 18.375 22.878 1.00 23.80 210 THR B CA 1
ATOM 5485 C C . THR B 1 210 ? 29.755 19.336 22.455 1.00 28.12 210 THR B C 1
ATOM 5486 O O . THR B 1 210 ? 29.890 20.027 21.446 1.00 30.75 210 THR B O 1
ATOM 5490 N N . LEU B 1 211 ? 28.659 19.390 23.214 1.00 26.57 211 LEU B N 1
ATOM 5491 C CA . LEU B 1 211 ? 27.548 20.299 22.880 1.00 23.60 211 LEU B CA 1
ATOM 5492 C C . LEU B 1 211 ? 27.611 21.588 23.682 1.00 25.00 211 LEU B C 1
ATOM 5493 O O . LEU B 1 211 ? 26.805 22.483 23.474 1.00 28.77 211 LEU B O 1
ATOM 5498 N N . ALA B 1 212 ? 28.591 21.682 24.576 1.00 24.80 212 ALA B N 1
ATOM 5499 C CA . ALA B 1 212 ? 28.753 22.854 25.439 1.00 27.79 212 ALA B CA 1
ATOM 5500 C C . ALA B 1 212 ? 27.513 23.052 26.310 1.00 26.55 212 ALA B C 1
ATOM 5501 O O . ALA B 1 212 ? 26.894 24.117 26.339 1.00 28.68 212 ALA B O 1
ATOM 5503 N N . LEU B 1 213 ? 27.158 21.986 27.012 1.00 22.68 213 LEU B N 1
ATOM 5504 C CA . LEU B 1 213 ? 25.997 21.964 27.876 1.00 21.06 213 LEU B CA 1
ATOM 5505 C C . LEU B 1 213 ? 26.422 21.635 29.297 1.00 22.95 213 LEU B C 1
ATOM 5506 O O . LEU B 1 213 ? 27.384 20.902 29.526 1.00 24.36 213 LEU B O 1
ATOM 5511 N N . ALA B 1 214 ? 25.707 22.186 30.255 1.00 18.66 214 ALA B N 1
ATOM 5512 C CA . ALA B 1 214 ? 26.040 21.963 31.653 1.00 19.46 214 ALA B CA 1
ATOM 5513 C C . ALA B 1 214 ? 25.866 20.481 31.998 1.00 22.29 214 ALA B C 1
ATOM 5514 O O . ALA B 1 214 ? 24.827 19.882 31.706 1.00 18.84 214 ALA B O 1
ATOM 5516 N N . PRO B 1 215 ? 26.894 19.874 32.599 1.00 20.96 215 PRO B N 1
ATOM 5517 C CA . PRO B 1 215 ? 26.740 18.492 33.056 1.00 18.35 215 PRO B CA 1
ATOM 5518 C C . PRO B 1 215 ? 25.974 18.437 34.367 1.00 19.15 215 PRO B C 1
ATOM 5519 O O . PRO B 1 215 ? 26.288 19.174 35.315 1.00 22.68 215 PRO B O 1
ATOM 5523 N N . VAL B 1 216 ? 24.965 17.567 34.442 1.00 17.68 216 VAL B N 1
ATOM 5524 C CA . VAL B 1 216 ? 24.139 17.501 35.639 1.00 17.81 216 VAL B CA 1
ATOM 5525 C C . VAL B 1 216 ? 24.060 16.097 36.242 1.00 24.84 216 VAL B C 1
ATOM 5526 O O . VAL B 1 216 ? 24.093 15.094 35.534 1.00 20.12 216 VAL B O 1
ATOM 5530 N N . GLY B 1 217 ? 23.973 16.025 37.563 1.00 31.85 217 GLY B N 1
ATOM 5531 C CA . GLY B 1 217 ? 23.831 14.745 38.229 1.00 31.90 217 GLY B CA 1
ATOM 5532 C C . GLY B 1 217 ? 24.486 14.794 39.584 1.00 24.80 217 GLY B C 1
ATOM 5533 O O . GLY B 1 217 ? 25.592 15.290 39.725 1.00 27.99 217 GLY B O 1
ATOM 5534 N N A THR B 1 218 ? 23.792 14.291 40.596 0.72 22.66 218 THR B N 1
ATOM 5535 N N B THR B 1 218 ? 23.793 14.281 40.592 0.28 23.13 218 THR B N 1
ATOM 5536 C CA A THR B 1 218 ? 24.323 14.333 41.951 0.72 23.69 218 THR B CA 1
ATOM 5537 C CA B THR B 1 218 ? 24.306 14.330 41.953 0.28 23.90 218 THR B CA 1
ATOM 5538 C C A THR B 1 218 ? 24.489 12.930 42.543 0.72 23.74 218 THR B C 1
ATOM 5539 C C B THR B 1 218 ? 24.489 12.933 42.546 0.28 23.87 218 THR B C 1
ATOM 5540 O O A THR B 1 218 ? 25.489 12.265 42.271 0.72 25.24 218 THR B O 1
ATOM 5541 O O B THR B 1 218 ? 25.487 12.267 42.271 0.28 24.63 218 THR B O 1
ATOM 5548 N N . GLN B 1 219 ? 23.534 12.501 43.364 1.00 23.22 219 GLN B N 1
ATOM 5549 C CA . GLN B 1 219 ? 23.644 11.215 44.044 1.00 28.30 219 GLN B CA 1
ATOM 5550 C C . GLN B 1 219 ? 22.815 10.191 43.292 1.00 28.41 219 GLN B C 1
ATOM 5551 O O . GLN B 1 219 ? 22.101 10.520 42.361 1.00 33.42 219 GLN B O 1
ATOM 5557 N N . ALA B 1 220 ? 22.930 8.940 43.699 1.00 26.21 220 ALA B N 1
ATOM 5558 C CA . ALA B 1 220 ? 22.079 7.905 43.148 1.00 21.70 220 ALA B CA 1
ATOM 5559 C C . ALA B 1 220 ? 21.748 6.980 44.294 1.00 17.94 220 ALA B C 1
ATOM 5560 O O . ALA B 1 220 ? 22.390 7.046 45.341 1.00 20.29 220 ALA B O 1
ATOM 5562 N N . HIS B 1 221 ? 20.747 6.134 44.113 1.00 18.40 221 HIS B N 1
ATOM 5563 C CA . HIS B 1 221 ? 20.343 5.241 45.181 1.00 16.74 221 HIS B CA 1
ATOM 5564 C C . HIS B 1 221 ? 21.453 4.353 45.690 1.00 18.34 221 HIS B C 1
ATOM 5565 O O . HIS B 1 221 ? 21.486 4.017 46.873 1.00 18.81 221 HIS B O 1
ATOM 5572 N N A GLU B 1 222 ? 22.382 3.974 44.828 0.62 16.75 222 GLU B N 1
ATOM 5573 N N B GLU B 1 222 ? 22.336 3.965 44.767 0.38 17.41 222 GLU B N 1
ATOM 5574 C CA A GLU B 1 222 ? 23.436 3.088 45.288 0.62 18.85 222 GLU B CA 1
ATOM 5575 C CA B GLU B 1 222 ? 23.546 3.197 45.047 0.38 18.97 222 GLU B CA 1
ATOM 5576 C C A GLU B 1 222 ? 24.283 3.730 46.390 0.62 18.24 222 GLU B C 1
ATOM 5577 C C B GLU B 1 222 ? 24.277 3.735 46.283 0.38 18.43 222 GLU B C 1
ATOM 5578 O O A GLU B 1 222 ? 24.891 3.038 47.219 0.62 19.00 222 GLU B O 1
ATOM 5579 O O B GLU B 1 222 ? 24.758 2.962 47.105 0.38 18.96 222 GLU B O 1
ATOM 5590 N N . TRP B 1 223 ? 24.341 5.060 46.400 1.00 15.97 223 TRP B N 1
ATOM 5591 C CA . TRP B 1 223 ? 25.078 5.736 47.458 1.00 14.97 223 TRP B CA 1
ATOM 5592 C C . TRP B 1 223 ? 24.446 5.397 48.815 1.00 16.94 223 TRP B C 1
ATOM 5593 O O . TRP B 1 223 ? 25.148 5.089 49.783 1.00 16.48 223 TRP B O 1
ATOM 5604 N N . PHE B 1 224 ? 23.124 5.460 48.875 1.00 16.36 224 PHE B N 1
ATOM 5605 C CA . PHE B 1 224 ? 22.420 5.148 50.115 1.00 16.48 224 PHE B CA 1
ATOM 5606 C C . PHE B 1 224 ? 22.431 3.662 50.425 1.00 19.42 224 PHE B C 1
ATOM 5607 O O . PHE B 1 224 ? 22.622 3.281 51.583 1.00 19.73 224 PHE B O 1
ATOM 5615 N N . GLN B 1 225 ? 22.264 2.836 49.394 1.00 20.03 225 GLN B N 1
ATOM 5616 C CA . GLN B 1 225 ? 22.266 1.395 49.593 1.00 22.19 225 GLN B CA 1
ATOM 5617 C C . GLN B 1 225 ? 23.603 0.885 50.090 1.00 20.45 225 GLN B C 1
ATOM 5618 O O . GLN B 1 225 ? 23.664 0.056 51.017 1.00 20.30 225 GLN B O 1
ATOM 5624 N N . ALA B 1 226 ? 24.683 1.376 49.490 1.00 16.86 226 ALA B N 1
ATOM 5625 C CA . ALA B 1 226 ? 26.008 0.973 49.927 1.00 15.87 226 ALA B CA 1
ATOM 5626 C C . ALA B 1 226 ? 26.229 1.371 51.389 1.00 17.83 226 ALA B C 1
ATOM 5627 O O . ALA B 1 226 ? 26.791 0.610 52.167 1.00 18.48 226 ALA B O 1
ATOM 5629 N N . HIS B 1 227 ? 25.752 2.563 51.757 1.00 17.99 227 HIS B N 1
ATOM 5630 C CA . HIS B 1 227 ? 25.924 3.043 53.117 1.00 18.28 227 HIS B CA 1
ATOM 5631 C C . HIS B 1 227 ? 25.262 2.179 54.176 1.00 21.79 227 HIS B C 1
ATOM 5632 O O . HIS B 1 227 ? 25.689 2.190 55.320 1.00 20.61 227 HIS B O 1
ATOM 5639 N N . GLN B 1 228 ? 24.259 1.408 53.790 1.00 19.05 228 GLN B N 1
ATOM 5640 C CA . GLN B 1 228 ? 23.694 0.401 54.684 1.00 23.85 228 GLN B CA 1
ATOM 5641 C C . GLN B 1 228 ? 24.756 -0.570 55.222 1.00 21.54 228 GLN B C 1
ATOM 5642 O O . GLN B 1 228 ? 24.626 -1.067 56.348 1.00 26.25 228 GLN B O 1
ATOM 5648 N N . GLN B 1 229 ? 25.807 -0.821 54.441 1.00 18.21 229 GLN B N 1
ATOM 5649 C CA . GLN B 1 229 ? 26.808 -1.850 54.792 1.00 17.18 229 GLN B CA 1
ATOM 5650 C C . GLN B 1 229 ? 28.198 -1.305 55.121 1.00 19.39 229 GLN B C 1
ATOM 5651 O O . GLN B 1 229 ? 29.112 -2.079 55.440 1.00 22.92 229 GLN B O 1
ATOM 5657 N N . ILE B 1 230 ? 28.391 0.011 55.037 1.00 14.38 230 ILE B N 1
ATOM 5658 C CA . ILE B 1 230 ? 29.699 0.579 55.307 1.00 14.12 230 ILE B CA 1
ATOM 5659 C C . ILE B 1 230 ? 29.672 1.702 56.367 1.00 16.19 230 ILE B C 1
ATOM 5660 O O . ILE B 1 230 ? 30.648 2.452 56.490 1.00 22.82 230 ILE B O 1
ATOM 5665 N N . SER B 1 231 ? 28.561 1.846 57.085 1.00 17.70 231 SER B N 1
ATOM 5666 C CA . SER B 1 231 ? 28.447 2.876 58.121 1.00 14.44 231 SER B CA 1
ATOM 5667 C C . SER B 1 231 ? 28.806 2.290 59.478 1.00 15.99 231 SER B C 1
ATOM 5668 O O . SER B 1 231 ? 28.746 1.086 59.667 1.00 17.81 231 SER B O 1
ATOM 5671 N N . PRO B 1 232 ? 29.218 3.151 60.413 1.00 17.45 232 PRO B N 1
ATOM 5672 C CA . PRO B 1 232 ? 29.532 2.676 61.759 1.00 19.03 232 PRO B CA 1
ATOM 5673 C C . PRO B 1 232 ? 28.321 1.974 62.349 1.00 18.69 232 PRO B C 1
ATOM 5674 O O . PRO B 1 232 ? 27.161 2.316 62.028 1.00 15.73 232 PRO B O 1
ATOM 5678 N N A THR B 1 233 ? 28.562 1.013 63.233 0.10 16.83 233 THR B N 1
ATOM 5679 N N B THR B 1 233 ? 28.611 0.984 63.187 0.90 16.63 233 THR B N 1
ATOM 5680 C CA A THR B 1 233 ? 27.491 0.143 63.724 0.10 15.81 233 THR B CA 1
ATOM 5681 C CA B THR B 1 233 ? 27.600 0.133 63.798 0.90 14.98 233 THR B CA 1
ATOM 5682 C C A THR B 1 233 ? 26.408 0.837 64.559 0.10 15.16 233 THR B C 1
ATOM 5683 C C B THR B 1 233 ? 26.418 0.942 64.369 0.90 14.44 233 THR B C 1
ATOM 5684 O O A THR B 1 233 ? 25.302 0.312 64.688 0.10 16.14 233 THR B O 1
ATOM 5685 O O B THR B 1 233 ? 25.272 0.614 64.100 0.90 17.81 233 THR B O 1
ATOM 5692 N N . LEU B 1 234 ? 26.712 2.002 65.129 1.00 10.92 234 LEU B N 1
ATOM 5693 C CA . LEU B 1 234 ? 25.673 2.750 65.863 1.00 9.96 234 LEU B CA 1
ATOM 5694 C C . LEU B 1 234 ? 25.076 3.899 65.049 1.00 16.48 234 LEU B C 1
ATOM 5695 O O . LEU B 1 234 ? 24.209 4.620 65.545 1.00 16.78 234 LEU B O 1
ATOM 5700 N N . ALA B 1 235 ? 25.466 4.025 63.777 1.00 15.11 235 ALA B N 1
ATOM 5701 C CA . ALA B 1 235 ? 25.082 5.200 63.009 1.00 16.01 235 ALA B CA 1
ATOM 5702 C C . ALA B 1 235 ? 23.860 4.972 62.131 1.00 15.16 235 ALA B C 1
ATOM 5703 O O . ALA B 1 235 ? 23.569 3.864 61.734 1.00 18.28 235 ALA B O 1
ATOM 5705 N N A ASN B 1 236 ? 23.175 6.066 61.831 0.43 17.09 236 ASN B N 1
ATOM 5706 N N B ASN B 1 236 ? 23.113 6.046 61.872 0.57 17.10 236 ASN B N 1
ATOM 5707 C CA A ASN B 1 236 ? 22.075 6.093 60.894 0.43 15.21 236 ASN B CA 1
ATOM 5708 C CA B ASN B 1 236 ? 22.074 6.011 60.854 0.57 14.19 236 ASN B CA 1
ATOM 5709 C C A ASN B 1 236 ? 22.671 6.197 59.480 0.43 15.43 236 ASN B C 1
ATOM 5710 C C B ASN B 1 236 ? 22.736 6.156 59.505 0.57 15.47 236 ASN B C 1
ATOM 5711 O O A ASN B 1 236 ? 23.192 7.253 59.119 0.43 14.80 236 ASN B O 1
ATOM 5712 O O B ASN B 1 236 ? 23.340 7.193 59.208 0.57 14.66 236 ASN B O 1
ATOM 5721 N N . SER B 1 237 ? 22.630 5.107 58.701 1.00 18.97 237 SER B N 1
ATOM 5722 C CA . SER B 1 237 ? 23.316 5.065 57.395 1.00 20.24 237 SER B CA 1
ATOM 5723 C C . SER B 1 237 ? 22.883 6.189 56.445 1.00 18.22 237 SER B C 1
ATOM 5724 O O . SER B 1 237 ? 23.698 6.702 55.663 1.00 18.99 237 SER B O 1
ATOM 5727 N N . GLN B 1 238 ? 21.627 6.611 56.550 1.00 20.69 238 GLN B N 1
ATOM 5728 C CA . GLN B 1 238 ? 21.171 7.749 55.753 1.00 20.89 238 GLN B CA 1
ATOM 5729 C C . GLN B 1 238 ? 21.818 9.060 56.148 1.00 18.48 238 GLN B C 1
ATOM 5730 O O . GLN B 1 238 ? 22.152 9.866 55.291 1.00 16.51 238 GLN B O 1
ATOM 5736 N N . ARG B 1 239 ? 21.979 9.294 57.450 1.00 18.09 239 ARG B N 1
ATOM 5737 C CA . ARG B 1 239 ? 22.701 10.479 57.889 1.00 17.20 239 ARG B CA 1
ATOM 5738 C C . ARG B 1 239 ? 24.156 10.446 57.456 1.00 17.76 239 ARG B C 1
ATOM 5739 O O . ARG B 1 239 ? 24.693 11.461 57.024 1.00 16.94 239 ARG B O 1
ATOM 5747 N N . VAL B 1 240 ? 24.801 9.286 57.567 1.00 16.82 240 VAL B N 1
ATOM 5748 C CA . VAL B 1 240 ? 26.184 9.148 57.121 1.00 18.61 240 VAL B CA 1
ATOM 5749 C C . VAL B 1 240 ? 26.288 9.447 55.629 1.00 15.09 240 VAL B C 1
ATOM 5750 O O . VAL B 1 240 ? 27.164 10.198 55.208 1.00 17.12 240 VAL B O 1
ATOM 5754 N N . ALA B 1 241 ? 25.376 8.866 54.861 1.00 16.62 241 ALA B N 1
ATOM 5755 C CA . ALA B 1 241 ? 25.360 9.073 53.403 1.00 18.14 241 ALA B CA 1
ATOM 5756 C C . ALA B 1 241 ? 25.245 10.580 53.084 1.00 17.82 241 ALA B C 1
ATOM 5757 O O . ALA B 1 241 ? 25.992 11.134 52.261 1.00 17.64 241 ALA B O 1
ATOM 5759 N N . LEU B 1 242 ? 24.344 11.253 53.783 1.00 17.37 242 LEU B N 1
ATOM 5760 C CA . LEU B 1 242 ? 24.173 12.694 53.582 1.00 17.17 242 LEU B CA 1
ATOM 5761 C C . LEU B 1 242 ? 25.394 13.490 53.995 1.00 17.06 242 LEU B C 1
ATOM 5762 O O . LEU B 1 242 ? 25.820 14.422 53.294 1.00 17.27 242 LEU B O 1
ATOM 5767 N N . GLN B 1 243 ? 25.976 13.135 55.141 1.00 14.26 243 GLN B N 1
ATOM 5768 C CA . GLN B 1 243 ? 27.167 13.821 55.611 1.00 17.70 243 GLN B CA 1
ATOM 5769 C C . GLN B 1 243 ? 28.416 13.621 54.750 1.00 18.60 243 GLN B C 1
ATOM 5770 O O . GLN B 1 243 ? 29.148 14.570 54.457 1.00 17.67 243 GLN B O 1
ATOM 5776 N N . VAL B 1 244 ? 28.682 12.374 54.368 1.00 16.45 244 VAL B N 1
ATOM 5777 C CA . VAL B 1 244 ? 29.891 12.081 53.619 1.00 16.67 244 VAL B CA 1
ATOM 5778 C C . VAL B 1 244 ? 29.795 12.764 52.268 1.00 19.05 244 VAL B C 1
ATOM 5779 O O . VAL B 1 244 ? 30.787 13.263 51.772 1.00 17.95 244 VAL B O 1
ATOM 5783 N N . TRP B 1 245 ? 28.589 12.835 51.701 1.00 17.75 245 TRP B N 1
ATOM 5784 C CA . TRP B 1 245 ? 28.440 13.559 50.438 1.00 17.71 245 TRP B CA 1
ATOM 5785 C C . TRP B 1 245 ? 28.797 15.046 50.599 1.00 18.07 245 TRP B C 1
ATOM 5786 O O . TRP B 1 245 ? 29.484 15.625 49.752 1.00 18.20 245 TRP B O 1
ATOM 5797 N N . LEU B 1 246 ? 28.318 15.658 51.683 1.00 17.80 246 LEU B N 1
ATOM 5798 C CA . LEU B 1 246 ? 28.685 17.050 51.990 1.00 18.78 246 LEU B CA 1
ATOM 5799 C C . LEU B 1 246 ? 30.190 17.212 52.271 1.00 18.79 246 LEU B C 1
ATOM 5800 O O . LEU B 1 246 ? 30.791 18.233 51.932 1.00 19.28 246 LEU B O 1
ATOM 5805 N N . ASP B 1 247 ? 30.796 16.214 52.903 1.00 17.18 247 ASP B N 1
ATOM 5806 C CA . ASP B 1 247 ? 32.216 16.280 53.209 1.00 20.73 247 ASP B CA 1
ATOM 5807 C C . ASP B 1 247 ? 32.994 16.324 51.894 1.00 21.23 247 ASP B C 1
ATOM 5808 O O . ASP B 1 247 ? 33.960 17.082 51.761 1.00 22.95 247 ASP B O 1
ATOM 5813 N N . GLU B 1 248 ? 32.533 15.533 50.922 1.00 19.89 248 GLU B N 1
ATOM 5814 C CA . GLU B 1 248 ? 33.147 15.469 49.606 1.00 18.80 248 GLU B CA 1
ATOM 5815 C C . GLU B 1 248 ? 32.890 16.724 48.772 1.00 17.46 248 GLU B C 1
ATOM 5816 O O . GLU B 1 248 ? 33.799 17.260 48.142 1.00 20.67 248 GLU B O 1
ATOM 5822 N N . TYR B 1 249 ? 31.653 17.202 48.816 1.00 18.33 249 TYR B N 1
ATOM 5823 C CA . TYR B 1 249 ? 31.180 18.341 48.033 1.00 21.21 249 TYR B CA 1
ATOM 5824 C C . TYR B 1 249 ? 30.499 19.363 48.942 1.00 21.19 249 TYR B C 1
ATOM 5825 O O . TYR B 1 249 ? 29.286 19.396 49.021 1.00 19.05 249 TYR B O 1
ATOM 5834 N N . PRO B 1 250 ? 31.290 20.200 49.640 1.00 23.00 250 PRO B N 1
ATOM 5835 C CA . PRO B 1 250 ? 30.724 21.104 50.648 1.00 26.01 250 PRO B CA 1
ATOM 5836 C C . PRO B 1 250 ? 29.706 22.114 50.089 1.00 26.96 250 PRO B C 1
ATOM 5837 O O . PRO B 1 250 ? 28.737 22.460 50.773 1.00 28.82 250 PRO B O 1
ATOM 5841 N N . ASN B 1 251 ? 29.913 22.560 48.856 1.00 27.25 251 ASN B N 1
ATOM 5842 C CA . ASN B 1 251 ? 29.116 23.639 48.303 1.00 28.58 251 ASN B CA 1
ATOM 5843 C C . ASN B 1 251 ? 28.767 23.458 46.832 1.00 28.17 251 ASN B C 1
ATOM 5844 O O . ASN B 1 251 ? 28.610 24.431 46.095 1.00 28.46 251 ASN B O 1
ATOM 5849 N N . GLN B 1 252 ? 28.666 22.210 46.397 1.00 26.66 252 GLN B N 1
ATOM 5850 C CA . GLN B 1 252 ? 28.156 21.929 45.064 1.00 25.16 252 GLN B CA 1
ATOM 5851 C C . GLN B 1 252 ? 27.533 20.551 45.038 1.00 21.47 252 GLN B C 1
ATOM 5852 O O . GLN B 1 252 ? 27.671 19.795 46.003 1.00 19.00 252 GLN B O 1
ATOM 5858 N N . LEU B 1 253 ? 26.830 20.244 43.945 1.00 18.51 253 LEU B N 1
ATOM 5859 C CA . LEU B 1 253 ? 26.136 18.966 43.797 1.00 17.85 253 LEU B CA 1
ATOM 5860 C C . LEU B 1 253 ? 25.229 18.681 44.994 1.00 19.90 253 LEU B C 1
ATOM 5861 O O . LEU B 1 253 ? 25.076 17.529 45.419 1.00 20.35 253 LEU B O 1
ATOM 5866 N N . GLY B 1 254 ? 24.614 19.722 45.539 1.00 18.96 254 GLY B N 1
ATOM 5867 C CA . GLY B 1 254 ? 23.871 19.561 46.771 1.00 18.64 254 GLY B CA 1
ATOM 5868 C C . GLY B 1 254 ? 22.401 19.220 46.561 1.00 18.60 254 GLY B C 1
ATOM 5869 O O . GLY B 1 254 ? 21.536 19.879 47.114 1.00 18.36 254 GLY B O 1
ATOM 5870 N N . ILE B 1 255 ? 22.113 18.190 45.767 1.00 15.38 255 ILE B N 1
ATOM 5871 C CA . ILE B 1 255 ? 20.759 17.660 45.664 1.00 15.18 255 ILE B CA 1
ATOM 5872 C C . ILE B 1 255 ? 20.715 16.268 46.302 1.00 17.31 255 ILE B C 1
ATOM 5873 O O . ILE B 1 255 ? 21.448 15.365 45.895 1.00 20.57 255 ILE B O 1
ATOM 5878 N N . ALA B 1 256 ? 19.873 16.105 47.314 1.00 17.75 256 ALA B N 1
ATOM 5879 C CA . ALA B 1 256 ? 19.782 14.825 48.000 1.00 21.77 256 ALA B CA 1
ATOM 5880 C C . ALA B 1 256 ? 18.705 13.983 47.348 1.00 16.69 256 ALA B C 1
ATOM 5881 O O . ALA B 1 256 ? 17.560 14.419 47.230 1.00 17.86 256 ALA B O 1
ATOM 5883 N N . LEU B 1 257 ? 19.073 12.773 46.934 1.00 17.65 257 LEU B N 1
ATOM 5884 C CA . LEU B 1 257 ? 18.112 11.847 46.328 1.00 21.07 257 LEU B CA 1
ATOM 5885 C C . LEU B 1 257 ? 17.328 11.201 47.454 1.00 26.28 257 LEU B C 1
ATOM 5886 O O . LEU B 1 257 ? 17.891 10.804 48.479 1.00 26.26 257 LEU B O 1
ATOM 5891 N N . THR B 1 258 ? 16.023 11.130 47.286 1.00 19.15 258 THR B N 1
ATOM 5892 C CA . THR B 1 258 ? 15.196 10.435 48.245 1.00 22.01 258 THR B CA 1
ATOM 5893 C C . THR B 1 258 ? 14.673 9.178 47.582 1.00 21.79 258 THR B C 1
ATOM 5894 O O . THR B 1 258 ? 14.729 9.037 46.348 1.00 20.28 258 THR B O 1
ATOM 5898 N N A ASP B 1 259 ? 14.184 8.238 48.369 0.53 20.57 259 ASP B N 1
ATOM 5899 N N B ASP B 1 259 ? 14.210 8.239 48.399 0.47 20.34 259 ASP B N 1
ATOM 5900 C CA A ASP B 1 259 ? 13.428 7.134 47.772 0.53 21.71 259 ASP B CA 1
ATOM 5901 C CA B ASP B 1 259 ? 13.561 7.024 47.893 0.47 22.57 259 ASP B CA 1
ATOM 5902 C C A ASP B 1 259 ? 12.153 6.915 48.565 0.53 24.25 259 ASP B C 1
ATOM 5903 C C B ASP B 1 259 ? 12.240 6.849 48.646 0.47 23.61 259 ASP B C 1
ATOM 5904 O O A ASP B 1 259 ? 12.103 7.188 49.764 0.53 22.48 259 ASP B O 1
ATOM 5905 O O B ASP B 1 259 ? 12.170 7.135 49.842 0.47 23.38 259 ASP B O 1
ATOM 5914 N N A CYS B 1 260 ? 11.112 6.443 47.887 0.53 25.06 260 CYS B N 1
ATOM 5915 N N B CYS B 1 260 ? 11.190 6.400 47.958 0.47 25.51 260 CYS B N 1
ATOM 5916 C CA A CYS B 1 260 ? 9.809 6.326 48.525 0.53 24.92 260 CYS B CA 1
ATOM 5917 C CA B CYS B 1 260 ? 9.851 6.372 48.563 0.47 25.22 260 CYS B CA 1
ATOM 5918 C C A CYS B 1 260 ? 9.850 5.535 49.847 0.53 25.29 260 CYS B C 1
ATOM 5919 C C B CYS B 1 260 ? 9.708 5.399 49.751 0.47 25.46 260 CYS B C 1
ATOM 5920 O O A CYS B 1 260 ? 9.184 5.904 50.827 0.53 25.78 260 CYS B O 1
ATOM 5921 O O B CYS B 1 260 ? 8.764 5.493 50.544 0.47 26.67 260 CYS B O 1
ATOM 5926 N N . ILE B 1 261 ? 10.636 4.460 49.872 1.00 24.57 261 ILE B N 1
ATOM 5927 C CA . ILE B 1 261 ? 10.622 3.549 51.018 1.00 24.05 261 ILE B CA 1
ATOM 5928 C C . ILE B 1 261 ? 11.160 4.240 52.266 1.00 23.57 261 ILE B C 1
ATOM 5929 O O . ILE B 1 261 ? 10.661 4.040 53.373 1.00 29.87 261 ILE B O 1
ATOM 5934 N N . THR B 1 262 ? 12.194 5.044 52.080 1.00 24.38 262 THR B N 1
ATOM 5935 C CA . THR B 1 262 ? 12.927 5.585 53.221 1.00 21.75 262 THR B CA 1
ATOM 5936 C C . THR B 1 262 ? 12.727 7.079 53.418 1.00 23.04 262 THR B C 1
ATOM 5937 O O . THR B 1 262 ? 13.351 7.691 54.290 1.00 22.25 262 THR B O 1
ATOM 5957 N N . ASP B 1 264 ? 10.266 9.098 54.731 1.00 22.34 264 ASP B N 1
ATOM 5958 C CA . ASP B 1 264 ? 9.857 9.628 56.033 1.00 21.24 264 ASP B CA 1
ATOM 5959 C C . ASP B 1 264 ? 11.034 9.562 57.009 1.00 24.18 264 ASP B C 1
ATOM 5960 O O . ASP B 1 264 ? 11.314 10.527 57.737 1.00 22.71 264 ASP B O 1
ATOM 5965 N N . ALA B 1 265 ? 11.770 8.456 56.976 1.00 20.74 265 ALA B N 1
ATOM 5966 C CA . ALA B 1 265 ? 12.962 8.334 57.803 1.00 21.36 265 ALA B CA 1
ATOM 5967 C C . ALA B 1 265 ? 14.057 9.328 57.392 1.00 23.58 265 ALA B C 1
ATOM 5968 O O . ALA B 1 265 ? 14.762 9.893 58.228 1.00 23.86 265 ALA B O 1
ATOM 5970 N N . PHE B 1 266 ? 14.210 9.519 56.090 1.00 22.94 266 PHE B N 1
ATOM 5971 C CA . PHE B 1 266 ? 15.151 10.504 55.552 1.00 24.38 266 PHE B CA 1
ATOM 5972 C C . PHE B 1 266 ? 14.838 11.900 56.065 1.00 22.34 266 PHE B C 1
ATOM 5973 O O . PHE B 1 266 ? 15.725 12.627 56.508 1.00 25.90 266 PHE B O 1
ATOM 5981 N N . LEU B 1 267 ? 13.569 12.265 56.024 1.00 18.71 267 LEU B N 1
ATOM 5982 C CA . LEU B 1 267 ? 13.160 13.566 56.579 1.00 25.28 267 LEU B CA 1
ATOM 5983 C C . LEU B 1 267 ? 13.534 13.769 58.068 1.00 29.47 267 LEU B C 1
ATOM 5984 O O . LEU B 1 267 ? 13.899 14.874 58.452 1.00 29.31 267 LEU B O 1
ATOM 5989 N N A ARG B 1 268 ? 13.533 12.694 58.865 0.78 24.52 268 ARG B N 1
ATOM 5990 N N B ARG B 1 268 ? 13.395 12.733 58.890 0.22 25.38 268 ARG B N 1
ATOM 5991 C CA A ARG B 1 268 ? 13.933 12.764 60.279 0.78 23.06 268 ARG B CA 1
ATOM 5992 C CA B ARG B 1 268 ? 13.693 12.876 60.312 0.22 24.11 268 ARG B CA 1
ATOM 5993 C C A ARG B 1 268 ? 15.446 12.875 60.447 0.78 28.64 268 ARG B C 1
ATOM 5994 C C B ARG B 1 268 ? 15.168 13.191 60.490 0.22 27.58 268 ARG B C 1
ATOM 5995 O O A ARG B 1 268 ? 15.929 13.262 61.518 0.78 30.93 268 ARG B O 1
ATOM 5996 O O B ARG B 1 268 ? 15.557 13.905 61.416 0.22 29.29 268 ARG B O 1
ATOM 6011 N N A ASP B 1 269 ? 16.197 12.511 59.409 0.78 21.04 269 ASP B N 1
ATOM 6012 N N B ASP B 1 269 ? 15.982 12.667 59.578 0.22 25.21 269 ASP B N 1
ATOM 6013 C CA A ASP B 1 269 ? 17.639 12.725 59.418 0.78 26.05 269 ASP B CA 1
ATOM 6014 C CA B ASP B 1 269 ? 17.425 12.848 59.632 0.22 25.04 269 ASP B CA 1
ATOM 6015 C C A ASP B 1 269 ? 17.945 14.061 58.782 0.78 23.80 269 ASP B C 1
ATOM 6016 C C B ASP B 1 269 ? 17.837 14.132 58.927 0.22 24.61 269 ASP B C 1
ATOM 6017 O O A ASP B 1 269 ? 19.023 14.620 59.002 0.78 22.81 269 ASP B O 1
ATOM 6018 O O B ASP B 1 269 ? 18.888 14.705 59.218 0.22 23.50 269 ASP B O 1
ATOM 6027 N N . PHE B 1 270 ? 16.997 14.567 57.994 1.00 26.11 270 PHE B N 1
ATOM 6028 C CA . PHE B 1 270 ? 17.234 15.774 57.201 1.00 27.20 270 PHE B CA 1
ATOM 6029 C C . PHE B 1 270 ? 16.967 17.001 58.081 1.00 27.29 270 PHE B C 1
ATOM 6030 O O . PHE B 1 270 ? 15.995 17.735 57.889 1.00 27.40 270 PHE B O 1
ATOM 6038 N N . ASP B 1 271 ? 17.835 17.200 59.065 1.00 27.27 271 ASP B N 1
ATOM 6039 C CA . ASP B 1 271 ? 17.611 18.224 60.060 1.00 27.14 271 ASP B CA 1
ATOM 6040 C C . ASP B 1 271 ? 17.937 19.610 59.493 1.00 28.46 271 ASP B C 1
ATOM 6041 O O . ASP B 1 271 ? 18.330 19.743 58.335 1.00 23.77 271 ASP B O 1
ATOM 6046 N N . LEU B 1 272 ? 17.766 20.646 60.306 1.00 26.26 272 LEU B N 1
ATOM 6047 C CA . LEU B 1 272 ? 18.056 22.003 59.864 1.00 20.55 272 LEU B CA 1
ATOM 6048 C C . LEU B 1 272 ? 19.419 22.162 59.187 1.00 25.72 272 LEU B C 1
ATOM 6049 O O . LEU B 1 272 ? 19.550 22.891 58.197 1.00 23.93 272 LEU B O 1
ATOM 6054 N N . ALA B 1 273 ? 20.446 21.534 59.758 1.00 25.26 273 ALA B N 1
ATOM 6055 C CA . ALA B 1 273 ? 21.789 21.654 59.225 1.00 22.87 273 ALA B CA 1
ATOM 6056 C C . ALA B 1 273 ? 21.839 21.120 57.777 1.00 24.63 273 ALA B C 1
ATOM 6057 O O . ALA B 1 273 ? 22.307 21.804 56.869 1.00 24.07 273 ALA B O 1
ATOM 6059 N N . PHE B 1 274 ? 21.329 19.907 57.579 1.00 22.14 274 PHE B N 1
ATOM 6060 C CA . PHE B 1 274 ? 21.321 19.261 56.258 1.00 23.30 274 PHE B CA 1
ATOM 6061 C C . PHE B 1 274 ? 20.427 20.063 55.300 1.00 22.30 274 PHE B C 1
ATOM 6062 O O . PHE B 1 274 ? 20.817 20.317 54.151 1.00 22.77 274 PHE B O 1
ATOM 6070 N N . ALA B 1 275 ? 19.248 20.472 55.779 1.00 21.80 275 ALA B N 1
ATOM 6071 C CA . ALA B 1 275 ? 18.245 21.167 54.944 1.00 18.87 275 ALA B CA 1
ATOM 6072 C C . ALA B 1 275 ? 18.768 22.518 54.458 1.00 19.72 275 ALA B C 1
ATOM 6073 O O . ALA B 1 275 ? 18.440 22.974 53.366 1.00 20.96 275 ALA B O 1
ATOM 6075 N N . ASN B 1 276 ? 19.580 23.169 55.274 1.00 19.10 276 ASN B N 1
ATOM 6076 C CA . ASN B 1 276 ? 20.241 24.390 54.832 1.00 19.72 276 ASN B CA 1
ATOM 6077 C C . ASN B 1 276 ? 21.427 24.171 53.904 1.00 23.91 276 ASN B C 1
ATOM 6078 O O . ASN B 1 276 ? 21.660 24.957 52.980 1.00 23.16 276 ASN B O 1
ATOM 6083 N N . ARG B 1 277 ? 22.201 23.117 54.152 1.00 21.06 277 ARG B N 1
ATOM 6084 C CA . ARG B 1 277 ? 23.376 22.917 53.335 1.00 22.34 277 ARG B CA 1
ATOM 6085 C C . ARG B 1 277 ? 23.088 22.331 51.964 1.00 18.98 277 ARG B C 1
ATOM 6086 O O . ARG B 1 277 ? 23.793 22.623 51.014 1.00 24.20 277 ARG B O 1
ATOM 6094 N N . TYR B 1 278 ? 22.073 21.495 51.863 1.00 19.20 278 TYR B N 1
ATOM 6095 C CA . TYR B 1 278 ? 21.681 20.987 50.555 1.00 18.52 278 TYR B CA 1
ATOM 6096 C C . TYR B 1 278 ? 20.848 22.033 49.832 1.00 20.09 278 TYR B C 1
ATOM 6097 O O . TYR B 1 278 ? 20.093 22.759 50.468 1.00 21.24 278 TYR B O 1
ATOM 6106 N N . GLN B 1 279 ? 21.000 22.115 48.516 1.00 16.32 279 GLN B N 1
ATOM 6107 C CA . GLN B 1 279 ? 20.159 22.996 47.703 1.00 17.77 279 GLN B CA 1
ATOM 6108 C C . GLN B 1 279 ? 18.734 22.479 47.466 1.00 16.82 279 GLN B C 1
ATOM 6109 O O . GLN B 1 279 ? 17.824 23.262 47.185 1.00 18.92 279 GLN B O 1
ATOM 6115 N N . GLY B 1 280 ? 18.510 21.179 47.613 1.00 15.64 280 GLY B N 1
ATOM 6116 C CA . GLY B 1 280 ? 17.220 20.627 47.251 1.00 16.81 280 GLY B CA 1
ATOM 6117 C C . GLY B 1 280 ? 17.211 19.126 47.314 1.00 16.77 280 GLY B C 1
ATOM 6118 O O . GLY B 1 280 ? 18.161 18.524 47.815 1.00 17.13 280 GLY B O 1
ATOM 6119 N N . LEU B 1 281 ? 16.126 18.552 46.810 1.00 16.33 281 LEU B N 1
ATOM 6120 C CA . LEU B 1 281 ? 15.825 17.128 46.933 1.00 15.94 281 LEU B CA 1
ATOM 6121 C C . LEU B 1 281 ? 15.390 16.594 45.582 1.00 15.84 281 LEU B C 1
ATOM 6122 O O . LEU B 1 281 ? 14.827 17.321 44.771 1.00 18.42 281 LEU B O 1
ATOM 6127 N N A ARG B 1 282 ? 15.636 15.309 45.361 0.49 14.89 282 ARG B N 1
ATOM 6128 N N B ARG B 1 282 ? 15.680 15.321 45.329 0.51 14.90 282 ARG B N 1
ATOM 6129 C CA A ARG B 1 282 ? 15.259 14.673 44.105 0.49 14.40 282 ARG B CA 1
ATOM 6130 C CA B ARG B 1 282 ? 15.250 14.689 44.082 0.51 14.33 282 ARG B CA 1
ATOM 6131 C C A ARG B 1 282 ? 14.274 13.526 44.309 0.49 16.98 282 ARG B C 1
ATOM 6132 C C B ARG B 1 282 ? 14.266 13.548 44.316 0.51 17.07 282 ARG B C 1
ATOM 6133 O O A ARG B 1 282 ? 14.423 12.714 45.224 0.49 15.60 282 ARG B O 1
ATOM 6134 O O B ARG B 1 282 ? 14.409 12.765 4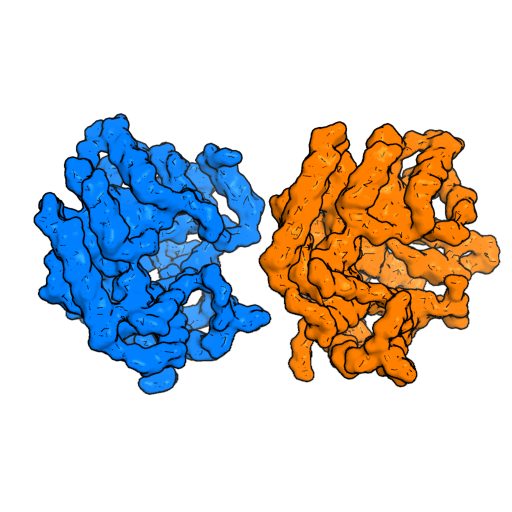5.258 0.51 15.24 282 ARG B O 1
ATOM 6149 N N . HIS B 1 283 ? 13.254 13.491 43.454 1.00 16.30 283 HIS B N 1
ATOM 6150 C CA . HIS B 1 283 ? 12.194 12.482 43.511 1.00 16.10 283 HIS B CA 1
ATOM 6151 C C . HIS B 1 283 ? 12.344 11.561 42.307 1.00 18.74 283 HIS B C 1
ATOM 6152 O O . HIS B 1 283 ? 12.566 12.033 41.186 1.00 18.35 283 HIS B O 1
ATOM 6159 N N A ASP B 1 284 ? 12.242 10.246 42.497 0.77 19.29 284 ASP B N 1
ATOM 6160 N N B ASP B 1 284 ? 12.167 10.265 42.556 0.23 19.71 284 ASP B N 1
ATOM 6161 C CA A ASP B 1 284 ? 12.160 9.356 41.336 0.77 20.11 284 ASP B CA 1
ATOM 6162 C CA B ASP B 1 284 ? 12.382 9.239 41.553 0.23 20.95 284 ASP B CA 1
ATOM 6163 C C A ASP B 1 284 ? 11.236 8.162 41.574 0.77 16.62 284 ASP B C 1
ATOM 6164 C C B ASP B 1 284 ? 11.359 8.107 41.679 0.23 19.11 284 ASP B C 1
ATOM 6165 O O A ASP B 1 284 ? 11.231 7.220 40.795 0.77 21.01 284 ASP B O 1
ATOM 6166 O O B ASP B 1 284 ? 11.392 7.153 40.906 0.23 19.89 284 ASP B O 1
ATOM 6175 N N . SER B 1 285 ? 10.449 8.223 42.644 1.00 19.31 285 SER B N 1
ATOM 6176 C CA . SER B 1 285 ? 9.541 7.128 42.979 1.00 25.41 285 SER B CA 1
ATOM 6177 C C . SER B 1 285 ? 8.363 7.566 43.840 1.00 27.93 285 SER B C 1
ATOM 6178 O O . SER B 1 285 ? 8.463 8.494 44.645 1.00 29.11 285 SER B O 1
ATOM 6181 N N . GLY B 1 286 ? 7.239 6.879 43.678 1.00 27.38 286 GLY B N 1
ATOM 6182 C CA . GLY B 1 286 ? 6.056 7.202 44.451 1.00 29.14 286 GLY B CA 1
ATOM 6183 C C . GLY B 1 286 ? 5.355 8.425 43.896 1.00 26.87 286 GLY B C 1
ATOM 6184 O O . GLY B 1 286 ? 5.840 9.064 42.951 1.00 25.12 286 GLY B O 1
ATOM 6185 N N . ASP B 1 287 ? 4.210 8.755 44.484 1.00 27.38 287 ASP B N 1
ATOM 6186 C CA . ASP B 1 287 ? 3.400 9.868 43.996 1.00 25.40 287 ASP B CA 1
ATOM 6187 C C . ASP B 1 287 ? 4.123 11.217 44.137 1.00 23.37 287 ASP B C 1
ATOM 6188 O O . ASP B 1 287 ? 4.474 11.632 45.235 1.00 24.92 287 ASP B O 1
ATOM 6193 N N . PRO B 1 288 ? 4.341 11.915 43.013 1.00 23.53 288 PRO B N 1
ATOM 6194 C CA . PRO B 1 288 ? 5.136 13.154 43.045 1.00 19.70 288 PRO B CA 1
ATOM 6195 C C . PRO B 1 288 ? 4.432 14.321 43.765 1.00 22.81 288 PRO B C 1
ATOM 6196 O O . PRO B 1 288 ? 5.115 15.185 44.306 1.00 21.97 288 PRO B O 1
ATOM 6200 N N . ILE B 1 289 ? 3.099 14.346 43.797 1.00 22.42 289 ILE B N 1
ATOM 6201 C CA . ILE B 1 289 ? 2.391 15.469 44.433 1.00 23.56 289 ILE B CA 1
ATOM 6202 C C . ILE B 1 289 ? 2.547 15.416 45.940 1.00 22.61 289 ILE B C 1
ATOM 6203 O O . ILE B 1 289 ? 2.958 16.395 46.571 1.00 21.57 289 ILE B O 1
ATOM 6208 N N . GLU B 1 290 ? 2.239 14.260 46.515 1.00 24.80 290 GLU B N 1
ATOM 6209 C CA . GLU B 1 290 ? 2.401 14.054 47.952 1.00 28.28 290 GLU B CA 1
ATOM 6210 C C . GLU B 1 290 ? 3.855 14.292 48.377 1.00 24.65 290 GLU B C 1
ATOM 6211 O O . GLU B 1 290 ? 4.113 14.913 49.415 1.00 22.55 290 GLU B O 1
ATOM 6217 N N . TRP B 1 291 ? 4.794 13.827 47.551 1.00 20.20 291 TRP B N 1
ATOM 6218 C CA . TRP B 1 291 ? 6.220 14.005 47.831 1.00 22.78 291 TRP B CA 1
ATOM 6219 C C . TRP B 1 291 ? 6.587 15.489 47.869 1.00 22.22 291 TRP B C 1
ATOM 6220 O O . TRP B 1 291 ? 7.201 15.957 48.827 1.00 20.70 291 TRP B O 1
ATOM 6231 N N . GLY B 1 292 ? 6.188 16.220 46.833 1.00 21.49 292 GLY B N 1
ATOM 6232 C CA . GLY B 1 292 ? 6.484 17.644 46.721 1.00 17.94 292 GLY B CA 1
ATOM 6233 C C . GLY B 1 292 ? 5.891 18.449 47.866 1.00 20.06 292 GLY B C 1
ATOM 6234 O O . GLY B 1 292 ? 6.533 19.343 48.411 1.00 20.60 292 GLY B O 1
ATOM 6235 N N . GLU B 1 293 ? 4.660 18.123 48.246 1.00 20.44 293 GLU B N 1
ATOM 6236 C CA . GLU B 1 293 ? 4.029 18.858 49.345 1.00 21.39 293 GLU B CA 1
ATOM 6237 C C . GLU B 1 293 ? 4.698 18.530 50.686 1.00 19.22 293 GLU B C 1
ATOM 6238 O O . GLU B 1 293 ? 4.821 19.407 51.549 1.00 23.43 293 GLU B O 1
ATOM 6244 N N . LYS B 1 294 ? 5.117 17.280 50.870 1.00 21.65 294 LYS B N 1
ATOM 6245 C CA . LYS B 1 294 ? 5.848 16.890 52.072 1.00 22.69 294 LYS B CA 1
ATOM 6246 C C . LYS B 1 294 ? 7.165 17.688 52.169 1.00 25.14 294 LYS B C 1
ATOM 6247 O O . LYS B 1 294 ? 7.547 18.152 53.251 1.00 25.38 294 LYS B O 1
ATOM 6253 N N . ALA B 1 295 ? 7.863 17.822 51.034 1.00 21.28 295 ALA B N 1
ATOM 6254 C CA . ALA B 1 295 ? 9.153 18.522 50.997 1.00 18.90 295 ALA B CA 1
ATOM 6255 C C . ALA B 1 295 ? 8.997 19.983 51.377 1.00 22.64 295 ALA B C 1
ATOM 6256 O O . ALA B 1 295 ? 9.716 20.500 52.241 1.00 21.40 295 ALA B O 1
ATOM 6258 N N . ILE B 1 296 ? 8.049 20.648 50.730 1.00 20.59 296 ILE B N 1
ATOM 6259 C CA . ILE B 1 296 ? 7.760 22.041 51.031 1.00 22.22 296 ILE B CA 1
ATOM 6260 C C . ILE B 1 296 ? 7.375 22.212 52.512 1.00 23.36 296 ILE B C 1
ATOM 6261 O O . ILE B 1 296 ? 7.873 23.126 53.178 1.00 21.89 296 ILE B O 1
ATOM 6266 N N . ALA B 1 297 ? 6.506 21.334 53.015 1.00 25.10 297 ALA B N 1
ATOM 6267 C CA . ALA B 1 297 ? 6.075 21.375 54.421 1.00 23.13 297 ALA B CA 1
ATOM 6268 C C . ALA B 1 297 ? 7.237 21.191 55.375 1.00 22.51 297 ALA B C 1
ATOM 6269 O O . ALA B 1 297 ? 7.312 21.863 56.407 1.00 25.40 297 ALA B O 1
ATOM 6271 N N . HIS B 1 298 ? 8.137 20.267 55.052 1.00 22.05 298 HIS B N 1
ATOM 6272 C CA . HIS B 1 298 ? 9.342 20.078 55.858 1.00 20.60 298 HIS B CA 1
ATOM 6273 C C . HIS B 1 298 ? 10.218 21.338 55.915 1.00 24.76 298 HIS B C 1
ATOM 6274 O O . HIS B 1 298 ? 10.689 21.709 56.990 1.00 23.27 298 HIS B O 1
ATOM 6281 N N . TYR B 1 299 ? 10.441 22.000 54.779 1.00 23.33 299 TYR B N 1
ATOM 6282 C CA . TYR B 1 299 ? 11.183 23.266 54.806 1.00 21.84 299 TYR B CA 1
ATOM 6283 C C . TYR B 1 299 ? 10.485 24.306 55.708 1.00 22.95 299 TYR B C 1
ATOM 6284 O O . TYR B 1 299 ? 11.125 24.989 56.485 1.00 24.50 299 TYR B O 1
ATOM 6293 N N . GLU B 1 300 ? 9.171 24.414 55.576 1.00 24.88 300 GLU B N 1
ATOM 6294 C CA . GLU B 1 300 ? 8.416 25.394 56.353 1.00 29.10 300 GLU B CA 1
ATOM 6295 C C . GLU B 1 300 ? 8.526 25.103 57.855 1.00 27.28 300 GLU B C 1
ATOM 6296 O O . GLU B 1 300 ? 8.753 26.011 58.663 1.00 27.14 300 GLU B O 1
ATOM 6302 N N . LYS B 1 301 ? 8.404 23.834 58.217 1.00 26.60 301 LYS B N 1
ATOM 6303 C CA . LYS B 1 301 ? 8.581 23.412 59.600 1.00 33.61 301 LYS B CA 1
ATOM 6304 C C . LYS B 1 301 ? 9.942 23.820 60.180 1.00 35.09 301 LYS B C 1
ATOM 6305 O O . LYS B 1 301 ? 10.035 24.208 61.356 1.00 30.33 301 LYS B O 1
ATOM 6311 N N . LEU B 1 302 ? 10.989 23.753 59.359 1.00 26.38 302 LEU B N 1
ATOM 6312 C CA . LEU B 1 302 ? 12.345 24.117 59.796 1.00 24.43 302 LEU B CA 1
ATOM 6313 C C . LEU B 1 302 ? 12.606 25.597 59.706 1.00 27.07 302 LEU B C 1
ATOM 6314 O O . LEU B 1 302 ? 13.671 26.061 60.102 1.00 27.16 302 LEU B O 1
ATOM 6319 N N . GLY B 1 303 ? 11.651 26.341 59.162 1.00 26.39 303 GLY B N 1
ATOM 6320 C CA . GLY B 1 303 ? 11.809 27.775 59.022 1.00 28.58 303 GLY B CA 1
ATOM 6321 C C . GLY B 1 303 ? 12.645 28.191 57.832 1.00 30.23 303 GLY B C 1
ATOM 6322 O O . GLY B 1 303 ? 13.235 29.271 57.818 1.00 35.15 303 GLY B O 1
ATOM 6323 N N . ILE B 1 304 ? 12.688 27.333 56.817 1.00 23.90 304 ILE B N 1
ATOM 6324 C CA . ILE B 1 304 ? 13.419 27.618 55.604 1.00 22.83 304 ILE B CA 1
ATOM 6325 C C . ILE B 1 304 ? 12.421 28.124 54.573 1.00 22.14 304 ILE B C 1
ATOM 6326 O O . ILE B 1 304 ? 11.287 27.657 54.524 1.00 25.27 304 ILE B O 1
ATOM 6331 N N . ASP B 1 305 ? 12.828 29.100 53.778 1.00 23.56 305 ASP B N 1
ATOM 6332 C CA . ASP B 1 305 ? 11.974 29.603 52.703 1.00 28.24 305 ASP B CA 1
ATOM 6333 C C . ASP B 1 305 ? 12.009 28.616 51.534 1.00 24.89 305 ASP B C 1
ATOM 6334 O O . ASP B 1 305 ? 13.056 28.452 50.898 1.00 27.65 305 ASP B O 1
ATOM 6339 N N . PRO B 1 306 ? 10.880 27.936 51.259 1.00 26.19 306 PRO B N 1
ATOM 6340 C CA . PRO B 1 306 ? 10.913 26.904 50.208 1.00 23.23 306 PRO B CA 1
ATOM 6341 C C . PRO B 1 306 ? 11.278 27.468 48.840 1.00 25.21 306 PRO B C 1
ATOM 6342 O O . PRO B 1 306 ? 11.848 26.769 48.006 1.00 21.96 306 PRO B O 1
ATOM 6354 N N . LYS B 1 308 ? 13.556 29.281 48.053 1.00 25.86 308 LYS B N 1
ATOM 6355 C CA . LYS B 1 308 ? 15.002 29.318 47.861 1.00 27.25 308 LYS B CA 1
ATOM 6356 C C . LYS B 1 308 ? 15.610 27.924 47.608 1.00 25.35 308 LYS B C 1
ATOM 6357 O O . LYS B 1 308 ? 16.829 27.781 47.425 1.00 24.78 308 LYS B O 1
ATOM 6363 N N . LYS B 1 309 ? 14.759 26.901 47.621 1.00 21.24 309 LYS B N 1
ATOM 6364 C CA . LYS B 1 309 ? 15.220 25.521 47.509 1.00 17.81 309 LYS B CA 1
ATOM 6365 C C . LYS B 1 309 ? 14.728 24.937 46.192 1.00 19.55 309 LYS B C 1
ATOM 6366 O O . LYS B 1 309 ? 13.953 25.575 45.485 1.00 19.44 309 LYS B O 1
ATOM 6372 N N A VAL B 1 310 ? 15.176 23.726 45.875 0.71 18.23 310 VAL B N 1
ATOM 6373 N N B VAL B 1 310 ? 15.194 23.747 45.828 0.29 17.88 310 VAL B N 1
ATOM 6374 C CA A VAL B 1 310 ? 14.892 23.119 44.584 0.71 16.28 310 VAL B CA 1
ATOM 6375 C CA B VAL B 1 310 ? 14.819 23.190 44.532 0.29 16.61 310 VAL B CA 1
ATOM 6376 C C A VAL B 1 310 ? 14.275 21.736 44.761 0.71 17.08 310 VAL B C 1
ATOM 6377 C C B VAL B 1 310 ? 14.384 21.734 44.607 0.29 16.69 310 VAL B C 1
ATOM 6378 O O A VAL B 1 310 ? 14.700 20.960 45.629 0.71 17.07 310 VAL B O 1
ATOM 6379 O O B VAL B 1 310 ? 15.027 20.904 45.253 0.29 17.49 310 VAL B O 1
ATOM 6386 N N . LEU B 1 311 ? 13.277 21.437 43.941 1.00 15.36 311 LEU B N 1
ATOM 6387 C CA . LEU B 1 311 ? 12.822 20.052 43.783 1.00 16.22 311 LEU B CA 1
ATOM 6388 C C . LEU B 1 311 ? 13.164 19.582 42.367 1.00 16.66 311 LEU B C 1
ATOM 6389 O O . LEU B 1 311 ? 12.848 20.254 41.373 1.00 16.83 311 LEU B O 1
ATOM 6394 N N . VAL B 1 312 ? 13.835 18.435 42.283 1.00 13.11 312 VAL B N 1
ATOM 6395 C CA . VAL B 1 312 ? 14.114 17.781 41.019 1.00 13.83 312 VAL B CA 1
ATOM 6396 C C . VAL B 1 312 ? 13.164 16.585 40.867 1.00 15.79 312 VAL B C 1
ATOM 6397 O O . VAL B 1 312 ? 13.151 15.686 41.718 1.00 15.09 312 VAL B O 1
ATOM 6401 N N . PHE B 1 313 ? 12.381 16.575 39.789 1.00 14.45 313 PHE B N 1
ATOM 6402 C CA . PHE B 1 313 ? 11.490 15.453 39.494 1.00 16.30 313 PHE B CA 1
ATOM 6403 C C . PHE B 1 313 ? 12.052 14.665 38.322 1.00 15.24 313 PHE B C 1
ATOM 6404 O O . PHE B 1 313 ? 12.415 15.234 37.288 1.00 16.35 313 PHE B O 1
ATOM 6412 N N . SER B 1 314 ? 12.099 13.349 38.449 1.00 15.21 314 SER B N 1
ATOM 6413 C CA . SER B 1 314 ? 12.767 12.554 37.441 1.00 17.93 314 SER B CA 1
ATOM 6414 C C . SER B 1 314 ? 12.233 11.131 37.296 1.00 17.75 314 SER B C 1
ATOM 6415 O O . SER B 1 314 ? 12.957 10.249 36.846 1.00 22.56 314 SER B O 1
ATOM 6418 N N . ASP B 1 315 ? 10.969 10.910 37.649 1.00 18.22 315 ASP B N 1
ATOM 6419 C CA . ASP B 1 315 ? 10.394 9.568 37.519 1.00 17.25 315 ASP B CA 1
ATOM 6420 C C . ASP B 1 315 ? 9.674 9.361 36.182 1.00 19.39 315 ASP B C 1
ATOM 6421 O O . ASP B 1 315 ? 8.494 9.666 36.060 1.00 20.43 315 ASP B O 1
ATOM 6426 N N A ASN B 1 316 ? 10.397 8.837 35.198 0.35 25.82 316 ASN B N 1
ATOM 6427 N N B ASN B 1 316 ? 10.414 8.861 35.201 0.65 25.38 316 ASN B N 1
ATOM 6428 C CA A ASN B 1 316 ? 9.878 8.628 33.839 0.35 30.85 316 ASN B CA 1
ATOM 6429 C CA B ASN B 1 316 ? 9.913 8.647 33.843 0.65 30.32 316 ASN B CA 1
ATOM 6430 C C A ASN B 1 316 ? 8.907 9.712 33.348 0.35 26.14 316 ASN B C 1
ATOM 6431 C C B ASN B 1 316 ? 8.921 9.708 33.358 0.65 25.37 316 ASN B C 1
ATOM 6432 O O A ASN B 1 316 ? 7.757 9.444 33.001 0.35 26.91 316 ASN B O 1
ATOM 6433 O O B ASN B 1 316 ? 7.769 9.419 33.035 0.65 27.67 316 ASN B O 1
ATOM 6442 N N . LEU B 1 317 ? 9.389 10.949 33.315 1.00 22.33 317 LEU B N 1
ATOM 6443 C CA . LEU B 1 317 ? 8.561 12.071 32.913 1.00 15.80 317 LEU B CA 1
ATOM 6444 C C . LEU B 1 317 ? 8.591 12.214 31.402 1.00 17.91 317 LEU B C 1
ATOM 6445 O O . LEU B 1 317 ? 9.499 11.708 30.731 1.00 21.40 317 LEU B O 1
ATOM 6450 N N . ASP B 1 318 ? 7.590 12.911 30.885 1.00 16.93 318 ASP B N 1
ATOM 6451 C CA . ASP B 1 318 ? 7.669 13.489 29.549 1.00 17.95 318 ASP B CA 1
ATOM 6452 C C . ASP B 1 318 ? 7.336 14.972 29.702 1.00 18.44 318 ASP B C 1
ATOM 6453 O O . ASP B 1 318 ? 7.111 15.439 30.810 1.00 18.17 318 ASP B O 1
ATOM 6458 N N . LEU B 1 319 ? 7.362 15.724 28.614 1.00 19.20 319 LEU B N 1
ATOM 6459 C CA . LEU B 1 319 ? 7.143 17.155 28.737 1.00 20.23 319 LEU B CA 1
ATOM 6460 C C . LEU B 1 319 ? 5.758 17.487 29.293 1.00 19.87 319 LEU B C 1
ATOM 6461 O O . LEU B 1 319 ? 5.625 18.442 30.034 1.00 21.63 319 LEU B O 1
ATOM 6466 N N . GLU B 1 320 ? 4.739 16.697 28.942 1.00 18.72 320 GLU B N 1
ATOM 6467 C CA . GLU B 1 320 ? 3.374 16.920 29.454 1.00 20.59 320 GLU B CA 1
ATOM 6468 C C . GLU B 1 320 ? 3.273 16.754 30.964 1.00 22.49 320 GLU B C 1
ATOM 6469 O O . GLU B 1 320 ? 2.655 17.572 31.653 1.00 20.87 320 GLU B O 1
ATOM 6475 N N . LYS B 1 321 ? 3.858 15.663 31.459 1.00 18.12 321 LYS B N 1
ATOM 6476 C CA . LYS B 1 321 ? 3.856 15.389 32.884 1.00 17.00 321 LYS B CA 1
ATOM 6477 C C . LYS B 1 321 ? 4.682 16.427 33.643 1.00 18.30 321 LYS B C 1
ATOM 6478 O O . LYS B 1 321 ? 4.304 16.826 34.737 1.00 18.30 321 LYS B O 1
ATOM 6484 N N . ALA B 1 322 ? 5.777 16.883 33.038 1.00 16.86 322 ALA B N 1
ATOM 6485 C CA . ALA B 1 322 ? 6.616 17.899 33.668 1.00 17.86 322 ALA B CA 1
ATOM 6486 C C . ALA B 1 322 ? 5.840 19.205 33.792 1.00 17.13 322 ALA B C 1
ATOM 6487 O O . ALA B 1 322 ? 5.923 19.870 34.810 1.00 18.30 322 ALA B O 1
ATOM 6489 N N . LEU B 1 323 ? 5.092 19.556 32.748 1.00 16.87 323 LEU B N 1
ATOM 6490 C CA . LEU B 1 323 ? 4.287 20.779 32.739 1.00 21.15 323 LEU B CA 1
ATOM 6491 C C . LEU B 1 323 ? 3.204 20.720 33.842 1.00 16.46 323 LEU B C 1
ATOM 6492 O O . LEU B 1 323 ? 2.987 21.683 34.585 1.00 18.56 323 LEU B O 1
ATOM 6497 N N . PHE B 1 324 ? 2.562 19.569 33.980 1.00 19.51 324 PHE B N 1
ATOM 6498 C CA . PHE B 1 324 ? 1.587 19.379 35.042 1.00 18.43 324 PHE B CA 1
ATOM 6499 C C . PHE B 1 324 ? 2.192 19.642 36.426 1.00 20.27 324 PHE B C 1
ATOM 6500 O O . PHE B 1 324 ? 1.609 20.352 37.248 1.00 19.38 324 PHE B O 1
ATOM 6508 N N . LEU B 1 325 ? 3.371 19.074 36.693 1.00 17.36 325 LEU B N 1
ATOM 6509 C CA . LEU B 1 325 ? 4.001 19.282 37.997 1.00 17.44 325 LEU B CA 1
ATOM 6510 C C . LEU B 1 325 ? 4.439 20.721 38.175 1.00 17.57 325 LEU B C 1
ATOM 6511 O O . LEU B 1 325 ? 4.398 21.252 39.282 1.00 18.17 325 LEU B O 1
ATOM 6516 N N . TYR B 1 326 ? 4.902 21.329 37.089 1.00 17.42 326 TYR B N 1
ATOM 6517 C CA . TYR B 1 326 ? 5.337 22.712 37.128 1.00 15.36 326 TYR B CA 1
ATOM 6518 C C . TYR B 1 326 ? 4.156 23.597 37.521 1.00 19.64 326 TYR B C 1
ATOM 6519 O O . TYR B 1 326 ? 4.265 24.393 38.431 1.00 20.39 326 TYR B O 1
ATOM 6528 N N . ARG B 1 327 ? 3.015 23.423 36.865 1.00 21.46 327 ARG B N 1
ATOM 6529 C CA . ARG B 1 327 ? 1.832 24.187 37.253 1.00 19.91 327 ARG B CA 1
ATOM 6530 C C . ARG B 1 327 ? 1.515 24.037 38.740 1.00 23.67 327 ARG B C 1
ATOM 6531 O O . ARG B 1 327 ? 1.103 25.004 39.393 1.00 25.62 327 ARG B O 1
ATOM 6539 N N . HIS B 1 328 ? 1.677 22.831 39.276 1.00 20.25 328 HIS B N 1
ATOM 6540 C CA . HIS B 1 328 ? 1.328 22.573 40.664 1.00 18.47 328 HIS B CA 1
ATOM 6541 C C . HIS B 1 328 ? 2.245 23.254 41.691 1.00 24.44 328 HIS B C 1
ATOM 6542 O O . HIS B 1 328 ? 1.792 23.638 42.800 1.00 22.79 328 HIS B O 1
ATOM 6549 N N . PHE B 1 329 ? 3.526 23.402 41.338 1.00 19.57 329 PHE B N 1
ATOM 6550 C CA . PHE B 1 329 ? 4.522 23.820 42.319 1.00 20.81 329 PHE B CA 1
ATOM 6551 C C . PHE B 1 329 ? 5.264 25.123 42.028 1.00 17.29 329 PHE B C 1
ATOM 6552 O O . PHE B 1 329 ? 5.933 25.655 42.900 1.00 19.51 329 PHE B O 1
ATOM 6560 N N . TYR B 1 330 ? 5.190 25.642 40.818 1.00 20.84 330 TYR B N 1
ATOM 6561 C CA . TYR B 1 330 ? 6.198 26.621 40.419 1.00 26.75 330 TYR B CA 1
ATOM 6562 C C . TYR B 1 330 ? 6.143 27.952 41.186 1.00 28.36 330 TYR B C 1
ATOM 6563 O O . TYR B 1 330 ? 7.080 28.746 41.128 1.00 26.30 330 TYR B O 1
ATOM 6572 N N . GLN B 1 331 ? 5.061 28.188 41.913 1.00 26.51 331 GLN B N 1
ATOM 6573 C CA . GLN B 1 331 ? 4.965 29.432 42.658 1.00 33.83 331 GLN B CA 1
ATOM 6574 C C . GLN B 1 331 ? 5.471 29.290 44.097 1.00 31.25 331 GLN B C 1
ATOM 6575 O O . GLN B 1 331 ? 5.458 30.252 44.872 1.00 30.78 331 GLN B O 1
ATOM 6581 N N . ARG B 1 332 ? 5.939 28.099 44.462 1.00 23.70 332 ARG B N 1
ATOM 6582 C CA . ARG B 1 332 ? 6.273 27.856 45.863 1.00 23.18 332 ARG B CA 1
ATOM 6583 C C . ARG B 1 332 ? 7.690 27.349 46.078 1.00 22.65 332 ARG B C 1
ATOM 6584 O O . ARG B 1 332 ? 8.221 27.446 47.188 1.00 22.13 332 ARG B O 1
ATOM 6592 N N . ILE B 1 333 ? 8.277 26.800 45.021 1.00 19.85 333 ILE B N 1
ATOM 6593 C CA . ILE B 1 333 ? 9.609 26.179 45.105 1.00 20.48 333 ILE B CA 1
ATOM 6594 C C . ILE B 1 333 ? 10.262 26.169 43.725 1.00 18.84 333 ILE B C 1
ATOM 6595 O O . ILE B 1 333 ? 9.570 26.174 42.706 1.00 18.98 333 ILE B O 1
ATOM 6600 N N . LYS B 1 334 ? 11.594 26.159 43.677 1.00 17.89 334 LYS B N 1
ATOM 6601 C CA . LYS B 1 334 ? 12.308 26.062 42.399 1.00 17.53 334 LYS B CA 1
ATOM 6602 C C . LYS B 1 334 ? 12.262 24.613 41.922 1.00 16.73 334 LYS B C 1
ATOM 6603 O O . LYS B 1 334 ? 12.199 23.694 42.733 1.00 19.81 334 LYS B O 1
ATOM 6609 N N . LEU B 1 335 ? 12.227 24.427 40.606 1.00 17.38 335 LEU B N 1
ATOM 6610 C CA . LEU B 1 335 ? 11.961 23.119 40.019 1.00 17.03 335 LEU B CA 1
ATOM 6611 C C . LEU B 1 335 ? 12.906 22.778 38.878 1.00 16.88 335 LEU B C 1
ATOM 6612 O O . LEU B 1 335 ? 13.245 23.643 38.073 1.00 21.97 335 LEU B O 1
ATOM 6617 N N . VAL B 1 336 ? 13.310 21.505 38.780 1.00 15.10 336 VAL B N 1
ATOM 6618 C CA . VAL B 1 336 ? 13.983 20.994 37.596 1.00 14.66 336 VAL B CA 1
ATOM 6619 C C . VAL B 1 336 ? 13.360 19.648 37.201 1.00 16.82 336 VAL B C 1
ATOM 6620 O O . VAL B 1 336 ? 13.006 18.863 38.080 1.00 18.49 336 VAL B O 1
ATOM 6624 N N . PHE B 1 337 ? 13.187 19.415 35.905 1.00 14.92 337 PHE B N 1
ATOM 6625 C CA . PHE B 1 337 ? 12.623 18.162 35.419 1.00 15.55 337 PHE B CA 1
ATOM 6626 C C . PHE B 1 337 ? 13.634 17.394 34.603 1.00 18.76 337 PHE B C 1
ATOM 6627 O O . PHE B 1 337 ? 14.213 17.932 33.659 1.00 19.45 337 PHE B O 1
ATOM 6635 N N . GLY B 1 338 ? 13.845 16.135 34.976 1.00 16.43 338 GLY B N 1
ATOM 6636 C CA . GLY B 1 338 ? 14.747 15.264 34.238 1.00 15.72 338 GLY B CA 1
ATOM 6637 C C . GLY B 1 338 ? 13.911 14.348 33.378 1.00 19.65 338 GLY B C 1
ATOM 6638 O O . GLY B 1 338 ? 12.962 13.725 33.864 1.00 24.85 338 GLY B O 1
ATOM 6639 N N A ILE B 1 339 ? 14.259 14.260 32.096 0.50 16.62 339 ILE B N 1
ATOM 6640 N N B ILE B 1 339 ? 14.202 14.312 32.083 0.50 16.70 339 ILE B N 1
ATOM 6641 C CA A ILE B 1 339 ? 13.542 13.416 31.145 0.50 16.71 339 ILE B CA 1
ATOM 6642 C CA B ILE B 1 339 ? 13.537 13.371 31.197 0.50 16.55 339 ILE B CA 1
ATOM 6643 C C A ILE B 1 339 ? 14.484 12.374 30.529 0.50 18.72 339 ILE B C 1
ATOM 6644 C C B ILE B 1 339 ? 14.554 12.352 30.715 0.50 19.04 339 ILE B C 1
ATOM 6645 O O A ILE B 1 339 ? 15.521 12.720 29.962 0.50 20.98 339 ILE B O 1
ATOM 6646 O O B ILE B 1 339 ? 15.708 12.685 30.444 0.50 18.12 339 ILE B O 1
ATOM 6655 N N . GLY B 1 340 ? 14.130 11.098 30.663 1.00 16.90 340 GLY B N 1
ATOM 6656 C CA . GLY B 1 340 ? 15.003 10.023 30.218 1.00 18.55 340 GLY B CA 1
ATOM 6657 C C . GLY B 1 340 ? 14.535 9.390 28.917 1.00 20.30 340 GLY B C 1
ATOM 6658 O O . GLY B 1 340 ? 14.662 9.977 27.823 1.00 18.90 340 GLY B O 1
ATOM 6659 N N A THR B 1 341 ? 13.983 8.187 29.014 0.54 18.72 341 THR B N 1
ATOM 6660 N N B THR B 1 341 ? 13.973 8.193 29.043 0.46 18.85 341 THR B N 1
ATOM 6661 C CA A THR B 1 341 ? 13.596 7.458 27.819 0.54 19.81 341 THR B CA 1
ATOM 6662 C CA B THR B 1 341 ? 13.536 7.419 27.895 0.46 20.80 341 THR B CA 1
ATOM 6663 C C A THR B 1 341 ? 12.520 8.165 26.981 0.54 19.18 341 THR B C 1
ATOM 6664 C C B THR B 1 341 ? 12.540 8.152 26.995 0.46 19.35 341 THR B C 1
ATOM 6665 O O A THR B 1 341 ? 12.401 7.910 25.789 0.54 22.39 341 THR B O 1
ATOM 6666 O O B THR B 1 341 ? 12.507 7.919 25.788 0.46 22.37 341 THR B O 1
ATOM 6673 N N A ARG B 1 342 ? 11.734 9.056 27.580 0.54 15.82 342 ARG B N 1
ATOM 6674 N N B ARG B 1 342 ? 11.725 9.037 27.561 0.46 16.21 342 ARG B N 1
ATOM 6675 C CA A ARG B 1 342 ? 10.733 9.781 26.785 0.54 18.38 342 ARG B CA 1
ATOM 6676 C CA B ARG B 1 342 ? 10.734 9.757 26.760 0.46 18.07 342 ARG B CA 1
ATOM 6677 C C A ARG B 1 342 ? 11.381 10.827 25.881 0.54 19.17 342 ARG B C 1
ATOM 6678 C C B ARG B 1 342 ? 11.388 10.801 25.856 0.46 19.13 342 ARG B C 1
ATOM 6679 O O A ARG B 1 342 ? 10.728 11.423 25.030 0.54 21.21 342 ARG B O 1
ATOM 6680 O O B ARG B 1 342 ? 10.744 11.371 24.979 0.46 20.94 342 ARG B O 1
ATOM 6695 N N . LEU B 1 343 ? 12.677 11.036 26.067 1.00 18.35 343 LEU B N 1
ATOM 6696 C CA . LEU B 1 343 ? 13.452 11.897 25.203 1.00 19.54 343 LEU B CA 1
ATOM 6697 C C . LEU B 1 343 ? 14.256 11.046 24.206 1.00 19.29 343 LEU B C 1
ATOM 6698 O O . LEU B 1 343 ? 14.183 11.227 22.974 1.00 23.10 343 LEU B O 1
ATOM 6703 N N . THR B 1 344 ? 15.017 10.103 24.748 1.00 19.29 344 THR B N 1
ATOM 6704 C CA . THR B 1 344 ? 16.013 9.377 23.956 1.00 17.44 344 THR B CA 1
ATOM 6705 C C . THR B 1 344 ? 15.548 8.029 23.412 1.00 17.20 344 THR B C 1
ATOM 6706 O O . THR B 1 344 ? 16.317 7.354 22.753 1.00 17.06 344 THR B O 1
ATOM 6710 N N . CYS B 1 345 ? 14.314 7.624 23.714 1.00 18.28 345 CYS B N 1
ATOM 6711 C CA . CYS B 1 345 ? 13.756 6.401 23.128 1.00 19.37 345 CYS B CA 1
ATOM 6712 C C . CYS B 1 345 ? 12.246 6.543 22.946 1.00 21.34 345 CYS B C 1
ATOM 6713 O O . CYS B 1 345 ? 11.460 5.773 23.509 1.00 25.15 345 CYS B O 1
ATOM 6716 N N . ASP B 1 346 ? 11.864 7.565 22.196 1.00 21.83 346 ASP B N 1
ATOM 6717 C CA . ASP B 1 346 ? 10.454 7.887 21.977 1.00 20.95 346 ASP B CA 1
ATOM 6718 C C . ASP B 1 346 ? 10.220 7.885 20.473 1.00 29.29 346 ASP B C 1
ATOM 6719 O O . ASP B 1 346 ? 10.218 8.929 19.828 1.00 35.66 346 ASP B O 1
ATOM 6724 N N . ILE B 1 347 ? 10.090 6.690 19.925 1.00 27.41 347 ILE B N 1
ATOM 6725 C CA . ILE B 1 347 ? 9.873 6.499 18.501 1.00 38.48 347 ILE B CA 1
ATOM 6726 C C . ILE B 1 347 ? 8.594 5.692 18.385 1.00 39.55 347 ILE B C 1
ATOM 6727 O O . ILE B 1 347 ? 8.425 4.685 19.080 1.00 36.82 347 ILE B O 1
ATOM 6732 N N . PRO B 1 348 ? 7.668 6.142 17.527 1.00 46.58 348 PRO B N 1
ATOM 6733 C CA . PRO B 1 348 ? 6.396 5.432 17.383 1.00 45.27 348 PRO B CA 1
ATOM 6734 C C . PRO B 1 348 ? 6.627 3.938 17.153 1.00 36.96 348 PRO B C 1
ATOM 6735 O O . PRO B 1 348 ? 7.440 3.582 16.303 1.00 40.54 348 PRO B O 1
ATOM 6739 N N . ASP B 1 349 ? 5.943 3.086 17.915 1.00 37.05 349 ASP B N 1
ATOM 6740 C CA . ASP B 1 349 ? 5.971 1.647 17.672 1.00 41.56 349 ASP B CA 1
ATOM 6741 C C . ASP B 1 349 ? 7.319 1.010 18.020 1.00 41.96 349 ASP B C 1
ATOM 6742 O O . ASP B 1 349 ? 7.610 -0.117 17.609 1.00 42.91 349 ASP B O 1
ATOM 6747 N N . VAL B 1 350 ? 8.146 1.739 18.764 1.00 35.45 350 VAL B N 1
ATOM 6748 C CA . VAL B 1 350 ? 9.353 1.161 19.351 1.00 34.93 350 VAL B CA 1
ATOM 6749 C C . VAL B 1 350 ? 9.092 1.045 20.850 1.00 34.13 350 VAL B C 1
ATOM 6750 O O . VAL B 1 350 ? 8.757 2.044 21.490 1.00 32.68 350 VAL B O 1
ATOM 6754 N N . LYS B 1 351 ? 9.202 -0.153 21.416 1.00 39.02 351 LYS B N 1
ATOM 6755 C CA . LYS B 1 351 ? 9.101 -0.275 22.872 1.00 44.76 351 LYS B CA 1
ATOM 6756 C C . LYS B 1 351 ? 10.469 -0.122 23.562 1.00 43.18 351 LYS B C 1
ATOM 6757 O O . LYS B 1 351 ? 11.373 -0.907 23.301 1.00 35.67 351 LYS B O 1
ATOM 6763 N N . PRO B 1 352 ? 10.631 0.902 24.433 1.00 41.50 352 PRO B N 1
ATOM 6764 C CA . PRO B 1 352 ? 11.866 0.989 25.232 1.00 41.78 352 PRO B CA 1
ATOM 6765 C C . PRO B 1 352 ? 12.059 -0.236 26.134 1.00 38.55 352 PRO B C 1
ATOM 6766 O O . PRO B 1 352 ? 11.113 -0.893 26.551 1.00 38.22 352 PRO B O 1
ATOM 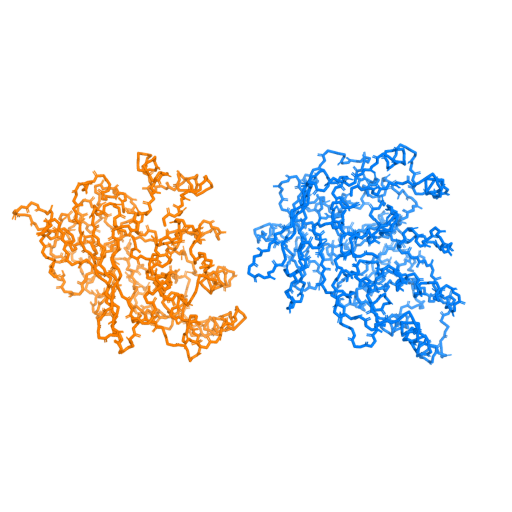6770 N N . LEU B 1 353 ? 13.312 -0.543 26.423 1.00 38.00 353 LEU B N 1
ATOM 6771 C CA . LEU B 1 353 ? 13.658 -1.766 27.125 1.00 31.94 353 LEU B CA 1
ATOM 6772 C C . LEU B 1 353 ? 13.665 -1.433 28.626 1.00 30.85 353 LEU B C 1
ATOM 6773 O O . LEU B 1 353 ? 14.191 -0.408 29.011 1.00 35.81 353 LEU B O 1
ATOM 6778 N N . ASN B 1 354 ? 13.048 -2.253 29.469 1.00 24.80 354 ASN B N 1
ATOM 6779 C CA . ASN B 1 354 ? 13.075 -1.951 30.900 1.00 28.59 354 ASN B CA 1
ATOM 6780 C C . ASN B 1 354 ? 14.113 -2.791 31.625 1.00 27.49 354 ASN B C 1
ATOM 6781 O O . ASN B 1 354 ? 13.821 -3.876 32.129 1.00 29.19 354 ASN B O 1
ATOM 6786 N N . ILE B 1 355 ? 15.328 -2.274 31.650 1.00 20.12 355 ILE B N 1
ATOM 6787 C CA . ILE B 1 355 ? 16.476 -3.013 32.166 1.00 17.78 355 ILE B CA 1
ATOM 6788 C C . ILE B 1 355 ? 17.208 -2.163 33.217 1.00 17.56 355 ILE B C 1
ATOM 6789 O O . ILE B 1 355 ? 17.226 -0.936 33.130 1.00 18.99 355 ILE B O 1
ATOM 6794 N N . VAL B 1 356 ? 17.811 -2.820 34.209 1.00 18.94 356 VAL B N 1
ATOM 6795 C CA . VAL B 1 356 ? 18.557 -2.130 35.260 1.00 18.51 356 VAL B CA 1
ATOM 6796 C C . VAL B 1 356 ? 19.802 -2.948 35.610 1.00 16.43 356 VAL B C 1
ATOM 6797 O O . VAL B 1 356 ? 19.862 -4.142 35.313 1.00 17.02 356 VAL B O 1
ATOM 6801 N N . ILE B 1 357 ? 20.782 -2.299 36.242 1.00 17.57 357 ILE B N 1
ATOM 6802 C CA . ILE B 1 357 ? 21.899 -2.989 36.880 1.00 17.73 357 ILE B CA 1
ATOM 6803 C C . ILE B 1 357 ? 21.930 -2.434 38.280 1.00 24.98 357 ILE B C 1
ATOM 6804 O O . ILE B 1 357 ? 22.166 -1.241 38.474 1.00 22.45 357 ILE B O 1
ATOM 6809 N N . LYS B 1 358 ? 21.641 -3.284 39.254 1.00 21.08 358 LYS B N 1
ATOM 6810 C CA A LYS B 1 358 ? 21.459 -2.817 40.626 0.62 23.22 358 LYS B CA 1
ATOM 6811 C CA B LYS B 1 358 ? 21.464 -2.806 40.620 0.38 22.77 358 LYS B CA 1
ATOM 6812 C C . LYS B 1 358 ? 22.439 -3.457 41.590 1.00 22.05 358 LYS B C 1
ATOM 6813 O O . LYS B 1 358 ? 22.918 -4.561 41.357 1.00 17.25 358 LYS B O 1
ATOM 6824 N N . LEU B 1 359 ? 22.729 -2.748 42.676 1.00 22.01 359 LEU B N 1
ATOM 6825 C CA . LEU B 1 359 ? 23.623 -3.267 43.701 1.00 22.05 359 LEU B CA 1
ATOM 6826 C C . LEU B 1 359 ? 22.918 -4.442 44.386 1.00 16.79 359 LEU B C 1
ATOM 6827 O O . LEU B 1 359 ? 21.729 -4.336 44.724 1.00 20.36 359 LEU B O 1
ATOM 6832 N N . VAL B 1 360 ? 23.622 -5.565 44.549 1.00 17.22 360 VAL B N 1
ATOM 6833 C CA . VAL B 1 360 ? 23.073 -6.694 45.307 1.00 19.59 360 VAL B CA 1
ATOM 6834 C C . VAL B 1 360 ? 23.905 -7.015 46.552 1.00 20.21 360 VAL B C 1
ATOM 6835 O O . VAL B 1 360 ? 23.399 -7.612 47.497 1.00 19.73 360 VAL B O 1
ATOM 6839 N N A GLU B 1 361 ? 25.183 -6.645 46.535 0.56 18.96 361 GLU B N 1
ATOM 6840 N N B GLU B 1 361 ? 25.168 -6.597 46.548 0.44 18.92 361 GLU B N 1
ATOM 6841 C CA A GLU B 1 361 ? 26.054 -6.848 47.693 0.56 18.26 361 GLU B CA 1
ATOM 6842 C CA B GLU B 1 361 ? 26.060 -6.850 47.676 0.44 18.43 361 GLU B CA 1
ATOM 6843 C C A GLU B 1 361 ? 26.977 -5.652 47.890 0.56 17.65 361 GLU B C 1
ATOM 6844 C C B GLU B 1 361 ? 27.065 -5.716 47.880 0.44 17.93 361 GLU B C 1
ATOM 6845 O O A GLU B 1 361 ? 27.350 -4.977 46.936 0.56 16.15 361 GLU B O 1
ATOM 6846 O O B GLU B 1 361 ? 27.584 -5.150 46.918 0.44 16.31 361 GLU B O 1
ATOM 6857 N N . CYS B 1 362 ? 27.359 -5.391 49.139 1.00 15.61 362 CYS B N 1
ATOM 6858 C CA . CYS B 1 362 ? 28.318 -4.334 49.423 1.00 16.25 362 CYS B CA 1
ATOM 6859 C C . CYS B 1 362 ? 29.085 -4.758 50.657 1.00 15.87 362 CYS B C 1
ATOM 6860 O O . CYS B 1 362 ? 28.463 -5.143 51.655 1.00 17.02 362 CYS B O 1
ATOM 6863 N N . ASN B 1 363 ? 30.414 -4.718 50.573 1.00 16.06 363 ASN B N 1
ATOM 6864 C CA . ASN B 1 363 ? 31.247 -5.030 51.728 1.00 19.25 363 ASN B CA 1
ATOM 6865 C C . ASN B 1 363 ? 30.920 -6.441 52.203 1.00 16.90 363 ASN B C 1
ATOM 6866 O O . ASN B 1 363 ? 30.873 -6.708 53.407 1.00 16.87 363 ASN B O 1
ATOM 6871 N N A ASP B 1 364 ? 30.718 -7.335 51.231 0.64 16.36 364 ASP B N 1
ATOM 6872 N N B ASP B 1 364 ? 30.675 -7.338 51.256 0.36 16.41 364 ASP B N 1
ATOM 6873 C CA A ASP B 1 364 ? 30.407 -8.769 51.404 0.64 15.58 364 ASP B CA 1
ATOM 6874 C CA B ASP B 1 364 ? 30.467 -8.749 51.560 0.36 16.48 364 ASP B CA 1
ATOM 6875 C C A ASP B 1 364 ? 29.073 -9.100 52.080 0.64 17.27 364 ASP B C 1
ATOM 6876 C C B ASP B 1 364 ? 29.146 -9.012 52.285 0.36 17.32 364 ASP B C 1
ATOM 6877 O O A ASP B 1 364 ? 28.871 -10.220 52.551 0.64 18.38 364 ASP B O 1
ATOM 6878 O O B ASP B 1 364 ? 29.029 -10.001 53.014 0.36 18.89 364 ASP B O 1
ATOM 6887 N N . LYS B 1 365 ? 28.152 -8.146 52.081 1.00 13.11 365 LYS B N 1
ATOM 6888 C CA . LYS B 1 365 ? 26.858 -8.337 52.718 1.00 14.41 365 LYS B CA 1
ATOM 6889 C C . LYS B 1 365 ? 25.750 -7.987 51.727 1.00 15.95 365 LYS B C 1
ATOM 6890 O O . LYS B 1 365 ? 25.902 -7.036 50.970 1.00 18.30 365 LYS B O 1
ATOM 6896 N N . PRO B 1 366 ? 24.629 -8.720 51.757 1.00 15.95 366 PRO B N 1
ATOM 6897 C CA . PRO B 1 366 ? 23.544 -8.386 50.808 1.00 14.55 366 PRO B CA 1
ATOM 6898 C C . PRO B 1 366 ? 22.921 -7.030 51.145 1.00 20.06 366 PRO B C 1
ATOM 6899 O O . PRO B 1 366 ? 22.830 -6.677 52.330 1.00 19.96 366 PRO B O 1
ATOM 6903 N N . VAL B 1 367 ? 22.478 -6.269 50.145 1.00 16.37 367 VAL B N 1
ATOM 6904 C CA . VAL B 1 367 ? 21.849 -4.992 50.464 1.00 24.60 367 VAL B CA 1
ATOM 6905 C C . VAL B 1 367 ? 20.329 -5.136 50.564 1.00 30.71 367 VAL B C 1
ATOM 6906 O O . VAL B 1 367 ? 19.749 -6.070 50.019 1.00 33.42 367 VAL B O 1
ATOM 6910 N N . ALA B 1 368 ? 19.705 -4.224 51.297 1.00 39.71 368 ALA B N 1
ATOM 6911 C CA . ALA B 1 368 ? 18.263 -4.265 51.510 0.95 48.65 368 ALA B CA 1
ATOM 6912 C C . ALA B 1 368 ? 17.490 -4.141 50.191 1.00 51.45 368 ALA B C 1
ATOM 6913 O O . ALA B 1 368 ? 17.863 -3.360 49.315 1.00 51.78 368 ALA B O 1
#

Solvent-accessible surface area: 31998 Å² total